Protein AF-0000000077050991 (afdb_homodimer)

Radius of gyration: 30.52 Å; Cα contacts (8 Å, |Δi|>4): 1744; chains: 2; bounding box: 80×84×72 Å

Structure (mmCIF, N/CA/C/O backbone):
data_AF-0000000077050991-model_v1
#
loop_
_entity.id
_entity.type
_entity.pdbx_description
1 polymer 'HD/PDEase domain-containing protein'
#
loop_
_atom_site.group_PDB
_atom_site.id
_atom_site.type_symbol
_atom_site.label_atom_id
_atom_site.label_alt_id
_atom_site.label_comp_id
_atom_site.label_asym_id
_atom_site.label_entity_id
_atom_site.label_seq_id
_atom_site.pdbx_PDB_ins_code
_atom_site.Cartn_x
_atom_site.Cartn_y
_atom_site.Cartn_z
_atom_site.occupancy
_atom_site.B_iso_or_equiv
_atom_site.auth_seq_id
_atom_site.auth_comp_id
_atom_site.auth_asym_id
_atom_site.auth_atom_id
_atom_site.pdbx_PDB_model_num
ATOM 1 N N . MET A 1 1 ? 29.234 4.52 -5.215 1 47.47 1 MET A N 1
ATOM 2 C CA . MET A 1 1 ? 28.141 4.906 -6.102 1 47.47 1 MET A CA 1
ATOM 3 C C . MET A 1 1 ? 26.797 4.781 -5.398 1 47.47 1 MET A C 1
ATOM 5 O O . MET A 1 1 ? 26.625 3.941 -4.512 1 47.47 1 MET A O 1
ATOM 9 N N . GLY A 1 2 ? 25.922 5.828 -5.398 1 62.56 2 GLY A N 1
ATOM 10 C CA . GLY A 1 2 ? 24.594 5.918 -4.809 1 62.56 2 GLY A CA 1
ATOM 11 C C . GLY A 1 2 ? 23.625 4.895 -5.363 1 62.56 2 GLY A C 1
ATOM 12 O O . GLY A 1 2 ? 23.984 4.062 -6.191 1 62.56 2 GLY A O 1
ATOM 13 N N . GLY A 1 3 ? 22.547 4.699 -4.777 1 79 3 GLY A N 1
ATOM 14 C CA . GLY A 1 3 ? 21.547 3.73 -5.191 1 79 3 GLY A CA 1
ATOM 15 C C . GLY A 1 3 ? 20.453 4.336 -6.039 1 79 3 GLY A C 1
ATOM 16 O O . GLY A 1 3 ? 20.531 5.496 -6.445 1 79 3 GLY A O 1
ATOM 17 N N . PHE A 1 4 ? 19.703 3.568 -6.672 1 86.31 4 PHE A N 1
ATOM 18 C CA . PHE A 1 4 ? 18.547 3.982 -7.457 1 86.31 4 PHE A CA 1
ATOM 19 C C . PHE A 1 4 ? 17.25 3.418 -6.871 1 86.31 4 PHE A C 1
ATOM 21 O O . PHE A 1 4 ? 17.25 2.322 -6.301 1 86.31 4 PHE A O 1
ATOM 28 N N . VAL A 1 5 ? 16.266 4.227 -6.965 1 88.38 5 VAL A N 1
ATOM 29 C CA . VAL A 1 5 ? 14.93 3.779 -6.562 1 88.38 5 VAL A CA 1
ATOM 30 C C . VAL A 1 5 ? 13.938 4.008 -7.699 1 88.38 5 VAL A C 1
ATOM 32 O O . VAL A 1 5 ? 13.922 5.082 -8.305 1 88.38 5 VAL A O 1
ATOM 35 N N . ARG A 1 6 ? 13.211 3.016 -8.023 1 90.31 6 ARG A N 1
ATOM 36 C CA . ARG A 1 6 ? 12.148 3.176 -9.016 1 90.31 6 ARG A CA 1
ATOM 37 C C . ARG A 1 6 ? 10.859 3.674 -8.367 1 90.31 6 ARG A C 1
ATOM 39 O O . ARG A 1 6 ? 10.305 3.008 -7.488 1 90.31 6 ARG A O 1
ATOM 46 N N . ASP A 1 7 ? 10.445 4.828 -8.773 1 92.88 7 ASP A N 1
ATOM 47 C CA . ASP A 1 7 ? 9.203 5.449 -8.305 1 92.88 7 ASP A CA 1
ATOM 48 C C . ASP A 1 7 ? 8.148 5.473 -9.406 1 92.88 7 ASP A C 1
ATOM 50 O O . ASP A 1 7 ? 8.438 5.859 -10.539 1 92.88 7 ASP A O 1
ATOM 54 N N . PRO A 1 8 ? 6.977 5.043 -9.141 1 93.44 8 PRO A N 1
ATOM 55 C CA . PRO A 1 8 ? 5.957 4.961 -10.195 1 93.44 8 PRO A CA 1
ATOM 56 C C . PRO A 1 8 ? 5.602 6.324 -10.773 1 93.44 8 PRO A C 1
ATOM 58 O O . PRO A 1 8 ? 5.098 6.406 -11.898 1 93.44 8 PRO A O 1
ATOM 61 N N . ILE A 1 9 ? 5.82 7.367 -10.109 1 95.12 9 ILE A N 1
ATOM 62 C CA . ILE A 1 9 ? 5.434 8.703 -10.555 1 95.12 9 ILE A CA 1
ATOM 63 C C . ILE A 1 9 ? 6.617 9.367 -11.25 1 95.12 9 ILE A C 1
ATOM 65 O O . ILE A 1 9 ? 6.461 9.953 -12.328 1 95.12 9 ILE A O 1
ATOM 69 N N . TYR A 1 10 ? 7.844 9.219 -10.68 1 95.06 10 TYR A N 1
ATOM 70 C CA . TYR A 1 10 ? 8.969 10.023 -11.141 1 95.06 10 TYR A CA 1
ATOM 71 C C . TYR A 1 10 ? 9.969 9.164 -11.914 1 95.06 10 TYR A C 1
ATOM 73 O O . TYR A 1 10 ? 10.961 9.68 -12.438 1 95.06 10 TYR A O 1
ATOM 81 N N . GLY A 1 11 ? 9.734 7.883 -11.977 1 91.44 11 GLY A N 1
ATOM 82 C CA . GLY A 1 11 ? 10.68 7.012 -12.656 1 91.44 11 GLY A CA 1
ATOM 83 C C . GLY A 1 11 ? 11.867 6.633 -11.797 1 91.44 11 GLY A C 1
ATOM 84 O O . GLY A 1 11 ? 11.719 6.363 -10.602 1 91.44 11 GLY A O 1
ATOM 85 N N . MET A 1 12 ? 13.016 6.527 -12.43 1 89.56 12 MET A N 1
ATOM 86 C CA . MET A 1 12 ? 14.227 6.16 -11.703 1 89.56 12 MET A CA 1
ATOM 87 C C . MET A 1 12 ? 14.82 7.375 -10.992 1 89.56 12 MET A C 1
ATOM 89 O O . MET A 1 12 ? 15.117 8.383 -11.625 1 89.56 12 MET A O 1
ATOM 93 N N . ILE A 1 13 ? 14.984 7.246 -9.703 1 92.62 13 ILE A N 1
ATOM 94 C CA . ILE A 1 13 ? 15.539 8.312 -8.875 1 92.62 13 ILE A CA 1
ATOM 95 C C . ILE A 1 13 ? 16.938 7.918 -8.391 1 92.62 13 ILE A C 1
ATOM 97 O O . ILE A 1 13 ? 17.109 6.859 -7.781 1 92.62 13 ILE A O 1
ATOM 101 N N . GLU A 1 14 ? 17.906 8.719 -8.703 1 91.12 14 GLU A N 1
ATOM 102 C CA . GLU A 1 14 ? 19.234 8.508 -8.156 1 91.12 14 GLU A CA 1
ATOM 103 C C . GLU A 1 14 ? 19.344 9.016 -6.723 1 91.12 14 GLU A C 1
ATOM 105 O O . GLU A 1 14 ? 18.859 10.109 -6.41 1 91.12 14 GLU A O 1
ATOM 110 N N . ILE A 1 15 ? 19.938 8.203 -5.887 1 92.06 15 ILE A N 1
ATOM 111 C CA . ILE A 1 15 ? 20.016 8.547 -4.469 1 92.06 15 ILE A CA 1
ATOM 112 C C . ILE A 1 15 ? 21.484 8.789 -4.086 1 92.06 15 ILE A C 1
ATOM 114 O O . ILE A 1 15 ? 22.344 7.969 -4.375 1 92.06 15 ILE A O 1
ATOM 118 N N . HIS A 1 16 ? 21.734 9.938 -3.469 1 89.81 16 HIS A N 1
ATOM 119 C CA . HIS A 1 16 ? 23.047 10.227 -2.936 1 89.81 16 HIS A CA 1
ATOM 120 C C . HIS A 1 16 ? 23.5 9.164 -1.935 1 89.81 16 HIS A C 1
ATOM 122 O O . HIS A 1 16 ? 22.688 8.68 -1.14 1 89.81 16 HIS A O 1
ATOM 128 N N . PRO A 1 17 ? 24.75 8.82 -1.889 1 86.94 17 PRO A N 1
ATOM 129 C CA . PRO A 1 17 ? 25.25 7.75 -1.019 1 86.94 17 PRO A CA 1
ATOM 130 C C . PRO A 1 17 ? 24.875 7.965 0.448 1 86.94 17 PRO A C 1
ATOM 132 O O . PRO A 1 17 ? 24.5 7.012 1.138 1 86.94 17 PRO A O 1
ATOM 135 N N . LEU A 1 18 ? 25.016 9.172 0.9 1 86.44 18 LEU A N 1
ATOM 136 C CA . LEU A 1 18 ? 24.656 9.445 2.291 1 86.44 18 LEU A CA 1
ATOM 137 C C . LEU A 1 18 ? 23.172 9.234 2.525 1 86.44 18 LEU A C 1
ATOM 139 O O . LEU A 1 18 ? 22.766 8.727 3.578 1 86.44 18 LEU A O 1
ATOM 143 N N . CYS A 1 19 ? 22.391 9.68 1.562 1 90.38 19 CYS A N 1
ATOM 144 C CA . CYS A 1 19 ? 20.953 9.492 1.66 1 90.38 19 CYS A CA 1
ATOM 145 C C . CYS A 1 19 ? 20.594 8.008 1.597 1 90.38 19 CYS A C 1
ATOM 147 O O . CYS A 1 19 ? 19.641 7.57 2.234 1 90.38 19 CYS A O 1
ATOM 149 N N . GLU A 1 20 ? 21.312 7.234 0.853 1 90.44 20 GLU A N 1
ATOM 150 C CA . GLU A 1 20 ? 21.109 5.789 0.807 1 90.44 20 GLU A CA 1
ATOM 151 C C . GLU A 1 20 ? 21.328 5.156 2.178 1 90.44 20 GLU A C 1
ATOM 153 O O . GLU A 1 20 ? 20.578 4.262 2.58 1 90.44 20 GLU A O 1
ATOM 158 N N . LYS A 1 21 ? 22.359 5.617 2.867 1 89.25 21 LYS A N 1
ATOM 159 C CA . LYS A 1 21 ? 22.625 5.121 4.215 1 89.25 21 LYS A CA 1
ATOM 160 C C . LYS A 1 21 ? 21.453 5.414 5.148 1 89.25 21 LYS A C 1
ATOM 162 O O . LYS A 1 21 ? 21.078 4.578 5.977 1 89.25 21 LYS A O 1
ATOM 167 N N . ILE A 1 22 ? 20.891 6.602 4.988 1 90.06 22 ILE A N 1
ATOM 168 C CA . ILE A 1 22 ? 19.766 6.996 5.824 1 90.06 22 ILE A CA 1
ATOM 169 C C . ILE A 1 22 ? 18.562 6.117 5.508 1 90.06 22 ILE A C 1
ATOM 171 O O . ILE A 1 22 ? 17.875 5.648 6.414 1 90.06 22 ILE A O 1
ATOM 175 N N . ILE A 1 23 ? 18.312 5.879 4.207 1 92.44 23 ILE A N 1
ATOM 176 C CA . ILE A 1 23 ? 17.172 5.105 3.74 1 92.44 23 ILE A CA 1
ATOM 177 C C . ILE A 1 23 ? 17.25 3.682 4.293 1 92.44 23 ILE A C 1
ATOM 179 O O . ILE A 1 23 ? 16.219 3.074 4.602 1 92.44 23 ILE A O 1
ATOM 183 N N . ARG A 1 24 ? 18.406 3.16 4.559 1 90.56 24 ARG A N 1
ATOM 184 C CA . ARG A 1 24 ? 18.609 1.777 4.98 1 90.56 24 ARG A CA 1
ATOM 185 C C . ARG A 1 24 ? 18.422 1.629 6.484 1 90.56 24 ARG A C 1
ATOM 187 O O . ARG A 1 24 ? 18.312 0.512 6.996 1 90.56 24 ARG A O 1
ATOM 194 N N . LEU A 1 25 ? 18.297 2.729 7.176 1 92.44 25 LEU A N 1
ATOM 195 C CA . LEU A 1 25 ? 18.141 2.66 8.625 1 92.44 25 LEU A CA 1
ATOM 196 C C . LEU A 1 25 ? 16.734 2.203 8.992 1 92.44 25 LEU A C 1
ATOM 198 O O . LEU A 1 25 ? 15.766 2.541 8.305 1 92.44 25 LEU A O 1
ATOM 202 N N . PRO A 1 26 ? 16.609 1.464 10.102 1 92.56 26 PRO A N 1
ATOM 203 C CA . PRO A 1 26 ? 15.297 0.984 10.539 1 92.56 26 PRO A CA 1
ATOM 204 C C . PRO A 1 26 ? 14.297 2.117 10.766 1 92.56 26 PRO A C 1
ATOM 206 O O . PRO A 1 26 ? 13.109 1.958 10.492 1 92.56 26 PRO A O 1
ATOM 209 N N . GLU A 1 27 ? 14.82 3.246 11.281 1 93.75 27 GLU A N 1
ATOM 210 C CA . GLU A 1 27 ? 13.961 4.387 11.57 1 93.75 27 GLU A CA 1
ATOM 211 C C . GLU A 1 27 ? 13.328 4.934 10.297 1 93.75 27 GLU A C 1
ATOM 213 O O . GLU A 1 27 ? 12.188 5.418 10.32 1 93.75 27 GLU A O 1
ATOM 218 N N . PHE A 1 28 ? 14.047 4.84 9.148 1 95.31 28 PHE A N 1
ATOM 219 C CA . PHE A 1 28 ? 13.477 5.262 7.875 1 95.31 28 PHE A CA 1
ATOM 220 C C . PHE A 1 28 ? 12.609 4.16 7.277 1 95.31 28 PHE A C 1
ATOM 222 O O . PHE A 1 28 ? 11.531 4.434 6.746 1 95.31 28 PHE A O 1
ATOM 229 N N . GLN A 1 29 ? 13.055 2.891 7.375 1 94.44 29 GLN A N 1
ATOM 230 C CA . GLN A 1 29 ? 12.352 1.753 6.797 1 94.44 29 GLN A CA 1
ATOM 231 C C . GLN A 1 29 ? 10.977 1.576 7.43 1 94.44 29 GLN A C 1
ATOM 233 O O . GLN A 1 29 ? 10.031 1.125 6.773 1 94.44 29 GLN A O 1
ATOM 238 N N . ARG A 1 30 ? 10.852 2.002 8.625 1 95 30 ARG A N 1
ATOM 239 C CA . ARG A 1 30 ? 9.57 1.875 9.32 1 95 30 ARG A CA 1
ATOM 240 C C . ARG A 1 30 ? 8.484 2.67 8.617 1 95 30 ARG A C 1
ATOM 242 O O . ARG A 1 30 ? 7.293 2.418 8.82 1 95 30 ARG A O 1
ATOM 249 N N . LEU A 1 31 ? 8.898 3.621 7.785 1 96.06 31 LEU A N 1
ATOM 250 C CA . LEU A 1 31 ? 7.934 4.457 7.07 1 96.06 31 LEU A CA 1
ATOM 251 C C . LEU A 1 31 ? 7.117 3.625 6.09 1 96.06 31 LEU A C 1
ATOM 253 O O . LEU A 1 31 ? 6.047 4.055 5.645 1 96.06 31 LEU A O 1
ATOM 257 N N . HIS A 1 32 ? 7.551 2.352 5.742 1 94.94 32 HIS A N 1
ATOM 258 C CA . HIS A 1 32 ? 6.766 1.418 4.945 1 94.94 32 HIS A CA 1
ATOM 259 C C . HIS A 1 32 ? 5.5 0.991 5.68 1 94.94 32 HIS A C 1
ATOM 261 O O . HIS A 1 32 ? 4.531 0.556 5.059 1 94.94 32 HIS A O 1
ATOM 267 N N . ASP A 1 33 ? 5.566 1.12 6.973 1 95.19 33 ASP A N 1
ATOM 268 C CA . ASP A 1 33 ? 4.484 0.594 7.801 1 95.19 33 ASP A CA 1
ATOM 269 C C . ASP A 1 33 ? 3.531 1.708 8.234 1 95.19 33 ASP A C 1
ATOM 271 O O . ASP A 1 33 ? 2.684 1.505 9.102 1 95.19 33 ASP A O 1
ATOM 275 N N . LEU A 1 34 ? 3.752 2.883 7.691 1 96.12 34 LEU A N 1
ATOM 276 C CA . LEU A 1 34 ? 2.885 4.035 7.918 1 96.12 34 LEU A CA 1
ATOM 277 C C . LEU A 1 34 ? 2.232 4.488 6.617 1 96.12 34 LEU A C 1
ATOM 279 O O . LEU A 1 34 ? 2.869 5.152 5.797 1 96.12 34 LEU A O 1
ATOM 283 N N . LYS A 1 35 ? 0.959 4.195 6.5 1 94.75 35 LYS A N 1
ATOM 284 C CA . LYS A 1 35 ? 0.255 4.637 5.301 1 94.75 35 LYS A CA 1
ATOM 285 C C . LYS A 1 35 ? 0.174 6.16 5.238 1 94.75 35 LYS A C 1
ATOM 287 O O . LYS A 1 35 ? -0.045 6.816 6.258 1 94.75 35 LYS A O 1
ATOM 292 N N . GLN A 1 36 ? 0.293 6.699 4.039 1 94.94 36 GLN A N 1
ATOM 293 C CA . GLN A 1 36 ? 0.285 8.148 3.84 1 94.94 36 GLN A CA 1
ATOM 294 C C . GLN A 1 36 ? -1.062 8.75 4.23 1 94.94 36 GLN A C 1
ATOM 296 O O . GLN A 1 36 ? -1.126 9.883 4.703 1 94.94 36 GLN A O 1
ATOM 301 N N . LEU A 1 37 ? -2.113 7.973 3.992 1 92.06 37 LEU A N 1
ATOM 302 C CA . LEU A 1 37 ? -3.441 8.539 4.184 1 92.06 37 LEU A CA 1
ATOM 303 C C . LEU A 1 37 ? -4.184 7.824 5.309 1 92.06 37 LEU A C 1
ATOM 305 O O . LEU A 1 37 ? -5.414 7.754 5.297 1 92.06 37 LEU A O 1
ATOM 309 N N . GLY A 1 38 ? -3.443 7.246 6.184 1 90 38 GLY A N 1
ATOM 310 C CA . GLY A 1 38 ? -4.031 6.641 7.363 1 90 38 GLY A CA 1
ATOM 311 C C . GLY A 1 38 ? -5.035 5.547 7.039 1 90 38 GLY A C 1
ATOM 312 O O . GLY A 1 38 ? -4.703 4.582 6.348 1 90 38 GLY A O 1
ATOM 313 N N . CYS A 1 39 ? -6.281 5.758 7.398 1 88.88 39 CYS A N 1
ATOM 314 C CA . CYS A 1 39 ? -7.289 4.711 7.281 1 88.88 39 CYS A CA 1
ATOM 315 C C . CYS A 1 39 ? -8.133 4.898 6.027 1 88.88 39 CYS A C 1
ATOM 317 O O . CYS A 1 39 ? -9.172 4.258 5.867 1 88.88 39 CYS A O 1
ATOM 319 N N . LEU A 1 40 ? -7.719 5.66 5.121 1 89.12 40 LEU A N 1
ATOM 320 C CA . LEU A 1 40 ? -8.516 6.016 3.953 1 89.12 40 LEU A CA 1
ATOM 321 C C . LEU A 1 40 ? -8.695 4.812 3.031 1 89.12 40 LEU A C 1
ATOM 323 O O . LEU A 1 40 ? -9.57 4.816 2.164 1 89.12 40 LEU A O 1
ATOM 327 N N . HIS A 1 41 ? -7.914 3.742 3.193 1 88.12 41 HIS A N 1
ATOM 328 C CA . HIS A 1 41 ? -8.023 2.568 2.334 1 88.12 41 HIS A CA 1
ATOM 329 C C . HIS A 1 41 ? -9.359 1.857 2.545 1 88.12 41 HIS A C 1
ATOM 331 O O . HIS A 1 41 ? -9.789 1.071 1.697 1 88.12 41 HIS A O 1
ATOM 337 N N . TYR A 1 42 ? -10.016 2.131 3.646 1 86.25 42 TYR A N 1
ATOM 338 C CA . TYR A 1 42 ? -11.328 1.533 3.883 1 86.25 42 TYR A CA 1
ATOM 339 C C . TYR A 1 42 ? -12.367 2.105 2.93 1 86.25 42 TYR A C 1
ATOM 341 O O . TYR A 1 42 ? -13.359 1.444 2.611 1 86.25 42 TYR A O 1
ATOM 349 N N . THR A 1 43 ? -12.117 3.326 2.467 1 85.5 43 THR A N 1
ATOM 350 C CA . THR A 1 43 ? -13.055 3.975 1.56 1 85.5 43 THR A CA 1
ATOM 351 C C . THR A 1 43 ? -12.469 4.07 0.153 1 85.5 43 THR A C 1
ATOM 353 O O . THR A 1 43 ? -13.203 3.979 -0.836 1 85.5 43 THR A O 1
ATOM 356 N N . TYR A 1 44 ? -11.203 4.352 0.064 1 88.31 44 TYR A N 1
ATOM 357 C CA . TYR A 1 44 ? -10.438 4.312 -1.177 1 88.31 44 TYR A CA 1
ATOM 358 C C . TYR A 1 44 ? -9.453 3.154 -1.173 1 88.31 44 TYR A C 1
ATOM 360 O O . TYR A 1 44 ? -8.32 3.295 -0.697 1 88.31 44 TYR A O 1
ATOM 368 N N . PRO A 1 45 ? -9.812 2.086 -1.771 1 9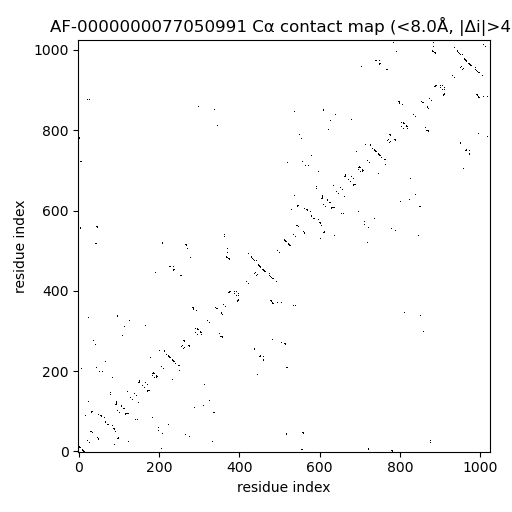0.06 45 PRO A N 1
ATOM 369 C CA . PRO A 1 45 ? -8.938 0.914 -1.695 1 90.06 45 PRO A CA 1
ATOM 370 C C . PRO A 1 45 ? -7.539 1.187 -2.24 1 90.06 45 PRO A C 1
ATOM 372 O O . PRO A 1 45 ? -6.574 0.548 -1.816 1 90.06 45 PRO A O 1
ATOM 375 N N . GLY A 1 46 ? -7.402 2.162 -3.105 1 92.44 46 GLY A N 1
ATOM 376 C CA . GLY A 1 46 ? -6.105 2.48 -3.686 1 92.44 46 GLY A CA 1
ATOM 377 C C . GLY A 1 46 ? -5.207 3.264 -2.748 1 92.44 46 GLY A C 1
ATOM 378 O O . GLY A 1 46 ? -4.016 3.424 -3.012 1 92.44 46 GLY A O 1
ATOM 379 N N . ALA A 1 47 ? -5.758 3.762 -1.632 1 92.5 47 ALA A N 1
ATOM 380 C CA . ALA A 1 47 ? -4.984 4.562 -0.684 1 92.5 47 ALA A CA 1
ATOM 381 C C . ALA A 1 47 ? -4.035 3.688 0.128 1 92.5 47 ALA A C 1
ATOM 383 O O . ALA A 1 47 ? -4.117 3.646 1.358 1 92.5 47 ALA A O 1
ATOM 384 N N . THR A 1 48 ? -3.086 3.023 -0.552 1 94.56 48 THR A N 1
ATOM 385 C CA . THR A 1 48 ? -2.234 2.039 0.107 1 94.56 48 THR A CA 1
ATOM 386 C C . THR A 1 48 ? -0.783 2.512 0.131 1 94.56 48 THR A C 1
ATOM 388 O O . THR A 1 48 ? 0.063 1.898 0.785 1 94.56 48 THR A O 1
ATOM 391 N N . HIS A 1 49 ? -0.474 3.633 -0.554 1 95.94 49 HIS A N 1
ATOM 392 C CA . HIS A 1 49 ? 0.896 4.133 -0.547 1 95.94 49 HIS A CA 1
ATOM 393 C C . HIS A 1 49 ? 1.312 4.578 0.85 1 95.94 49 HIS A C 1
ATOM 395 O O . HIS A 1 49 ? 0.461 4.84 1.703 1 95.94 49 HIS A O 1
ATOM 401 N N . ASP A 1 50 ? 2.604 4.559 1.057 1 96.44 50 ASP A N 1
ATOM 402 C CA . ASP A 1 50 ? 3.084 4.801 2.412 1 96.44 50 ASP A CA 1
ATOM 403 C C . ASP A 1 50 ? 4.035 5.996 2.455 1 96.44 50 ASP A C 1
ATOM 405 O O . ASP A 1 50 ? 4.297 6.625 1.426 1 96.44 50 ASP A O 1
ATOM 409 N N . ARG A 1 51 ? 4.445 6.359 3.619 1 96.75 51 ARG A N 1
ATOM 410 C CA . ARG A 1 51 ? 5.262 7.551 3.826 1 96.75 51 ARG A CA 1
ATOM 411 C C . ARG A 1 51 ? 6.672 7.348 3.287 1 96.75 51 ARG A C 1
ATOM 413 O O . ARG A 1 51 ? 7.379 8.32 3 1 96.75 51 ARG A O 1
ATOM 420 N N . PHE A 1 52 ? 7.148 6.109 3.174 1 97.12 52 PHE A N 1
ATOM 421 C CA . PHE A 1 52 ? 8.438 5.855 2.547 1 97.12 52 PHE A CA 1
ATOM 422 C C . PHE A 1 52 ? 8.469 6.398 1.124 1 97.12 52 PHE A C 1
ATOM 424 O O . PHE A 1 52 ? 9.383 7.141 0.755 1 97.12 52 PHE A O 1
ATOM 431 N N . GLN A 1 53 ? 7.457 6.039 0.341 1 96.88 53 GLN A N 1
ATOM 432 C CA . GLN A 1 53 ? 7.344 6.516 -1.033 1 96.88 53 GLN A CA 1
ATOM 433 C C . GLN A 1 53 ? 7.305 8.039 -1.083 1 96.88 53 GLN A C 1
ATOM 435 O O . GLN A 1 53 ? 7.965 8.656 -1.923 1 96.88 53 GLN A O 1
ATOM 440 N N . HIS A 1 54 ? 6.527 8.57 -0.191 1 97.12 54 HIS A N 1
ATOM 441 C CA . HIS A 1 54 ? 6.367 10.023 -0.141 1 97.12 54 HIS A CA 1
ATOM 442 C C . HIS A 1 54 ? 7.703 10.711 0.122 1 97.12 54 HIS A C 1
ATOM 444 O O . HIS A 1 54 ? 8.062 11.664 -0.572 1 97.12 54 HIS A O 1
ATOM 450 N N . CYS A 1 55 ? 8.422 10.195 1.083 1 95.94 55 CYS A N 1
ATOM 451 C CA . CYS A 1 55 ? 9.703 10.789 1.442 1 95.94 55 CYS A CA 1
ATOM 452 C C . CYS A 1 55 ? 10.688 10.703 0.285 1 95.94 55 CYS A C 1
ATOM 454 O O . CYS A 1 55 ? 11.438 11.648 0.028 1 95.94 55 CYS A O 1
ATOM 456 N N . ILE A 1 56 ? 10.703 9.609 -0.428 1 96.38 56 ILE A N 1
ATOM 457 C CA . ILE A 1 56 ? 11.57 9.445 -1.587 1 96.38 56 ILE A CA 1
ATOM 458 C C . ILE A 1 56 ? 11.18 10.445 -2.672 1 96.38 56 ILE A C 1
ATOM 460 O O . ILE A 1 56 ? 12.047 11.039 -3.318 1 96.38 56 ILE A O 1
ATOM 464 N N . GLY A 1 57 ? 9.891 10.578 -2.875 1 96.94 57 GLY A N 1
ATOM 465 C CA . GLY A 1 57 ? 9.422 11.555 -3.842 1 96.94 57 GLY A CA 1
ATOM 466 C C . GLY A 1 57 ? 9.82 12.977 -3.498 1 96.94 57 GLY A C 1
ATOM 467 O O . GLY A 1 57 ? 10.25 13.742 -4.371 1 96.94 57 GLY A O 1
ATOM 468 N N . VAL A 1 58 ? 9.711 13.312 -2.225 1 94.81 58 VAL A N 1
ATOM 469 C CA . VAL A 1 58 ? 10.07 14.656 -1.781 1 94.81 58 VAL A CA 1
ATOM 470 C C . VAL A 1 58 ? 11.578 14.859 -1.937 1 94.81 58 VAL A C 1
ATOM 472 O O . VAL A 1 58 ? 12.023 15.938 -2.338 1 94.81 58 VAL A O 1
ATOM 475 N N . TYR A 1 59 ? 12.383 13.867 -1.593 1 94.12 59 TYR A N 1
ATOM 476 C CA . TYR A 1 59 ? 13.82 13.898 -1.845 1 94.12 59 TYR A CA 1
ATOM 477 C C . TYR A 1 59 ? 14.109 14.242 -3.303 1 94.12 59 TYR A C 1
ATOM 479 O O . TYR A 1 59 ? 14.93 15.117 -3.59 1 94.12 59 TYR A O 1
ATOM 487 N N . HIS A 1 60 ? 13.445 13.586 -4.184 1 96.19 60 HIS A N 1
ATOM 488 C CA . HIS A 1 60 ? 13.656 13.766 -5.617 1 96.19 60 HIS A CA 1
ATOM 489 C C . HIS A 1 60 ? 13.297 15.18 -6.059 1 96.19 60 HIS A C 1
ATOM 491 O O . HIS A 1 60 ? 14.07 15.836 -6.754 1 96.19 60 HIS A O 1
ATOM 497 N N . LEU A 1 61 ? 12.141 15.617 -5.66 1 94.88 61 LEU A N 1
ATOM 498 C CA . LEU A 1 61 ? 11.68 16.938 -6.074 1 94.88 61 LEU A CA 1
ATOM 499 C C . LEU A 1 61 ? 12.555 18.031 -5.469 1 94.88 61 LEU A C 1
ATOM 501 O O . LEU A 1 61 ? 12.773 19.078 -6.098 1 94.88 61 LEU A O 1
ATOM 505 N N . ALA A 1 62 ? 13.008 17.797 -4.207 1 91.31 62 ALA A N 1
ATOM 506 C CA . ALA A 1 62 ? 13.953 18.734 -3.602 1 91.31 62 ALA A CA 1
ATOM 507 C C . ALA A 1 62 ? 15.227 18.844 -4.438 1 91.31 62 ALA A C 1
ATOM 509 O O . ALA A 1 62 ? 15.734 19.953 -4.664 1 91.31 62 ALA A O 1
ATOM 510 N N . GLU A 1 63 ? 15.688 17.75 -4.871 1 92.69 63 GLU A N 1
ATOM 511 C CA . GLU A 1 63 ? 16.891 17.734 -5.695 1 92.69 63 GLU A CA 1
ATOM 512 C C . GLU A 1 63 ? 16.656 18.438 -7.031 1 92.69 63 GLU A C 1
ATOM 514 O O . GLU A 1 63 ? 17.5 19.219 -7.473 1 92.69 63 GLU A O 1
ATOM 519 N N . VAL A 1 64 ? 15.586 18.141 -7.645 1 94.44 64 VAL A N 1
ATOM 520 C CA . VAL A 1 64 ? 15.25 18.766 -8.922 1 94.44 64 VAL A CA 1
ATOM 521 C C . VAL A 1 64 ? 15.156 20.281 -8.742 1 94.44 64 VAL A C 1
ATOM 523 O O . VAL A 1 64 ? 15.68 21.047 -9.555 1 94.44 64 VAL A O 1
ATOM 526 N N . PHE A 1 65 ? 14.523 20.688 -7.684 1 91.06 65 PHE A N 1
ATOM 527 C CA . PHE A 1 65 ? 14.281 22.094 -7.422 1 91.06 65 PHE A CA 1
ATOM 528 C C . PHE A 1 65 ? 15.586 22.844 -7.164 1 91.06 65 PHE A C 1
ATOM 530 O O . PHE A 1 65 ? 15.859 23.859 -7.801 1 91.06 65 PHE A O 1
ATOM 537 N N . ILE A 1 66 ? 16.422 22.344 -6.273 1 89.94 66 ILE A N 1
ATOM 538 C CA . ILE A 1 66 ? 17.656 23.016 -5.891 1 89.94 66 ILE A CA 1
ATOM 539 C C . ILE A 1 66 ? 18.625 23.016 -7.062 1 89.94 66 ILE A C 1
ATOM 541 O O . ILE A 1 66 ? 19.391 23.969 -7.246 1 89.94 66 ILE A O 1
ATOM 545 N N . ASN A 1 67 ? 18.672 21.938 -7.809 1 92.88 67 ASN A N 1
ATOM 546 C CA . ASN A 1 67 ? 19.5 21.891 -9.008 1 92.88 67 ASN A CA 1
ATOM 547 C C . ASN A 1 67 ? 19.078 22.953 -10.023 1 92.88 67 ASN A C 1
ATOM 549 O O . ASN A 1 67 ? 19.938 23.562 -10.664 1 92.88 67 ASN A O 1
ATOM 553 N N . HIS A 1 68 ? 17.812 23.125 -10.172 1 93 68 HIS A N 1
ATOM 554 C CA . HIS A 1 68 ? 17.312 24.141 -11.078 1 93 68 HIS A CA 1
ATOM 555 C C . HIS A 1 68 ? 17.781 25.531 -10.656 1 93 68 HIS A C 1
ATOM 557 O O . HIS A 1 68 ? 18.281 26.297 -11.484 1 93 68 HIS A O 1
ATOM 563 N N . LEU A 1 69 ? 17.625 25.875 -9.391 1 89.81 69 LEU A N 1
ATOM 564 C CA . LEU A 1 69 ? 18.031 27.188 -8.891 1 89.81 69 LEU A CA 1
ATOM 565 C C . LEU A 1 69 ? 19.531 27.391 -9.039 1 89.81 69 LEU A C 1
ATOM 567 O O . LEU A 1 69 ? 19.984 28.469 -9.422 1 89.81 69 LEU A O 1
ATOM 571 N N . GLN A 1 70 ? 20.25 26.375 -8.734 1 90.06 70 GLN A N 1
ATOM 572 C CA . GLN A 1 70 ? 21.703 26.438 -8.844 1 90.06 70 GLN A CA 1
ATOM 573 C C . GLN A 1 70 ? 22.125 26.703 -10.281 1 90.06 70 GLN A C 1
ATOM 575 O O . GLN A 1 70 ? 23.031 27.516 -10.523 1 90.06 70 GLN A O 1
ATOM 580 N N . LYS A 1 71 ? 21.562 26.047 -11.164 1 94.31 71 LYS A N 1
ATOM 581 C CA . LYS A 1 71 ? 21.906 26.172 -12.578 1 94.31 71 LYS A CA 1
ATOM 582 C C . LYS A 1 71 ? 21.391 27.484 -13.164 1 94.31 71 LYS A C 1
ATOM 584 O O . LYS A 1 71 ? 22.109 28.172 -13.898 1 94.31 71 LYS A O 1
ATOM 589 N N . ALA A 1 72 ? 20.203 27.844 -12.844 1 92.06 72 ALA A N 1
ATOM 590 C CA . ALA A 1 72 ? 19.531 29.016 -13.43 1 92.06 72 ALA A CA 1
ATOM 591 C C . ALA A 1 72 ? 20.078 30.312 -12.844 1 92.06 72 ALA A C 1
ATOM 593 O O . ALA A 1 72 ? 20.094 31.344 -13.508 1 92.06 72 ALA A O 1
ATOM 594 N N . GLN A 1 73 ? 20.547 30.266 -11.57 1 92.38 73 GLN A N 1
ATOM 595 C CA . GLN A 1 73 ? 21.031 31.469 -10.891 1 92.38 73 GLN A CA 1
ATOM 596 C C . GLN A 1 73 ? 22.359 31.188 -10.188 1 92.38 73 GLN A C 1
ATOM 598 O O . GLN A 1 73 ? 22.406 31.125 -8.953 1 92.38 73 GLN A O 1
ATOM 603 N N . PRO A 1 74 ? 23.391 31.203 -10.992 1 91.81 74 PRO A N 1
ATOM 604 C CA . PRO A 1 74 ? 24.703 30.922 -10.414 1 91.81 74 PRO A CA 1
ATOM 605 C C . PRO A 1 74 ? 25.109 31.953 -9.359 1 91.81 74 PRO A C 1
ATOM 607 O O . PRO A 1 74 ? 25.906 31.641 -8.477 1 91.81 74 PRO A O 1
ATOM 610 N N . GLU A 1 75 ? 24.516 33.062 -9.406 1 88.56 75 GLU A N 1
ATOM 611 C CA . GLU A 1 75 ? 24.844 34.125 -8.469 1 88.56 75 GLU A CA 1
ATOM 612 C C . GLU A 1 75 ? 24.406 33.781 -7.047 1 88.56 75 GLU A C 1
ATOM 614 O O . GLU A 1 75 ? 24.859 34.406 -6.082 1 88.56 75 GLU A O 1
ATOM 619 N N . LEU A 1 76 ? 23.547 32.812 -6.945 1 86.5 76 LEU A N 1
ATOM 620 C CA . LEU A 1 76 ? 23.125 32.344 -5.621 1 86.5 76 LEU A CA 1
ATOM 621 C C . LEU A 1 76 ? 24.25 31.594 -4.922 1 86.5 76 LEU A C 1
ATOM 623 O O . LEU A 1 76 ? 24.234 31.453 -3.697 1 86.5 76 LEU A O 1
ATOM 627 N N . GLU A 1 77 ? 25.219 31.047 -5.621 1 88 77 GLU A N 1
ATOM 628 C CA . GLU A 1 77 ? 26.391 30.328 -5.109 1 88 77 GLU A CA 1
ATOM 629 C C . GLU A 1 77 ? 25.984 29.188 -4.199 1 88 77 GLU A C 1
ATOM 631 O O . GLU A 1 77 ? 26.484 29.047 -3.088 1 88 77 GLU A O 1
ATOM 636 N N . ILE A 1 78 ? 24.984 28.453 -4.648 1 83.25 78 ILE A N 1
ATOM 637 C CA . ILE A 1 78 ? 24.547 27.266 -3.912 1 83.25 78 ILE A CA 1
ATOM 638 C C . ILE A 1 78 ? 25.625 26.203 -3.955 1 83.25 78 ILE A C 1
ATOM 640 O O . ILE A 1 78 ? 26.016 25.75 -5.035 1 83.25 78 ILE A O 1
ATOM 644 N N . THR A 1 79 ? 26.109 25.781 -2.793 1 82.5 79 THR A N 1
ATOM 645 C CA . THR A 1 79 ? 27.172 24.781 -2.721 1 82.5 79 THR A CA 1
ATOM 646 C C . THR A 1 79 ? 26.578 23.375 -2.789 1 82.5 79 THR A C 1
ATOM 648 O O . THR A 1 79 ? 25.375 23.172 -2.607 1 82.5 79 THR A O 1
ATOM 651 N N . GLU A 1 80 ? 27.422 22.406 -3.107 1 84 80 GLU A N 1
ATOM 652 C CA . GLU A 1 80 ? 27 21.016 -3.135 1 84 80 GLU A CA 1
ATOM 653 C C . GLU A 1 80 ? 26.547 20.547 -1.757 1 84 80 GLU A C 1
ATOM 655 O O . GLU A 1 80 ? 25.641 19.719 -1.646 1 84 80 GLU A O 1
ATOM 660 N N . GLN A 1 81 ? 27.094 21.109 -0.79 1 78.5 81 GLN A N 1
ATOM 661 C CA . GLN A 1 81 ? 26.703 20.781 0.58 1 78.5 81 GLN A CA 1
ATOM 662 C C . GLN A 1 81 ? 25.297 21.281 0.895 1 78.5 81 GLN A C 1
ATOM 664 O O . GLN A 1 81 ? 24.531 20.578 1.566 1 78.5 81 GLN A O 1
ATOM 669 N N . GLU A 1 82 ? 25.062 22.453 0.438 1 77.56 82 GLU A N 1
ATOM 670 C CA . GLU A 1 82 ? 23.719 23 0.641 1 77.56 82 GLU A CA 1
ATOM 671 C C . GLU A 1 82 ? 22.672 22.203 -0.122 1 77.56 82 GLU A C 1
ATOM 673 O O . GLU A 1 82 ? 21.578 21.969 0.384 1 77.56 82 GLU A O 1
ATOM 678 N N . LYS A 1 83 ? 23.062 21.844 -1.272 1 84.69 83 LYS A N 1
ATOM 679 C CA . LYS A 1 83 ? 22.188 21 -2.074 1 84.69 83 LYS A CA 1
ATOM 680 C C . LYS A 1 83 ? 21.859 19.703 -1.347 1 84.69 83 LYS A C 1
ATOM 682 O O . LYS A 1 83 ? 20.703 19.297 -1.278 1 84.69 83 LYS A O 1
ATOM 687 N N . LEU A 1 84 ? 22.859 19.047 -0.818 1 84.88 84 LEU A N 1
ATOM 688 C CA . LEU A 1 84 ? 22.688 17.781 -0.108 1 84.88 84 LEU A CA 1
ATOM 689 C C . LEU A 1 84 ? 21.828 17.984 1.14 1 84.88 84 LEU A C 1
ATOM 691 O O . LEU A 1 84 ? 21 17.125 1.468 1 84.88 84 LEU A O 1
ATOM 695 N N . ALA A 1 85 ? 22.031 19.094 1.804 1 81.06 85 ALA A N 1
ATOM 696 C CA . ALA A 1 85 ? 21.266 19.391 3.01 1 81.06 85 ALA A CA 1
ATOM 697 C C . ALA A 1 85 ? 19.766 19.484 2.695 1 81.06 85 ALA A C 1
ATOM 699 O O . ALA A 1 85 ? 18.938 18.984 3.451 1 81.06 85 ALA A O 1
ATOM 700 N N . VAL A 1 86 ? 19.438 20.156 1.611 1 83.31 86 VAL A N 1
ATOM 701 C CA . VAL A 1 86 ? 18.047 20.312 1.191 1 83.31 86 VAL A CA 1
ATOM 702 C C . VAL A 1 86 ? 17.453 18.953 0.854 1 83.31 86 VAL A C 1
ATOM 704 O O . VAL A 1 86 ? 16.328 18.656 1.23 1 83.31 86 VAL A O 1
ATOM 707 N N . CYS A 1 87 ? 18.234 18.156 0.186 1 88.06 87 CYS A N 1
ATOM 708 C CA . CYS A 1 87 ? 17.797 16.828 -0.197 1 88.06 87 CYS A CA 1
ATOM 709 C C . CYS A 1 87 ? 17.547 15.961 1.032 1 88.06 87 CYS A C 1
ATOM 711 O O . CYS A 1 87 ? 16.547 15.242 1.109 1 88.06 87 CYS A O 1
ATOM 713 N N . ILE A 1 88 ? 18.422 16.031 2 1 86.88 88 ILE A N 1
ATOM 714 C CA . ILE A 1 88 ? 18.281 15.266 3.236 1 86.88 88 ILE A CA 1
ATOM 715 C C . ILE A 1 88 ? 17.047 15.75 3.998 1 86.88 88 ILE A C 1
ATOM 717 O O . ILE A 1 88 ? 16.297 14.945 4.543 1 86.88 88 ILE A O 1
ATOM 721 N N . GLY A 1 89 ? 16.875 17.094 4.031 1 84.62 89 GLY A N 1
ATOM 722 C CA . GLY A 1 89 ? 15.672 17.641 4.648 1 84.62 89 GLY A CA 1
ATOM 723 C C . GLY A 1 89 ? 14.391 17.078 4.062 1 84.62 89 GLY A C 1
ATOM 724 O O . GLY A 1 89 ? 13.469 16.719 4.801 1 84.62 89 GLY A O 1
ATOM 725 N N . GLY A 1 90 ? 14.328 17.016 2.727 1 87.38 90 GLY A N 1
ATOM 726 C CA . GLY A 1 90 ? 13.18 16.406 2.062 1 87.38 90 GLY A CA 1
ATOM 727 C C . GLY A 1 90 ? 13.008 14.945 2.393 1 87.38 90 GLY A C 1
ATOM 728 O O . GLY A 1 90 ? 11.883 14.477 2.611 1 87.38 90 GLY A O 1
ATOM 729 N N . LEU A 1 91 ? 14.102 14.227 2.523 1 91.38 91 LEU A N 1
ATOM 730 C CA . LEU A 1 91 ? 14.094 12.789 2.764 1 91.38 91 LEU A CA 1
ATOM 731 C C . LEU A 1 91 ? 13.57 12.469 4.16 1 91.38 91 LEU A C 1
ATOM 733 O O . LEU A 1 91 ? 12.828 11.5 4.348 1 91.38 91 LEU A O 1
ATOM 737 N N . VAL A 1 92 ? 13.891 13.328 5.18 1 90.19 92 VAL A N 1
ATOM 738 C CA . VAL A 1 92 ? 13.68 12.914 6.562 1 90.19 92 VAL A CA 1
ATOM 739 C C . VAL A 1 92 ? 12.539 13.727 7.18 1 90.19 92 VAL A C 1
ATOM 741 O O . VAL A 1 92 ? 12.227 13.57 8.359 1 90.19 92 VAL A O 1
ATOM 744 N N . HIS A 1 93 ? 11.867 14.578 6.441 1 85.94 93 HIS A N 1
ATOM 745 C CA . HIS A 1 93 ? 10.906 15.539 6.98 1 85.94 93 HIS A CA 1
ATOM 746 C C . HIS A 1 93 ? 9.742 14.828 7.664 1 85.94 93 HIS A C 1
ATOM 748 O O . HIS A 1 93 ? 9.148 15.359 8.602 1 85.94 93 HIS A O 1
ATOM 754 N N . ASP A 1 94 ? 9.453 13.594 7.23 1 90.81 94 ASP A N 1
ATOM 755 C CA . ASP A 1 94 ? 8.289 12.875 7.734 1 90.81 94 ASP A CA 1
ATOM 756 C C . ASP A 1 94 ? 8.703 11.727 8.648 1 90.81 94 ASP A C 1
ATOM 758 O O . ASP A 1 94 ? 7.895 10.852 8.961 1 90.81 94 ASP A O 1
ATOM 762 N N . LEU A 1 95 ? 9.906 11.688 9.141 1 91.69 95 LEU A N 1
ATOM 763 C CA . LEU A 1 95 ? 10.398 10.625 10.008 1 91.69 95 LEU A CA 1
ATOM 764 C C . LEU A 1 95 ? 9.586 10.555 11.297 1 91.69 95 LEU A C 1
ATOM 766 O O . LEU A 1 95 ? 9.469 9.484 11.906 1 91.69 95 LEU A O 1
ATOM 770 N N . GLY A 1 96 ? 9.031 11.68 11.633 1 91.75 96 GLY A N 1
ATOM 771 C CA . GLY A 1 96 ? 8.414 11.805 12.945 1 91.75 96 GLY A CA 1
ATOM 772 C C . GLY A 1 96 ? 6.957 11.383 12.961 1 91.75 96 GLY A C 1
ATOM 773 O O . GLY A 1 96 ? 6.301 11.438 14 1 91.75 96 GLY A O 1
ATOM 774 N N . HIS A 1 97 ? 6.441 10.898 11.844 1 92.44 97 HIS A N 1
ATOM 775 C CA . HIS A 1 97 ? 5.07 10.398 11.844 1 92.44 97 HIS A CA 1
ATOM 776 C C . HIS A 1 97 ? 4.965 9.078 12.602 1 92.44 97 HIS A C 1
ATOM 778 O O . HIS A 1 97 ? 5.91 8.289 12.609 1 92.44 97 HIS A O 1
ATOM 784 N N . VAL A 1 98 ? 3.832 8.906 13.211 1 92.75 98 VAL A N 1
ATOM 785 C CA . VAL A 1 98 ? 3.541 7.684 13.961 1 92.75 98 VAL A CA 1
ATOM 786 C C . VAL A 1 98 ? 2.271 7.035 13.414 1 92.75 98 VAL A C 1
ATOM 788 O O . VAL A 1 98 ? 1.741 7.461 12.383 1 92.75 98 VAL A O 1
ATOM 791 N N . MET A 1 99 ? 1.797 6.004 14.055 1 92.44 99 MET A N 1
ATOM 792 C CA . MET A 1 99 ? 0.674 5.219 13.555 1 92.44 99 MET A CA 1
ATOM 793 C C . MET A 1 99 ? -0.517 6.113 13.227 1 92.44 99 MET A C 1
ATOM 795 O O . MET A 1 99 ? -0.859 7.004 14.016 1 92.44 99 MET A O 1
ATOM 799 N N . LEU A 1 100 ? -1.098 5.941 12.031 1 88.94 100 LEU A N 1
ATOM 800 C CA . LEU A 1 100 ? -2.346 6.508 11.531 1 88.94 100 LEU A CA 1
ATOM 801 C C . LEU A 1 100 ? -2.248 8.023 11.422 1 88.94 100 LEU A C 1
ATOM 803 O O . LEU A 1 100 ? -3.24 8.734 11.617 1 88.94 100 LEU A O 1
ATOM 807 N N . CYS A 1 101 ? -1.05 8.531 11.289 1 82.25 101 CYS A N 1
ATOM 808 C CA . CYS A 1 101 ? -0.726 9.898 10.898 1 82.25 101 CYS A CA 1
ATOM 809 C C . CYS A 1 101 ? -1.396 10.906 11.82 1 82.25 101 CYS A C 1
ATOM 811 O O . CYS A 1 101 ? -1.09 10.953 13.016 1 82.25 101 CYS A O 1
ATOM 813 N N . HIS A 1 102 ? -2.447 11.578 11.32 1 77.94 102 HIS A N 1
ATOM 814 C CA . HIS A 1 102 ? -3.023 12.711 12.031 1 77.94 102 HIS A CA 1
ATOM 815 C C . HIS A 1 102 ? -4.09 12.258 13.023 1 77.94 102 HIS A C 1
ATOM 817 O O . HIS A 1 102 ? -4.512 13.023 13.891 1 77.94 102 HIS A O 1
ATOM 823 N N . MET A 1 103 ? -4.383 11 13.016 1 85.81 103 MET A N 1
ATOM 824 C CA . MET A 1 103 ? -5.336 10.477 13.992 1 85.81 103 MET A CA 1
ATOM 825 C C . MET A 1 103 ? -4.703 10.367 15.367 1 85.81 103 MET A C 1
ATOM 827 O O . MET A 1 103 ? -5.367 10.586 16.391 1 85.81 103 MET A O 1
ATOM 831 N N . TYR A 1 104 ? -3.479 10.016 15.453 1 89.62 104 TYR A N 1
ATOM 832 C CA . TYR A 1 104 ? -2.828 9.766 16.734 1 89.62 104 TYR A CA 1
ATOM 833 C C . TYR A 1 104 ? -2.799 11.023 17.594 1 89.62 104 TYR A C 1
ATOM 835 O O . TYR A 1 104 ? -3.131 10.984 18.781 1 89.62 104 TYR A O 1
ATOM 843 N N . PRO A 1 105 ? -2.357 12.164 16.969 1 84.81 105 PRO A N 1
ATOM 844 C CA . PRO A 1 105 ? -2.42 13.383 17.781 1 84.81 105 PRO A CA 1
ATOM 845 C C . PRO A 1 105 ? -3.82 13.648 18.328 1 84.81 105 PRO A C 1
ATOM 847 O O . PRO A 1 105 ? -3.963 14.141 19.453 1 84.81 105 PRO A O 1
ATOM 850 N N . ARG A 1 106 ? -4.805 13.375 17.594 1 83.19 106 ARG A N 1
ATOM 851 C CA . ARG A 1 106 ? -6.176 13.547 18.062 1 83.19 106 ARG A CA 1
ATOM 852 C C . ARG A 1 106 ? -6.496 12.578 19.188 1 83.19 106 ARG A C 1
ATOM 854 O O . ARG A 1 106 ? -7.215 12.93 20.125 1 83.19 106 ARG A O 1
ATOM 861 N N . TYR A 1 107 ? -5.992 11.406 19.125 1 89.62 107 TYR A N 1
ATOM 862 C CA . TYR A 1 107 ? -6.152 10.422 20.188 1 89.62 107 TYR A CA 1
ATOM 863 C C . TYR A 1 107 ? -5.551 10.93 21.5 1 89.62 107 TYR A C 1
ATOM 865 O O . TYR A 1 107 ? -6.184 10.844 22.547 1 89.62 107 TYR A O 1
ATOM 873 N N . VAL A 1 108 ? -4.34 11.438 21.359 1 87.12 108 VAL A N 1
ATOM 874 C CA . VAL A 1 108 ? -3.65 11.945 22.547 1 87.12 108 VAL A CA 1
ATOM 875 C C . VAL A 1 108 ? -4.438 13.109 23.141 1 87.12 108 VAL A C 1
ATOM 877 O O . VAL A 1 108 ? -4.578 13.219 24.359 1 87.12 108 VAL A O 1
ATOM 880 N N . GLN A 1 109 ? -4.918 13.906 22.25 1 80.62 109 GLN A N 1
ATOM 881 C CA . GLN A 1 109 ? -5.707 15.047 22.688 1 80.62 109 GLN A CA 1
ATOM 882 C C . GLN A 1 109 ? -6.977 14.586 23.406 1 80.62 109 GLN A C 1
ATOM 884 O O . GLN A 1 109 ? -7.391 15.203 24.406 1 80.62 109 GLN A O 1
ATOM 889 N N . TYR A 1 110 ? -7.512 13.625 22.906 1 76.5 110 TYR A N 1
ATOM 890 C CA . TYR A 1 110 ? -8.727 13.094 23.516 1 76.5 110 TYR A CA 1
ATOM 891 C C . TYR A 1 110 ? -8.438 12.477 24.875 1 76.5 110 TYR A C 1
ATOM 893 O O . TYR A 1 110 ? -9.242 12.586 25.797 1 76.5 110 TYR A O 1
ATOM 901 N N . CYS A 1 111 ? -7.316 11.859 24.984 1 82.06 111 CYS A N 1
ATOM 902 C CA . CYS A 1 111 ? -6.98 11.141 26.203 1 82.06 111 CYS A CA 1
ATOM 903 C C . CYS A 1 111 ? -6.438 12.086 27.266 1 82.06 111 CYS A C 1
ATOM 905 O O . CYS A 1 111 ? -6.734 11.938 28.453 1 82.06 111 CYS A O 1
ATOM 907 N N . LYS A 1 112 ? -5.594 13.031 26.844 1 80 112 LYS A N 1
ATOM 908 C CA . LYS A 1 112 ? -4.852 13.828 27.812 1 80 112 LYS A CA 1
ATOM 909 C C . LYS A 1 112 ? -5.242 15.297 27.734 1 80 112 LYS A C 1
ATOM 911 O O . LYS A 1 112 ? -4.824 16.109 28.578 1 80 112 LYS A O 1
ATOM 916 N N . ASN A 1 113 ? -6.035 15.68 26.875 1 75.56 113 ASN A N 1
ATOM 917 C CA . ASN A 1 113 ? -6.422 17.062 26.672 1 75.56 113 ASN A CA 1
ATOM 918 C C . ASN A 1 113 ? -5.203 17.969 26.469 1 75.56 113 ASN A C 1
ATOM 920 O O . ASN A 1 113 ? -5.129 19.062 27.031 1 75.56 113 ASN A O 1
ATOM 924 N N . GLU A 1 114 ? -4.121 17.438 26 1 75.31 114 GLU A N 1
ATOM 925 C CA . GLU A 1 114 ? -2.9 18.172 25.656 1 75.31 114 GLU A CA 1
ATOM 926 C C . GLU A 1 114 ? -2.527 17.953 24.188 1 75.31 114 GLU A C 1
ATOM 928 O O . GLU A 1 114 ? -2.889 16.938 23.594 1 75.31 114 GLU A O 1
ATOM 933 N N . LEU A 1 115 ? -1.921 19.031 23.688 1 72.38 115 LEU A N 1
ATOM 934 C CA . LEU A 1 115 ? -1.423 18.891 22.328 1 72.38 115 LEU A CA 1
ATOM 935 C C . LEU A 1 115 ? -0.036 18.25 22.328 1 72.38 115 LEU A C 1
ATOM 937 O O . LEU A 1 115 ? 0.893 18.781 22.938 1 72.38 115 LEU A O 1
ATOM 941 N N . PRO A 1 116 ? 0.082 17.141 21.688 1 77.56 116 PRO A N 1
ATOM 942 C CA . PRO A 1 116 ? 1.403 16.516 21.625 1 77.56 116 PRO A CA 1
ATOM 943 C C . PRO A 1 116 ? 2.355 17.234 20.672 1 77.56 116 PRO A C 1
ATOM 945 O O . PRO A 1 116 ? 1.928 18.109 19.906 1 77.56 116 PRO A O 1
ATOM 948 N N . LEU A 1 117 ? 3.645 16.891 20.812 1 76.44 117 LEU A N 1
ATOM 949 C CA . LEU A 1 117 ? 4.629 17.422 19.875 1 76.44 117 LEU A CA 1
ATOM 950 C C . LEU A 1 117 ? 4.266 17.078 18.438 1 76.44 117 LEU A C 1
ATOM 952 O O . LEU A 1 117 ? 3.732 15.992 18.188 1 76.44 117 LEU A O 1
ATOM 956 N N . SER A 1 118 ? 4.574 18 17.578 1 80.69 118 SER A N 1
ATOM 957 C CA . SER A 1 118 ? 4.266 17.797 16.156 1 80.69 118 SER A CA 1
ATOM 958 C C . SER A 1 118 ? 5.164 16.734 15.547 1 80.69 118 SER A C 1
ATOM 960 O O . SER A 1 118 ? 6.234 16.438 16.078 1 80.69 118 SER A O 1
ATOM 962 N N . HIS A 1 119 ? 4.723 16.141 14.469 1 83.94 119 HIS A N 1
ATOM 963 C CA . HIS A 1 119 ? 5.527 15.141 13.773 1 83.94 119 HIS A CA 1
ATOM 964 C C . HIS A 1 119 ? 6.809 15.758 13.227 1 83.94 119 HIS A C 1
ATOM 966 O O . HIS A 1 119 ? 7.824 15.07 13.094 1 83.94 119 HIS A O 1
ATOM 972 N N . GLU A 1 120 ? 6.816 17.062 12.891 1 79.12 120 GLU A N 1
ATOM 973 C CA . GLU A 1 120 ? 8.023 17.75 12.43 1 79.12 120 GLU A CA 1
ATOM 974 C C . GLU A 1 120 ? 9.109 17.75 13.5 1 79.12 120 GLU A C 1
ATOM 976 O O . GLU A 1 120 ? 10.266 17.438 13.211 1 79.12 120 GLU A O 1
ATOM 981 N N . LEU A 1 121 ? 8.656 18.109 14.695 1 80.56 121 LEU A N 1
ATOM 982 C CA . LEU A 1 121 ? 9.609 18.094 15.805 1 80.56 121 LEU A CA 1
ATOM 983 C C . LEU A 1 121 ? 10.086 16.672 16.109 1 80.56 121 LEU A C 1
ATOM 985 O O . LEU A 1 121 ? 11.258 16.453 16.406 1 80.56 121 LEU A O 1
ATOM 989 N N . MET A 1 122 ? 9.18 15.75 16.094 1 87.56 122 MET A N 1
ATOM 990 C CA . MET A 1 122 ? 9.555 14.359 16.297 1 87.56 122 MET A CA 1
ATOM 991 C C . MET A 1 122 ? 10.539 13.891 15.234 1 87.56 122 MET A C 1
ATOM 993 O O . MET A 1 122 ? 11.422 13.07 15.516 1 87.56 122 MET A O 1
ATOM 997 N N . SER A 1 123 ? 10.359 14.375 13.953 1 87.44 123 SER A N 1
ATOM 998 C CA . SER A 1 123 ? 11.297 14.039 12.891 1 87.44 123 SER A CA 1
ATOM 999 C C . SER A 1 123 ? 12.711 14.5 13.234 1 87.44 123 SER A C 1
ATOM 1001 O O . SER A 1 123 ? 13.68 13.773 12.992 1 87.44 123 SER A O 1
ATOM 1003 N N . VAL A 1 124 ? 12.82 15.688 13.789 1 82.06 124 VAL A N 1
ATOM 1004 C CA . VAL A 1 124 ? 14.109 16.234 14.188 1 82.06 124 VAL A CA 1
ATOM 1005 C C . VAL A 1 124 ? 14.727 15.375 15.281 1 82.06 124 VAL A C 1
ATOM 1007 O O . VAL A 1 124 ? 15.914 15.047 15.227 1 82.06 124 VAL A O 1
ATOM 1010 N N . LEU A 1 125 ? 13.938 15.023 16.281 1 83.88 125 LEU A N 1
ATOM 1011 C CA . LEU A 1 125 ? 14.414 14.211 17.406 1 83.88 125 LEU A CA 1
ATOM 1012 C C . LEU A 1 125 ? 14.883 12.844 16.922 1 83.88 125 LEU A C 1
ATOM 1014 O O . LEU A 1 125 ? 15.938 12.367 17.344 1 83.88 125 LEU A O 1
ATOM 1018 N N . ILE A 1 126 ? 14.117 12.195 16.109 1 89.94 126 ILE A N 1
ATOM 1019 C CA . ILE A 1 126 ? 14.469 10.875 15.586 1 89.94 126 ILE A CA 1
ATOM 1020 C C . ILE A 1 126 ? 15.75 10.969 14.758 1 89.94 126 ILE A C 1
ATOM 1022 O O . ILE A 1 126 ? 16.641 10.125 14.898 1 89.94 126 ILE A O 1
ATOM 1026 N N . PHE A 1 127 ? 15.805 11.961 13.898 1 86.62 127 PHE A N 1
ATOM 1027 C CA . PHE A 1 127 ? 16.984 12.102 13.055 1 86.62 127 PHE A CA 1
ATOM 1028 C C . PHE A 1 127 ? 18.234 12.312 13.898 1 86.62 127 PHE A C 1
ATOM 1030 O O . PHE A 1 127 ? 19.297 11.758 13.602 1 86.62 127 PHE A O 1
ATOM 1037 N N . ARG A 1 128 ? 18.141 13.047 14.914 1 81.56 128 ARG A N 1
ATOM 1038 C CA . ARG A 1 128 ? 19.25 13.242 15.836 1 81.56 128 ARG A CA 1
ATOM 1039 C C . ARG A 1 128 ? 19.672 11.93 16.484 1 81.56 128 ARG A C 1
ATOM 1041 O O . ARG A 1 128 ? 20.875 11.648 16.625 1 81.56 128 ARG A O 1
ATOM 1048 N N . SER A 1 129 ? 18.734 11.305 16.906 1 85.25 129 SER A N 1
ATOM 1049 C CA . SER A 1 129 ? 19 10 17.5 1 85.25 129 SER A CA 1
ATOM 1050 C C . SER A 1 129 ? 19.703 9.078 16.516 1 85.25 129 SER A C 1
ATOM 1052 O O . SER A 1 129 ? 20.625 8.344 16.891 1 85.25 129 SER A O 1
ATOM 1054 N N . VAL A 1 130 ? 19.266 9.133 15.32 1 86.12 130 VAL A N 1
ATOM 1055 C CA . VAL A 1 130 ? 19.812 8.281 14.266 1 86.12 130 VAL A CA 1
ATOM 1056 C C . VAL A 1 130 ? 21.266 8.641 14.008 1 86.12 130 VAL A C 1
ATOM 1058 O O . VAL A 1 130 ? 22.109 7.75 13.82 1 86.12 130 VAL A O 1
ATOM 1061 N N . ILE A 1 131 ? 21.578 9.859 13.969 1 80.81 131 ILE A N 1
ATOM 1062 C CA . ILE A 1 131 ? 22.938 10.312 13.734 1 80.81 131 ILE A CA 1
ATOM 1063 C C . ILE A 1 131 ? 23.859 9.812 14.852 1 80.81 131 ILE A C 1
ATOM 1065 O O . ILE A 1 131 ? 24.969 9.352 14.594 1 80.81 131 ILE A O 1
ATOM 1069 N N . GLN A 1 132 ? 23.359 9.906 16.016 1 76.56 132 GLN A N 1
ATOM 1070 C CA . GLN A 1 132 ? 24.141 9.469 17.172 1 76.56 132 GLN A CA 1
ATOM 1071 C C . GLN A 1 132 ? 24.266 7.949 17.203 1 76.56 132 GLN A C 1
ATOM 1073 O O . GLN A 1 132 ? 25.359 7.418 17.375 1 76.56 132 GLN A O 1
ATOM 1078 N N . LYS A 1 133 ? 23.219 7.32 17.031 1 82.06 133 LYS A N 1
ATOM 1079 C CA . LYS A 1 133 ? 23.125 5.867 17.172 1 82.06 133 LYS A CA 1
ATOM 1080 C C . LYS A 1 133 ? 23.953 5.16 16.094 1 82.06 133 LYS A C 1
ATOM 1082 O O . LYS A 1 133 ? 24.625 4.172 16.375 1 82.06 133 LYS A O 1
ATOM 1087 N N . TRP A 1 134 ? 23.891 5.688 14.922 1 79.69 134 TRP A N 1
ATOM 1088 C CA . TRP A 1 134 ? 24.5 4.965 13.805 1 79.69 134 TRP A CA 1
ATOM 1089 C C . TRP A 1 134 ? 25.828 5.605 13.391 1 79.69 134 TRP A C 1
ATOM 1091 O O . TRP A 1 134 ? 26.406 5.234 12.375 1 79.69 134 TRP A O 1
ATOM 1101 N N . GLY A 1 135 ? 26.297 6.543 14.141 1 73.75 135 GLY A N 1
ATOM 1102 C CA . GLY A 1 135 ? 27.609 7.145 13.938 1 73.75 135 GLY A CA 1
ATOM 1103 C C . GLY A 1 135 ? 27.734 7.836 12.594 1 73.75 135 GLY A C 1
ATOM 1104 O O . GLY A 1 135 ? 28.734 7.652 11.883 1 73.75 135 GLY A O 1
ATOM 1105 N N . LEU A 1 136 ? 26.734 8.523 12.203 1 73.88 136 LEU A N 1
ATOM 1106 C CA . LEU A 1 136 ? 26.734 9.148 10.883 1 73.88 136 LEU A CA 1
ATOM 1107 C C . LEU A 1 136 ? 27.344 10.547 10.938 1 73.88 136 LEU A C 1
ATOM 1109 O O . LEU A 1 136 ? 27.391 11.25 9.922 1 73.88 136 LEU A O 1
ATOM 1113 N N . SER A 1 137 ? 27.828 10.883 12.078 1 68.19 137 SER A N 1
ATOM 1114 C CA . SER A 1 137 ? 28.375 12.219 12.25 1 68.19 137 SER A CA 1
ATOM 1115 C C . SER A 1 137 ? 29.531 12.461 11.281 1 68.19 137 SER A C 1
ATOM 1117 O O . SER A 1 137 ? 29.625 13.531 10.68 1 68.19 137 SER A O 1
ATOM 1119 N N . LYS A 1 138 ? 30.359 11.508 11.156 1 67 138 LYS A N 1
ATOM 1120 C CA . LYS A 1 138 ? 31.5 11.633 10.258 1 67 138 LYS A CA 1
ATOM 1121 C C . LYS A 1 138 ? 31.047 11.727 8.805 1 67 138 LYS A C 1
ATOM 1123 O O . LYS A 1 138 ? 31.594 12.5 8.023 1 67 138 LYS A O 1
ATOM 1128 N N . ASP A 1 139 ? 30.094 10.922 8.492 1 66.62 139 ASP A N 1
ATOM 1129 C CA . ASP A 1 139 ? 29.547 10.93 7.137 1 66.62 139 ASP A CA 1
ATOM 1130 C C . ASP A 1 139 ? 28.969 12.297 6.785 1 66.62 139 ASP A C 1
ATOM 1132 O O . ASP A 1 139 ? 29.141 12.789 5.664 1 66.62 139 ASP A O 1
ATOM 1136 N N . PHE A 1 140 ? 28.328 12.828 7.73 1 64.38 140 PHE A N 1
ATOM 1137 C CA . PHE A 1 140 ? 27.734 14.133 7.535 1 64.38 140 PHE A CA 1
ATOM 1138 C C . PHE A 1 140 ? 28.797 15.227 7.508 1 64.38 140 PHE A C 1
ATOM 1140 O O . PHE A 1 140 ? 28.688 16.188 6.742 1 64.38 140 PHE A O 1
ATOM 1147 N N . LEU A 1 141 ? 29.75 15.086 8.336 1 54.88 141 LEU A N 1
ATOM 1148 C CA . LEU A 1 141 ? 30.859 16.031 8.352 1 54.88 141 LEU A CA 1
ATOM 1149 C C . LEU A 1 141 ? 31.625 15.992 7.035 1 54.88 141 LEU A C 1
ATOM 1151 O O . LEU A 1 141 ? 32.031 17.031 6.512 1 54.88 141 LEU A O 1
ATOM 1155 N N . ASP A 1 142 ? 31.859 14.828 6.617 1 56.5 142 ASP A N 1
ATOM 1156 C CA . ASP A 1 142 ? 32.625 14.648 5.379 1 56.5 142 ASP A CA 1
ATOM 1157 C C . ASP A 1 142 ? 31.828 15.18 4.18 1 56.5 142 ASP A C 1
ATOM 1159 O O . ASP A 1 142 ? 32.406 15.711 3.234 1 56.5 142 ASP A O 1
ATOM 1163 N N . ALA A 1 143 ? 30.641 14.781 4.246 1 53.34 143 ALA A N 1
ATOM 1164 C CA . ALA A 1 143 ? 29.797 15.188 3.125 1 53.34 143 ALA A CA 1
ATOM 1165 C C . ALA A 1 143 ? 29.531 16.688 3.146 1 53.34 143 ALA A C 1
ATOM 1167 O O . ALA A 1 143 ? 29.375 17.312 2.094 1 53.34 143 ALA A O 1
ATOM 1168 N N . SER A 1 144 ? 29.141 17.062 4.273 1 48.31 144 SER A N 1
ATOM 1169 C CA . SER A 1 144 ? 28.766 18.469 4.359 1 48.31 144 SER A CA 1
ATOM 1170 C C . SER A 1 144 ? 29.875 19.297 4.973 1 48.31 144 SER A C 1
ATOM 1172 O O . SER A 1 144 ? 30.328 19.016 6.082 1 48.31 144 SER A O 1
ATOM 1174 N N . ASN A 1 145 ? 31.141 19.375 4.547 1 40.28 145 ASN A N 1
ATOM 1175 C CA . ASN A 1 145 ? 32.062 20.125 5.391 1 40.28 145 ASN A CA 1
ATOM 1176 C C . ASN A 1 145 ? 31.391 20.609 6.668 1 40.28 145 ASN A C 1
ATOM 1178 O O . ASN A 1 145 ? 31.672 20.094 7.754 1 40.28 145 ASN A O 1
ATOM 1182 N N . SER A 1 146 ? 31.312 22.078 6.875 1 34.09 146 SER A N 1
ATOM 1183 C CA . SER A 1 146 ? 30.844 22.812 8.055 1 34.09 146 SER A CA 1
ATOM 1184 C C . SER A 1 146 ? 29.438 22.375 8.445 1 34.09 146 SER A C 1
ATOM 1186 O O . SER A 1 146 ? 29.203 21.969 9.586 1 34.09 146 SER A O 1
ATOM 1188 N N . SER A 1 147 ? 28.359 23.047 7.812 1 33.41 147 SER A N 1
ATOM 1189 C CA . SER A 1 147 ? 27.125 23.688 8.25 1 33.41 147 SER A CA 1
ATOM 1190 C C . SER A 1 147 ? 25.953 22.719 8.219 1 33.41 147 SER A C 1
ATOM 1192 O O . SER A 1 147 ? 24.812 23.109 8.422 1 33.41 147 SER A O 1
ATOM 1194 N N . VAL A 1 148 ? 25.984 21.609 7.68 1 37 148 VAL A N 1
ATOM 1195 C CA . VAL A 1 148 ? 24.641 21.094 7.461 1 37 148 VAL A CA 1
ATOM 1196 C C . VAL A 1 148 ? 23.984 20.797 8.805 1 37 148 VAL A C 1
ATOM 1198 O O . VAL A 1 148 ? 23.875 19.641 9.211 1 37 148 VAL A O 1
ATOM 1201 N N . ILE A 1 149 ? 24.422 21.375 9.805 1 36.72 149 ILE A N 1
ATOM 1202 C CA . ILE A 1 149 ? 23.641 21.094 11 1 36.72 149 ILE A CA 1
ATOM 1203 C C . ILE A 1 149 ? 22.203 21.578 10.812 1 36.72 149 ILE A C 1
ATOM 1205 O O . ILE A 1 149 ? 21.938 22.781 10.898 1 36.72 149 ILE A O 1
ATOM 1209 N N . LEU A 1 150 ? 21.547 21.234 9.695 1 38.47 150 LEU A N 1
ATOM 1210 C CA . LEU A 1 150 ? 20.203 21.625 9.281 1 38.47 150 LEU A CA 1
ATOM 1211 C C . LEU A 1 150 ? 19.344 21.984 10.492 1 38.47 150 LEU A C 1
ATOM 1213 O O . LEU A 1 150 ? 18.609 22.969 10.469 1 38.47 150 LEU A O 1
ATOM 1217 N N . PHE A 1 151 ? 18.953 20.953 11.211 1 36.59 151 PHE A N 1
ATOM 1218 C CA . PHE A 1 151 ? 17.812 21.062 12.109 1 36.59 151 PHE A CA 1
ATOM 1219 C C . PHE A 1 151 ? 18.141 21.922 13.312 1 36.59 151 PHE A C 1
ATOM 1221 O O . PHE A 1 151 ? 17.359 22.016 14.266 1 36.59 151 PHE A O 1
ATOM 1228 N N . SER A 1 152 ? 19.281 22.422 13.391 1 30.2 152 SER A N 1
ATOM 1229 C CA . SER A 1 152 ? 19.641 23 14.68 1 30.2 152 SER A CA 1
ATOM 1230 C C . SER A 1 152 ? 19.156 24.438 14.797 1 30.2 152 SER A C 1
ATOM 1232 O O . SER A 1 152 ? 19.469 25.125 15.773 1 30.2 152 SER A O 1
ATOM 1234 N N . ASP A 1 153 ? 18.828 25.172 13.617 1 29.67 153 ASP A N 1
ATOM 1235 C CA . ASP A 1 153 ? 18.812 26.547 14.094 1 29.67 153 ASP A CA 1
ATOM 1236 C C . ASP A 1 153 ? 17.562 26.812 14.945 1 29.67 153 ASP A C 1
ATOM 1238 O O . ASP A 1 153 ? 16.438 26.609 14.492 1 29.67 153 ASP A O 1
ATOM 1242 N N . PRO A 1 154 ? 17.594 27.109 16.188 1 29.55 154 PRO A N 1
ATOM 1243 C CA . PRO A 1 154 ? 16.688 27.625 17.203 1 29.55 154 PRO A CA 1
ATOM 1244 C C . PRO A 1 154 ? 15.828 28.797 16.703 1 29.55 154 PRO A C 1
ATOM 1246 O O . PRO A 1 154 ? 14.844 29.156 17.344 1 29.55 154 PRO A O 1
ATOM 1249 N N . LYS A 1 155 ? 16.297 29.641 15.773 1 30.48 155 LYS A N 1
ATOM 1250 C CA . LYS A 1 155 ? 15.578 30.906 15.648 1 30.48 155 LYS A CA 1
ATOM 1251 C C . LYS A 1 155 ? 14.305 30.719 14.836 1 30.48 155 LYS A C 1
ATOM 1253 O O . LYS A 1 155 ? 13.672 31.703 14.438 1 30.48 155 LYS A O 1
ATOM 1258 N N . THR A 1 156 ? 14.234 29.719 14.047 1 32.91 156 THR A N 1
ATOM 1259 C CA . THR A 1 156 ? 13 29.922 13.297 1 32.91 156 THR A CA 1
ATOM 1260 C C . THR A 1 156 ? 11.797 29.969 14.242 1 32.91 156 THR A C 1
ATOM 1262 O O . THR A 1 156 ? 11.539 29.016 14.977 1 32.91 156 THR A O 1
ATOM 1265 N N . ARG A 1 157 ? 11.359 31.031 14.562 1 31.56 157 ARG A N 1
ATOM 1266 C CA . ARG A 1 157 ? 10.32 31.641 15.383 1 31.56 157 ARG A CA 1
ATOM 1267 C C . ARG A 1 157 ? 9 30.891 15.258 1 31.56 157 ARG A C 1
ATOM 1269 O O . ARG A 1 157 ? 8.211 30.844 16.203 1 31.56 157 ARG A O 1
ATOM 1276 N N . ASP A 1 158 ? 8.508 30.719 14.008 1 29.73 158 ASP A N 1
ATOM 1277 C CA . ASP A 1 158 ? 7.055 30.625 13.898 1 29.73 158 ASP A CA 1
ATOM 1278 C C . ASP A 1 158 ? 6.566 29.219 14.203 1 29.73 158 ASP A C 1
ATOM 1280 O O . ASP A 1 158 ? 5.48 28.828 13.766 1 29.73 158 ASP A O 1
ATOM 1284 N N . VAL A 1 159 ? 7.332 28.25 14.406 1 31.59 159 VAL A N 1
ATOM 1285 C CA . VAL A 1 159 ? 6.469 27.156 14.844 1 31.59 159 VAL A CA 1
ATOM 1286 C C . VAL A 1 159 ? 5.629 27.609 16.031 1 31.59 159 VAL A C 1
ATOM 1288 O O . VAL A 1 159 ? 6.172 28 17.078 1 31.59 159 VAL A O 1
ATOM 1291 N N . PRO A 1 160 ? 4.543 28.172 15.828 1 33.5 160 PRO A N 1
ATOM 1292 C CA . PRO A 1 160 ? 3.729 28.469 17.016 1 33.5 160 PRO A CA 1
ATOM 1293 C C . PRO A 1 160 ? 3.854 27.406 18.094 1 33.5 160 PRO A C 1
ATOM 1295 O O . PRO A 1 160 ? 3.322 26.297 17.953 1 33.5 160 PRO A O 1
ATOM 1298 N N . HIS A 1 161 ? 5.027 27.016 18.5 1 34.28 161 HIS A N 1
ATOM 1299 C CA . HIS A 1 161 ? 5.297 26.047 19.547 1 34.28 161 HIS A CA 1
ATOM 1300 C C . HIS A 1 161 ? 4.668 26.453 20.875 1 34.28 161 HIS A C 1
ATOM 1302 O O . HIS A 1 161 ? 4.59 27.656 21.172 1 34.28 161 HIS A O 1
ATOM 1308 N N . SER A 1 162 ? 3.926 25.672 21.328 1 37.53 162 SER A N 1
ATOM 1309 C CA . SER A 1 162 ? 3.828 25.734 22.797 1 37.53 162 SER A CA 1
ATOM 1310 C C . SER A 1 162 ? 5.195 25.953 23.422 1 37.53 162 SER A C 1
ATOM 1312 O O . SER A 1 162 ? 6.227 25.672 22.812 1 37.53 162 SER A O 1
ATOM 1314 N N . PRO A 1 163 ? 5.449 26.656 24.438 1 42.69 163 PRO A N 1
ATOM 1315 C CA . PRO A 1 163 ? 6.691 26.906 25.172 1 42.69 163 PRO A CA 1
ATOM 1316 C C . PRO A 1 163 ? 7.668 25.734 25.109 1 42.69 163 PRO A C 1
ATOM 1318 O O . PRO A 1 163 ? 8.875 25.938 24.953 1 42.69 163 PRO A O 1
ATOM 1321 N N . GLY A 1 164 ? 7.312 24.578 25.156 1 43.72 164 GLY A N 1
ATOM 1322 C CA . GLY A 1 164 ? 8.156 23.391 25.156 1 43.72 164 GLY A CA 1
ATOM 1323 C C . GLY A 1 164 ? 8.766 23.094 23.797 1 43.72 164 GLY A C 1
ATOM 1324 O O . GLY A 1 164 ? 9.922 22.672 23.719 1 43.72 164 GLY A O 1
ATOM 1325 N N . SER A 1 165 ? 8.125 23.312 22.75 1 48.62 165 SER A N 1
ATOM 1326 C CA . SER A 1 165 ? 8.617 23.047 21.406 1 48.62 165 SER A CA 1
ATOM 1327 C C . SER A 1 165 ? 9.734 24.016 21.031 1 48.62 165 SER A C 1
ATOM 1329 O O . SER A 1 165 ? 10.734 23.625 20.422 1 48.62 165 SER A O 1
ATOM 1331 N N . ALA A 1 166 ? 9.602 25.203 21.422 1 43.38 166 ALA A N 1
ATOM 1332 C CA . ALA A 1 166 ? 10.617 26.219 21.156 1 43.38 166 ALA A CA 1
ATOM 1333 C C . ALA A 1 166 ? 11.93 25.891 21.844 1 43.38 166 ALA A C 1
ATOM 1335 O O . ALA A 1 166 ? 13.008 26.047 21.266 1 43.38 166 ALA A O 1
ATOM 1336 N N . ARG A 1 167 ? 11.883 25.531 23.047 1 48.94 167 ARG A N 1
ATOM 1337 C CA . ARG A 1 167 ? 13.062 25.125 23.812 1 48.94 167 ARG A CA 1
ATOM 1338 C C . ARG A 1 167 ? 13.758 23.938 23.141 1 48.94 167 ARG A C 1
ATOM 1340 O O . ARG A 1 167 ? 14.992 23.906 23.078 1 48.94 167 ARG A O 1
ATOM 1347 N N . LEU A 1 168 ? 13.031 23.047 22.75 1 50.75 168 LEU A N 1
ATOM 1348 C CA . LEU A 1 168 ? 13.586 21.859 22.109 1 50.75 168 LEU A CA 1
ATOM 1349 C C . LEU A 1 168 ? 14.297 22.219 20.812 1 50.75 168 LEU A C 1
ATOM 1351 O O . LEU A 1 168 ? 15.406 21.734 20.547 1 50.75 168 LEU A O 1
ATOM 1355 N N . ALA A 1 169 ? 13.531 22.969 20.156 1 46.94 169 ALA A N 1
ATOM 1356 C CA . ALA A 1 169 ? 14.156 23.438 18.906 1 46.94 169 ALA A CA 1
ATOM 1357 C C . ALA A 1 169 ? 15.445 24.203 19.188 1 46.94 169 ALA A C 1
ATOM 1359 O O . ALA A 1 169 ? 16.453 24 18.516 1 46.94 169 ALA A O 1
ATOM 1360 N N . ALA A 1 170 ? 15.336 25.109 20.172 1 45.09 170 ALA A N 1
ATOM 1361 C CA . ALA A 1 170 ? 16.5 25.922 20.562 1 45.09 170 ALA A CA 1
ATOM 1362 C C . ALA A 1 170 ? 17.656 25.031 21 1 45.09 170 ALA A C 1
ATOM 1364 O O . ALA A 1 170 ? 18.812 25.297 20.641 1 45.09 170 ALA A O 1
ATOM 1365 N N . ASN A 1 171 ? 17.359 24.219 21.812 1 46.25 171 ASN A N 1
ATOM 1366 C CA . ASN A 1 171 ? 18.391 23.328 22.344 1 46.25 171 ASN A CA 1
ATOM 1367 C C . ASN A 1 171 ? 18.953 22.391 21.281 1 46.25 171 ASN A C 1
ATOM 1369 O O . ASN A 1 171 ? 20.125 22.016 21.344 1 46.25 171 ASN A O 1
ATOM 1373 N N . PHE A 1 172 ? 18.125 22.062 20.578 1 45.59 172 PHE A N 1
ATOM 1374 C CA . PHE A 1 172 ? 18.562 21.078 19.609 1 45.59 172 PHE A CA 1
ATOM 1375 C C . PHE A 1 172 ? 19.062 21.75 18.328 1 45.59 172 PHE A C 1
ATOM 1377 O O . PHE A 1 172 ? 19.891 21.203 17.609 1 45.59 172 PHE A O 1
ATOM 1384 N N . CYS A 1 173 ? 18.516 23.047 18.172 1 37.66 173 CYS A N 1
ATOM 1385 C CA . CYS A 1 173 ? 18.906 23.797 16.984 1 37.66 173 CYS A CA 1
ATOM 1386 C C . CYS A 1 173 ? 20.125 24.672 17.281 1 37.66 173 CYS A C 1
ATOM 1388 O O . CYS A 1 173 ? 20.734 25.234 16.359 1 37.66 173 CYS A O 1
ATOM 1390 N N . SER A 1 174 ? 20.562 25.234 18.531 1 34.5 174 SER A N 1
ATOM 1391 C CA . SER A 1 174 ? 21.391 26.406 18.766 1 34.5 174 SER A CA 1
ATOM 1392 C C . SER A 1 174 ? 22.672 26.344 17.938 1 34.5 174 SER A C 1
ATOM 1394 O O . SER A 1 174 ? 23.219 27.391 17.547 1 34.5 174 SER A O 1
ATOM 1396 N N . LYS A 1 175 ? 23.672 25.625 18.203 1 33.16 175 LYS A N 1
ATOM 1397 C CA . LYS A 1 175 ? 25.016 26.078 17.828 1 33.16 175 LYS A CA 1
ATOM 1398 C C . LYS A 1 175 ? 25.109 26.312 16.328 1 33.16 175 LYS A C 1
ATOM 1400 O O . LYS A 1 175 ? 25.922 27.125 15.875 1 33.16 175 LYS A O 1
ATOM 1405 N N . SER A 1 176 ? 25.156 25.375 15.586 1 30.66 176 SER A N 1
ATOM 1406 C CA . SER A 1 176 ? 26.125 25.375 14.492 1 30.66 176 SER A CA 1
ATOM 1407 C C . SER A 1 176 ? 25.656 26.266 13.344 1 30.66 176 SER A C 1
ATOM 1409 O O . SER A 1 176 ? 26.453 27.062 12.828 1 30.66 176 SER A O 1
ATOM 1411 N N . TRP A 1 177 ? 24.906 25.719 12.32 1 30.11 177 TRP A N 1
ATOM 1412 C CA . TRP A 1 177 ? 25.203 26.234 10.984 1 30.11 177 TRP A CA 1
ATOM 1413 C C . TRP A 1 177 ? 24.656 27.656 10.828 1 30.11 177 TRP A C 1
ATOM 1415 O O . TRP A 1 177 ? 23.469 27.906 11.07 1 30.11 177 TRP A O 1
ATOM 1425 N N . PRO A 1 178 ? 25.484 28.594 11.039 1 30.59 178 PRO A N 1
ATOM 1426 C CA . PRO A 1 178 ? 25.109 29.875 10.453 1 30.59 178 PRO A CA 1
ATOM 1427 C C . PRO A 1 178 ? 24.453 29.719 9.078 1 30.59 178 PRO A C 1
ATOM 1429 O O . PRO A 1 178 ? 25.109 29.312 8.117 1 30.59 178 PRO A O 1
ATOM 1432 N N . MET A 1 179 ? 23.453 28.844 8.883 1 33.31 179 MET A N 1
ATOM 1433 C CA . MET A 1 179 ? 22.906 28.969 7.535 1 33.31 179 MET A CA 1
ATOM 1434 C C . MET A 1 179 ? 22.938 30.422 7.074 1 33.31 179 MET A C 1
ATOM 1436 O O . MET A 1 179 ? 22.359 31.297 7.715 1 33.31 179 MET A O 1
ATOM 1440 N N . ARG A 1 180 ? 23.969 30.891 6.703 1 33.75 180 ARG A N 1
ATOM 1441 C CA . ARG A 1 180 ? 23.875 32.094 5.902 1 33.75 180 ARG A CA 1
ATOM 1442 C C . ARG A 1 180 ? 22.578 32.125 5.094 1 33.75 180 ARG A C 1
ATOM 1444 O O . ARG A 1 180 ? 22.219 31.141 4.465 1 33.75 180 ARG A O 1
ATOM 1451 N N . GLY A 1 181 ? 21.688 33.156 5.219 1 34.16 181 GLY A N 1
ATOM 1452 C CA . GLY A 1 181 ? 20.484 33.656 4.551 1 34.16 181 GLY A CA 1
ATOM 1453 C C . GLY A 1 181 ? 19.625 32.531 3.982 1 34.16 181 GLY A C 1
ATOM 1454 O O . GLY A 1 181 ? 18.531 32.812 3.471 1 34.16 181 GLY A O 1
ATOM 1455 N N . PHE A 1 182 ? 20.266 31.547 3.43 1 32.34 182 PHE A N 1
ATOM 1456 C CA . PHE A 1 182 ? 19.344 30.641 2.744 1 32.34 182 PHE A CA 1
ATOM 1457 C C . PHE A 1 182 ? 18.484 29.875 3.746 1 32.34 182 PHE A C 1
ATOM 1459 O O . PHE A 1 182 ? 18.859 28.797 4.195 1 32.34 182 PHE A O 1
ATOM 1466 N N . HIS A 1 183 ? 18.094 30.469 4.773 1 38.31 183 HIS A N 1
ATOM 1467 C CA . HIS A 1 183 ? 16.891 29.969 5.43 1 38.31 183 HIS A CA 1
ATOM 1468 C C . HIS A 1 183 ? 16.125 29.016 4.52 1 38.31 183 HIS A C 1
ATOM 1470 O O . HIS A 1 183 ? 14.977 28.672 4.812 1 38.31 183 HIS A O 1
ATOM 1476 N N . TRP A 1 184 ? 16.641 28.844 3.271 1 34.47 184 TRP A N 1
ATOM 1477 C CA . TRP A 1 184 ? 16.016 28.281 2.078 1 34.47 184 TRP A CA 1
ATOM 1478 C C . TRP A 1 184 ? 15.406 26.906 2.381 1 34.47 184 TRP A C 1
ATOM 1480 O O . TRP A 1 184 ? 14.414 26.516 1.761 1 34.47 184 TRP A O 1
ATOM 1490 N N . VAL A 1 185 ? 16.359 25.812 2.58 1 34.75 185 VAL A N 1
ATOM 1491 C CA . VAL A 1 185 ? 15.883 24.609 1.888 1 34.75 185 VAL A CA 1
ATOM 1492 C C . VAL A 1 185 ? 14.445 24.312 2.303 1 34.75 185 VAL A C 1
ATOM 1494 O O . VAL A 1 185 ? 14.172 24.062 3.479 1 34.75 185 VAL A O 1
ATOM 1497 N N . GLY A 1 186 ? 13.531 24.953 1.878 1 38.28 186 GLY A N 1
ATOM 1498 C CA . GLY A 1 186 ? 12.125 25 1.507 1 38.28 186 GLY A CA 1
ATOM 1499 C C . GLY A 1 186 ? 11.453 23.641 1.521 1 38.28 186 GLY A C 1
ATOM 1500 O O . GLY A 1 186 ? 10.719 23.297 0.592 1 38.28 186 GLY A O 1
ATOM 1501 N N . VAL A 1 187 ? 12.164 22.672 1.718 1 41.38 187 VAL A N 1
ATOM 1502 C CA . VAL A 1 187 ? 11.281 21.516 1.653 1 41.38 187 VAL A CA 1
ATOM 1503 C C . VAL A 1 187 ? 9.93 21.859 2.287 1 41.38 187 VAL A C 1
ATOM 1505 O O . VAL A 1 187 ? 8.883 21.656 1.673 1 41.38 187 VAL A O 1
ATOM 1508 N N . LYS A 1 188 ? 9.773 22.047 3.582 1 41.75 188 LYS A N 1
ATOM 1509 C CA . LYS A 1 188 ? 8.602 22.641 4.227 1 41.75 188 LYS A CA 1
ATOM 1510 C C . LYS A 1 188 ? 8.734 24.156 4.32 1 41.75 188 LYS A C 1
ATOM 1512 O O . LYS A 1 188 ? 7.938 24.828 4.988 1 41.75 188 LYS A O 1
ATOM 1517 N N . PHE A 1 189 ? 9.883 24.844 3.771 1 41.22 189 PHE A N 1
ATOM 1518 C CA . PHE A 1 189 ? 10.375 26.172 4.086 1 41.22 189 PHE A CA 1
ATOM 1519 C C . PHE A 1 189 ? 9.523 27.234 3.404 1 41.22 189 PHE A C 1
ATOM 1521 O O . PHE A 1 189 ? 9.453 28.375 3.869 1 41.22 189 PHE A O 1
ATOM 1528 N N . ILE A 1 190 ? 9.047 26.828 2.191 1 46.16 190 ILE A N 1
ATOM 1529 C CA . ILE A 1 190 ? 8.328 27.938 1.562 1 46.16 190 ILE A CA 1
ATOM 1530 C C . ILE A 1 190 ? 7.008 28.172 2.287 1 46.16 190 ILE A C 1
ATOM 1532 O O . ILE A 1 190 ? 5.934 28.031 1.696 1 46.16 190 ILE A O 1
ATOM 1536 N N . ARG A 1 191 ? 7.219 27.984 3.652 1 51.59 191 ARG A N 1
ATOM 1537 C CA . ARG A 1 191 ? 6.039 28.078 4.508 1 51.59 191 ARG A CA 1
ATOM 1538 C C . ARG A 1 191 ? 5.258 29.359 4.234 1 51.59 191 ARG A C 1
ATOM 1540 O O . ARG A 1 191 ? 4.027 29.359 4.312 1 51.59 191 ARG A O 1
ATOM 1547 N N . ARG A 1 192 ? 6.016 30.328 3.727 1 58.31 192 ARG A N 1
ATOM 1548 C CA . ARG A 1 192 ? 5.273 31.578 3.584 1 58.31 192 ARG A CA 1
ATOM 1549 C C . ARG A 1 192 ? 4.328 31.516 2.389 1 58.31 192 ARG A C 1
ATOM 1551 O O . ARG A 1 192 ? 3.191 31.984 2.467 1 58.31 192 ARG A O 1
ATOM 1558 N N . SER A 1 193 ? 4.777 30.859 1.327 1 67.19 193 SER A N 1
ATOM 1559 C CA . SER A 1 193 ? 3.961 30.844 0.119 1 67.19 193 SER A CA 1
ATOM 1560 C C . SER A 1 193 ? 3.027 29.641 0.091 1 67.19 193 SER A C 1
ATOM 1562 O O . SER A 1 193 ? 2.051 29.625 -0.663 1 67.19 193 SER A O 1
ATOM 1564 N N . GLY A 1 194 ? 3.256 28.719 0.98 1 75.75 194 GLY A N 1
ATOM 1565 C CA . GLY A 1 194 ? 2.455 27.5 0.918 1 75.75 194 GLY A CA 1
ATOM 1566 C C . GLY A 1 194 ? 2.83 26.594 -0.241 1 75.75 194 GLY A C 1
ATOM 1567 O O . GLY A 1 194 ? 2.178 25.578 -0.477 1 75.75 194 GLY A O 1
ATOM 1568 N N . ILE A 1 195 ? 3.793 26.984 -1.021 1 84.94 195 ILE A N 1
ATOM 1569 C CA . ILE A 1 195 ? 4.262 26.172 -2.139 1 84.94 195 ILE A CA 1
ATOM 1570 C C . ILE A 1 195 ? 5.57 25.484 -1.766 1 84.94 195 ILE A C 1
ATOM 1572 O O . ILE A 1 195 ? 6.586 26.141 -1.543 1 84.94 195 ILE A O 1
ATOM 1576 N N . ASP A 1 196 ? 5.5 24.203 -1.639 1 84.81 196 ASP A N 1
ATOM 1577 C CA . ASP A 1 196 ? 6.703 23.453 -1.3 1 84.81 196 ASP A CA 1
ATOM 1578 C C . ASP A 1 196 ? 6.699 22.078 -1.973 1 84.81 196 ASP A C 1
ATOM 1580 O O . ASP A 1 196 ? 5.691 21.672 -2.543 1 84.81 196 ASP A O 1
ATOM 1584 N N . VAL A 1 197 ? 7.883 21.469 -1.995 1 90.69 197 VAL A N 1
ATOM 1585 C CA . VAL A 1 197 ? 8.047 20.203 -2.711 1 90.69 197 VAL A CA 1
ATOM 1586 C C . VAL A 1 197 ? 7.285 19.094 -1.99 1 90.69 197 VAL A C 1
ATOM 1588 O O . VAL A 1 197 ? 6.91 18.094 -2.6 1 90.69 197 VAL A O 1
ATOM 1591 N N . ASP A 1 198 ? 7.086 19.266 -0.644 1 90.5 198 ASP A N 1
ATOM 1592 C CA . ASP A 1 198 ? 6.227 18.328 0.081 1 90.5 198 ASP A CA 1
ATOM 1593 C C . ASP A 1 198 ? 4.824 18.297 -0.517 1 90.5 198 ASP A C 1
ATOM 1595 O O . ASP A 1 198 ? 4.309 17.219 -0.848 1 90.5 198 ASP A O 1
ATOM 1599 N N . ARG A 1 199 ? 4.266 19.422 -0.704 1 90.44 199 ARG A N 1
ATOM 1600 C CA . ARG A 1 199 ? 2.924 19.547 -1.268 1 90.44 199 ARG A CA 1
ATOM 1601 C C . ARG A 1 199 ? 2.891 19.047 -2.711 1 90.44 199 ARG A C 1
ATOM 1603 O O . ARG A 1 199 ? 1.908 18.453 -3.145 1 90.44 199 ARG A O 1
ATOM 1610 N N . PHE A 1 200 ? 3.967 19.406 -3.463 1 93.38 200 PHE A N 1
ATOM 1611 C CA . PHE A 1 200 ? 4.031 18.938 -4.84 1 93.38 200 PHE A CA 1
ATOM 1612 C C . PHE A 1 200 ? 3.906 17.422 -4.898 1 93.38 200 PHE A C 1
ATOM 1614 O O . PHE A 1 200 ? 3.119 16.891 -5.684 1 93.38 200 PHE A O 1
ATOM 1621 N N . ASP A 1 201 ? 4.605 16.812 -4.051 1 95.69 201 ASP A N 1
ATOM 1622 C CA . ASP A 1 201 ? 4.637 15.352 -4.145 1 95.69 201 ASP A CA 1
ATOM 1623 C C . ASP A 1 201 ? 3.328 14.742 -3.645 1 95.69 201 ASP A C 1
ATOM 1625 O O . ASP A 1 201 ? 2.725 13.906 -4.328 1 95.69 201 ASP A O 1
ATOM 1629 N N . TYR A 1 202 ? 2.902 15.078 -2.359 1 94.44 202 TYR A N 1
ATOM 1630 C CA . TYR A 1 202 ? 1.799 14.312 -1.795 1 94.44 202 TYR A CA 1
ATOM 1631 C C . TYR A 1 202 ? 0.522 14.516 -2.604 1 94.44 202 TYR A C 1
ATOM 1633 O O . TYR A 1 202 ? -0.306 13.602 -2.705 1 94.44 202 TYR A O 1
ATOM 1641 N N . MET A 1 203 ? 0.325 15.664 -3.195 1 94.94 203 MET A N 1
ATOM 1642 C CA . MET A 1 203 ? -0.891 15.875 -3.977 1 94.94 203 MET A CA 1
ATOM 1643 C C . MET A 1 203 ? -0.888 15 -5.23 1 94.94 203 MET A C 1
ATOM 1645 O O . MET A 1 203 ? -1.893 14.367 -5.551 1 94.94 203 MET A O 1
ATOM 1649 N N . VAL A 1 204 ? 0.248 15 -5.949 1 96.56 204 VAL A N 1
ATOM 1650 C CA . VAL A 1 204 ? 0.352 14.188 -7.156 1 96.56 204 VAL A CA 1
ATOM 1651 C C . VAL A 1 204 ? 0.249 12.711 -6.785 1 96.56 204 VAL A C 1
ATOM 1653 O O . VAL A 1 204 ? -0.454 11.945 -7.449 1 96.56 204 VAL A O 1
ATOM 1656 N N . ARG A 1 205 ? 0.912 12.32 -5.754 1 97.31 205 ARG A N 1
ATOM 1657 C CA . ARG A 1 205 ? 0.956 10.93 -5.324 1 97.31 205 ARG A CA 1
ATOM 1658 C C . ARG A 1 205 ? -0.404 10.469 -4.809 1 97.31 205 ARG A C 1
ATOM 1660 O O . ARG A 1 205 ? -0.845 9.359 -5.105 1 97.31 205 ARG A O 1
ATOM 1667 N N . ASP A 1 206 ? -1.024 11.289 -3.969 1 95.69 206 ASP A N 1
ATOM 1668 C CA . ASP A 1 206 ? -2.361 10.953 -3.488 1 95.69 206 ASP A CA 1
ATOM 1669 C C . ASP A 1 206 ? -3.338 10.789 -4.648 1 95.69 206 ASP A C 1
ATOM 1671 O O . ASP A 1 206 ? -4.109 9.828 -4.688 1 95.69 206 ASP A O 1
ATOM 1675 N N . CYS A 1 207 ? -3.338 11.734 -5.594 1 95 207 CYS A N 1
ATOM 1676 C CA . CYS A 1 207 ? -4.211 11.625 -6.758 1 95 207 CYS A CA 1
ATOM 1677 C C . CYS A 1 207 ? -3.939 10.344 -7.527 1 95 207 CYS A C 1
ATOM 1679 O O . CYS A 1 207 ? -4.875 9.656 -7.953 1 95 207 CYS A O 1
ATOM 1681 N N . TYR A 1 208 ? -2.676 10.031 -7.672 1 95.62 208 TYR A N 1
ATOM 1682 C CA . TYR A 1 208 ? -2.252 8.836 -8.398 1 95.62 208 TYR A CA 1
ATOM 1683 C C . TYR A 1 208 ? -2.84 7.578 -7.773 1 95.62 208 TYR A C 1
ATOM 1685 O O . TYR A 1 208 ? -3.404 6.734 -8.477 1 95.62 208 TYR A O 1
ATOM 1693 N N . HIS A 1 209 ? -2.812 7.445 -6.543 1 94.94 209 HIS A N 1
ATOM 1694 C CA . HIS A 1 209 ? -3.205 6.219 -5.859 1 94.94 209 HIS A CA 1
ATOM 1695 C C . HIS A 1 209 ? -4.711 6.18 -5.625 1 94.94 209 HIS A C 1
ATOM 1697 O O . HIS A 1 209 ? -5.305 5.098 -5.562 1 94.94 209 HIS A O 1
ATOM 1703 N N . LEU A 1 210 ? -5.348 7.332 -5.52 1 91.88 210 LEU A N 1
ATOM 1704 C CA . LEU A 1 210 ? -6.785 7.383 -5.27 1 91.88 210 LEU A CA 1
ATOM 1705 C C . LEU A 1 210 ? -7.566 7.348 -6.578 1 91.88 210 LEU A C 1
ATOM 1707 O O . LEU A 1 210 ? -8.789 7.176 -6.57 1 91.88 210 LEU A O 1
ATOM 1711 N N . GLY A 1 211 ? -6.891 7.461 -7.684 1 91.38 211 GLY A N 1
ATOM 1712 C CA . GLY A 1 211 ? -7.566 7.535 -8.969 1 91.38 211 GLY A CA 1
ATOM 1713 C C . GLY A 1 211 ? -8.281 8.852 -9.195 1 91.38 211 GLY A C 1
ATOM 1714 O O . GLY A 1 211 ? -9.383 8.883 -9.742 1 91.38 211 GLY A O 1
ATOM 1715 N N . LEU A 1 212 ? -7.738 9.906 -8.664 1 89.44 212 LEU A N 1
ATOM 1716 C CA . LEU A 1 212 ? -8.273 11.25 -8.852 1 89.44 212 LEU A CA 1
ATOM 1717 C C . LEU A 1 212 ? -7.41 12.047 -9.828 1 89.44 212 LEU A C 1
ATOM 1719 O O . LEU A 1 212 ? -6.25 11.703 -10.062 1 89.44 212 LEU A O 1
ATOM 1723 N N . HIS A 1 213 ? -7.988 12.992 -10.344 1 88.06 213 HIS A N 1
ATOM 1724 C CA . HIS A 1 213 ? -7.273 13.828 -11.297 1 88.06 213 HIS A CA 1
ATOM 1725 C C . HIS A 1 213 ? -6.449 14.898 -10.586 1 88.06 213 HIS A C 1
ATOM 1727 O O . HIS A 1 213 ? -6.953 15.578 -9.688 1 88.06 213 HIS A O 1
ATOM 1733 N N . CYS A 1 214 ? -5.215 14.93 -10.961 1 89.31 214 CYS A N 1
ATOM 1734 C CA . CYS A 1 214 ? -4.348 16.016 -10.508 1 89.31 214 CYS A CA 1
ATOM 1735 C C . CYS A 1 214 ? -4.348 17.156 -11.5 1 89.31 214 CYS A C 1
ATOM 1737 O O . CYS A 1 214 ? -3.896 17.016 -12.633 1 89.31 214 CYS A O 1
ATOM 1739 N N . SER A 1 215 ? -4.75 18.328 -11.148 1 87.19 215 SER A N 1
ATOM 1740 C CA . SER A 1 215 ? -5.094 19.391 -12.086 1 87.19 215 SER A CA 1
ATOM 1741 C C . SER A 1 215 ? -3.916 20.328 -12.305 1 87.19 215 SER A C 1
ATOM 1743 O O . SER A 1 215 ? -4.016 21.281 -13.07 1 87.19 215 SER A O 1
ATOM 1745 N N . TYR A 1 216 ? -2.846 20.125 -11.641 1 88 216 TYR A N 1
ATOM 1746 C CA . TYR A 1 216 ? -1.751 21.078 -11.812 1 88 216 TYR A CA 1
ATOM 1747 C C . TYR A 1 216 ? -0.474 20.359 -12.234 1 88 216 TYR A C 1
ATOM 1749 O O . TYR A 1 216 ? -0.378 19.141 -12.141 1 88 216 TYR A O 1
ATOM 1757 N N . ASN A 1 217 ? 0.403 21.156 -12.766 1 89.62 217 ASN A N 1
ATOM 1758 C CA . ASN A 1 217 ? 1.708 20.672 -13.203 1 89.62 217 ASN A CA 1
ATOM 1759 C C . ASN A 1 217 ? 2.826 21.188 -12.305 1 89.62 217 ASN A C 1
ATOM 1761 O O . ASN A 1 217 ? 3.33 22.297 -12.508 1 89.62 217 ASN A O 1
ATOM 1765 N N . TYR A 1 218 ? 3.27 20.328 -11.469 1 91.44 218 TYR A N 1
ATOM 1766 C CA . TYR A 1 218 ? 4.273 20.766 -10.492 1 91.44 218 TYR A CA 1
ATOM 1767 C C . TYR A 1 218 ? 5.578 21.141 -11.188 1 91.44 218 TYR A C 1
ATOM 1769 O O . TYR A 1 218 ? 6.285 22.047 -10.742 1 91.44 218 TYR A O 1
ATOM 1777 N N . ASP A 1 219 ? 5.938 20.438 -12.281 1 92.06 219 ASP A N 1
ATOM 1778 C CA . ASP A 1 219 ? 7.207 20.656 -12.969 1 92.06 219 ASP A CA 1
ATOM 1779 C C . ASP A 1 219 ? 7.246 22.047 -13.609 1 92.06 219 ASP A C 1
ATOM 1781 O O . ASP A 1 219 ? 8.273 22.734 -13.57 1 92.06 219 ASP A O 1
ATOM 1785 N N . ASN A 1 220 ? 6.09 22.453 -14.125 1 93.44 220 ASN A N 1
ATOM 1786 C CA . ASN A 1 220 ? 6 23.797 -14.703 1 93.44 220 ASN A CA 1
ATOM 1787 C C . ASN A 1 220 ? 6.246 24.875 -13.648 1 93.44 220 ASN A C 1
ATOM 1789 O O . ASN A 1 220 ? 6.91 25.875 -13.93 1 93.44 220 ASN A O 1
ATOM 1793 N N . ILE A 1 221 ? 5.715 24.688 -12.484 1 92.88 221 ILE A N 1
ATOM 1794 C CA . ILE A 1 221 ? 5.867 25.656 -11.391 1 92.88 221 ILE A CA 1
ATOM 1795 C C . ILE A 1 221 ? 7.309 25.641 -10.898 1 92.88 221 ILE A C 1
ATOM 1797 O O . ILE A 1 221 ? 7.934 26.688 -10.758 1 92.88 221 ILE A O 1
ATOM 1801 N N . LEU A 1 222 ? 7.816 24.469 -10.727 1 91.75 222 LEU A N 1
ATOM 1802 C CA . LEU A 1 222 ? 9.141 24.266 -10.148 1 91.75 222 LEU A CA 1
ATOM 1803 C C . LEU A 1 222 ? 10.227 24.812 -11.07 1 91.75 222 LEU A C 1
ATOM 1805 O O . LEU A 1 222 ? 11.125 25.531 -10.633 1 91.75 222 LEU A O 1
ATOM 1809 N N . LEU A 1 223 ? 10.125 24.609 -12.383 1 93.38 223 LEU A N 1
ATOM 1810 C CA . LEU A 1 223 ? 11.188 24.938 -13.32 1 93.38 223 LEU A CA 1
ATOM 1811 C C . LEU A 1 223 ? 11.078 26.391 -13.781 1 93.38 223 LEU A C 1
ATOM 1813 O O . LEU A 1 223 ? 11.977 26.906 -14.453 1 93.38 223 LEU A O 1
ATOM 1817 N N . ARG A 1 224 ? 10.062 27.047 -13.336 1 94.5 224 ARG A N 1
ATOM 1818 C CA . ARG A 1 224 ? 9.898 28.469 -13.656 1 94.5 224 ARG A CA 1
ATOM 1819 C C . ARG A 1 224 ? 9.922 29.312 -12.391 1 94.5 224 ARG A C 1
ATOM 1821 O O . ARG A 1 224 ? 9.117 30.25 -12.25 1 94.5 224 ARG A O 1
ATOM 1828 N N . SER A 1 225 ? 10.773 28.922 -11.539 1 91.88 225 SER A N 1
ATOM 1829 C CA . SER A 1 225 ? 10.992 29.656 -10.289 1 91.88 225 SER A CA 1
ATOM 1830 C C . SER A 1 225 ? 12.344 30.344 -10.289 1 91.88 225 SER A C 1
ATOM 1832 O O . SER A 1 225 ? 13.25 29.969 -11.031 1 91.88 225 SER A O 1
ATOM 1834 N N . ARG A 1 226 ? 12.422 31.438 -9.516 1 91.06 226 ARG A N 1
ATOM 1835 C CA . ARG A 1 226 ? 13.656 32.188 -9.336 1 91.06 226 ARG A CA 1
ATOM 1836 C C . ARG A 1 226 ? 13.719 32.844 -7.949 1 91.06 226 ARG A C 1
ATOM 1838 O O . ARG A 1 226 ? 12.68 33.094 -7.34 1 91.06 226 ARG A O 1
ATOM 1845 N N . CYS A 1 227 ? 14.945 32.969 -7.469 1 89.06 227 CYS A N 1
ATOM 1846 C CA . CYS A 1 227 ? 15.133 33.719 -6.227 1 89.06 227 CYS A CA 1
ATOM 1847 C C . CYS A 1 227 ? 15.359 35.188 -6.512 1 89.06 227 CYS A C 1
ATOM 1849 O O . CYS A 1 227 ? 16.266 35.562 -7.27 1 89.06 227 CYS A O 1
ATOM 1851 N N . ILE A 1 228 ? 14.492 35.969 -5.918 1 90.44 228 ILE A N 1
ATOM 1852 C CA . ILE A 1 228 ? 14.594 37.438 -6.109 1 90.44 228 ILE A CA 1
ATOM 1853 C C . ILE A 1 228 ? 14.664 38.125 -4.75 1 90.44 228 ILE A C 1
ATOM 1855 O O . ILE A 1 228 ? 13.992 37.719 -3.801 1 90.44 228 ILE A O 1
ATOM 1859 N N . ARG A 1 229 ? 15.508 39.062 -4.656 1 85.12 229 ARG A N 1
ATOM 1860 C CA . ARG A 1 229 ? 15.641 39.781 -3.4 1 85.12 229 ARG A CA 1
ATOM 1861 C C . ARG A 1 229 ? 14.383 40.594 -3.09 1 85.12 229 ARG A C 1
ATOM 1863 O O . ARG A 1 229 ? 13.828 41.25 -3.971 1 85.12 229 ARG A O 1
ATOM 1870 N N . ASN A 1 230 ? 13.938 40.469 -1.87 1 84 230 ASN A N 1
ATOM 1871 C CA . ASN A 1 230 ? 12.766 41.219 -1.459 1 84 230 ASN A CA 1
ATOM 1872 C C . ASN A 1 230 ? 13.156 42.594 -0.88 1 84 230 ASN A C 1
ATOM 1874 O O . ASN A 1 230 ? 14.312 43 -0.978 1 84 230 ASN A O 1
ATOM 1878 N N . GLU A 1 231 ? 12.102 43.281 -0.297 1 83.94 231 GLU A N 1
ATOM 1879 C CA . GLU A 1 231 ? 12.312 44.625 0.217 1 83.94 231 GLU A CA 1
ATOM 1880 C C . GLU A 1 231 ? 13.305 44.625 1.377 1 83.94 231 GLU A C 1
ATOM 1882 O O . GLU A 1 231 ? 14.008 45.594 1.599 1 83.94 231 GLU A O 1
ATOM 1887 N N . GLN A 1 232 ? 13.422 43.562 2.039 1 80 232 GLN A N 1
ATOM 1888 C CA . GLN A 1 232 ? 14.328 43.438 3.172 1 80 232 GLN A CA 1
ATOM 1889 C C . GLN A 1 232 ? 15.672 42.844 2.736 1 80 232 GLN A C 1
ATOM 1891 O O . GLN A 1 232 ? 16.453 42.406 3.572 1 80 232 GLN A O 1
ATOM 1896 N N . ASP A 1 233 ? 15.906 42.75 1.478 1 80.94 233 ASP A N 1
ATOM 1897 C CA . ASP A 1 233 ? 17.141 42.281 0.875 1 80.94 233 ASP A CA 1
ATOM 1898 C C . ASP A 1 233 ? 17.359 40.781 1.165 1 80.94 233 ASP A C 1
ATOM 1900 O O . ASP A 1 233 ? 18.484 40.344 1.348 1 80.94 233 ASP A O 1
ATOM 1904 N N . GLN A 1 234 ? 16.266 40.125 1.355 1 76.31 234 GLN A N 1
ATOM 1905 C CA . GLN A 1 234 ? 16.312 38.688 1.531 1 76.31 234 GLN A CA 1
ATOM 1906 C C . GLN A 1 234 ? 15.867 37.969 0.261 1 76.31 234 GLN A C 1
ATOM 1908 O O . GLN A 1 234 ? 14.984 38.438 -0.451 1 76.31 234 GLN A O 1
ATOM 1913 N N . TRP A 1 235 ? 16.562 36.844 0.043 1 78.75 235 TRP A N 1
ATOM 1914 C CA . TRP A 1 235 ? 16.188 36.031 -1.119 1 78.75 235 TRP A CA 1
ATOM 1915 C C . TRP A 1 235 ? 14.82 35.375 -0.913 1 78.75 235 TRP A C 1
ATOM 1917 O O . TRP A 1 235 ? 14.531 34.844 0.16 1 78.75 235 TRP A O 1
ATOM 1927 N N . GLU A 1 236 ? 14.023 35.5 -1.89 1 82.88 236 GLU A N 1
ATOM 1928 C CA . GLU A 1 236 ? 12.695 34.875 -1.887 1 82.88 236 GLU A CA 1
ATOM 1929 C C . GLU A 1 236 ? 12.438 34.125 -3.189 1 82.88 236 GLU A C 1
ATOM 1931 O O . GLU A 1 236 ? 12.781 34.594 -4.27 1 82.88 236 GLU A O 1
ATOM 1936 N N . ILE A 1 237 ? 11.898 32.906 -2.979 1 88.19 237 ILE A N 1
ATOM 1937 C CA . ILE A 1 237 ? 11.547 32.156 -4.172 1 88.19 237 ILE A CA 1
ATOM 1938 C C . ILE A 1 237 ? 10.305 32.781 -4.82 1 88.19 237 ILE A C 1
ATOM 1940 O O . ILE A 1 237 ? 9.273 32.938 -4.16 1 88.19 237 ILE A O 1
ATOM 1944 N N . CYS A 1 238 ? 10.414 33.125 -6.027 1 90.12 238 CYS A N 1
ATOM 1945 C CA . CYS A 1 238 ? 9.336 33.688 -6.832 1 90.12 238 CYS A CA 1
ATOM 1946 C C . CYS A 1 238 ? 9.062 32.812 -8.055 1 90.12 238 CYS A C 1
ATOM 1948 O O . CYS A 1 238 ? 9.891 31.984 -8.43 1 90.12 238 CYS A O 1
ATOM 1950 N N . PHE A 1 239 ? 7.883 33 -8.641 1 92.5 239 PHE A N 1
ATOM 1951 C CA . PHE A 1 239 ? 7.484 32.188 -9.773 1 92.5 239 PHE A CA 1
ATOM 1952 C C . PHE A 1 239 ? 7.156 33.031 -10.984 1 92.5 239 PHE A C 1
ATOM 1954 O O . PHE A 1 239 ? 6.727 34.188 -10.836 1 92.5 239 PHE A O 1
ATOM 1961 N N . ASN A 1 240 ? 7.465 32.5 -12.133 1 94.56 240 ASN A N 1
ATOM 1962 C CA . ASN A 1 240 ? 7.137 33.25 -13.352 1 94.56 240 ASN A CA 1
ATOM 1963 C C . ASN A 1 240 ? 5.637 33.5 -13.461 1 94.56 240 ASN A C 1
ATOM 1965 O O . ASN A 1 240 ? 4.828 32.625 -13.125 1 94.56 240 ASN A O 1
ATOM 1969 N N . HIS A 1 241 ? 5.258 34.656 -13.922 1 91.81 241 HIS A N 1
ATOM 1970 C CA . HIS A 1 241 ? 3.848 35.031 -14.031 1 91.81 241 HIS A CA 1
ATOM 1971 C C . HIS A 1 241 ? 3.1 34.062 -14.938 1 91.81 241 HIS A C 1
ATOM 1973 O O . HIS A 1 241 ? 1.884 33.875 -14.812 1 91.81 241 HIS A O 1
ATOM 1979 N N . LYS A 1 242 ? 3.779 33.312 -15.812 1 91.12 242 LYS A N 1
ATOM 1980 C CA . LYS A 1 242 ? 3.176 32.406 -16.766 1 91.12 242 LYS A CA 1
ATOM 1981 C C . LYS A 1 242 ? 2.588 31.188 -16.047 1 91.12 242 LYS A C 1
ATOM 1983 O O . LYS A 1 242 ? 1.726 30.484 -16.578 1 91.12 242 LYS A O 1
ATOM 1988 N N . VAL A 1 243 ? 3.059 30.938 -14.82 1 93.06 243 VAL A N 1
ATOM 1989 C CA . VAL A 1 243 ? 2.6 29.734 -14.133 1 93.06 243 VAL A CA 1
ATOM 1990 C C . VAL A 1 243 ? 1.538 30.094 -13.102 1 93.06 243 VAL A C 1
ATOM 1992 O O . VAL A 1 243 ? 1.229 29.312 -12.211 1 93.06 243 VAL A O 1
ATOM 1995 N N . PHE A 1 244 ? 1.034 31.312 -13.234 1 89 244 PHE A N 1
ATOM 1996 C CA . PHE A 1 244 ? 0.039 31.797 -12.281 1 89 244 PHE A CA 1
ATOM 1997 C C . PHE A 1 244 ? -1.131 30.828 -12.18 1 89 244 PHE A C 1
ATOM 1999 O O . PHE A 1 244 ? -1.545 30.469 -11.078 1 89 244 PHE A O 1
ATOM 2006 N N . TYR A 1 245 ? -1.599 30.375 -13.289 1 86.75 245 TYR A N 1
ATOM 2007 C CA . TYR A 1 245 ? -2.768 29.516 -13.273 1 86.75 245 TYR A CA 1
ATOM 2008 C C . TYR A 1 245 ? -2.406 28.125 -12.766 1 86.75 245 TYR A C 1
ATOM 2010 O O . TYR A 1 245 ? -3.232 27.438 -12.148 1 86.75 245 TYR A O 1
ATOM 2018 N N . ASP A 1 246 ? -1.231 27.672 -12.961 1 90.81 246 ASP A N 1
ATOM 2019 C CA . ASP A 1 246 ? -0.78 26.422 -12.367 1 90.81 246 ASP A CA 1
ATOM 2020 C C . ASP A 1 246 ? -0.788 26.5 -10.844 1 90.81 246 ASP A C 1
ATOM 2022 O O . ASP A 1 246 ? -1.145 25.531 -10.172 1 90.81 246 ASP A O 1
ATOM 2026 N N . VAL A 1 247 ? -0.355 27.641 -10.367 1 90.06 247 VAL A N 1
ATOM 2027 C CA . VAL A 1 247 ? -0.342 27.859 -8.922 1 90.06 247 VAL A CA 1
ATOM 2028 C C . VAL A 1 247 ? -1.77 27.844 -8.383 1 90.06 247 VAL A C 1
ATOM 2030 O O . VAL A 1 247 ? -2.045 27.219 -7.355 1 90.06 247 VAL A O 1
ATOM 2033 N N . CYS A 1 248 ? -2.684 28.484 -9.094 1 87.19 248 CYS A N 1
ATOM 2034 C CA . CYS A 1 248 ? -4.086 28.469 -8.695 1 87.19 248 CYS A CA 1
ATOM 2035 C C . CYS A 1 248 ? -4.633 27.047 -8.695 1 87.19 248 CYS A C 1
ATOM 2037 O O . CYS A 1 248 ? -5.328 26.641 -7.758 1 87.19 248 CYS A O 1
ATOM 2039 N N . ASP A 1 249 ? -4.293 26.344 -9.727 1 89.5 249 ASP A N 1
ATOM 2040 C CA . ASP A 1 249 ? -4.758 24.969 -9.859 1 89.5 249 ASP A CA 1
ATOM 2041 C C . ASP A 1 249 ? -4.211 24.078 -8.742 1 89.5 249 ASP A C 1
ATOM 2043 O O . ASP A 1 249 ? -4.879 23.156 -8.289 1 89.5 249 ASP A O 1
ATOM 2047 N N . MET A 1 250 ? -3.061 24.391 -8.336 1 91.44 250 MET A N 1
ATOM 2048 C CA . MET A 1 250 ? -2.457 23.625 -7.242 1 91.44 250 MET A CA 1
ATOM 2049 C C . MET A 1 250 ? -3.277 23.766 -5.965 1 91.44 250 MET A C 1
ATOM 2051 O O . MET A 1 250 ? -3.576 22.781 -5.297 1 91.44 250 MET A O 1
ATOM 2055 N N . PHE A 1 251 ? -3.619 24.969 -5.613 1 88 251 PHE A N 1
ATOM 2056 C CA . PHE A 1 251 ? -4.41 25.203 -4.41 1 88 251 PHE A CA 1
ATOM 2057 C C . PHE A 1 251 ? -5.805 24.609 -4.559 1 88 251 PHE A C 1
ATOM 2059 O O . PHE A 1 251 ? -6.379 24.109 -3.588 1 88 251 PHE A O 1
ATOM 2066 N N . GLN A 1 252 ? -6.293 24.656 -5.738 1 86.38 252 GLN A N 1
ATOM 2067 C CA . GLN A 1 252 ? -7.586 24.031 -6 1 86.38 252 GLN A CA 1
ATOM 2068 C C . GLN A 1 252 ? -7.5 22.516 -5.855 1 86.38 252 GLN A C 1
ATOM 2070 O O . GLN A 1 252 ? -8.438 21.875 -5.371 1 86.38 252 GLN A O 1
ATOM 2075 N N . CYS A 1 253 ? -6.438 21.969 -6.359 1 90.5 253 CYS A N 1
ATOM 2076 C CA . CYS A 1 253 ? -6.223 20.547 -6.211 1 90.5 253 CYS A CA 1
ATOM 2077 C C . CYS A 1 253 ? -6.23 20.141 -4.742 1 90.5 253 CYS A C 1
ATOM 2079 O O . CYS A 1 253 ? -6.824 19.125 -4.375 1 90.5 253 CYS A O 1
ATOM 2081 N N . ARG A 1 254 ? -5.605 20.906 -3.918 1 88.19 254 ARG A N 1
ATOM 2082 C CA . ARG A 1 254 ? -5.59 20.625 -2.486 1 88.19 254 ARG A CA 1
ATOM 2083 C C . ARG A 1 254 ? -7 20.656 -1.907 1 88.19 254 ARG A C 1
ATOM 2085 O O . ARG A 1 254 ? -7.363 19.797 -1.098 1 88.19 254 ARG A O 1
ATOM 2092 N N . LEU A 1 255 ? -7.715 21.625 -2.281 1 84 255 LEU A N 1
ATOM 2093 C CA . LEU A 1 255 ? -9.086 21.75 -1.81 1 84 255 LEU A CA 1
ATOM 2094 C C . LEU A 1 255 ? -9.922 20.547 -2.254 1 84 255 LEU A C 1
ATOM 2096 O O . LEU A 1 255 ? -10.719 20.016 -1.476 1 84 255 LEU A O 1
ATOM 2100 N N . ASN A 1 256 ? -9.727 20.156 -3.455 1 84.94 256 ASN A N 1
ATOM 2101 C CA . ASN A 1 256 ? -10.461 19.016 -3.979 1 84.94 256 ASN A CA 1
ATOM 2102 C C . ASN A 1 256 ? -10.117 17.734 -3.225 1 84.94 256 ASN A C 1
ATOM 2104 O O . ASN A 1 256 ? -10.992 16.906 -2.967 1 84.94 256 ASN A O 1
ATOM 2108 N N . LEU A 1 257 ? -8.891 17.547 -2.938 1 88.12 257 LEU A N 1
ATOM 2109 C CA . LEU A 1 257 ? -8.469 16.391 -2.17 1 88.12 257 LEU A CA 1
ATOM 2110 C C . LEU A 1 257 ? -9.086 16.391 -0.777 1 88.12 257 LEU A C 1
ATOM 2112 O O . LEU A 1 257 ? -9.508 15.352 -0.271 1 88.12 257 LEU A O 1
ATOM 2116 N N . CYS A 1 258 ? -9.125 17.516 -0.188 1 83.94 258 CYS A N 1
ATOM 2117 C CA . CYS A 1 258 ? -9.742 17.641 1.129 1 83.94 258 CYS A CA 1
ATOM 2118 C C . CYS A 1 258 ? -11.227 17.312 1.074 1 83.94 258 CYS A C 1
ATOM 2120 O O . CYS A 1 258 ? -11.727 16.562 1.92 1 83.94 258 CYS A O 1
ATOM 2122 N N . ARG A 1 259 ? -11.867 17.766 0.082 1 78.75 259 ARG A N 1
ATOM 2123 C CA . ARG A 1 259 ? -13.305 17.609 -0.054 1 78.75 259 ARG A CA 1
ATOM 2124 C C . ARG A 1 259 ? -13.664 16.172 -0.419 1 78.75 259 ARG A C 1
ATOM 2126 O O . ARG A 1 259 ? -14.672 15.633 0.057 1 78.75 259 ARG A O 1
ATOM 2133 N N . ARG A 1 260 ? -12.844 15.594 -1.133 1 80.25 260 ARG A N 1
ATOM 2134 C CA . ARG A 1 260 ? -13.242 14.32 -1.722 1 80.25 260 ARG A CA 1
ATOM 2135 C C . ARG A 1 260 ? -12.633 13.148 -0.957 1 80.25 260 ARG A C 1
ATOM 2137 O O . ARG A 1 260 ? -13.195 12.047 -0.944 1 80.25 260 ARG A O 1
ATOM 2144 N N . ALA A 1 261 ? -11.531 13.398 -0.35 1 82.5 261 ALA A N 1
ATOM 2145 C CA . ALA A 1 261 ? -10.828 12.234 0.182 1 82.5 261 ALA A CA 1
ATOM 2146 C C . ALA A 1 261 ? -10.523 12.406 1.667 1 82.5 261 ALA A C 1
ATOM 2148 O O . ALA A 1 261 ? -10.859 11.539 2.48 1 82.5 261 ALA A O 1
ATOM 2149 N N . TYR A 1 262 ? -10.055 13.5 2.07 1 77.38 262 TYR A N 1
ATOM 2150 C CA . TYR A 1 262 ? -9.492 13.617 3.41 1 77.38 262 TYR A CA 1
ATOM 2151 C C . TYR A 1 262 ? -10.594 13.75 4.453 1 77.38 262 TYR A C 1
ATOM 2153 O O . TYR A 1 262 ? -10.469 13.227 5.566 1 77.38 262 TYR A O 1
ATOM 2161 N N . LEU A 1 263 ? -11.586 14.469 4.145 1 66.5 263 LEU A N 1
ATOM 2162 C CA . LEU A 1 263 ? -12.594 14.75 5.16 1 66.5 263 LEU A CA 1
ATOM 2163 C C . LEU A 1 263 ? -13.906 14.039 4.832 1 66.5 263 LEU A C 1
ATOM 2165 O O . LEU A 1 263 ? -14.523 13.438 5.711 1 66.5 263 LEU A O 1
ATOM 2169 N N . VAL A 1 264 ? -14.32 14.211 3.531 1 53.84 264 VAL A N 1
ATOM 2170 C CA . VAL A 1 264 ? -15.586 13.641 3.09 1 53.84 264 VAL A CA 1
ATOM 2171 C C . VAL A 1 264 ? -15.344 12.68 1.924 1 53.84 264 VAL A C 1
ATOM 2173 O O . VAL A 1 264 ? -14.578 13 1.004 1 53.84 264 VAL A O 1
ATOM 2176 N N . SER A 1 265 ? -15.391 11.391 2.148 1 51.16 265 SER A N 1
ATOM 2177 C CA . SER A 1 265 ? -15.109 10.477 1.045 1 51.16 265 SER A CA 1
ATOM 2178 C C . SER A 1 265 ? -16.375 10.156 0.253 1 51.16 265 SER A C 1
ATOM 2180 O O . SER A 1 265 ? -17.406 9.844 0.834 1 51.16 265 SER A O 1
ATOM 2182 N N . ASP A 1 266 ? -16.359 10.594 -0.969 1 42.88 266 ASP A N 1
ATOM 2183 C CA . ASP A 1 266 ? -17.391 10.195 -1.927 1 42.88 266 ASP A CA 1
ATOM 2184 C C . ASP A 1 266 ? -17.047 8.844 -2.557 1 42.88 266 ASP A C 1
ATOM 2186 O O . ASP A 1 266 ? -17.797 8.344 -3.402 1 42.88 266 ASP A O 1
ATOM 2190 N N . ALA A 1 267 ? -15.852 8.281 -2.424 1 37.38 267 ALA A N 1
ATOM 2191 C CA . ALA A 1 267 ? -15.305 7.238 -3.285 1 37.38 267 ALA A CA 1
ATOM 2192 C C . ALA A 1 267 ? -16.016 5.91 -3.049 1 37.38 267 ALA A C 1
ATOM 2194 O O . ALA A 1 267 ? -16.141 5.09 -3.965 1 37.38 267 ALA A O 1
ATOM 2195 N N . LEU A 1 268 ? -15.945 5.383 -1.836 1 44.03 268 LEU A N 1
ATOM 2196 C CA . LEU A 1 268 ? -16.641 4.121 -1.626 1 44.03 268 LEU A CA 1
ATOM 2197 C C . LEU A 1 268 ? -18.094 4.363 -1.236 1 44.03 268 LEU A C 1
ATOM 2199 O O . LEU A 1 268 ? -18.391 4.77 -0.108 1 44.03 268 LEU A O 1
ATOM 2203 N N . ARG A 1 269 ? -18.969 4.785 -2.322 1 45.25 269 ARG A N 1
ATOM 2204 C CA . ARG A 1 269 ? -20.406 4.809 -2.094 1 45.25 269 ARG A CA 1
ATOM 2205 C C . ARG A 1 269 ? -20.953 3.398 -1.891 1 45.25 269 ARG A C 1
ATOM 2207 O O . ARG A 1 269 ? -21.562 2.826 -2.797 1 45.25 269 ARG A O 1
ATOM 2214 N N . MET A 1 270 ? -20.141 2.643 -1.266 1 39.31 270 MET A N 1
ATOM 2215 C CA . MET A 1 270 ? -20.984 1.479 -1.005 1 39.31 270 MET A CA 1
ATOM 2216 C C . MET A 1 270 ? -22.312 1.895 -0.377 1 39.31 270 MET A C 1
ATOM 2218 O O . MET A 1 270 ? -23.25 1.098 -0.31 1 39.31 270 MET A O 1
ATOM 2222 N N . THR A 1 271 ? -22.297 2.955 0.561 1 37.09 271 THR A N 1
ATOM 2223 C CA . THR A 1 271 ? -23.594 3.465 1.01 1 37.09 271 THR A CA 1
ATOM 2224 C C . THR A 1 271 ? -23.922 4.777 0.307 1 37.09 271 THR A C 1
ATOM 2226 O O . THR A 1 271 ? -23.031 5.461 -0.203 1 37.09 271 THR A O 1
ATOM 2229 N N . THR A 1 272 ? -25.109 4.977 -0.24 1 34.69 272 THR A N 1
ATOM 2230 C CA . THR A 1 272 ? -25.766 6.086 -0.92 1 34.69 272 THR A CA 1
ATOM 2231 C C . THR A 1 272 ? -25.109 7.414 -0.544 1 34.69 272 THR A C 1
ATOM 2233 O O . THR A 1 272 ? -25.312 8.422 -1.22 1 34.69 272 THR A O 1
ATOM 2236 N N . LEU A 1 273 ? -24.844 7.84 0.708 1 35.66 273 LEU A N 1
ATOM 2237 C CA . LEU A 1 273 ? -24.734 9.227 1.153 1 35.66 273 LEU A CA 1
ATOM 2238 C C . LEU A 1 273 ? -23.281 9.656 1.224 1 35.66 273 LEU A C 1
ATOM 2240 O O . LEU A 1 273 ? -22.391 8.836 1.458 1 35.66 273 LEU A O 1
ATOM 2244 N N . GLN A 1 274 ? -22.938 10.797 0.624 1 40.25 274 GLN A N 1
ATOM 2245 C CA . GLN A 1 274 ? -21.766 11.633 0.852 1 40.25 274 GLN A CA 1
ATOM 2246 C C . GLN A 1 274 ? -21.25 11.477 2.279 1 40.25 274 GLN A C 1
ATOM 2248 O O . GLN A 1 274 ? -21.672 12.195 3.182 1 40.25 274 GLN A O 1
ATOM 2253 N N . HIS A 1 275 ? -21.125 10.336 2.867 1 48.19 275 HIS A N 1
ATOM 2254 C CA . HIS A 1 275 ? -20.812 10.172 4.281 1 48.19 275 HIS A CA 1
ATOM 2255 C C . HIS A 1 275 ? -19.328 10.422 4.543 1 48.19 275 HIS A C 1
ATOM 2257 O O . HIS A 1 275 ? -18.469 9.953 3.787 1 48.19 275 HIS A O 1
ATOM 2263 N N . PRO A 1 276 ? -19.062 11.586 5.227 1 56.25 276 PRO A N 1
ATOM 2264 C CA . PRO A 1 276 ? -17.719 11.852 5.734 1 56.25 276 PRO A CA 1
ATOM 2265 C C . PRO A 1 276 ? -17.094 10.641 6.422 1 56.25 276 PRO A C 1
ATOM 2267 O O . PRO A 1 276 ? -17.031 10.594 7.652 1 56.25 276 PRO A O 1
ATOM 2270 N N . SER A 1 277 ? -16.594 9.633 5.652 1 64.88 277 SER A N 1
ATOM 2271 C CA . SER A 1 277 ? -16.297 8.281 6.105 1 64.88 277 SER A CA 1
ATOM 2272 C C . SER A 1 277 ? -14.938 8.227 6.801 1 64.88 277 SER A C 1
ATOM 2274 O O . SER A 1 277 ? -14.789 7.578 7.836 1 64.88 277 SER A O 1
ATOM 2276 N N . CYS A 1 278 ? -14.055 9.133 6.484 1 76.94 278 CYS A N 1
ATOM 2277 C CA . CYS A 1 278 ? -12.719 8.969 7.059 1 76.94 278 CYS A CA 1
ATOM 2278 C C . CYS A 1 278 ? -12.703 9.391 8.523 1 76.94 278 CYS A C 1
ATOM 2280 O O . CYS A 1 278 ? -12.156 8.688 9.375 1 76.94 278 CYS A O 1
ATOM 2282 N N . ARG A 1 279 ? -13.414 10.453 8.805 1 79.5 279 ARG A N 1
ATOM 2283 C CA . ARG A 1 279 ? -13.391 11 10.156 1 79.5 279 ARG A CA 1
ATOM 2284 C C . ARG A 1 279 ? -14.133 10.086 11.125 1 79.5 279 ARG A C 1
ATOM 2286 O O . ARG A 1 279 ? -13.766 9.992 12.297 1 79.5 279 ARG A O 1
ATOM 2293 N N . ILE A 1 280 ? -15.188 9.523 10.664 1 86 280 ILE A N 1
ATOM 2294 C CA . ILE A 1 280 ? -15.938 8.641 11.547 1 86 280 ILE A CA 1
ATOM 2295 C C . ILE A 1 280 ? -15.141 7.367 11.805 1 86 280 ILE A C 1
ATOM 2297 O O . ILE A 1 280 ? -15.203 6.805 12.906 1 86 280 ILE A O 1
ATOM 2301 N N . ILE A 1 281 ? -14.469 6.898 10.773 1 89.44 281 ILE A N 1
ATOM 2302 C CA . ILE A 1 281 ? -13.602 5.738 10.953 1 89.44 281 ILE A CA 1
ATOM 2303 C C . ILE A 1 281 ? -12.539 6.047 12.008 1 89.44 281 ILE A C 1
ATOM 2305 O O . ILE A 1 281 ? -12.289 5.234 12.898 1 89.44 281 ILE A O 1
ATOM 2309 N N . GLU A 1 282 ? -11.984 7.203 11.906 1 88.88 282 GLU A N 1
ATOM 2310 C CA . GLU A 1 282 ? -10.969 7.613 12.867 1 88.88 282 GLU A CA 1
ATOM 2311 C C . GLU A 1 282 ? -11.547 7.68 14.281 1 88.88 282 GLU A C 1
ATOM 2313 O O . GLU A 1 282 ? -10.883 7.281 15.242 1 88.88 282 GLU A O 1
ATOM 2318 N N . ARG A 1 283 ? -12.727 8.195 14.398 1 88.25 283 ARG A N 1
ATOM 2319 C CA . ARG A 1 283 ? -13.359 8.281 15.711 1 88.25 283 ARG A CA 1
ATOM 2320 C C . ARG A 1 283 ? -13.578 6.898 16.312 1 88.25 283 ARG A C 1
ATOM 2322 O O . ARG A 1 283 ? -13.352 6.688 17.5 1 88.25 283 ARG A O 1
ATOM 2329 N N . MET A 1 284 ? -14.094 6.039 15.516 1 92.12 284 MET A N 1
ATOM 2330 C CA . MET A 1 284 ? -14.328 4.672 15.977 1 92.12 284 MET A CA 1
ATOM 2331 C C . MET A 1 284 ? -13.016 4 16.375 1 92.12 284 MET A C 1
ATOM 2333 O O . MET A 1 284 ? -12.961 3.266 17.359 1 92.12 284 MET A O 1
ATOM 2337 N N . LEU A 1 285 ? -11.961 4.25 15.633 1 94.38 285 LEU A N 1
ATOM 2338 C CA . LEU A 1 285 ? -10.648 3.703 15.961 1 94.38 285 LEU A CA 1
ATOM 2339 C C . LEU A 1 285 ? -10.133 4.289 17.266 1 94.38 285 LEU A C 1
ATOM 2341 O O . LEU A 1 285 ? -9.531 3.578 18.078 1 94.38 285 LEU A O 1
ATOM 2345 N N . ILE A 1 286 ? -10.32 5.574 17.453 1 92.69 286 ILE A N 1
ATOM 2346 C CA . ILE A 1 286 ? -9.898 6.227 18.688 1 92.69 286 ILE A CA 1
ATOM 2347 C C . ILE A 1 286 ? -10.578 5.559 19.891 1 92.69 286 ILE A C 1
ATOM 2349 O O . ILE A 1 286 ? -9.938 5.297 20.906 1 92.69 286 ILE A O 1
ATOM 2353 N N . GLU A 1 287 ? -11.852 5.273 19.75 1 93.12 287 GLU A N 1
ATOM 2354 C CA . GLU A 1 287 ? -12.578 4.59 20.812 1 93.12 287 GLU A CA 1
ATOM 2355 C C . GLU A 1 287 ? -12 3.201 21.062 1 93.12 287 GLU A C 1
ATOM 2357 O O . GLU A 1 287 ? -11.844 2.789 22.219 1 93.12 287 GLU A O 1
ATOM 2362 N N . ALA A 1 288 ? -11.695 2.516 20.016 1 96.06 288 ALA A N 1
ATOM 2363 C CA . ALA A 1 288 ? -11.102 1.188 20.141 1 96.06 288 ALA A CA 1
ATOM 2364 C C . ALA A 1 288 ? -9.758 1.26 20.859 1 96.06 288 ALA A C 1
ATOM 2366 O O . ALA A 1 288 ? -9.461 0.422 21.719 1 96.06 288 ALA A O 1
ATOM 2367 N N . PHE A 1 289 ? -8.945 2.234 20.547 1 95.69 289 PHE A N 1
ATOM 2368 C CA . PHE A 1 289 ? -7.633 2.41 21.156 1 95.69 289 PHE A CA 1
ATOM 2369 C C . PHE A 1 289 ? -7.77 2.775 22.641 1 95.69 289 PHE A C 1
ATOM 2371 O O . PHE A 1 289 ? -6.969 2.34 23.469 1 95.69 289 PHE A O 1
ATOM 2378 N N . GLN A 1 290 ? -8.789 3.555 22.938 1 94.12 290 GLN A N 1
ATOM 2379 C CA . GLN A 1 290 ? -9.039 3.932 24.312 1 94.12 290 GLN A CA 1
ATOM 2380 C C . GLN A 1 290 ? -9.383 2.711 25.172 1 94.12 290 GLN A C 1
ATOM 2382 O O . GLN A 1 290 ? -8.883 2.557 26.281 1 94.12 290 GLN A O 1
ATOM 2387 N N . ILE A 1 291 ? -10.242 1.884 24.641 1 95.31 291 ILE A N 1
ATOM 2388 C CA . ILE A 1 291 ? -10.625 0.658 25.344 1 95.31 291 ILE A CA 1
ATOM 2389 C C . ILE A 1 291 ? -9.391 -0.214 25.562 1 95.31 291 ILE A C 1
ATOM 2391 O O . ILE A 1 291 ? -9.188 -0.749 26.656 1 95.31 291 ILE A O 1
ATOM 2395 N N . ALA A 1 292 ? -8.57 -0.309 24.516 1 95.44 292 ALA A N 1
ATOM 2396 C CA . ALA A 1 292 ? -7.363 -1.125 24.609 1 95.44 292 ALA A CA 1
ATOM 2397 C C . ALA A 1 292 ? -6.418 -0.598 25.672 1 95.44 292 ALA A C 1
ATOM 2399 O O . ALA A 1 292 ? -5.887 -1.37 26.484 1 95.44 292 ALA A O 1
ATOM 2400 N N . GLU A 1 293 ? -6.219 0.678 25.688 1 94.75 293 GLU A N 1
ATOM 2401 C CA . GLU A 1 293 ? -5.316 1.276 26.672 1 94.75 293 GLU A CA 1
ATOM 2402 C C . GLU A 1 293 ? -5.844 1.088 28.094 1 94.75 293 GLU A C 1
ATOM 2404 O O . GLU A 1 293 ? -5.066 0.853 29.016 1 94.75 293 GLU A O 1
ATOM 2409 N N . GLU A 1 294 ? -7.129 1.195 28.25 1 94.38 294 GLU A N 1
ATOM 2410 C CA . GLU A 1 294 ? -7.75 1.004 29.562 1 94.38 294 GLU A CA 1
ATOM 2411 C C . GLU A 1 294 ? -7.551 -0.423 30.062 1 94.38 294 GLU A C 1
ATOM 2413 O O . GLU A 1 294 ? -7.504 -0.661 31.281 1 94.38 294 GLU A O 1
ATOM 2418 N N . GLN A 1 295 ? -7.406 -1.322 29.141 1 94.69 295 GLN A N 1
ATOM 2419 C CA . GLN A 1 295 ? -7.211 -2.723 29.516 1 94.69 295 GLN A CA 1
ATOM 2420 C C . GLN A 1 295 ? -5.727 -3.057 29.625 1 94.69 295 GLN A C 1
ATOM 2422 O O . GLN A 1 295 ? -5.355 -4.227 29.734 1 94.69 295 GLN A O 1
ATOM 2427 N N . GLY A 1 296 ? -4.895 -2.055 29.422 1 92 296 GLY A N 1
ATOM 2428 C CA . GLY A 1 296 ? -3.469 -2.236 29.641 1 92 296 GLY A CA 1
ATOM 2429 C C . GLY A 1 296 ? -2.705 -2.566 28.375 1 92 296 GLY A C 1
ATOM 2430 O O . GLY A 1 296 ? -1.521 -2.902 28.438 1 92 296 GLY A O 1
ATOM 2431 N N . VAL A 1 297 ? -3.361 -2.477 27.297 1 93.44 297 VAL A N 1
ATOM 2432 C CA . VAL A 1 297 ? -2.697 -2.756 26.031 1 93.44 297 VAL A CA 1
ATOM 2433 C C . VAL A 1 297 ? -1.926 -1.521 25.562 1 93.44 297 VAL A C 1
ATOM 2435 O O . VAL A 1 297 ? -2.426 -0.397 25.656 1 93.44 297 VAL A O 1
ATOM 2438 N N . GLY A 1 298 ? -0.75 -1.647 25.156 1 93 298 GLY A N 1
ATOM 2439 C CA . GLY A 1 298 ? 0.12 -0.602 24.641 1 93 298 GLY A CA 1
ATOM 2440 C C . GLY A 1 298 ? 1.254 -1.137 23.781 1 93 298 GLY A C 1
ATOM 2441 O O . GLY A 1 298 ? 1.112 -2.174 23.125 1 93 298 GLY A O 1
ATOM 2442 N N . ILE A 1 299 ? 2.26 -0.37 23.656 1 94.12 299 ILE A N 1
ATOM 2443 C CA . ILE A 1 299 ? 3.422 -0.798 22.891 1 94.12 299 ILE A CA 1
ATOM 2444 C C . ILE A 1 299 ? 4.418 -1.503 23.797 1 94.12 299 ILE A C 1
ATOM 2446 O O . ILE A 1 299 ? 4.848 -0.941 24.812 1 94.12 299 ILE A O 1
ATOM 2450 N N . GLN A 1 300 ? 4.754 -2.688 23.438 1 90.56 300 GLN A N 1
ATOM 2451 C CA . GLN A 1 300 ? 5.664 -3.49 24.25 1 90.56 300 GLN A CA 1
ATOM 2452 C C . GLN A 1 300 ? 7.121 -3.191 23.906 1 90.56 300 GLN A C 1
ATOM 2454 O O . GLN A 1 300 ? 7.48 -3.098 22.734 1 90.56 300 GLN A O 1
ATOM 2459 N N . THR A 1 301 ? 7.887 -2.926 24.906 1 90.69 301 THR A N 1
ATOM 2460 C CA . THR A 1 301 ? 9.336 -2.768 24.812 1 90.69 301 THR A CA 1
ATOM 2461 C C . THR A 1 301 ? 10.055 -3.68 25.797 1 90.69 301 THR A C 1
ATOM 2463 O O . THR A 1 301 ? 9.406 -4.375 26.594 1 90.69 301 THR A O 1
ATOM 2466 N N . ALA A 1 302 ? 11.383 -3.727 25.688 1 83.25 302 ALA A N 1
ATOM 2467 C CA . ALA A 1 302 ? 12.164 -4.539 26.625 1 83.25 302 ALA A CA 1
ATOM 2468 C C . ALA A 1 302 ? 11.977 -4.062 28.062 1 83.25 302 ALA A C 1
ATOM 2470 O O . ALA A 1 302 ? 12.062 -4.859 29 1 83.25 302 ALA A O 1
ATOM 2471 N N . ASN A 1 303 ? 11.625 -2.789 28.234 1 84.81 303 ASN A N 1
ATOM 2472 C CA . ASN A 1 303 ? 11.508 -2.195 29.562 1 84.81 303 ASN A CA 1
ATOM 2473 C C . ASN A 1 303 ? 10.055 -2.154 30.031 1 84.81 303 ASN A C 1
ATOM 2475 O O . ASN A 1 303 ? 9.742 -1.528 31.047 1 84.81 303 ASN A O 1
ATOM 2479 N N . GLY A 1 304 ? 9.18 -2.793 29.266 1 89.19 304 GLY A N 1
ATOM 2480 C CA . GLY A 1 304 ? 7.777 -2.812 29.656 1 89.19 304 GLY A CA 1
ATOM 2481 C C . GLY A 1 304 ? 6.852 -2.277 28.578 1 89.19 304 GLY A C 1
ATOM 2482 O O . GLY A 1 304 ? 7.277 -2.023 27.453 1 89.19 304 GLY A O 1
ATOM 2483 N N . THR A 1 305 ? 5.605 -2.164 29.062 1 93.25 305 THR A N 1
ATOM 2484 C CA . THR A 1 305 ? 4.582 -1.701 28.125 1 93.25 305 THR A CA 1
ATOM 2485 C C . THR A 1 305 ? 4.367 -0.196 28.266 1 93.25 305 THR A C 1
ATOM 2487 O O . THR A 1 305 ? 4.242 0.32 29.375 1 93.25 305 THR A O 1
ATOM 2490 N N . VAL A 1 306 ? 4.352 0.531 27.219 1 95 306 VAL A N 1
ATOM 2491 C CA . VAL A 1 306 ? 4.102 1.968 27.203 1 95 306 VAL A CA 1
ATOM 2492 C C . VAL A 1 306 ? 2.691 2.24 26.672 1 95 306 VAL A C 1
ATOM 2494 O O . VAL A 1 306 ? 2.293 1.7 25.641 1 95 306 VAL A O 1
ATOM 2497 N N . LYS A 1 307 ? 2.012 3.07 27.406 1 94.31 307 LYS A N 1
ATOM 2498 C CA . LYS A 1 307 ? 0.66 3.439 27 1 94.31 307 LYS A CA 1
ATOM 2499 C C . LYS A 1 307 ? 0.673 4.191 25.672 1 94.31 307 LYS A C 1
ATOM 2501 O O . LYS A 1 307 ? 1.584 4.98 25.406 1 94.31 307 LYS A O 1
ATOM 2506 N N . LEU A 1 308 ? -0.373 3.992 24.922 1 93.94 308 LEU A N 1
ATOM 2507 C CA . LEU A 1 308 ? -0.476 4.645 23.625 1 93.94 308 LEU A CA 1
ATOM 2508 C C . LEU A 1 308 ? -0.493 6.164 23.781 1 93.94 308 LEU A C 1
ATOM 2510 O O . LEU A 1 308 ? 0.103 6.879 22.984 1 93.94 308 LEU A O 1
ATOM 2514 N N . SER A 1 309 ? -1.158 6.672 24.781 1 93.19 309 SER A N 1
ATOM 2515 C CA . SER A 1 309 ? -1.302 8.109 25 1 93.19 309 SER A CA 1
ATOM 2516 C C . SER A 1 309 ? 0 8.727 25.5 1 93.19 309 SER A C 1
ATOM 2518 O O . SER A 1 309 ? 0.14 9.953 25.531 1 93.19 309 SER A O 1
ATOM 2520 N N . GLU A 1 310 ? 1.014 7.863 25.75 1 92.81 310 GLU A N 1
ATOM 2521 C CA . GLU A 1 310 ? 2.254 8.352 26.344 1 92.81 310 GLU A CA 1
ATOM 2522 C C . GLU A 1 310 ? 3.443 8.109 25.406 1 92.81 310 GLU A C 1
ATOM 2524 O O . GLU A 1 310 ? 4.594 8.141 25.859 1 92.81 310 GLU A O 1
ATOM 2529 N N . LEU A 1 311 ? 3.18 7.832 24.234 1 93.69 311 LEU A N 1
ATOM 2530 C CA . LEU A 1 311 ? 4.266 7.574 23.297 1 93.69 311 LEU A CA 1
ATOM 2531 C C . LEU A 1 311 ? 5.09 8.836 23.062 1 93.69 311 LEU A C 1
ATOM 2533 O O . LEU A 1 311 ? 6.293 8.758 22.812 1 93.69 311 LEU A O 1
ATOM 2537 N N . ILE A 1 312 ? 4.434 9.984 23.031 1 91.19 312 ILE A N 1
ATOM 2538 C CA . ILE A 1 312 ? 5.125 11.266 22.922 1 91.19 312 ILE A CA 1
ATOM 2539 C C . ILE A 1 312 ? 5.348 11.852 24.312 1 91.19 312 ILE A C 1
ATOM 2541 O O . ILE A 1 312 ? 4.391 12.047 25.062 1 91.19 312 ILE A O 1
ATOM 2545 N N . ARG A 1 313 ? 6.531 12.109 24.562 1 88.94 313 ARG A N 1
ATOM 2546 C CA . ARG A 1 313 ? 6.902 12.602 25.875 1 88.94 313 ARG A CA 1
ATOM 2547 C C . ARG A 1 313 ? 7.031 14.125 25.875 1 88.94 313 ARG A C 1
ATOM 2549 O O . ARG A 1 313 ? 6.828 14.773 24.844 1 88.94 313 ARG A O 1
ATOM 2556 N N . SER A 1 314 ? 7.285 14.68 27.062 1 84.44 314 SER A N 1
ATOM 2557 C CA . SER A 1 314 ? 7.465 16.125 27.188 1 84.44 314 SER A CA 1
ATOM 2558 C C . SER A 1 314 ? 8.797 16.562 26.594 1 84.44 314 SER A C 1
ATOM 2560 O O . SER A 1 314 ? 9.75 15.781 26.531 1 84.44 314 SER A O 1
ATOM 2562 N N . PRO A 1 315 ? 8.852 17.812 26.094 1 82.62 315 PRO A N 1
ATOM 2563 C CA . PRO A 1 315 ? 10.117 18.344 25.578 1 82.62 315 PRO A CA 1
ATOM 2564 C C . PRO A 1 315 ? 11.266 18.203 26.578 1 82.62 315 PRO A C 1
ATOM 2566 O O . PRO A 1 315 ? 12.391 17.906 26.188 1 82.62 315 PRO A O 1
ATOM 2569 N N . GLU A 1 316 ? 10.977 18.391 27.859 1 83.5 316 GLU A N 1
ATOM 2570 C CA . GLU A 1 316 ? 11.992 18.297 28.906 1 83.5 316 GLU A CA 1
ATOM 2571 C C . GLU A 1 316 ? 12.57 16.891 29 1 83.5 316 GLU A C 1
ATOM 2573 O O . GLU A 1 316 ? 13.773 16.719 29.188 1 83.5 316 GLU A O 1
ATOM 2578 N N . GLU A 1 317 ? 11.734 15.984 28.828 1 88 317 GLU A N 1
ATOM 2579 C CA . GLU A 1 317 ? 12.18 14.602 28.891 1 88 317 GLU A CA 1
ATOM 2580 C C . GLU A 1 317 ? 13.086 14.258 27.703 1 88 317 GLU A C 1
ATOM 2582 O O . GLU A 1 317 ? 14.07 13.531 27.875 1 88 317 GLU A O 1
ATOM 2587 N N . TYR A 1 318 ? 12.773 14.758 26.562 1 86.75 318 TYR A N 1
ATOM 2588 C CA . TYR A 1 318 ? 13.602 14.492 25.391 1 86.75 318 TYR A CA 1
ATOM 2589 C C . TYR A 1 318 ? 14.961 15.156 25.531 1 86.75 318 TYR A C 1
ATOM 2591 O O . TYR A 1 318 ? 15.984 14.578 25.141 1 86.75 318 TYR A O 1
ATOM 2599 N N . ILE A 1 319 ? 14.953 16.375 26.047 1 80.25 319 ILE A N 1
ATOM 2600 C CA . ILE A 1 319 ? 16.203 17.094 26.25 1 80.25 319 ILE A CA 1
ATOM 2601 C C . ILE A 1 319 ? 17.094 16.344 27.234 1 80.25 319 ILE A C 1
ATOM 2603 O O . ILE A 1 319 ? 18.281 16.188 27.016 1 80.25 319 ILE A O 1
ATOM 2607 N N . GLN A 1 320 ? 16.484 15.938 28.297 1 85.94 320 GLN A N 1
ATOM 2608 C CA . GLN A 1 320 ? 17.219 15.18 29.312 1 85.94 320 GLN A CA 1
ATOM 2609 C C . GLN A 1 320 ? 17.75 13.875 28.719 1 85.94 320 GLN A C 1
ATOM 2611 O O . GLN A 1 320 ? 18.906 13.508 28.969 1 85.94 320 GLN A O 1
ATOM 2616 N N . ALA A 1 321 ? 16.891 13.172 28 1 87.56 321 ALA A N 1
ATOM 2617 C CA . ALA A 1 321 ? 17.312 11.922 27.391 1 87.56 321 ALA A CA 1
ATOM 2618 C C . ALA A 1 321 ? 18.469 12.148 26.406 1 87.56 321 ALA A C 1
ATOM 2620 O O . ALA A 1 321 ? 19.359 11.305 26.297 1 87.56 321 ALA A O 1
ATOM 2621 N N . PHE A 1 322 ? 18.438 13.203 25.703 1 80.69 322 PHE A N 1
ATOM 2622 C CA . PHE A 1 322 ? 19.5 13.531 24.766 1 80.69 322 PHE A CA 1
ATOM 2623 C C . PHE A 1 322 ? 20.812 13.75 25.5 1 80.69 322 PHE A C 1
ATOM 2625 O O . PHE A 1 322 ? 21.859 13.25 25.078 1 80.69 322 PHE A O 1
ATOM 2632 N N . LYS A 1 323 ? 20.75 14.477 26.562 1 79.44 323 LYS A N 1
ATOM 2633 C CA . LYS A 1 323 ? 21.938 14.758 27.375 1 79.44 323 LYS A CA 1
ATOM 2634 C C . LYS A 1 323 ? 22.531 13.477 27.953 1 79.44 323 LYS A C 1
ATOM 2636 O O . LYS A 1 323 ? 23.75 13.359 28.094 1 79.44 323 LYS A O 1
ATOM 2641 N N . GLU A 1 324 ? 21.719 12.57 28.172 1 87.62 324 GLU A N 1
ATOM 2642 C CA . GLU A 1 324 ? 22.141 11.32 28.797 1 87.62 324 GLU A CA 1
ATOM 2643 C C . GLU A 1 324 ? 22.422 10.25 27.75 1 87.62 324 GLU A C 1
ATOM 2645 O O . GLU A 1 324 ? 22.656 9.086 28.094 1 87.62 324 GLU A O 1
ATOM 2650 N N . ASN A 1 325 ? 22.328 10.539 26.531 1 82.19 325 ASN A N 1
ATOM 2651 C CA . ASN A 1 325 ? 22.547 9.617 25.422 1 82.19 325 ASN A CA 1
ATOM 2652 C C . ASN A 1 325 ? 21.578 8.445 25.453 1 82.19 325 ASN A C 1
ATOM 2654 O O . ASN A 1 325 ? 21.984 7.297 25.25 1 82.19 325 ASN A O 1
ATOM 2658 N N . ARG A 1 326 ? 20.375 8.742 25.859 1 89.31 326 ARG A N 1
ATOM 2659 C CA . ARG A 1 326 ? 19.344 7.715 25.953 1 89.31 326 ARG A CA 1
ATOM 2660 C C . ARG A 1 326 ? 18.141 8.062 25.078 1 89.31 326 ARG A C 1
ATOM 2662 O O . ARG A 1 326 ? 17.031 7.613 25.328 1 89.31 326 ARG A O 1
ATOM 2669 N N . LEU A 1 327 ? 18.312 8.969 24.109 1 88.19 327 LEU A N 1
ATOM 2670 C CA . LEU A 1 327 ? 17.219 9.406 23.25 1 88.19 327 LEU A CA 1
ATOM 2671 C C . LEU A 1 327 ? 16.656 8.234 22.438 1 88.19 327 LEU A C 1
ATOM 2673 O O . LEU A 1 327 ? 15.445 8.156 22.219 1 88.19 327 LEU A O 1
ATOM 2677 N N . ASP A 1 328 ? 17.516 7.355 22 1 89.19 328 ASP A N 1
ATOM 2678 C CA . ASP A 1 328 ? 17.094 6.199 21.203 1 89.19 328 ASP A CA 1
ATOM 2679 C C . ASP A 1 328 ? 16.156 5.293 22.016 1 89.19 328 ASP A C 1
ATOM 2681 O O . ASP A 1 328 ? 15.125 4.855 21.5 1 89.19 328 ASP A O 1
ATOM 2685 N N . SER A 1 329 ? 16.5 5.09 23.219 1 90.94 329 SER A N 1
ATOM 2686 C CA . SER A 1 329 ? 15.68 4.25 24.094 1 90.94 329 SER A CA 1
ATOM 2687 C C . SER A 1 329 ? 14.328 4.898 24.359 1 90.94 329 SER A C 1
ATOM 2689 O O . SER A 1 329 ? 13.312 4.207 24.453 1 90.94 329 SER A O 1
ATOM 2691 N N . LEU A 1 330 ? 14.383 6.199 24.594 1 91.81 330 LEU A N 1
ATOM 2692 C CA . LEU A 1 330 ? 13.148 6.922 24.891 1 91.81 330 LEU A CA 1
ATOM 2693 C C . LEU A 1 330 ? 12.227 6.93 23.688 1 91.81 330 LEU A C 1
ATOM 2695 O O . LEU A 1 330 ? 11 6.914 23.828 1 91.81 330 LEU A O 1
ATOM 2699 N N . LEU A 1 331 ? 12.773 6.887 22.469 1 94.19 331 LEU A N 1
ATOM 2700 C CA . LEU A 1 331 ? 12.008 6.992 21.234 1 94.19 331 LEU A CA 1
ATOM 2701 C C . LEU A 1 331 ? 11.539 5.617 20.766 1 94.19 331 LEU A C 1
ATOM 2703 O O . LEU A 1 331 ? 10.672 5.512 19.891 1 94.19 331 LEU A O 1
ATOM 2707 N N . GLU A 1 332 ? 11.984 4.551 21.312 1 93.94 332 GLU A N 1
ATOM 2708 C CA . GLU A 1 332 ? 11.758 3.191 20.844 1 93.94 332 GLU A CA 1
ATOM 2709 C C . GLU A 1 332 ? 10.266 2.881 20.75 1 93.94 332 GLU A C 1
ATOM 2711 O O . GLU A 1 332 ? 9.789 2.396 19.719 1 93.94 332 GLU A O 1
ATOM 2716 N N . PRO A 1 333 ? 9.5 3.143 21.875 1 94.69 333 PRO A N 1
ATOM 2717 C CA . PRO A 1 333 ? 8.07 2.832 21.781 1 94.69 333 PRO A CA 1
ATOM 2718 C C . PRO A 1 333 ? 7.379 3.605 20.656 1 94.69 333 PRO A C 1
ATOM 2720 O O . PRO A 1 333 ? 6.496 3.068 19.984 1 94.69 333 PRO A O 1
ATOM 2723 N N . TYR A 1 334 ? 7.773 4.863 20.516 1 94.44 334 TYR A N 1
ATOM 2724 C CA . TYR A 1 334 ? 7.219 5.707 19.453 1 94.44 334 TYR A CA 1
ATOM 2725 C C . TYR A 1 334 ? 7.512 5.121 18.078 1 94.44 334 TYR A C 1
ATOM 2727 O O . TYR A 1 334 ? 6.637 5.094 17.219 1 94.44 334 TYR A O 1
ATOM 2735 N N . LEU A 1 335 ? 8.68 4.629 17.891 1 94.62 335 LEU A N 1
ATOM 2736 C CA . LEU A 1 335 ? 9.125 4.09 16.609 1 94.62 335 LEU A CA 1
ATOM 2737 C C . LEU A 1 335 ? 8.484 2.73 16.328 1 94.62 335 LEU A C 1
ATOM 2739 O O . LEU A 1 335 ? 8.305 2.342 15.18 1 94.62 335 LEU A O 1
ATOM 2743 N N . LYS A 1 336 ? 8.062 2.025 17.312 1 93.94 336 LYS A N 1
ATOM 2744 C CA . LYS A 1 336 ? 7.434 0.716 17.172 1 93.94 336 LYS A CA 1
ATOM 2745 C C . LYS A 1 336 ? 5.941 0.852 16.875 1 93.94 336 LYS A C 1
ATOM 2747 O O . LYS A 1 336 ? 5.309 -0.098 16.422 1 93.94 336 LYS A O 1
ATOM 2752 N N . ALA A 1 337 ? 5.406 1.997 17.188 1 95.12 337 ALA A N 1
ATOM 2753 C CA . ALA A 1 337 ? 3.973 2.23 17 1 95.12 337 ALA A CA 1
ATOM 2754 C C . ALA A 1 337 ? 3.641 2.533 15.547 1 95.12 337 ALA A C 1
ATOM 2756 O O . ALA A 1 337 ? 3.695 3.688 15.117 1 95.12 337 ALA A O 1
ATOM 2757 N N . THR A 1 338 ? 3.236 1.521 14.781 1 94.62 338 THR A N 1
ATOM 2758 C CA . THR A 1 338 ? 2.867 1.67 13.375 1 94.62 338 THR A CA 1
ATOM 2759 C C . THR A 1 338 ? 1.396 1.321 13.164 1 94.62 338 THR A C 1
ATOM 2761 O O . THR A 1 338 ? 0.681 1.016 14.125 1 94.62 338 THR A O 1
ATOM 2764 N N . ASP A 1 339 ? 0.918 1.358 11.945 1 93.69 339 ASP A N 1
ATOM 2765 C CA . ASP A 1 339 ? -0.486 1.116 11.625 1 93.69 339 ASP A CA 1
ATOM 2766 C C . ASP A 1 339 ? -0.878 -0.326 11.938 1 93.69 339 ASP A C 1
ATOM 2768 O O . ASP A 1 339 ? -2.064 -0.647 12.023 1 93.69 339 ASP A O 1
ATOM 2772 N N . TYR A 1 340 ? 0.122 -1.103 12.18 1 87.69 340 TYR A N 1
ATOM 2773 C CA . TYR A 1 340 ? -0.072 -2.512 12.5 1 87.69 340 TYR A CA 1
ATOM 2774 C C . TYR A 1 340 ? -0.849 -2.678 13.797 1 87.69 340 TYR A C 1
ATOM 2776 O O . TYR A 1 340 ? -1.421 -3.74 14.055 1 87.69 340 TYR A O 1
ATOM 2784 N N . PHE A 1 341 ? -0.862 -1.681 14.57 1 92.88 341 PHE A N 1
ATOM 2785 C CA . PHE A 1 341 ? -1.505 -1.776 15.875 1 92.88 341 PHE A CA 1
ATOM 2786 C C . PHE A 1 341 ? -2.98 -2.133 15.727 1 92.88 341 PHE A C 1
ATOM 2788 O O . PHE A 1 341 ? -3.543 -2.834 16.578 1 92.88 341 PHE A O 1
ATOM 2795 N N . ILE A 1 342 ? -3.615 -1.74 14.625 1 93.56 342 ILE A N 1
ATOM 2796 C CA . ILE A 1 342 ? -5.016 -2.061 14.367 1 93.56 342 ILE A CA 1
ATOM 2797 C C . ILE A 1 342 ? -5.191 -3.574 14.281 1 93.56 342 ILE A C 1
ATOM 2799 O O . ILE A 1 342 ? -6.121 -4.133 14.859 1 93.56 342 ILE A O 1
ATOM 2803 N N . LEU A 1 343 ? -4.277 -4.195 13.57 1 92.25 343 LEU A N 1
ATOM 2804 C CA . LEU A 1 343 ? -4.363 -5.641 13.383 1 92.25 343 LEU A CA 1
ATOM 2805 C C . LEU A 1 343 ? -4.047 -6.379 14.68 1 92.25 343 LEU A C 1
ATOM 2807 O O . LEU A 1 343 ? -4.609 -7.441 14.945 1 92.25 343 LEU A O 1
ATOM 2811 N N . GLN A 1 344 ? -3.115 -5.789 15.461 1 90.88 344 GLN A N 1
ATOM 2812 C CA . GLN A 1 344 ? -2.822 -6.359 16.766 1 90.88 344 GLN A CA 1
ATOM 2813 C C . GLN A 1 344 ? -4.078 -6.414 17.641 1 90.88 344 GLN A C 1
ATOM 2815 O O . GLN A 1 344 ? -4.34 -7.422 18.297 1 90.88 344 GLN A O 1
ATOM 2820 N N . LEU A 1 345 ? -4.809 -5.371 17.578 1 92.94 345 LEU A N 1
ATOM 2821 C CA . LEU A 1 345 ? -6.039 -5.312 18.359 1 92.94 345 LEU A CA 1
ATOM 2822 C C . LEU A 1 345 ? -7.098 -6.246 17.781 1 92.94 345 LEU A C 1
ATOM 2824 O O . LEU A 1 345 ? -7.777 -6.957 18.516 1 92.94 345 LEU A O 1
ATOM 2828 N N . ARG A 1 346 ? -7.238 -6.25 16.5 1 93.25 346 ARG A N 1
ATOM 2829 C CA . ARG A 1 346 ? -8.219 -7.086 15.805 1 93.25 346 ARG A CA 1
ATOM 2830 C C . ARG A 1 346 ? -8.008 -8.555 16.141 1 93.25 346 ARG A C 1
ATOM 2832 O O . ARG A 1 346 ? -8.977 -9.305 16.312 1 93.25 346 ARG A O 1
ATOM 2839 N N . ASN A 1 347 ? -6.742 -8.969 16.188 1 91.25 347 ASN A N 1
ATOM 2840 C CA . ASN A 1 347 ? -6.414 -10.383 16.344 1 91.25 347 ASN A CA 1
ATOM 2841 C C . ASN A 1 347 ? -6.188 -10.742 17.812 1 91.25 347 ASN A C 1
ATOM 2843 O O . ASN A 1 347 ? -5.867 -11.891 18.125 1 91.25 347 ASN A O 1
ATOM 2847 N N . SER A 1 348 ? -6.328 -9.75 18.703 1 91.12 348 SER A N 1
ATOM 2848 C CA . SER A 1 348 ? -6.117 -10 20.125 1 91.12 348 SER A CA 1
ATOM 2849 C C . SER A 1 348 ? -7.129 -11.008 20.672 1 91.12 348 SER A C 1
ATOM 2851 O O . SER A 1 348 ? -8.203 -11.188 20.094 1 91.12 348 SER A O 1
ATOM 2853 N N . VAL A 1 349 ? -6.738 -11.734 21.688 1 89.88 349 VAL A N 1
ATOM 2854 C CA . VAL A 1 349 ? -7.621 -12.734 22.281 1 89.88 349 VAL A CA 1
ATOM 2855 C C . VAL A 1 349 ? -7.809 -12.438 23.766 1 89.88 349 VAL A C 1
ATOM 2857 O O . VAL A 1 349 ? -8.57 -13.117 24.453 1 89.88 349 VAL A O 1
ATOM 2860 N N . GLU A 1 350 ? -7.129 -11.398 24.281 1 89.06 350 GLU A N 1
ATOM 2861 C CA . GLU A 1 350 ? -7.191 -11.07 25.703 1 89.06 350 GLU A CA 1
ATOM 2862 C C . GLU A 1 350 ? -8.609 -10.672 26.109 1 89.06 350 GLU A C 1
ATOM 2864 O O . GLU A 1 350 ? -9.297 -9.961 25.375 1 89.06 350 GLU A O 1
ATOM 2869 N N . PRO A 1 351 ? -8.961 -11.172 27.266 1 91.62 351 PRO A N 1
ATOM 2870 C CA . PRO A 1 351 ? -10.266 -10.734 27.766 1 91.62 351 PRO A CA 1
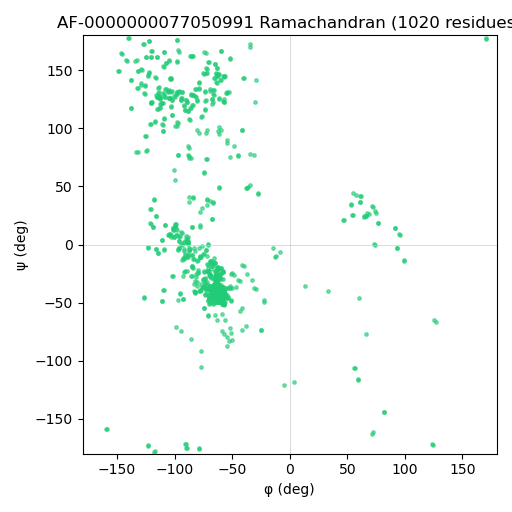ATOM 2871 C C . PRO A 1 351 ? -10.328 -9.227 28.016 1 91.62 351 PRO A C 1
ATOM 2873 O O . PRO A 1 351 ? -9.336 -8.625 28.438 1 91.62 351 PRO A O 1
ATOM 2876 N N . GLY A 1 352 ? -11.406 -8.641 27.797 1 93.62 352 GLY A N 1
ATOM 2877 C CA . GLY A 1 352 ? -11.578 -7.211 28.016 1 93.62 352 GLY A CA 1
ATOM 2878 C C . GLY A 1 352 ? -11.469 -6.402 26.734 1 93.62 352 GLY A C 1
ATOM 2879 O O . GLY A 1 352 ? -11.867 -5.234 26.688 1 93.62 352 GLY A O 1
ATOM 2880 N N . LEU A 1 353 ? -10.961 -7.07 25.734 1 95.38 353 LEU A N 1
ATOM 2881 C CA . LEU A 1 353 ? -10.727 -6.336 24.484 1 95.38 353 LEU A CA 1
ATOM 2882 C C . LEU A 1 353 ? -11.828 -6.625 23.469 1 95.38 353 LEU A C 1
ATOM 2884 O O . LEU A 1 353 ? -11.711 -6.262 22.297 1 95.38 353 LEU A O 1
ATOM 2888 N N . GLU A 1 354 ? -12.898 -7.25 23.938 1 95.62 354 GLU A N 1
ATOM 2889 C CA . GLU A 1 354 ? -13.977 -7.648 23.031 1 95.62 354 GLU A CA 1
ATOM 2890 C C . GLU A 1 354 ? -14.609 -6.434 22.359 1 95.62 354 GLU A C 1
ATOM 2892 O O . GLU A 1 354 ? -14.875 -6.453 21.156 1 95.62 354 GLU A O 1
ATOM 2897 N N . ALA A 1 355 ? -14.844 -5.41 23.156 1 95.5 355 ALA A N 1
ATOM 2898 C CA . ALA A 1 355 ? -15.477 -4.211 22.609 1 95.5 355 ALA A CA 1
ATOM 2899 C C . ALA A 1 355 ? -14.594 -3.562 21.547 1 95.5 355 ALA A C 1
ATOM 2901 O O . ALA A 1 355 ? -15.094 -3.072 20.531 1 95.5 355 ALA A O 1
ATOM 2902 N N . ALA A 1 356 ? -13.297 -3.502 21.812 1 96.44 356 ALA A N 1
ATOM 2903 C CA . ALA A 1 356 ? -12.359 -2.939 20.844 1 96.44 356 ALA A CA 1
ATOM 2904 C C . ALA A 1 356 ? -12.336 -3.764 19.562 1 96.44 356 ALA A C 1
ATOM 2906 O O . ALA A 1 356 ? -12.367 -3.209 18.469 1 96.44 356 ALA A O 1
ATOM 2907 N N . ARG A 1 357 ? -12.289 -5.094 19.703 1 95.56 357 ARG A N 1
ATOM 2908 C CA . ARG A 1 357 ? -12.32 -5.984 18.547 1 95.56 357 ARG A CA 1
ATOM 2909 C C . ARG A 1 357 ? -13.602 -5.793 17.75 1 95.56 357 ARG A C 1
ATOM 2911 O O . ARG A 1 357 ? -13.57 -5.785 16.516 1 95.56 357 ARG A O 1
ATOM 2918 N N . HIS A 1 358 ? -14.648 -5.633 18.469 1 95.69 358 HIS A N 1
ATOM 2919 C CA . HIS A 1 358 ? -15.938 -5.445 17.812 1 95.69 358 HIS A CA 1
ATOM 2920 C C . HIS A 1 358 ? -15.969 -4.148 17.016 1 95.69 358 HIS A C 1
ATOM 2922 O O . HIS A 1 358 ? -16.5 -4.109 15.898 1 95.69 358 HIS A O 1
ATOM 2928 N N . LEU A 1 359 ? -15.453 -3.094 17.547 1 95.25 359 LEU A N 1
ATOM 2929 C CA . LEU A 1 359 ? -15.406 -1.813 16.859 1 95.25 359 LEU A CA 1
ATOM 2930 C C . LEU A 1 359 ? -14.586 -1.923 15.57 1 95.25 359 LEU A C 1
ATOM 2932 O O . LEU A 1 359 ? -14.984 -1.394 14.531 1 95.25 359 LEU A O 1
ATOM 2936 N N . ILE A 1 360 ? -13.461 -2.584 15.648 1 94.94 360 ILE A N 1
ATOM 2937 C CA . ILE A 1 360 ? -12.609 -2.75 14.477 1 94.94 360 ILE A CA 1
ATOM 2938 C C . ILE A 1 360 ? -13.336 -3.582 13.422 1 94.94 360 ILE A C 1
ATOM 2940 O O . ILE A 1 360 ? -13.273 -3.273 12.234 1 94.94 360 ILE A O 1
ATOM 2944 N N . GLN A 1 361 ? -14 -4.602 13.836 1 93.56 361 GLN A N 1
ATOM 2945 C CA . GLN A 1 361 ? -14.773 -5.418 12.906 1 93.56 361 GLN A CA 1
ATOM 2946 C C . GLN A 1 361 ? -15.859 -4.59 12.227 1 93.56 361 GLN A C 1
ATOM 2948 O O . GLN A 1 361 ? -16.109 -4.758 11.031 1 93.56 361 GLN A O 1
ATOM 2953 N N . ARG A 1 362 ? -16.531 -3.752 12.984 1 92.31 362 ARG A N 1
ATOM 2954 C CA . ARG A 1 362 ? -17.531 -2.861 12.406 1 92.31 362 ARG A CA 1
ATOM 2955 C C . ARG A 1 362 ? -16.922 -1.972 11.328 1 92.31 362 ARG A C 1
ATOM 2957 O O . ARG A 1 362 ? -17.5 -1.79 10.258 1 92.31 362 ARG A O 1
ATOM 2964 N N . ILE A 1 363 ? -15.789 -1.426 11.641 1 91.56 363 ILE A N 1
ATOM 2965 C CA . ILE A 1 363 ? -15.102 -0.569 10.688 1 91.56 363 ILE A CA 1
ATOM 2966 C C . ILE A 1 363 ? -14.812 -1.349 9.406 1 91.56 363 ILE A C 1
ATOM 2968 O O . ILE A 1 363 ? -15.086 -0.865 8.305 1 91.56 363 ILE A O 1
ATOM 2972 N N . GLU A 1 364 ? -14.305 -2.559 9.531 1 89.69 364 GLU A N 1
ATOM 2973 C CA . GLU A 1 364 ? -13.984 -3.396 8.383 1 89.69 364 GLU A CA 1
ATOM 2974 C C . GLU A 1 364 ? -15.234 -3.723 7.57 1 89.69 364 GLU A C 1
ATOM 2976 O O . GLU A 1 364 ? -15.188 -3.744 6.34 1 89.69 364 GLU A O 1
ATOM 2981 N N . MET A 1 365 ? -16.281 -3.857 8.227 1 88.94 365 MET A N 1
ATOM 2982 C CA . MET A 1 365 ? -17.531 -4.242 7.559 1 88.94 365 MET A CA 1
ATOM 2983 C C . MET A 1 365 ? -18.281 -3.012 7.074 1 88.94 365 MET A C 1
ATOM 2985 O O . MET A 1 365 ? -19.422 -3.123 6.605 1 88.94 365 MET A O 1
ATOM 2989 N N . HIS A 1 366 ? -17.734 -1.839 7.301 1 86.06 366 HIS A N 1
ATOM 2990 C CA . HIS A 1 366 ? -18.312 -0.56 6.895 1 86.06 366 HIS A CA 1
ATOM 2991 C C . HIS A 1 366 ? -19.609 -0.272 7.652 1 86.06 366 HIS A C 1
ATOM 2993 O O . HIS A 1 366 ? -20.562 0.265 7.082 1 86.06 366 HIS A O 1
ATOM 2999 N N . ASP A 1 367 ? -19.688 -0.878 8.766 1 87.69 367 ASP A N 1
ATOM 3000 C CA . ASP A 1 367 ? -20.766 -0.553 9.695 1 87.69 367 ASP A CA 1
ATOM 3001 C C . ASP A 1 367 ? -20.375 0.608 10.609 1 87.69 367 ASP A C 1
ATOM 3003 O O . ASP A 1 367 ? -20.094 0.408 11.789 1 87.69 367 ASP A O 1
ATOM 3007 N N . TYR A 1 368 ? -20.406 1.795 10.055 1 87.06 368 TYR A N 1
ATOM 3008 C CA . TYR A 1 368 ? -19.969 2.992 10.758 1 87.06 368 TYR A CA 1
ATOM 3009 C C . TYR A 1 368 ? -21.078 3.562 11.625 1 87.06 368 TYR A C 1
ATOM 3011 O O . TYR A 1 368 ? -22.25 3.203 11.453 1 87.06 368 TYR A O 1
ATOM 3019 N N . TYR A 1 369 ? -20.688 4.414 12.586 1 87.69 369 TYR A N 1
ATOM 3020 C CA . TYR A 1 369 ? -21.719 5.168 13.297 1 87.69 369 TYR A CA 1
ATOM 3021 C C . TYR A 1 369 ? -22.594 5.938 12.32 1 87.69 369 TYR A C 1
ATOM 3023 O O . TYR A 1 369 ? -22.094 6.57 11.383 1 87.69 369 TYR A O 1
ATOM 3031 N N . PRO A 1 370 ? -23.812 5.812 12.461 1 84.06 370 PRO A N 1
ATOM 3032 C CA . PRO A 1 370 ? -24.719 6.441 11.5 1 84.06 370 PRO A CA 1
ATOM 3033 C C . PRO A 1 370 ? -24.594 7.961 11.469 1 84.06 370 PRO A C 1
ATOM 3035 O O . PRO A 1 370 ? -24.406 8.586 12.516 1 84.06 370 PRO A O 1
ATOM 3038 N N . PHE A 1 371 ? -24.781 8.531 10.32 1 82.06 371 PHE A N 1
ATOM 3039 C CA . PHE A 1 371 ? -24.75 9.969 10.086 1 82.06 371 PHE A CA 1
ATOM 3040 C C . PHE A 1 371 ? -26.094 10.594 10.453 1 82.06 371 PHE A C 1
ATOM 3042 O O . PHE A 1 371 ? -27.141 10.133 10.008 1 82.06 371 PHE A O 1
ATOM 3049 N N . VAL A 1 372 ? -26.062 11.578 11.25 1 83.25 372 VAL A N 1
ATOM 3050 C CA . VAL A 1 372 ? -27.281 12.25 11.688 1 83.25 372 VAL A CA 1
ATOM 3051 C C . VAL A 1 372 ? -27.578 13.438 10.773 1 83.25 372 VAL A C 1
ATOM 3053 O O . VAL A 1 372 ? -28.719 13.633 10.352 1 83.25 372 VAL A O 1
ATOM 3056 N N . GLY A 1 373 ? -26.547 14.227 10.523 1 80.38 373 GLY A N 1
ATOM 3057 C CA . GLY A 1 373 ? -26.703 15.406 9.688 1 80.38 373 GLY A CA 1
ATOM 3058 C C . GLY A 1 373 ? -25.5 16.312 9.695 1 80.38 373 GLY A C 1
ATOM 3059 O O . GLY A 1 373 ? -24.453 15.977 10.273 1 80.38 373 GLY A O 1
ATOM 3060 N N . ARG A 1 374 ? -25.641 17.359 8.883 1 82.81 374 ARG A N 1
ATOM 3061 C CA . ARG A 1 374 ? -24.562 18.344 8.836 1 82.81 374 ARG A CA 1
ATOM 3062 C C . ARG A 1 374 ? -25.109 19.766 8.953 1 82.81 374 ARG A C 1
ATOM 3064 O O . ARG A 1 374 ? -26.266 20.016 8.617 1 82.81 374 ARG A O 1
ATOM 3071 N N . ILE A 1 375 ? -24.344 20.625 9.508 1 84.5 375 ILE A N 1
ATOM 3072 C CA . ILE A 1 375 ? -24.656 22.062 9.562 1 84.5 375 ILE A CA 1
ATOM 3073 C C . ILE A 1 375 ? -23.547 22.844 8.875 1 84.5 375 ILE A C 1
ATOM 3075 O O . ILE A 1 375 ? -22.359 22.672 9.188 1 84.5 375 ILE A O 1
ATOM 3079 N N . LEU A 1 376 ? -24 23.578 7.859 1 84.25 376 LEU A N 1
ATOM 3080 C CA . LEU A 1 376 ? -23.062 24.516 7.254 1 84.25 376 LEU A CA 1
ATOM 3081 C C . LEU A 1 376 ? -22.828 25.719 8.164 1 84.25 376 LEU A C 1
ATOM 3083 O O . LEU A 1 376 ? -23.781 26.297 8.68 1 84.25 376 LEU A O 1
ATOM 3087 N N . VAL A 1 377 ? -21.609 26.062 8.359 1 86.38 377 VAL A N 1
ATOM 3088 C CA . VAL A 1 377 ? -21.297 27.078 9.367 1 86.38 377 VAL A CA 1
ATOM 3089 C C . VAL A 1 377 ? -20.75 28.328 8.68 1 86.38 377 VAL A C 1
ATOM 3091 O O . VAL A 1 377 ? -19.891 28.219 7.793 1 86.38 377 VAL A O 1
ATOM 3094 N N . THR A 1 378 ? -21.344 29.391 8.961 1 85.12 378 THR A N 1
ATOM 3095 C CA . THR A 1 378 ? -20.719 30.688 8.703 1 85.12 378 THR A CA 1
ATOM 3096 C C . THR A 1 378 ? -19.859 31.125 9.883 1 85.12 378 THR A C 1
ATOM 3098 O O . THR A 1 378 ? -20.391 31.484 10.938 1 85.12 378 THR A O 1
ATOM 3101 N N . ASN A 1 379 ? -18.641 31.062 9.672 1 83.88 379 ASN A N 1
ATOM 3102 C CA . ASN A 1 379 ? -17.703 31.297 10.766 1 83.88 379 ASN A CA 1
ATOM 3103 C C . ASN A 1 379 ? -17.75 32.75 11.242 1 83.88 379 ASN A C 1
ATOM 3105 O O . ASN A 1 379 ? -17.578 33.656 10.445 1 83.88 379 ASN A O 1
ATOM 3109 N N . GLN A 1 380 ? -17.984 32.875 12.523 1 78.12 380 GLN A N 1
ATOM 3110 C CA . GLN A 1 380 ? -18.031 34.188 13.141 1 78.12 380 GLN A CA 1
ATOM 3111 C C . GLN A 1 380 ? -16.703 34.531 13.812 1 78.12 380 GLN A C 1
ATOM 3113 O O . GLN A 1 380 ? -16.047 33.656 14.391 1 78.12 380 GLN A O 1
ATOM 3118 N N . GLU A 1 381 ? -16.188 35.656 13.562 1 71.75 381 GLU A N 1
ATOM 3119 C CA . GLU A 1 381 ? -14.891 36.062 14.117 1 71.75 381 GLU A CA 1
ATOM 3120 C C . GLU A 1 381 ? -15.031 36.5 15.578 1 71.75 381 GLU A C 1
ATOM 3122 O O . GLU A 1 381 ? -14.086 37.031 16.156 1 71.75 381 GLU A O 1
ATOM 3127 N N . ASN A 1 382 ? -16.062 36.219 16.234 1 63.34 382 ASN A N 1
ATOM 3128 C CA . ASN A 1 382 ? -16.312 36.812 17.547 1 63.34 382 ASN A CA 1
ATOM 3129 C C . ASN A 1 382 ? -15.586 36.031 18.641 1 63.34 382 ASN A C 1
ATOM 3131 O O . ASN A 1 382 ? -16.047 35.969 19.781 1 63.34 382 ASN A O 1
ATOM 3135 N N . GLY A 1 383 ? -14.422 35.594 18.484 1 65.75 383 GLY A N 1
ATOM 3136 C CA . GLY A 1 383 ? -13.57 35.062 19.531 1 65.75 383 GLY A CA 1
ATOM 3137 C C . GLY A 1 383 ? -14 33.719 20.047 1 65.75 383 GLY A C 1
ATOM 3138 O O . GLY A 1 383 ? -14.711 32.969 19.344 1 65.75 383 GLY A O 1
ATOM 3139 N N . ASP A 1 384 ? -13.508 33.25 21.281 1 67.5 384 ASP A N 1
ATOM 3140 C CA . ASP A 1 384 ? -13.68 31.953 21.922 1 67.5 384 ASP A CA 1
ATOM 3141 C C . ASP A 1 384 ? -14.781 32 22.969 1 67.5 384 ASP A C 1
ATOM 3143 O O . ASP A 1 384 ? -14.828 31.156 23.875 1 67.5 384 ASP A O 1
ATOM 3147 N N . ASP A 1 385 ? -15.562 32.938 22.906 1 72.75 385 ASP A N 1
ATOM 3148 C CA . ASP A 1 385 ? -16.609 33.031 23.922 1 72.75 385 ASP A CA 1
ATOM 3149 C C . ASP A 1 385 ? -17.922 32.438 23.406 1 72.75 385 ASP A C 1
ATOM 3151 O O . ASP A 1 385 ? -18.562 33.031 22.531 1 72.75 385 ASP A O 1
ATOM 3155 N N . TYR A 1 386 ? -18.281 31.234 23.859 1 83.56 386 TYR A N 1
ATOM 3156 C CA . TYR A 1 386 ? -19.469 30.531 23.375 1 83.56 386 TYR A CA 1
ATOM 3157 C C . TYR A 1 386 ? -20.594 30.609 24.375 1 83.56 386 TYR A C 1
ATOM 3159 O O . TYR A 1 386 ? -21.609 29.922 24.25 1 83.56 386 TYR A O 1
ATOM 3167 N N . GLU A 1 387 ? -20.422 31.422 25.453 1 83.06 387 GLU A N 1
ATOM 3168 C CA . GLU A 1 387 ? -21.422 31.5 26.516 1 83.06 387 GLU A CA 1
ATOM 3169 C C . GLU A 1 387 ? -22.766 32 25.984 1 83.06 387 GLU A C 1
ATOM 3171 O O . GLU A 1 387 ? -23.812 31.547 26.422 1 83.06 387 GLU A O 1
ATOM 3176 N N . ASN A 1 388 ? -22.703 32.875 25.016 1 85.38 388 ASN A N 1
ATOM 3177 C CA . ASN A 1 388 ? -23.938 33.469 24.516 1 85.38 388 ASN A CA 1
ATOM 3178 C C . ASN A 1 388 ? -24.453 32.719 23.297 1 85.38 388 ASN A C 1
ATOM 3180 O O . ASN A 1 388 ? -25.406 33.156 22.641 1 85.38 388 ASN A O 1
ATOM 3184 N N . LEU A 1 389 ? -23.859 31.641 22.969 1 90.75 389 LEU A N 1
ATOM 3185 C CA . LEU A 1 389 ? -24.328 30.844 21.844 1 90.75 389 LEU A CA 1
ATOM 3186 C C . LEU A 1 389 ? -25.703 30.266 22.125 1 90.75 389 LEU A C 1
ATOM 3188 O O . LEU A 1 389 ? -25.938 29.688 23.188 1 90.75 389 LEU A O 1
ATOM 3192 N N . THR A 1 390 ? -26.641 30.453 21.219 1 91.5 390 THR A N 1
ATOM 3193 C CA . THR A 1 390 ? -28.016 29.969 21.391 1 91.5 390 THR A CA 1
ATOM 3194 C C . THR A 1 390 ? -28.297 28.812 20.438 1 91.5 390 THR A C 1
ATOM 3196 O O . THR A 1 390 ? -27.531 28.562 19.5 1 91.5 390 THR A O 1
ATOM 3199 N N . TYR A 1 391 ? -29.375 28.141 20.734 1 92.75 391 TYR A N 1
ATOM 3200 C CA . TYR A 1 391 ? -29.844 27.062 19.875 1 92.75 391 TYR A CA 1
ATOM 3201 C C . TYR A 1 391 ? -30.094 27.578 18.453 1 92.75 391 TYR A C 1
ATOM 3203 O O . TYR A 1 391 ? -29.781 26.891 17.484 1 92.75 391 TYR A O 1
ATOM 3211 N N . ASP A 1 392 ? -30.594 28.734 18.328 1 89.62 392 ASP A N 1
ATOM 3212 C CA . ASP A 1 392 ? -30.859 29.312 17.016 1 89.62 392 ASP A CA 1
ATOM 3213 C C . ASP A 1 392 ? -29.578 29.578 16.25 1 89.62 392 ASP A C 1
ATOM 3215 O O . ASP A 1 392 ? -29.531 29.422 15.023 1 89.62 392 ASP A O 1
ATOM 3219 N N . ASP A 1 393 ? -28.625 29.969 16.969 1 90.31 393 ASP A N 1
ATOM 3220 C CA . ASP A 1 393 ? -27.328 30.172 16.328 1 90.31 393 ASP A CA 1
ATOM 3221 C C . ASP A 1 393 ? -26.781 28.875 15.75 1 90.31 393 ASP A C 1
ATOM 3223 O O . ASP A 1 393 ? -26.188 28.859 14.672 1 90.31 393 ASP A O 1
ATOM 3227 N N . LEU A 1 394 ? -26.938 27.828 16.5 1 91.19 394 LEU A N 1
ATOM 3228 C CA . LEU A 1 394 ? -26.484 26.516 16.062 1 91.19 394 LEU A CA 1
ATOM 3229 C C . LEU A 1 394 ? -27.203 26.078 14.789 1 91.19 394 LEU A C 1
ATOM 3231 O O . LEU A 1 394 ? -26.578 25.719 13.797 1 91.19 394 LEU A O 1
ATOM 3235 N N . ILE A 1 395 ? -28.516 26.188 14.805 1 88.62 395 ILE A N 1
ATOM 3236 C CA . ILE A 1 395 ? -29.328 25.703 13.703 1 88.62 395 ILE A CA 1
ATOM 3237 C C . ILE A 1 395 ? -29.078 26.562 12.461 1 88.62 395 ILE A C 1
ATOM 3239 O O . ILE A 1 395 ? -29.109 26.062 11.336 1 88.62 395 ILE A O 1
ATOM 3243 N N . ASN A 1 396 ? -28.734 27.781 12.664 1 87.44 396 ASN A N 1
ATOM 3244 C CA . ASN A 1 396 ? -28.5 28.672 11.539 1 87.44 396 ASN A CA 1
ATOM 3245 C C . ASN A 1 396 ? -27.031 28.672 11.117 1 87.44 396 ASN A C 1
ATOM 3247 O O . ASN A 1 396 ? -26.672 29.328 10.141 1 87.44 396 ASN A O 1
ATOM 3251 N N . GLY A 1 397 ? -26.25 27.984 11.844 1 88.81 397 GLY A N 1
ATOM 3252 C CA . GLY A 1 397 ? -24.859 27.812 11.484 1 88.81 397 GLY A CA 1
ATOM 3253 C C . GLY A 1 397 ? -24 29.031 11.781 1 88.81 397 GLY A C 1
ATOM 3254 O O . GLY A 1 397 ? -23 29.281 11.102 1 88.81 397 GLY A O 1
ATOM 3255 N N . LYS A 1 398 ? -24.516 29.875 12.641 1 88.81 398 LYS A N 1
ATOM 3256 C CA . LYS A 1 398 ? -23.719 31.047 13.039 1 88.81 398 LYS A CA 1
ATOM 3257 C C . LYS A 1 398 ? -22.828 30.719 14.227 1 88.81 398 LYS A C 1
ATOM 3259 O O . LYS A 1 398 ? -23.172 31.016 15.375 1 88.81 398 LYS A O 1
ATOM 3264 N N . LEU A 1 399 ? -21.703 30.172 13.945 1 89.94 399 LEU A N 1
ATOM 3265 C CA . LEU A 1 399 ? -20.812 29.656 14.969 1 89.94 399 LEU A CA 1
ATOM 3266 C C . LEU A 1 399 ? -19.375 30.078 14.719 1 89.94 399 LEU A C 1
ATOM 3268 O O . LEU A 1 399 ? -19.016 30.422 13.586 1 89.94 399 LEU A O 1
ATOM 3272 N N . SER A 1 400 ? -18.578 30.062 15.773 1 88.88 400 SER A N 1
ATOM 3273 C CA . SER A 1 400 ? -17.156 30.359 15.664 1 88.88 400 SER A CA 1
ATOM 3274 C C . SER A 1 400 ? -16.328 29.078 15.781 1 88.88 400 SER A C 1
ATOM 3276 O O . SER A 1 400 ? -16.5 28.312 16.734 1 88.88 400 SER A O 1
ATOM 3278 N N . PHE A 1 401 ? -15.375 28.859 14.875 1 87 401 PHE A N 1
ATOM 3279 C CA . PHE A 1 401 ? -14.539 27.672 14.859 1 87 401 PHE A CA 1
ATOM 3280 C C . PHE A 1 401 ? -13.188 27.953 15.516 1 87 401 PHE A C 1
ATOM 3282 O O . PHE A 1 401 ? -12.25 27.172 15.359 1 87 401 PHE A O 1
ATOM 3289 N N . ARG A 1 402 ? -13.086 29.016 16.203 1 82.38 402 ARG A N 1
ATOM 3290 C CA . ARG A 1 402 ? -11.828 29.391 16.844 1 82.38 402 ARG A CA 1
ATOM 3291 C C . ARG A 1 402 ? -11.383 28.312 17.828 1 82.38 402 ARG A C 1
ATOM 3293 O O . ARG A 1 402 ? -10.203 27.953 17.891 1 82.38 402 ARG A O 1
ATOM 3300 N N . ASN A 1 403 ? -12.266 27.906 18.641 1 85.44 403 ASN A N 1
ATOM 3301 C CA . ASN A 1 403 ? -12.047 26.797 19.562 1 85.44 403 ASN A CA 1
ATOM 3302 C C . ASN A 1 403 ? -13.109 25.719 19.406 1 85.44 403 ASN A C 1
ATOM 3304 O O . ASN A 1 403 ? -14.109 25.703 20.141 1 85.44 403 ASN A O 1
ATOM 3308 N N . THR A 1 404 ? -12.766 24.797 18.609 1 85.62 404 THR A N 1
ATOM 3309 C CA . THR A 1 404 ? -13.75 23.797 18.219 1 85.62 404 THR A CA 1
ATOM 3310 C C . THR A 1 404 ? -14.094 22.891 19.406 1 85.62 404 THR A C 1
ATOM 3312 O O . THR A 1 404 ? -15.219 22.375 19.484 1 85.62 404 THR A O 1
ATOM 3315 N N . ARG A 1 405 ? -13.273 22.703 20.344 1 83 405 ARG A N 1
ATOM 3316 C CA . ARG A 1 405 ? -13.547 21.859 21.5 1 83 405 ARG A CA 1
ATOM 3317 C C . ARG A 1 405 ? -14.617 22.5 22.391 1 83 405 ARG A C 1
ATOM 3319 O O . ARG A 1 405 ? -15.57 21.828 22.797 1 83 405 ARG A O 1
ATOM 3326 N N . LYS A 1 406 ? -14.344 23.719 22.672 1 85.94 406 LYS A N 1
ATOM 3327 C CA . LYS A 1 406 ? -15.312 24.438 23.5 1 85.94 406 LYS A CA 1
ATOM 3328 C C . LYS A 1 406 ? -16.656 24.547 22.781 1 85.94 406 LYS A C 1
ATOM 3330 O O . LYS A 1 406 ? -17.719 24.484 23.406 1 85.94 406 LYS A O 1
ATOM 3335 N N . LEU A 1 407 ? -16.516 24.703 21.516 1 90.81 407 LEU A N 1
ATOM 3336 C CA . LEU A 1 407 ? -17.734 24.797 20.703 1 90.81 407 LEU A CA 1
ATOM 3337 C C . LEU A 1 407 ? -18.547 23.516 20.812 1 90.81 407 LEU A C 1
ATOM 3339 O O . LEU A 1 407 ? -19.766 23.562 21.016 1 90.81 407 LEU A O 1
ATOM 3343 N N . ILE A 1 408 ? -17.922 22.391 20.734 1 90.12 408 ILE A N 1
ATOM 3344 C CA . ILE A 1 408 ? -18.594 21.094 20.75 1 90.12 408 ILE A CA 1
ATOM 3345 C C . ILE A 1 408 ? -19.234 20.859 22.109 1 90.12 408 ILE A C 1
ATOM 3347 O O . ILE A 1 408 ? -20.359 20.344 22.188 1 90.12 408 ILE A O 1
ATOM 3351 N N . VAL A 1 409 ? -18.547 21.234 23.141 1 89.56 409 VAL A N 1
ATOM 3352 C CA . VAL A 1 409 ? -19.094 21.094 24.484 1 89.56 409 VAL A CA 1
ATOM 3353 C C . VAL A 1 409 ? -20.359 21.938 24.609 1 89.56 409 VAL A C 1
ATOM 3355 O O . VAL A 1 409 ? -21.375 21.469 25.141 1 89.56 409 VAL A O 1
ATOM 3358 N N . LYS A 1 410 ? -20.25 23.125 24.141 1 92.56 410 LYS A N 1
ATOM 3359 C CA . LYS A 1 410 ? -21.391 24.031 24.234 1 92.56 410 LYS A CA 1
ATOM 3360 C C . LYS A 1 410 ? -22.562 23.516 23.406 1 92.56 410 LYS A C 1
ATOM 3362 O O . LYS A 1 410 ? -23.719 23.641 23.812 1 92.56 410 LYS A O 1
ATOM 3367 N N . ILE A 1 411 ? -22.312 23 22.25 1 93.38 411 ILE A N 1
ATOM 3368 C CA . ILE A 1 411 ? -23.359 22.469 21.391 1 93.38 411 ILE A CA 1
ATOM 3369 C C . ILE A 1 411 ? -24.078 21.328 22.094 1 93.38 411 ILE A C 1
ATOM 3371 O O . ILE A 1 411 ? -25.312 21.25 22.062 1 93.38 411 ILE A O 1
ATOM 3375 N N . LYS A 1 412 ? -23.375 20.469 22.688 1 92.44 412 LYS A N 1
ATOM 3376 C CA . LYS A 1 412 ? -23.969 19.344 23.406 1 92.44 412 LYS A CA 1
ATOM 3377 C C . LYS A 1 412 ? -24.859 19.828 24.547 1 92.44 412 LYS A C 1
ATOM 3379 O O . LYS A 1 412 ? -25.922 19.266 24.812 1 92.44 412 LYS A O 1
ATOM 3384 N N . GLU A 1 413 ? -24.406 20.875 25.203 1 93.06 413 GLU A N 1
ATOM 3385 C CA . GLU A 1 413 ? -25.203 21.469 26.266 1 93.06 413 GLU A CA 1
ATOM 3386 C C . GLU A 1 413 ? -26.5 22.047 25.719 1 93.06 413 GLU A C 1
ATOM 3388 O O . GLU A 1 413 ? -27.562 21.859 26.312 1 93.06 413 GLU A O 1
ATOM 3393 N N . LEU A 1 414 ? -26.375 22.75 24.672 1 93 414 LEU A N 1
ATOM 3394 C CA . LEU A 1 414 ? -27.547 23.359 24.047 1 93 414 LEU A CA 1
ATOM 3395 C C . LEU A 1 414 ? -28.547 22.297 23.609 1 93 414 LEU A C 1
ATOM 3397 O O . LEU A 1 414 ? -29.766 22.469 23.781 1 93 414 LEU A O 1
ATOM 3401 N N . LEU A 1 415 ? -28.047 21.266 23.062 1 92.19 415 LEU A N 1
ATOM 3402 C CA . LEU A 1 415 ? -28.922 20.203 22.578 1 92.19 415 LEU A CA 1
ATOM 3403 C C . LEU A 1 415 ? -29.594 19.469 23.734 1 92.19 415 LEU A C 1
ATOM 3405 O O . LEU A 1 415 ? -30.734 19.031 23.609 1 92.19 415 LEU A O 1
ATOM 3409 N N . LYS A 1 416 ? -28.859 19.328 24.766 1 92.38 416 LYS A N 1
ATOM 3410 C CA . LYS A 1 416 ? -29.438 18.719 25.953 1 92.38 416 LYS A CA 1
ATOM 3411 C C . LYS A 1 416 ? -30.609 19.547 26.469 1 92.38 416 LYS A C 1
ATOM 3413 O O . LYS A 1 416 ? -31.672 19 26.797 1 92.38 416 LYS A O 1
ATOM 3418 N N . LEU A 1 417 ? -30.422 20.797 26.609 1 92.69 417 LEU A N 1
ATOM 3419 C CA . LEU A 1 417 ? -31.469 21.703 27.062 1 92.69 417 LEU A CA 1
ATOM 3420 C C . LEU A 1 417 ? -32.688 21.672 26.141 1 92.69 417 LEU A C 1
ATOM 3422 O O . LEU A 1 417 ? -33.812 21.641 26.594 1 92.69 417 LEU A O 1
ATOM 3426 N N . LYS A 1 418 ? -32.406 21.75 24.875 1 92.88 418 LYS A N 1
ATOM 3427 C CA . LYS A 1 418 ? -33.5 21.719 23.906 1 92.88 418 LYS A CA 1
ATOM 3428 C C . LYS A 1 418 ? -34.25 20.391 23.953 1 92.88 418 LYS A C 1
ATOM 3430 O O . LYS A 1 418 ? -35.469 20.359 23.781 1 92.88 418 LYS A O 1
ATOM 3435 N N . ALA A 1 419 ? -33.531 19.328 24.094 1 92.62 419 ALA A N 1
ATOM 3436 C CA . ALA A 1 419 ? -34.125 18.016 24.219 1 92.62 419 ALA A CA 1
ATOM 3437 C C . ALA A 1 419 ? -35.062 17.953 25.422 1 92.62 419 ALA A C 1
ATOM 3439 O O . ALA A 1 419 ? -36.156 17.344 25.344 1 92.62 419 ALA A O 1
ATOM 3440 N N . GLU A 1 420 ? -34.625 18.484 26.5 1 93.12 420 GLU A N 1
ATOM 3441 C CA . GLU A 1 420 ? -35.469 18.547 27.688 1 93.12 420 GLU A CA 1
ATOM 3442 C C . GLU A 1 420 ? -36.719 19.359 27.422 1 93.12 420 GLU A C 1
ATOM 3444 O O . GLU A 1 420 ? -37.812 18.969 27.859 1 93.12 420 GLU A O 1
ATOM 3449 N N . GLU A 1 421 ? -36.594 20.406 26.781 1 93.25 421 GLU A N 1
ATOM 3450 C CA . GLU A 1 421 ? -37.719 21.25 26.438 1 93.25 421 GLU A CA 1
ATOM 3451 C C . GLU A 1 421 ? -38.719 20.5 25.547 1 93.25 421 GLU A C 1
ATOM 3453 O O . GLU A 1 421 ? -39.938 20.672 25.672 1 93.25 421 GLU A O 1
ATOM 3458 N N . MET A 1 422 ? -38.188 19.703 24.641 1 91.12 422 MET A N 1
ATOM 3459 C CA . MET A 1 422 ? -39.031 19.031 23.656 1 91.12 422 MET A CA 1
ATOM 3460 C C . MET A 1 422 ? -39.469 17.672 24.172 1 91.12 422 MET A C 1
ATOM 3462 O O . MET A 1 422 ? -40.312 17.016 23.562 1 91.12 422 MET A O 1
ATOM 3466 N N . GLY A 1 423 ? -38.938 17.156 25.266 1 90 423 GLY A N 1
ATOM 3467 C CA . GLY A 1 423 ? -39.281 15.852 25.812 1 90 423 GLY A CA 1
ATOM 3468 C C . GLY A 1 423 ? -38.688 14.688 25.047 1 90 423 GLY A C 1
ATOM 3469 O O . GLY A 1 423 ? -39.312 13.648 24.875 1 90 423 GLY A O 1
ATOM 3470 N N . ILE A 1 424 ? -37.562 14.906 24.391 1 89.06 424 ILE A N 1
ATOM 3471 C CA . ILE A 1 424 ? -36.844 13.883 23.625 1 89.06 424 ILE A CA 1
ATOM 3472 C C . ILE A 1 424 ? -35.688 13.328 24.438 1 89.06 424 ILE A C 1
ATOM 3474 O O . ILE A 1 424 ? -34.938 14.086 25.047 1 89.06 424 ILE A O 1
ATOM 3478 N N . PRO A 1 425 ? -35.688 12.047 24.531 1 85.56 425 PRO A N 1
ATOM 3479 C CA . PRO A 1 425 ? -34.5 11.469 25.203 1 85.56 425 PRO A CA 1
ATOM 3480 C C . PRO A 1 425 ? -33.219 11.781 24.484 1 85.56 425 PRO A C 1
ATOM 3482 O O . PRO A 1 425 ? -33.125 11.641 23.25 1 85.56 425 PRO A O 1
ATOM 3485 N N . PHE A 1 426 ? -32.281 12.352 25.203 1 86.25 426 PHE A N 1
ATOM 3486 C CA . PHE A 1 426 ? -30.984 12.75 24.625 1 86.25 426 PHE A CA 1
ATOM 3487 C C . PHE A 1 426 ? -29.844 12.398 25.562 1 86.25 426 PHE A C 1
ATOM 3489 O O . PHE A 1 426 ? -29.812 12.844 26.703 1 86.25 426 PHE A O 1
ATOM 3496 N N . ASP A 1 427 ? -28.953 11.516 25.094 1 87.56 427 ASP A N 1
ATOM 3497 C CA . ASP A 1 427 ? -27.703 11.227 25.766 1 87.56 427 ASP A CA 1
ATOM 3498 C C . ASP A 1 427 ? -26.516 11.797 24.984 1 87.56 427 ASP A C 1
ATOM 3500 O O . ASP A 1 427 ? -26.141 11.266 23.938 1 87.56 427 ASP A O 1
ATOM 3504 N N . PRO A 1 428 ? -25.922 12.859 25.562 1 87.19 428 PRO A N 1
ATOM 3505 C CA . PRO A 1 428 ? -24.828 13.523 24.844 1 87.19 428 PRO A CA 1
ATOM 3506 C C . PRO A 1 428 ? -23.672 12.578 24.547 1 87.19 428 PRO A C 1
ATOM 3508 O O . PRO A 1 428 ? -22.906 12.797 23.609 1 87.19 428 PRO A O 1
ATOM 3511 N N . ALA A 1 429 ? -23.547 11.516 25.297 1 84.81 429 ALA A N 1
ATOM 3512 C CA . ALA A 1 429 ? -22.438 10.586 25.125 1 84.81 429 ALA A CA 1
ATOM 3513 C C . ALA A 1 429 ? -22.578 9.789 23.844 1 84.81 429 ALA A C 1
ATOM 3515 O O . ALA A 1 429 ? -21.594 9.266 23.312 1 84.81 429 ALA A O 1
ATOM 3516 N N . THR A 1 430 ? -23.719 9.773 23.312 1 88.31 430 THR A N 1
ATOM 3517 C CA . THR A 1 430 ? -23.969 8.977 22.125 1 88.31 430 THR A CA 1
ATOM 3518 C C . THR A 1 430 ? -23.875 9.836 20.859 1 88.31 430 THR A C 1
ATOM 3520 O O . THR A 1 430 ? -23.969 9.328 19.75 1 88.31 430 THR A O 1
ATOM 3523 N N . LEU A 1 431 ? -23.672 11.125 21.094 1 89.5 431 LEU A N 1
ATOM 3524 C CA . LEU A 1 431 ? -23.578 12.047 19.953 1 89.5 431 LEU A CA 1
ATOM 3525 C C . LEU A 1 431 ? -22.125 12.398 19.672 1 89.5 431 LEU A C 1
ATOM 3527 O O . LEU A 1 431 ? -21.406 12.852 20.562 1 89.5 431 LEU A O 1
ATOM 3531 N N . TYR A 1 432 ? -21.75 12.156 18.484 1 88.25 432 TYR A N 1
ATOM 3532 C CA . TYR A 1 432 ? -20.422 12.562 18.031 1 88.25 432 TYR A CA 1
ATOM 3533 C C . TYR A 1 432 ? -20.516 13.734 17.062 1 88.25 432 TYR A C 1
ATOM 3535 O O . TYR A 1 432 ? -21.312 13.719 16.125 1 88.25 432 TYR A O 1
ATOM 3543 N N . ILE A 1 433 ? -19.766 14.781 17.391 1 89.5 433 ILE A N 1
ATOM 3544 C CA . ILE A 1 433 ? -19.734 15.977 16.562 1 89.5 433 ILE A CA 1
ATOM 3545 C C . ILE A 1 433 ? -18.328 16.172 15.984 1 89.5 433 ILE A C 1
ATOM 3547 O O . ILE A 1 433 ? -17.344 16.094 16.719 1 89.5 433 ILE A O 1
ATOM 3551 N N . ASP A 1 434 ? -18.234 16.312 14.727 1 86 434 ASP A N 1
ATOM 3552 C CA . ASP A 1 434 ? -16.969 16.594 14.055 1 86 434 ASP A CA 1
ATOM 3553 C C . ASP A 1 434 ? -16.984 17.969 13.398 1 86 434 ASP A C 1
ATOM 3555 O O . ASP A 1 434 ? -17.812 18.234 12.531 1 86 434 ASP A O 1
ATOM 3559 N N . ALA A 1 435 ? -16.109 18.812 13.883 1 86 435 ALA A N 1
ATOM 3560 C CA . ALA A 1 435 ? -15.953 20.141 13.281 1 86 435 ALA A CA 1
ATOM 3561 C C . ALA A 1 435 ? -14.891 20.125 12.188 1 86 435 ALA A C 1
ATOM 3563 O O . ALA A 1 435 ? -13.711 19.875 12.461 1 86 435 ALA A O 1
ATOM 3564 N N . CYS A 1 436 ? -15.312 20.375 11.016 1 81.75 436 CYS A N 1
ATOM 3565 C CA . CYS A 1 436 ? -14.406 20.281 9.875 1 81.75 436 CYS A CA 1
ATOM 3566 C C . CYS A 1 436 ? -14.18 21.641 9.234 1 81.75 436 CYS A C 1
ATOM 3568 O O . CYS A 1 436 ? -15.141 22.375 8.969 1 81.75 436 CYS A O 1
ATOM 3570 N N . LYS A 1 437 ? -12.984 21.953 9.109 1 81.62 437 LYS A N 1
ATOM 3571 C CA . LYS A 1 437 ? -12.562 23.141 8.375 1 81.62 437 LYS A CA 1
ATOM 3572 C C . LYS A 1 437 ? -11.812 22.766 7.098 1 81.62 437 LYS A C 1
ATOM 3574 O O . LYS A 1 437 ? -10.812 22.047 7.148 1 81.62 437 LYS A O 1
ATOM 3579 N N . MET A 1 438 ? -12.344 23.141 5.941 1 78.06 438 MET A N 1
ATOM 3580 C CA . MET A 1 438 ? -11.703 22.844 4.664 1 78.06 438 MET A CA 1
ATOM 3581 C C . MET A 1 438 ? -11.203 24.125 4 1 78.06 438 MET A C 1
ATOM 3583 O O . MET A 1 438 ? -11.977 25.062 3.801 1 78.06 438 MET A O 1
ATOM 3587 N N . ASP A 1 439 ? -9.961 24.109 3.779 1 78 439 ASP A N 1
ATOM 3588 C CA . ASP A 1 439 ? -9.375 25.281 3.127 1 78 439 ASP A CA 1
ATOM 3589 C C . ASP A 1 439 ? -8.312 24.875 2.111 1 78 439 ASP A C 1
ATOM 3591 O O . ASP A 1 439 ? -8.125 23.672 1.848 1 78 439 ASP A O 1
ATOM 3595 N N . MET A 1 440 ? -7.793 25.812 1.466 1 75.19 440 MET A N 1
ATOM 3596 C CA . MET A 1 440 ? -6.805 25.578 0.418 1 75.19 440 MET A CA 1
ATOM 3597 C C . MET A 1 440 ? -5.402 25.453 1.009 1 75.19 440 MET A C 1
ATOM 3599 O O . MET A 1 440 ? -4.41 25.531 0.285 1 75.19 440 MET A O 1
ATOM 3603 N N . GLY A 1 441 ? -5.328 25.266 2.264 1 68.69 441 GLY A N 1
ATOM 3604 C CA . GLY A 1 441 ? -4.035 25.109 2.914 1 68.69 441 GLY A CA 1
ATOM 3605 C C . GLY A 1 441 ? -3.467 26.422 3.418 1 68.69 441 GLY A C 1
ATOM 3606 O O . GLY A 1 441 ? -2.258 26.547 3.621 1 68.69 441 GLY A O 1
ATOM 3607 N N . SER A 1 442 ? -4.234 27.469 3.492 1 69.06 442 SER A N 1
ATOM 3608 C CA . SER A 1 442 ? -3.801 28.781 3.941 1 69.06 442 SER A CA 1
ATOM 3609 C C . SER A 1 442 ? -4.609 29.25 5.148 1 69.06 442 SER A C 1
ATOM 3611 O O . SER A 1 442 ? -4.906 30.438 5.281 1 69.06 442 SER A O 1
ATOM 3613 N N . LYS A 1 443 ? -5 28.297 5.883 1 67.44 443 LYS A N 1
ATOM 3614 C CA . LYS A 1 443 ? -5.715 28.578 7.125 1 67.44 443 LYS A CA 1
ATOM 3615 C C . LYS A 1 443 ? -6.906 29.5 6.879 1 67.44 443 LYS A C 1
ATOM 3617 O O . LYS A 1 443 ? -7.109 30.469 7.613 1 67.44 443 LYS A O 1
ATOM 3622 N N . GLY A 1 444 ? -7.484 29.328 5.789 1 67.88 444 GLY A N 1
ATOM 3623 C CA . GLY A 1 444 ? -8.719 30.047 5.496 1 67.88 444 GLY A CA 1
ATOM 3624 C C . GLY A 1 444 ? -8.484 31.344 4.758 1 67.88 444 GLY A C 1
ATOM 3625 O O . GLY A 1 444 ? -9.438 32 4.34 1 67.88 444 GLY A O 1
ATOM 3626 N N . LYS A 1 445 ? -7.266 31.656 4.547 1 73.31 445 LYS A N 1
ATOM 3627 C CA . LYS A 1 445 ? -6.938 32.906 3.83 1 73.31 445 LYS A CA 1
ATOM 3628 C C . LYS A 1 445 ? -6.656 32.625 2.357 1 73.31 445 LYS A C 1
ATOM 3630 O O . LYS A 1 445 ? -6.5 31.453 1.959 1 73.31 445 LYS A O 1
ATOM 3635 N N . ASN A 1 446 ? -6.828 33.688 1.647 1 77.25 446 ASN A N 1
ATOM 3636 C CA . ASN A 1 446 ? -6.391 33.562 0.26 1 77.25 446 ASN A CA 1
ATOM 3637 C C . ASN A 1 446 ? -4.914 33.188 0.164 1 77.25 446 ASN A C 1
ATOM 3639 O O . ASN A 1 446 ? -4.059 33.875 0.729 1 77.25 446 ASN A O 1
ATOM 3643 N N . PRO A 1 447 ? -4.656 32.156 -0.475 1 83.44 447 PRO A N 1
ATOM 3644 C CA . PRO A 1 447 ? -3.271 31.703 -0.489 1 83.44 447 PRO A CA 1
ATOM 3645 C C . PRO A 1 447 ? -2.385 32.5 -1.44 1 83.44 447 PRO A C 1
ATOM 3647 O O . PRO A 1 447 ? -1.157 32.375 -1.39 1 83.44 447 PRO A O 1
ATOM 3650 N N . LEU A 1 448 ? -2.861 33.344 -2.285 1 82.75 448 LEU A N 1
ATOM 3651 C CA . LEU A 1 448 ? -2.121 33.969 -3.393 1 82.75 448 LEU A CA 1
ATOM 3652 C C . LEU A 1 448 ? -1.287 35.125 -2.914 1 82.75 448 LEU A C 1
ATOM 3654 O O . LEU A 1 448 ? -0.162 35.344 -3.379 1 82.75 448 LEU A O 1
ATOM 3658 N N . PRO A 1 449 ? -1.766 35.906 -1.93 1 81.19 449 PRO A N 1
ATOM 3659 C CA . PRO A 1 449 ? -1.071 37.156 -1.582 1 81.19 449 PRO A CA 1
ATOM 3660 C C . PRO A 1 449 ? 0.364 36.906 -1.118 1 81.19 449 PRO A C 1
ATOM 3662 O O . PRO A 1 449 ? 1.258 37.688 -1.437 1 81.19 449 PRO A O 1
ATOM 3665 N N . PRO A 1 450 ? 0.598 35.906 -0.457 1 82.94 450 PRO A N 1
ATOM 3666 C CA . PRO A 1 450 ? 1.98 35.719 -0.015 1 82.94 450 PRO A CA 1
ATOM 3667 C C . PRO A 1 450 ? 2.912 35.281 -1.152 1 82.94 450 PRO A C 1
ATOM 3669 O O . PRO A 1 450 ? 4.133 35.312 -0.989 1 82.94 450 PRO A O 1
ATOM 3672 N N . ILE A 1 451 ? 2.432 34.969 -2.271 1 87.5 451 ILE A N 1
ATOM 3673 C CA . ILE A 1 451 ? 3.229 34.438 -3.369 1 87.5 451 ILE A CA 1
ATOM 3674 C C . ILE A 1 451 ? 3.678 35.594 -4.285 1 87.5 451 ILE A C 1
ATOM 3676 O O . ILE A 1 451 ? 2.877 36.438 -4.656 1 87.5 451 ILE A O 1
ATOM 3680 N N . SER A 1 452 ? 4.957 35.562 -4.566 1 88.88 452 SER A N 1
ATOM 3681 C CA . SER A 1 452 ? 5.516 36.562 -5.473 1 88.88 452 SER A CA 1
ATOM 3682 C C . SER A 1 452 ? 5.793 35.969 -6.848 1 88.88 452 SER A C 1
ATOM 3684 O O . SER A 1 452 ? 6.215 34.812 -6.953 1 88.88 452 SER A O 1
ATOM 3686 N N . PHE A 1 453 ? 5.543 36.781 -7.859 1 92.31 453 PHE A N 1
ATOM 3687 C CA . PHE A 1 453 ? 5.77 36.406 -9.242 1 92.31 453 PHE A CA 1
ATOM 3688 C C . PHE A 1 453 ? 6.773 37.312 -9.914 1 92.31 453 PHE A C 1
ATOM 3690 O O . PHE A 1 453 ? 7.199 38.312 -9.32 1 92.31 453 PHE A O 1
ATOM 3697 N N . PHE A 1 454 ? 7.25 36.938 -11.016 1 94.12 454 PHE A N 1
ATOM 3698 C CA . PHE A 1 454 ? 8.109 37.812 -11.828 1 94.12 454 PHE A CA 1
ATOM 3699 C C . PHE A 1 454 ? 7.801 37.625 -13.312 1 94.12 454 PHE A C 1
ATOM 3701 O O . PHE A 1 454 ? 7.137 36.656 -13.703 1 94.12 454 PHE A O 1
ATOM 3708 N N . SER A 1 455 ? 8.156 38.594 -14.117 1 93.56 455 SER A N 1
ATOM 3709 C CA . SER A 1 455 ? 7.965 38.562 -15.562 1 93.56 455 SER A CA 1
ATOM 3710 C C . SER A 1 455 ? 9.289 38.375 -16.281 1 93.56 455 SER A C 1
ATOM 3712 O O . SER A 1 455 ? 10.352 38.688 -15.758 1 93.56 455 SER A O 1
ATOM 3714 N N . ASP A 1 456 ? 9.188 37.844 -17.5 1 91.75 456 ASP A N 1
ATOM 3715 C CA . ASP A 1 456 ? 10.383 37.656 -18.312 1 91.75 456 ASP A CA 1
ATOM 3716 C C . ASP A 1 456 ? 11.016 38.969 -18.688 1 91.75 456 ASP A C 1
ATOM 3718 O O . ASP A 1 456 ? 12.219 39.062 -18.938 1 91.75 456 ASP A O 1
ATOM 3722 N N . ILE A 1 457 ? 10.234 40 -18.734 1 91.19 457 ILE A N 1
ATOM 3723 C CA . ILE A 1 457 ? 10.703 41.344 -19.094 1 91.19 457 ILE A CA 1
ATOM 3724 C C . ILE A 1 457 ? 11.586 41.906 -17.984 1 91.19 457 ILE A C 1
ATOM 3726 O O . ILE A 1 457 ? 12.633 42.5 -18.25 1 91.19 457 ILE A O 1
ATOM 3730 N N . ASN A 1 458 ? 11.148 41.781 -16.781 1 91.38 458 ASN A N 1
ATOM 3731 C CA . ASN A 1 458 ? 11.914 42.188 -15.609 1 91.38 458 ASN A CA 1
ATOM 3732 C C . ASN A 1 458 ? 12.07 41.031 -14.617 1 91.38 458 ASN A C 1
ATOM 3734 O O . ASN A 1 458 ? 11.422 41 -13.57 1 91.38 458 ASN A O 1
ATOM 3738 N N . PRO A 1 459 ? 12.992 40.188 -14.898 1 91.88 459 PRO A N 1
ATOM 3739 C CA . PRO A 1 459 ? 13.109 38.969 -14.117 1 91.88 459 PRO A CA 1
ATOM 3740 C C . PRO A 1 459 ? 13.562 39.219 -12.68 1 91.88 459 PRO A C 1
ATOM 3742 O O . PRO A 1 459 ? 13.438 38.312 -11.828 1 91.88 459 PRO A O 1
ATOM 3745 N N . ASP A 1 460 ? 14.062 40.406 -12.398 1 90.88 460 ASP A N 1
ATOM 3746 C CA . ASP A 1 460 ? 14.578 40.656 -11.055 1 90.88 460 ASP A CA 1
ATOM 3747 C C . ASP A 1 460 ? 13.617 41.5 -10.25 1 90.88 460 ASP A C 1
ATOM 3749 O O . ASP A 1 460 ? 13.945 41.938 -9.141 1 90.88 460 ASP A O 1
ATOM 3753 N N . LYS A 1 461 ? 12.469 41.688 -10.805 1 92.12 461 LYS A N 1
ATOM 3754 C CA . LYS A 1 461 ? 11.453 42.469 -10.102 1 92.12 461 LYS A CA 1
ATOM 3755 C C . LYS A 1 461 ? 10.289 41.594 -9.672 1 92.12 461 LYS A C 1
ATOM 3757 O O . LYS A 1 461 ? 9.719 40.875 -10.484 1 92.12 461 LYS A O 1
ATOM 3762 N N . ARG A 1 462 ? 10 41.688 -8.406 1 91.69 462 ARG A N 1
ATOM 3763 C CA . ARG A 1 462 ? 8.875 40.938 -7.871 1 91.69 462 ARG A CA 1
ATOM 3764 C C . ARG A 1 462 ? 7.547 41.625 -8.18 1 91.69 462 ARG A C 1
ATOM 3766 O O . ARG A 1 462 ? 7.445 42.844 -8.117 1 91.69 462 ARG A O 1
ATOM 3773 N N . ILE A 1 463 ? 6.594 40.844 -8.523 1 89.38 463 ILE A N 1
ATOM 3774 C CA . ILE A 1 463 ? 5.246 41.344 -8.781 1 89.38 463 ILE A CA 1
ATOM 3775 C C . ILE A 1 463 ? 4.234 40.531 -7.98 1 89.38 463 ILE A C 1
ATOM 3777 O O . ILE A 1 463 ? 4.43 39.312 -7.762 1 89.38 463 ILE A O 1
ATOM 3781 N N . LYS A 1 464 ? 3.279 41.156 -7.426 1 85.75 464 LYS A N 1
ATOM 3782 C CA . LYS A 1 464 ? 2.166 40.469 -6.777 1 85.75 464 LYS A CA 1
ATOM 3783 C C . LYS A 1 464 ? 0.981 40.312 -7.727 1 85.75 464 LYS A C 1
ATOM 3785 O O . LYS A 1 464 ? 0.635 41.281 -8.445 1 85.75 464 LYS A O 1
ATOM 3790 N N . MET A 1 465 ? 0.571 39.062 -7.824 1 78.69 465 MET A N 1
ATOM 3791 C CA . MET A 1 465 ? -0.559 38.812 -8.711 1 78.69 465 MET A CA 1
ATOM 3792 C C . MET A 1 465 ? -1.77 38.312 -7.922 1 78.69 465 MET A C 1
ATOM 3794 O O . MET A 1 465 ? -1.62 37.719 -6.848 1 78.69 465 MET A O 1
ATOM 3798 N N . GLY A 1 466 ? -3.158 38.344 -8.43 1 65.75 466 GLY A N 1
ATOM 3799 C CA . GLY A 1 466 ? -4.32 37.688 -7.844 1 65.75 466 GLY A CA 1
ATOM 3800 C C . GLY A 1 466 ? -5.465 38.656 -7.57 1 65.75 466 GLY A C 1
ATOM 3801 O O . GLY A 1 466 ? -6.602 38.406 -7.973 1 65.75 466 GLY A O 1
ATOM 3802 N N . LEU A 1 467 ? -5.293 39.812 -6.512 1 56.25 467 LEU A N 1
ATOM 3803 C CA . LEU A 1 467 ? -6.473 40.562 -6.047 1 56.25 467 LEU A CA 1
ATOM 3804 C C . LEU A 1 467 ? -7.125 41.312 -7.191 1 56.25 467 LEU A C 1
ATOM 3806 O O . LEU A 1 467 ? -8.352 41.312 -7.32 1 56.25 467 LEU A O 1
ATOM 3810 N N . GLU A 1 468 ? -6.48 42.219 -7.734 1 48.84 468 GLU A N 1
ATOM 3811 C CA . GLU A 1 468 ? -7.07 43.156 -8.664 1 48.84 468 GLU A CA 1
ATOM 3812 C C . GLU A 1 468 ? -7.574 42.469 -9.922 1 48.84 468 GLU A C 1
ATOM 3814 O O . GLU A 1 468 ? -8.383 43.031 -10.672 1 48.84 468 GLU A O 1
ATOM 3819 N N . GLU A 1 469 ? -6.922 41.531 -10.273 1 45.62 469 GLU A N 1
ATOM 3820 C CA . GLU A 1 469 ? -7.344 41.031 -11.578 1 45.62 469 GLU A CA 1
ATOM 3821 C C . GLU A 1 469 ? -8.617 40.188 -11.461 1 45.62 469 GLU A C 1
ATOM 3823 O O . GLU A 1 469 ? -9.117 39.688 -12.461 1 45.62 469 GLU A O 1
ATOM 3828 N N . GLY A 1 470 ? -9.555 40.531 -10.312 1 43.59 470 GLY A N 1
ATOM 3829 C CA . GLY A 1 470 ? -10.906 40.031 -10.109 1 43.59 470 GLY A CA 1
ATOM 3830 C C . GLY A 1 470 ? -10.953 38.531 -9.969 1 43.59 470 GLY A C 1
ATOM 3831 O O . GLY A 1 470 ? -12.016 37.938 -9.719 1 43.59 470 GLY A O 1
ATOM 3832 N N . ARG A 1 471 ? -10.344 37.625 -10.711 1 46.5 471 ARG A N 1
ATOM 3833 C CA . ARG A 1 471 ? -10.867 36.375 -11.266 1 46.5 471 ARG A CA 1
ATOM 3834 C C . ARG A 1 471 ? -10.75 35.25 -10.25 1 46.5 471 ARG A C 1
ATOM 3836 O O . ARG A 1 471 ? -11.672 34.438 -10.109 1 46.5 471 ARG A O 1
ATOM 3843 N N . VAL A 1 472 ? -9.625 34.5 -9.969 1 52.28 472 VAL A N 1
ATOM 3844 C CA . VAL A 1 472 ? -9.734 33.062 -10.039 1 52.28 472 VAL A CA 1
ATOM 3845 C C . VAL A 1 472 ? -9.922 32.469 -8.641 1 52.28 472 VAL A C 1
ATOM 3847 O O . VAL A 1 472 ? -10.844 31.688 -8.406 1 52.28 472 VAL A O 1
ATOM 3850 N N . LEU A 1 473 ? -8.812 32.469 -7.719 1 60.66 473 LEU A N 1
ATOM 3851 C CA . LEU A 1 473 ? -8.914 31.609 -6.555 1 60.66 473 LEU A CA 1
ATOM 3852 C C . LEU A 1 473 ? -9.398 32.375 -5.336 1 60.66 473 LEU A C 1
ATOM 3854 O O . LEU A 1 473 ? -8.789 33.375 -4.941 1 60.66 473 LEU A O 1
ATOM 3858 N N . GLY A 1 474 ? -10.789 32.75 -5.141 1 60.06 474 GLY A N 1
ATOM 3859 C CA . GLY A 1 474 ? -11.266 33.344 -3.9 1 60.06 474 GLY A CA 1
ATOM 3860 C C . GLY A 1 474 ? -10.883 32.562 -2.668 1 60.06 474 GLY A C 1
ATOM 3861 O O . GLY A 1 474 ? -10.133 31.578 -2.764 1 60.06 474 GLY A O 1
ATOM 3862 N N . SER A 1 475 ? -10.93 33.25 -1.437 1 62.81 475 SER A N 1
ATOM 3863 C CA . SER A 1 475 ? -10.781 32.531 -0.172 1 62.81 475 SER A CA 1
ATOM 3864 C C . SER A 1 475 ? -11.898 31.531 0.022 1 62.81 475 SER A C 1
ATOM 3866 O O . SER A 1 475 ? -13.078 31.875 -0.011 1 62.81 475 SER A O 1
ATOM 3868 N N . TYR A 1 476 ? -11.586 30.359 -0.314 1 68.81 476 TYR A N 1
ATOM 3869 C CA . TYR A 1 476 ? -12.609 29.344 -0.104 1 68.81 476 TYR A CA 1
ATOM 3870 C C . TYR A 1 476 ? -12.352 28.562 1.178 1 68.81 476 TYR A C 1
ATOM 3872 O O . TYR A 1 476 ? -11.273 28 1.361 1 68.81 476 TYR A O 1
ATOM 3880 N N . VAL A 1 477 ? -13.133 28.938 2.209 1 77.06 477 VAL A N 1
ATOM 3881 C CA . VAL A 1 477 ? -13.109 28.109 3.408 1 77.06 477 VAL A CA 1
ATOM 3882 C C . VAL A 1 477 ? -14.508 27.562 3.691 1 77.06 477 VAL A C 1
ATOM 3884 O O . VAL A 1 477 ? -15.492 28.312 3.668 1 77.06 477 VAL A O 1
ATOM 3887 N N . ASP A 1 478 ? -14.578 26.281 3.748 1 78.25 478 ASP A N 1
ATOM 3888 C CA . ASP A 1 478 ? -15.82 25.609 4.137 1 78.25 478 ASP A CA 1
ATOM 3889 C C . ASP A 1 478 ? -15.742 25.109 5.578 1 78.25 478 ASP A C 1
ATOM 3891 O O . ASP A 1 478 ? -14.766 24.469 5.965 1 78.25 478 ASP A O 1
ATOM 3895 N N . TYR A 1 479 ? -16.734 25.719 6.367 1 82.75 479 TYR A N 1
ATOM 3896 C CA . TYR A 1 479 ? -16.875 25.219 7.727 1 82.75 479 TYR A CA 1
ATOM 3897 C C . TYR A 1 479 ? -18.125 24.344 7.852 1 82.75 479 TYR A C 1
ATOM 3899 O O . TYR A 1 479 ? -19.219 24.766 7.469 1 82.75 479 TYR A O 1
ATOM 3907 N N . LYS A 1 480 ? -17.938 23.172 8.336 1 83.81 480 LYS A N 1
ATOM 3908 C CA . LYS A 1 480 ? -19.078 22.266 8.484 1 83.81 480 LYS A CA 1
ATOM 3909 C C . LYS A 1 480 ? -19.016 21.516 9.812 1 83.81 480 LYS A C 1
ATOM 3911 O O . LYS A 1 480 ? -17.938 21.203 10.305 1 83.81 480 LYS A O 1
ATOM 3916 N N . LEU A 1 481 ? -20.141 21.344 10.398 1 86.75 481 LEU A N 1
ATOM 3917 C CA . LEU A 1 48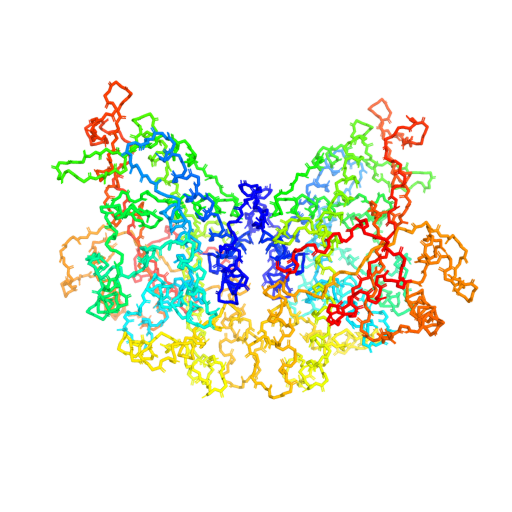1 ? -20.297 20.422 11.516 1 86.75 481 LEU A CA 1
ATOM 3918 C C . LEU A 1 481 ? -21 19.141 11.078 1 86.75 481 LEU A C 1
ATOM 3920 O O . LEU A 1 481 ? -22.047 19.203 10.438 1 86.75 481 LEU A O 1
ATOM 3924 N N . PHE A 1 482 ? -20.359 18.062 11.359 1 84.69 482 PHE A N 1
ATOM 3925 C CA . PHE A 1 482 ? -20.984 16.781 11.086 1 84.69 482 PHE A CA 1
ATOM 3926 C C . PHE A 1 482 ? -21.406 16.094 12.383 1 84.69 482 PHE A C 1
ATOM 3928 O O . PHE A 1 482 ? -20.703 16.156 13.383 1 84.69 482 PHE A O 1
ATOM 3935 N N . PHE A 1 483 ? -22.625 15.578 12.391 1 86.94 483 PHE A N 1
ATOM 3936 C CA . PHE A 1 483 ? -23.172 14.906 13.555 1 86.94 483 PHE A CA 1
ATOM 3937 C C . PHE A 1 483 ? -23.375 13.422 13.281 1 86.94 483 PHE A C 1
ATOM 3939 O O . PHE A 1 483 ? -23.906 13.039 12.234 1 86.94 483 PHE A O 1
ATOM 3946 N N . TYR A 1 484 ? -22.875 12.594 14.258 1 87.25 484 TYR A N 1
ATOM 3947 C CA . TYR A 1 484 ? -23.031 11.148 14.188 1 87.25 484 TYR A CA 1
ATOM 3948 C C . TYR A 1 484 ? -23.594 10.594 15.484 1 87.25 484 TYR A C 1
ATOM 3950 O O . TYR A 1 484 ? -23.469 11.219 16.547 1 87.25 484 TYR A O 1
ATOM 3958 N N . SER A 1 485 ? -24.312 9.492 15.344 1 88.81 485 SER A N 1
ATOM 3959 C CA . SER A 1 485 ? -24.875 8.844 16.531 1 88.81 485 SER A CA 1
ATOM 3960 C C . SER A 1 485 ? -24.25 7.473 16.766 1 88.81 485 SER A C 1
ATOM 3962 O O . SER A 1 485 ? -24.016 6.723 15.812 1 88.81 485 SER A O 1
ATOM 3964 N N . ARG A 1 486 ? -23.906 7.215 17.953 1 85.69 486 ARG A N 1
ATOM 3965 C CA . ARG A 1 486 ? -23.469 5.883 18.359 1 85.69 486 ARG A CA 1
ATOM 3966 C C . ARG A 1 486 ? -24.656 4.957 18.594 1 85.69 486 ARG A C 1
ATOM 3968 O O . ARG A 1 486 ? -24.484 3.738 18.656 1 85.69 486 ARG A O 1
ATOM 3975 N N . GLY A 1 487 ? -25.797 5.602 18.656 1 74.44 487 GLY A N 1
ATOM 3976 C CA . GLY A 1 487 ? -26.984 4.855 19.047 1 74.44 487 GLY A CA 1
ATOM 3977 C C . GLY A 1 487 ? -27.719 4.254 17.859 1 74.44 487 GLY A C 1
ATOM 3978 O O . GLY A 1 487 ? -27.188 4.223 16.734 1 74.44 487 GLY A O 1
ATOM 3979 N N . ASP A 1 488 ? -28.859 3.664 18.219 1 77.44 488 ASP A N 1
ATOM 3980 C CA . ASP A 1 488 ? -29.688 2.98 17.234 1 77.44 488 ASP A CA 1
ATOM 3981 C C . ASP A 1 488 ? -30.516 3.98 16.422 1 77.44 488 ASP A C 1
ATOM 3983 O O . ASP A 1 488 ? -30.312 5.191 16.531 1 77.44 488 ASP A O 1
ATOM 3987 N N . LYS A 1 489 ? -31.312 3.479 15.625 1 79.44 489 LYS A N 1
ATOM 3988 C CA . LYS A 1 489 ? -32.125 4.289 14.711 1 79.44 489 LYS A CA 1
ATOM 3989 C C . LYS A 1 489 ? -32.969 5.289 15.484 1 79.44 489 LYS A C 1
ATOM 3991 O O . LYS A 1 489 ? -33.156 6.422 15.031 1 79.44 489 LYS A O 1
ATOM 3996 N N . SER A 1 490 ? -33.469 4.895 16.562 1 80.31 490 SER A N 1
ATOM 3997 C CA . SER A 1 490 ? -34.281 5.785 17.359 1 80.31 490 SER A CA 1
ATOM 3998 C C . SER A 1 490 ? -33.5 6.996 17.844 1 80.31 490 SER A C 1
ATOM 4000 O O . SER A 1 490 ? -34.031 8.109 17.891 1 80.31 490 SER A O 1
ATOM 4002 N N . THR A 1 491 ? -32.281 6.754 18.156 1 82.94 491 THR A N 1
ATOM 4003 C CA . THR A 1 491 ? -31.406 7.832 18.609 1 82.94 491 THR A CA 1
ATOM 4004 C C . THR A 1 491 ? -31.094 8.789 17.469 1 82.94 491 THR A C 1
ATOM 4006 O O . THR A 1 491 ? -31.047 10.008 17.656 1 82.94 491 THR A O 1
ATOM 4009 N N . VAL A 1 492 ? -30.953 8.234 16.297 1 84.88 492 VAL A N 1
ATOM 4010 C CA . VAL A 1 492 ? -30.672 9.047 15.109 1 84.88 492 VAL A CA 1
ATOM 4011 C C . VAL A 1 492 ? -31.859 9.961 14.82 1 84.88 492 VAL A C 1
ATOM 4013 O O . VAL A 1 492 ? -31.688 11.156 14.578 1 84.88 492 VAL A O 1
ATOM 4016 N N . ASP A 1 493 ? -33.031 9.375 14.891 1 83.31 493 ASP A N 1
ATOM 4017 C CA . ASP A 1 493 ? -34.25 10.148 14.641 1 83.31 493 ASP A CA 1
ATOM 4018 C C . ASP A 1 493 ? -34.406 11.273 15.664 1 83.31 493 ASP A C 1
ATOM 4020 O O . ASP A 1 493 ? -34.781 12.391 15.305 1 83.31 493 ASP A O 1
ATOM 4024 N N . ALA A 1 494 ? -34.156 10.977 16.859 1 84.88 494 ALA A N 1
ATOM 4025 C CA . ALA A 1 494 ? -34.25 11.969 17.922 1 84.88 494 ALA A CA 1
ATOM 4026 C C . ALA A 1 494 ? -33.281 13.117 17.688 1 84.88 494 ALA A C 1
ATOM 4028 O O . ALA A 1 494 ? -33.625 14.289 17.844 1 84.88 494 ALA A O 1
ATOM 4029 N N . PHE A 1 495 ? -32.125 12.781 17.281 1 85.88 495 PHE A N 1
ATOM 4030 C CA . PHE A 1 495 ? -31.109 13.797 17.047 1 85.88 495 PHE A CA 1
ATOM 4031 C C . PHE A 1 495 ? -31.469 14.656 15.844 1 85.88 495 PHE A C 1
ATOM 4033 O O . PHE A 1 495 ? -31.188 15.859 15.836 1 85.88 495 PHE A O 1
ATOM 4040 N N . GLN A 1 496 ? -32 14 14.867 1 86.31 496 GLN A N 1
ATOM 4041 C CA . GLN A 1 496 ? -32.406 14.75 13.68 1 86.31 496 GLN A CA 1
ATOM 4042 C C . GLN A 1 496 ? -33.5 15.766 14.016 1 86.31 496 GLN A C 1
ATOM 4044 O O . GLN A 1 496 ? -33.5 16.875 13.477 1 86.31 496 GLN A O 1
ATOM 4049 N N . LYS A 1 497 ? -34.406 15.344 14.836 1 86.19 497 LYS A N 1
ATOM 4050 C CA . LYS A 1 497 ? -35.438 16.266 15.297 1 86.19 497 LYS A CA 1
ATOM 4051 C C . LYS A 1 497 ? -34.844 17.438 16.062 1 86.19 497 LYS A C 1
ATOM 4053 O O . LYS A 1 497 ? -35.25 18.578 15.891 1 86.19 497 LYS A O 1
ATOM 4058 N N . LEU A 1 498 ? -33.938 17.172 16.828 1 87.31 498 LEU A N 1
ATOM 4059 C CA . LEU A 1 498 ? -33.281 18.188 17.656 1 87.31 498 LEU A CA 1
ATOM 4060 C C . LEU A 1 498 ? -32.5 19.172 16.797 1 87.31 498 LEU A C 1
ATOM 4062 O O . LEU A 1 498 ? -32.438 20.359 17.125 1 87.31 498 LEU A O 1
ATOM 4066 N N . LEU A 1 499 ? -31.922 18.672 15.742 1 84.94 499 LEU A N 1
ATOM 4067 C CA . LEU A 1 499 ? -31.078 19.5 14.883 1 84.94 499 LEU A CA 1
ATOM 4068 C C . LEU A 1 499 ? -31.906 20.156 13.781 1 84.94 499 LEU A C 1
ATOM 4070 O O . LEU A 1 499 ? -31.375 20.891 12.945 1 84.94 499 LEU A O 1
ATOM 4074 N N . ALA A 1 500 ? -33.281 20.016 13.836 1 74.19 500 ALA A N 1
ATOM 4075 C CA . ALA A 1 500 ? -34.188 20.578 12.852 1 74.19 500 ALA A CA 1
ATOM 4076 C C . ALA A 1 500 ? -33.719 20.281 11.43 1 74.19 500 ALA A C 1
ATOM 4078 O O . ALA A 1 500 ? -33.75 21.156 10.555 1 74.19 500 ALA A O 1
ATOM 4079 N N . ILE A 1 501 ? -32.906 19.297 11.258 1 65.94 501 ILE A N 1
ATOM 4080 C CA . ILE A 1 501 ? -32.406 18.906 9.945 1 65.94 501 ILE A CA 1
ATOM 4081 C C . ILE A 1 501 ? -33.531 18.234 9.148 1 65.94 501 ILE A C 1
ATOM 4083 O O . ILE A 1 501 ? -34.125 17.266 9.617 1 65.94 501 ILE A O 1
ATOM 4087 N N . GLY A 1 502 ? -34.594 18.984 8.602 1 48.94 502 GLY A N 1
ATOM 4088 C CA . GLY A 1 502 ? -35.594 18.375 7.746 1 48.94 502 GLY A CA 1
ATOM 4089 C C . GLY A 1 502 ? -35.031 17.266 6.871 1 48.94 502 GLY A C 1
ATOM 4090 O O . GLY A 1 502 ? -33.844 16.969 6.922 1 48.94 502 GLY A O 1
ATOM 4091 N N . ASP A 1 503 ? -36.062 16.5 6.098 1 42.78 503 ASP A N 1
ATOM 4092 C CA . ASP A 1 503 ? -35.812 15.43 5.129 1 42.78 503 ASP A CA 1
ATOM 4093 C C . ASP A 1 503 ? -34.625 15.742 4.23 1 42.78 503 ASP A C 1
ATOM 4095 O O . ASP A 1 503 ? -34.375 15.031 3.26 1 42.78 503 ASP A O 1
ATOM 4099 N N . THR A 1 504 ? -34.25 16.812 4.148 1 38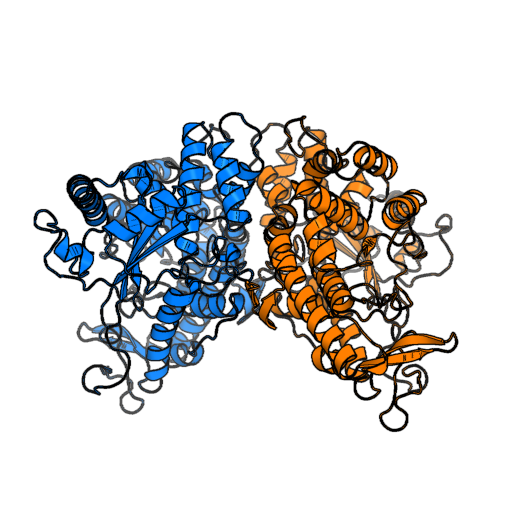.97 504 THR A N 1
ATOM 4100 C CA . THR A 1 504 ? -33.438 17.188 3.012 1 38.97 504 THR A CA 1
ATOM 4101 C C . THR A 1 504 ? -32.188 16.297 2.914 1 38.97 504 THR A C 1
ATOM 4103 O O . THR A 1 504 ? -31.828 15.867 1.821 1 38.97 504 THR A O 1
ATOM 4106 N N . LEU A 1 505 ? -31.156 16.484 3.695 1 41.03 505 LEU A N 1
ATOM 4107 C CA . LEU A 1 505 ? -29.859 15.953 3.322 1 41.03 505 LEU A CA 1
ATOM 4108 C C . LEU A 1 505 ? -29.75 14.484 3.715 1 41.03 505 LEU A C 1
ATOM 4110 O O . LEU A 1 505 ? -28.781 13.812 3.352 1 41.03 505 LEU A O 1
ATOM 4114 N N . CYS A 1 506 ? -30.375 14.008 4.781 1 38.72 506 CYS A N 1
ATOM 4115 C CA . CYS A 1 506 ? -30.172 12.625 5.199 1 38.72 506 CYS A CA 1
ATOM 4116 C C . CYS A 1 506 ? -31.141 11.695 4.48 1 38.72 506 CYS A C 1
ATOM 4118 O O . CYS A 1 506 ? -32.281 11.492 4.93 1 38.72 506 CYS A O 1
ATOM 4120 N N . SER A 1 507 ? -31.5 11.719 3.281 1 32.12 507 SER A N 1
ATOM 4121 C CA . SER A 1 507 ? -32.375 10.609 2.949 1 32.12 507 SER A CA 1
ATOM 4122 C C . SER A 1 507 ? -31.906 9.305 3.584 1 32.12 507 SER A C 1
ATOM 4124 O O . SER A 1 507 ? -30.766 8.906 3.398 1 32.12 507 SER A O 1
ATOM 4126 N N . SER A 1 508 ? -32.438 8.82 4.73 1 31.06 508 SER A N 1
ATOM 4127 C CA . SER A 1 508 ? -32.5 7.574 5.488 1 31.06 508 SER A CA 1
ATOM 4128 C C . SER A 1 508 ? -32.5 6.363 4.562 1 31.06 508 SER A C 1
ATOM 4130 O O . SER A 1 508 ? -32.625 5.223 5.023 1 31.06 508 SER A O 1
ATOM 4132 N N . SER A 1 509 ? -32.969 6.277 3.375 1 28.94 509 SER A N 1
ATOM 4133 C CA . SER A 1 509 ? -33.375 4.98 2.842 1 28.94 509 SER A CA 1
ATOM 4134 C C . SER A 1 509 ? -32.312 3.92 3.109 1 28.94 509 SER A C 1
ATOM 4136 O O . SER A 1 509 ? -32.5 2.742 2.801 1 28.94 509 SER A O 1
ATOM 4138 N N . ASN A 1 510 ? -31.047 3.955 3.127 1 29.39 510 ASN A N 1
ATOM 4139 C CA . ASN A 1 510 ? -30.641 2.576 2.883 1 29.39 510 ASN A CA 1
ATOM 4140 C C . ASN A 1 510 ? -30.828 1.706 4.121 1 29.39 510 ASN A C 1
ATOM 4142 O O . ASN A 1 510 ? -30.203 0.651 4.246 1 29.39 510 ASN A O 1
ATOM 4146 N N . TYR A 1 511 ? -31.312 2.098 5.414 1 25.28 511 TYR A N 1
ATOM 4147 C CA . TYR A 1 511 ? -31.188 1.062 6.43 1 25.28 511 TYR A CA 1
ATOM 4148 C C . TYR A 1 511 ? -32.094 -0.116 6.129 1 25.28 511 TYR A C 1
ATOM 4150 O O . TYR A 1 511 ? -32.062 -1.146 6.805 1 25.28 511 TYR A O 1
ATOM 4158 N N . ASN A 1 512 ? -33.344 0.07 5.617 1 21.66 512 ASN A N 1
ATOM 4159 C CA . ASN A 1 512 ? -34.125 -1.16 5.469 1 21.66 512 ASN A CA 1
ATOM 4160 C C . ASN A 1 512 ? -33.562 -2.02 4.324 1 21.66 512 ASN A C 1
ATOM 4162 O O . ASN A 1 512 ? -33.312 -1.513 3.238 1 21.66 512 ASN A O 1
ATOM 4166 N N . MET B 1 1 ? -29.797 -0.569 -3.912 1 48.22 1 MET B N 1
ATOM 4167 C CA . MET B 1 1 ? -28.828 -0.092 -4.895 1 48.22 1 MET B CA 1
ATOM 4168 C C . MET B 1 1 ? -27.406 -0.481 -4.496 1 48.22 1 MET B C 1
ATOM 4170 O O . MET B 1 1 ? -27.109 -0.613 -3.309 1 48.22 1 MET B O 1
ATOM 4174 N N . GLY B 1 2 ? -26.594 -1.108 -5.391 1 62.75 2 GLY B N 1
ATOM 4175 C CA . GLY B 1 2 ? -25.219 -1.55 -5.23 1 62.75 2 GLY B CA 1
ATOM 4176 C C . GLY B 1 2 ? -24.266 -0.417 -4.902 1 62.75 2 GLY B C 1
ATOM 4177 O O . GLY B 1 2 ? -24.688 0.732 -4.754 1 62.75 2 GLY B O 1
ATOM 4178 N N . GLY B 1 3 ? -23.141 -0.683 -4.5 1 79.06 3 GLY B N 1
ATOM 4179 C CA . GLY B 1 3 ? -22.156 0.31 -4.125 1 79.06 3 GLY B CA 1
ATOM 4180 C C . GLY B 1 3 ? -21.172 0.621 -5.238 1 79.06 3 GLY B C 1
ATOM 4181 O O . GLY B 1 3 ? -21.359 0.186 -6.375 1 79.06 3 GLY B O 1
ATOM 4182 N N . PHE B 1 4 ? -20.438 1.626 -5.125 1 86.31 4 PHE B N 1
ATOM 4183 C CA . PHE B 1 4 ? -19.391 2.016 -6.059 1 86.31 4 PHE B CA 1
ATOM 4184 C C . PHE B 1 4 ? -18.031 1.989 -5.379 1 86.31 4 PHE B C 1
ATOM 4186 O O . PHE B 1 4 ? -17.922 2.258 -4.184 1 86.31 4 PHE B O 1
ATOM 4193 N N . VAL B 1 5 ? -17.078 1.593 -6.16 1 88.38 5 VAL B N 1
ATOM 4194 C CA . VAL B 1 5 ? -15.703 1.634 -5.695 1 88.38 5 VAL B CA 1
ATOM 4195 C C . VAL B 1 5 ? -14.844 2.404 -6.695 1 88.38 5 VAL B C 1
ATOM 4197 O O . VAL B 1 5 ? -14.938 2.182 -7.906 1 88.38 5 VAL B O 1
ATOM 4200 N N . ARG B 1 6 ? -14.094 3.326 -6.215 1 90.31 6 ARG B N 1
ATOM 4201 C CA . ARG B 1 6 ? -13.156 4.035 -7.078 1 90.31 6 ARG B CA 1
ATOM 4202 C C . ARG B 1 6 ? -11.828 3.283 -7.176 1 90.31 6 ARG B C 1
ATOM 4204 O O . ARG B 1 6 ? -11.156 3.07 -6.164 1 90.31 6 ARG B O 1
ATOM 4211 N N . ASP B 1 7 ? -11.508 2.865 -8.359 1 92.88 7 ASP B N 1
ATOM 4212 C CA . ASP B 1 7 ? -10.266 2.166 -8.664 1 92.88 7 ASP B CA 1
ATOM 4213 C C . ASP B 1 7 ? -9.328 3.043 -9.484 1 92.88 7 ASP B C 1
ATOM 4215 O O . ASP B 1 7 ? -9.75 3.648 -10.477 1 92.88 7 ASP B O 1
ATOM 4219 N N . PRO B 1 8 ? -8.109 3.176 -9.102 1 93.38 8 PRO B N 1
ATOM 4220 C CA . PRO B 1 8 ? -7.203 4.082 -9.812 1 93.38 8 PRO B CA 1
ATOM 4221 C C . PRO B 1 8 ? -6.969 3.666 -11.258 1 93.38 8 PRO B C 1
ATOM 4223 O O . PRO B 1 8 ? -6.586 4.496 -12.094 1 93.38 8 PRO B O 1
ATOM 4226 N N . ILE B 1 9 ? -7.168 2.479 -11.609 1 95.06 9 ILE B N 1
ATOM 4227 C CA . ILE B 1 9 ? -6.891 1.98 -12.953 1 95.06 9 ILE B CA 1
ATOM 4228 C C . ILE B 1 9 ? -8.164 2.031 -13.797 1 95.06 9 ILE B C 1
ATOM 4230 O O . ILE B 1 9 ? -8.141 2.49 -14.938 1 95.06 9 ILE B O 1
ATOM 4234 N N . TYR B 1 10 ? -9.32 1.636 -13.195 1 95 10 TYR B N 1
ATOM 4235 C CA . TYR B 1 10 ? -10.523 1.421 -13.992 1 95 10 TYR B CA 1
ATOM 4236 C C . TYR B 1 10 ? -11.547 2.514 -13.727 1 95 10 TYR B C 1
ATOM 4238 O O . TYR B 1 10 ? -12.602 2.549 -14.367 1 95 10 TYR B O 1
ATOM 4246 N N . GLY B 1 11 ? -11.273 3.391 -12.812 1 91.5 11 GLY B N 1
ATOM 4247 C CA . GLY B 1 11 ? -12.242 4.426 -12.484 1 91.5 11 GLY B CA 1
ATOM 4248 C C . GLY B 1 11 ? -13.32 3.953 -11.531 1 91.5 11 GLY B C 1
ATOM 4249 O O . GLY B 1 11 ? -13.047 3.209 -10.586 1 91.5 11 GLY B O 1
ATOM 4250 N N . MET B 1 12 ? -14.523 4.461 -11.734 1 89.56 12 MET B N 1
ATOM 4251 C CA . MET B 1 12 ? -15.633 4.074 -10.867 1 89.56 12 MET B CA 1
ATOM 4252 C C . MET B 1 12 ? -16.203 2.727 -11.281 1 89.56 12 MET B C 1
ATOM 4254 O O . MET B 1 12 ? -16.609 2.549 -12.43 1 89.56 12 MET B O 1
ATOM 4258 N N . ILE B 1 13 ? -16.234 1.824 -10.344 1 92.69 13 ILE B N 1
ATOM 4259 C CA . ILE B 1 13 ? -16.75 0.479 -10.578 1 92.69 13 ILE B CA 1
ATOM 4260 C C . ILE B 1 13 ? -18.062 0.291 -9.828 1 92.69 13 ILE B C 1
ATOM 4262 O O . ILE B 1 13 ? -18.125 0.492 -8.609 1 92.69 13 ILE B O 1
ATOM 4266 N N . GLU B 1 14 ? -19.094 -0.028 -10.539 1 91.06 14 GLU B N 1
ATOM 4267 C CA . GLU B 1 14 ? -20.359 -0.373 -9.906 1 91.06 14 GLU B CA 1
ATOM 4268 C C . GLU B 1 14 ? -20.344 -1.8 -9.367 1 91.06 14 GLU B C 1
ATOM 4270 O O . GLU B 1 14 ? -19.891 -2.721 -10.055 1 91.06 14 GLU B O 1
ATOM 4275 N N . ILE B 1 15 ? -20.812 -1.955 -8.156 1 92.06 15 ILE B N 1
ATOM 4276 C CA . ILE B 1 15 ? -20.781 -3.26 -7.508 1 92.06 15 ILE B CA 1
ATOM 4277 C C . ILE B 1 15 ? -22.203 -3.779 -7.309 1 92.06 15 ILE B C 1
ATOM 4279 O O . ILE B 1 15 ? -23.062 -3.07 -6.777 1 92.06 15 ILE B O 1
ATOM 4283 N N . HIS B 1 16 ? -22.438 -4.988 -7.758 1 89.81 16 HIS B N 1
ATOM 4284 C CA . HIS B 1 16 ? -23.719 -5.648 -7.512 1 89.81 16 HIS B CA 1
ATOM 4285 C C . HIS B 1 16 ? -24 -5.754 -6.02 1 89.81 16 HIS B C 1
ATOM 4287 O O . HIS B 1 16 ? -23.094 -6.016 -5.227 1 89.81 16 HIS B O 1
ATOM 4293 N N . PRO B 1 17 ? -25.25 -5.637 -5.598 1 86.94 17 PRO B N 1
ATOM 4294 C CA . PRO B 1 17 ? -25.594 -5.645 -4.176 1 86.94 17 PRO B CA 1
ATOM 4295 C C . PRO B 1 17 ? -25.094 -6.887 -3.445 1 86.94 17 PRO B C 1
ATOM 4297 O O . PRO B 1 17 ? -24.594 -6.789 -2.318 1 86.94 17 PRO B O 1
ATOM 4300 N N . LEU B 1 18 ? -25.234 -8.008 -4.07 1 86.5 18 LEU B N 1
ATOM 4301 C CA . LEU B 1 18 ? -24.766 -9.234 -3.434 1 86.5 18 LEU B CA 1
ATOM 4302 C C . LEU B 1 18 ? -23.25 -9.203 -3.273 1 86.5 18 LEU B C 1
ATOM 4304 O O . LEU B 1 18 ? -22.719 -9.672 -2.262 1 86.5 18 LEU B O 1
ATOM 4308 N N . CYS B 1 19 ? -22.594 -8.719 -4.309 1 90.44 19 CYS B N 1
ATOM 4309 C CA . CYS B 1 19 ? -21.141 -8.602 -4.246 1 90.44 19 CYS B CA 1
ATOM 4310 C C . CYS B 1 19 ? -20.719 -7.586 -3.188 1 90.44 19 CYS B C 1
ATOM 4312 O O . CYS B 1 19 ? -19.688 -7.75 -2.545 1 90.44 19 CYS B O 1
ATOM 4314 N N . GLU B 1 20 ? -21.469 -6.555 -2.988 1 90.38 20 GLU B N 1
ATOM 4315 C CA . GLU B 1 20 ? -21.203 -5.582 -1.933 1 90.38 20 GLU B CA 1
ATOM 4316 C C . GLU B 1 20 ? -21.2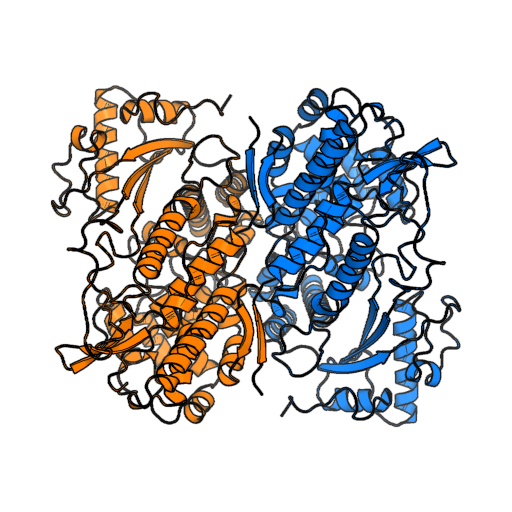5 -6.238 -0.555 1 90.38 20 GLU B C 1
ATOM 4318 O O . GLU B 1 20 ? -20.422 -5.934 0.312 1 90.38 20 GLU B O 1
ATOM 4323 N N . LYS B 1 21 ? -22.219 -7.102 -0.365 1 89.19 21 LYS B N 1
ATOM 4324 C CA . LYS B 1 21 ? -22.328 -7.832 0.897 1 89.19 21 LYS B CA 1
ATOM 4325 C C . LYS B 1 21 ? -21.078 -8.68 1.146 1 89.19 21 LYS B C 1
ATOM 4327 O O . LYS B 1 21 ? -20.594 -8.758 2.275 1 89.19 21 LYS B O 1
ATOM 4332 N N . ILE B 1 22 ? -20.609 -9.289 0.082 1 90 22 ILE B N 1
ATOM 4333 C CA . ILE B 1 22 ? -19.406 -10.125 0.196 1 90 22 ILE B CA 1
ATOM 4334 C C . ILE B 1 22 ? -18.203 -9.266 0.547 1 90 22 ILE B C 1
ATOM 4336 O O . ILE B 1 22 ? -17.406 -9.625 1.415 1 90 22 ILE B O 1
ATOM 4340 N N . ILE B 1 23 ? -18.094 -8.109 -0.124 1 92.44 23 ILE B N 1
ATOM 4341 C CA . ILE B 1 23 ? -16.969 -7.199 0.055 1 92.44 23 ILE B CA 1
ATOM 4342 C C . ILE B 1 23 ? -16.922 -6.715 1.502 1 92.44 23 ILE B C 1
ATOM 4344 O O . ILE B 1 23 ? -15.836 -6.516 2.062 1 92.44 23 ILE B O 1
ATOM 4348 N N . ARG B 1 24 ? -18.016 -6.641 2.193 1 90.56 24 ARG B N 1
ATOM 4349 C CA . ARG B 1 24 ? -18.109 -6.082 3.539 1 90.56 24 ARG B CA 1
ATOM 4350 C C . ARG B 1 24 ? -17.766 -7.129 4.59 1 90.56 24 ARG B C 1
ATOM 4352 O O . ARG B 1 24 ? -17.547 -6.797 5.758 1 90.56 24 ARG B O 1
ATOM 4359 N N . LEU B 1 25 ? -17.625 -8.359 4.172 1 92.31 25 LEU B N 1
ATOM 4360 C CA . LEU B 1 25 ? -17.328 -9.414 5.125 1 92.31 25 LEU B CA 1
ATOM 4361 C C . LEU B 1 25 ? -15.867 -9.336 5.57 1 92.31 25 LEU B C 1
ATOM 4363 O O . LEU B 1 25 ? -14.984 -8.984 4.781 1 92.31 25 LEU B O 1
ATOM 4367 N N . PRO B 1 26 ? -15.602 -9.719 6.836 1 92.44 26 PRO B N 1
ATOM 4368 C CA . PRO B 1 26 ? -14.227 -9.688 7.352 1 92.44 26 PRO B CA 1
ATOM 4369 C C . PRO B 1 26 ? -13.266 -10.539 6.527 1 92.44 26 PRO B C 1
ATOM 4371 O O . PRO B 1 26 ? -12.102 -10.172 6.359 1 92.44 26 PRO B O 1
ATOM 4374 N N . GLU B 1 27 ? -13.789 -11.68 6.047 1 93.69 27 GLU B N 1
ATOM 4375 C CA . GLU B 1 27 ? -12.961 -12.594 5.27 1 93.69 27 GLU B CA 1
ATOM 4376 C C . GLU B 1 27 ? -12.484 -11.938 3.975 1 93.69 27 GLU B C 1
ATOM 4378 O O . GLU B 1 27 ? -11.375 -12.211 3.506 1 93.69 27 GLU B O 1
ATOM 4383 N N . PHE B 1 28 ? -13.297 -11.031 3.383 1 95.25 28 PHE B N 1
ATOM 4384 C CA . PHE B 1 28 ? -12.883 -10.297 2.191 1 95.25 28 PHE B CA 1
ATOM 4385 C C . PHE B 1 28 ? -12.031 -9.094 2.566 1 95.25 28 PHE B C 1
ATOM 4387 O O . PHE B 1 28 ? -11.023 -8.812 1.909 1 95.25 28 PHE B O 1
ATOM 4394 N N . GLN B 1 29 ? -12.398 -8.375 3.65 1 94.12 29 GLN B N 1
ATOM 4395 C CA . GLN B 1 29 ? -11.703 -7.168 4.082 1 94.12 29 GLN B CA 1
ATOM 4396 C C . GLN B 1 29 ? -10.266 -7.477 4.484 1 94.12 29 GLN B C 1
ATOM 4398 O O . GLN B 1 29 ? -9.375 -6.637 4.316 1 94.12 29 GLN B O 1
ATOM 4403 N N . ARG B 1 30 ? -10.039 -8.664 4.902 1 94.94 30 ARG B N 1
ATOM 4404 C CA . ARG B 1 30 ? -8.695 -9.047 5.312 1 94.94 30 ARG B CA 1
ATOM 4405 C C . ARG B 1 30 ? -7.723 -8.961 4.145 1 94.94 30 ARG B C 1
ATOM 4407 O O . ARG B 1 30 ? -6.508 -8.898 4.344 1 94.94 30 ARG B O 1
ATOM 4414 N N . LEU B 1 31 ? -8.258 -8.953 2.93 1 95.94 31 LEU B N 1
ATOM 4415 C CA . LEU B 1 31 ? -7.418 -8.898 1.739 1 95.94 31 LEU B CA 1
ATOM 4416 C C . LEU B 1 31 ? -6.66 -7.578 1.668 1 95.94 31 LEU B C 1
ATOM 4418 O O . LEU B 1 31 ? -5.668 -7.465 0.948 1 95.94 31 LEU B O 1
ATOM 4422 N N . HIS B 1 32 ? -7.074 -6.52 2.469 1 94.94 32 HIS B N 1
ATOM 4423 C CA . HIS B 1 32 ? -6.328 -5.273 2.598 1 94.94 32 HIS B CA 1
ATOM 4424 C C . HIS B 1 32 ? -4.973 -5.508 3.26 1 94.94 32 HIS B C 1
ATOM 4426 O O . HIS B 1 32 ? -4.051 -4.711 3.09 1 94.94 32 HIS B O 1
ATOM 4432 N N . ASP B 1 33 ? -4.914 -6.582 3.982 1 95.19 33 ASP B N 1
ATOM 4433 C CA . ASP B 1 33 ? -3.732 -6.832 4.801 1 95.19 33 ASP B CA 1
ATOM 4434 C C . ASP B 1 33 ? -2.795 -7.828 4.121 1 95.19 33 ASP B C 1
ATOM 4436 O O . ASP B 1 33 ? -1.853 -8.328 4.742 1 95.19 33 ASP B O 1
ATOM 4440 N N . LEU B 1 34 ? -3.121 -8.172 2.906 1 96.06 34 LEU B N 1
ATOM 4441 C CA . LEU B 1 34 ? -2.295 -9.047 2.078 1 96.06 34 LEU B CA 1
ATOM 4442 C C . LEU B 1 34 ? -1.802 -8.312 0.837 1 96.06 34 LEU B C 1
ATOM 4444 O O . LEU B 1 34 ? -2.555 -8.125 -0.121 1 96.06 34 LEU B O 1
ATOM 4448 N N . LYS B 1 35 ? -0.54 -7.961 0.853 1 94.81 35 LYS B N 1
ATOM 4449 C CA . LYS B 1 35 ? 0.015 -7.293 -0.321 1 94.81 35 LYS B CA 1
ATOM 4450 C C . LYS B 1 35 ? 0.014 -8.219 -1.533 1 94.81 35 LYS B C 1
ATOM 4452 O O . LYS B 1 35 ? 0.302 -9.414 -1.41 1 94.81 35 LYS B O 1
ATOM 4457 N N . GLN B 1 36 ? -0.24 -7.668 -2.682 1 94.94 36 GLN B N 1
ATOM 4458 C CA . GLN B 1 36 ? -0.318 -8.445 -3.914 1 94.94 36 GLN B CA 1
ATOM 4459 C C . GLN B 1 36 ? 1.032 -9.07 -4.254 1 94.94 36 GLN B C 1
ATOM 4461 O O . GLN B 1 36 ? 1.09 -10.156 -4.836 1 94.94 36 GLN B O 1
ATOM 4466 N N . LEU B 1 37 ? 2.09 -8.352 -3.916 1 92.06 37 LEU B N 1
ATOM 4467 C CA . LEU B 1 37 ? 3.404 -8.797 -4.359 1 92.06 37 LEU B CA 1
ATOM 4468 C C . LEU B 1 37 ? 4.285 -9.164 -3.168 1 92.06 37 LEU B C 1
ATOM 4470 O O . LEU B 1 37 ? 5.508 -9.055 -3.238 1 92.06 37 LEU B O 1
ATOM 4474 N N . GLY B 1 38 ? 3.652 -9.5 -2.102 1 89.94 38 GLY B N 1
ATOM 4475 C CA . GLY B 1 38 ? 4.383 -9.992 -0.943 1 89.94 38 GLY B CA 1
ATOM 4476 C C . GLY B 1 38 ? 5.395 -9 -0.409 1 89.94 38 GLY B C 1
ATOM 4477 O O . GLY B 1 38 ? 5.039 -7.863 -0.079 1 89.94 38 GLY B O 1
ATOM 4478 N N . CYS B 1 39 ? 6.66 -9.344 -0.465 1 88.81 39 CYS B N 1
ATOM 4479 C CA . CYS B 1 39 ? 7.695 -8.539 0.167 1 88.81 39 CYS B CA 1
ATOM 4480 C C . CYS B 1 39 ? 8.398 -7.652 -0.857 1 88.81 39 CYS B C 1
ATOM 4482 O O . CYS B 1 39 ? 9.445 -7.07 -0.566 1 88.81 39 CYS B O 1
ATOM 4484 N N . LEU B 1 40 ? 7.875 -7.465 -1.976 1 89.06 40 LEU B N 1
ATOM 4485 C CA . LEU B 1 40 ? 8.531 -6.762 -3.07 1 89.06 40 LEU B CA 1
ATOM 4486 C C . LEU B 1 40 ? 8.672 -5.273 -2.754 1 89.06 40 LEU B C 1
ATOM 4488 O O . LEU B 1 40 ? 9.453 -4.57 -3.396 1 89.06 40 LEU B O 1
ATOM 4492 N N . HIS B 1 41 ? 7.969 -4.742 -1.745 1 88.06 41 HIS B N 1
ATOM 4493 C CA . HIS B 1 41 ? 8.047 -3.326 -1.401 1 88.06 41 HIS B CA 1
ATOM 4494 C C . HIS B 1 41 ? 9.43 -2.969 -0.858 1 88.06 41 HIS B C 1
ATOM 4496 O O . HIS B 1 41 ? 9.812 -1.796 -0.838 1 88.06 41 HIS B O 1
ATOM 4502 N N . TYR B 1 42 ? 10.172 -3.963 -0.436 1 86.31 42 TYR B N 1
ATOM 4503 C CA . TYR B 1 42 ? 11.531 -3.703 0.04 1 86.31 42 TYR B CA 1
ATOM 4504 C C . TYR B 1 42 ? 12.445 -3.291 -1.109 1 86.31 42 TYR B C 1
ATOM 4506 O O . TYR B 1 42 ? 13.43 -2.582 -0.903 1 86.31 42 TYR B O 1
ATOM 4514 N N . THR B 1 43 ? 12.086 -3.725 -2.307 1 85.56 43 THR B N 1
ATOM 4515 C CA . THR B 1 43 ? 12.906 -3.402 -3.473 1 85.56 43 THR B CA 1
ATOM 4516 C C . THR B 1 43 ? 12.18 -2.41 -4.383 1 85.56 43 THR B C 1
ATOM 4518 O O . THR B 1 43 ? 12.812 -1.564 -5.016 1 85.56 43 THR B O 1
ATOM 4521 N N . TYR B 1 44 ? 10.891 -2.588 -4.527 1 88.44 44 TYR B N 1
ATOM 4522 C CA . TYR B 1 44 ? 10.008 -1.647 -5.211 1 88.44 44 TYR B CA 1
ATOM 4523 C C . TYR B 1 44 ? 9.078 -0.954 -4.223 1 88.44 44 TYR B C 1
ATOM 4525 O O . TYR B 1 44 ? 8 -1.461 -3.914 1 88.44 44 TYR B O 1
ATOM 4533 N N . PRO B 1 45 ? 9.438 0.209 -3.818 1 90.12 45 PRO B N 1
ATOM 4534 C CA . PRO B 1 45 ? 8.633 0.861 -2.787 1 90.12 45 PRO B CA 1
ATOM 4535 C C . PRO B 1 45 ? 7.172 1.037 -3.203 1 90.12 45 PRO B C 1
ATOM 4537 O O . PRO B 1 45 ? 6.281 1.08 -2.35 1 90.12 45 PRO B O 1
ATOM 4540 N N . GLY B 1 46 ? 6.91 1.067 -4.484 1 92.62 46 GLY B N 1
ATOM 4541 C CA . GLY B 1 46 ? 5.551 1.245 -4.973 1 92.62 46 GLY B CA 1
ATOM 4542 C C . GLY B 1 46 ? 4.719 -0.02 -4.887 1 92.62 46 GLY B C 1
ATOM 4543 O O . GLY B 1 46 ? 3.498 0.022 -5.059 1 92.62 46 GLY B O 1
ATOM 4544 N N . ALA B 1 47 ? 5.348 -1.163 -4.609 1 92.62 47 ALA B N 1
ATOM 4545 C CA . ALA B 1 47 ? 4.641 -2.439 -4.543 1 92.62 47 ALA B CA 1
ATOM 4546 C C . ALA B 1 47 ? 3.818 -2.547 -3.262 1 92.62 47 ALA B C 1
ATOM 4548 O O . ALA B 1 47 ? 4.027 -3.457 -2.457 1 92.62 47 ALA B O 1
ATOM 4549 N N . THR B 1 48 ? 2.844 -1.65 -3.086 1 94.69 48 THR B N 1
ATOM 4550 C CA . THR B 1 48 ? 2.107 -1.568 -1.829 1 94.69 48 THR B CA 1
ATOM 4551 C C . THR B 1 48 ? 0.644 -1.95 -2.035 1 94.69 48 THR B C 1
ATOM 4553 O O . THR B 1 48 ? -0.107 -2.098 -1.068 1 94.69 48 THR B O 1
ATOM 4556 N N . HIS B 1 49 ? 0.222 -2.15 -3.305 1 96 49 HIS B N 1
ATOM 4557 C CA . HIS B 1 49 ? -1.162 -2.537 -3.551 1 96 49 HIS B CA 1
ATOM 4558 C C . HIS B 1 49 ? -1.461 -3.916 -2.971 1 96 49 HIS B C 1
ATOM 4560 O O . HIS B 1 49 ? -0.543 -4.699 -2.719 1 96 49 HIS B O 1
ATOM 4566 N N . ASP B 1 50 ? -2.732 -4.117 -2.693 1 96.31 50 ASP B N 1
ATOM 4567 C CA . ASP B 1 50 ? -3.084 -5.336 -1.969 1 96.31 50 ASP B CA 1
ATOM 4568 C C . ASP B 1 50 ? -4.082 -6.18 -2.762 1 96.31 50 ASP B C 1
ATOM 4570 O O . ASP B 1 50 ? -4.473 -5.805 -3.871 1 96.31 50 ASP B O 1
ATOM 4574 N N . ARG B 1 51 ? -4.387 -7.32 -2.258 1 96.75 51 ARG B N 1
ATOM 4575 C CA . ARG B 1 51 ? -5.23 -8.281 -2.959 1 96.75 51 ARG B CA 1
ATOM 4576 C C . ARG B 1 51 ? -6.68 -7.809 -3 1 96.75 51 ARG B C 1
ATOM 4578 O O . ARG B 1 51 ? -7.457 -8.25 -3.85 1 96.75 51 ARG B O 1
ATOM 4585 N N . PHE B 1 52 ? -7.105 -6.945 -2.088 1 97.12 52 PHE B N 1
ATOM 4586 C CA . PHE B 1 52 ? -8.438 -6.359 -2.162 1 97.12 52 PHE B CA 1
ATOM 4587 C C . PHE B 1 52 ? -8.633 -5.621 -3.48 1 97.12 52 PHE B C 1
ATOM 4589 O O . PHE B 1 52 ? -9.617 -5.859 -4.191 1 97.12 52 PHE B O 1
ATOM 4596 N N . GLN B 1 53 ? -7.688 -4.742 -3.791 1 96.94 53 GLN B N 1
ATOM 4597 C CA . GLN B 1 53 ? -7.738 -3.992 -5.043 1 96.94 53 GLN B CA 1
ATOM 4598 C C . GLN B 1 53 ? -7.777 -4.93 -6.246 1 96.94 53 GLN B C 1
ATOM 4600 O O . GLN B 1 53 ? -8.547 -4.715 -7.184 1 96.94 53 GLN B O 1
ATOM 4605 N N . HIS B 1 54 ? -6.938 -5.922 -6.168 1 97.06 54 HIS B N 1
ATOM 4606 C CA . HIS B 1 54 ? -6.844 -6.883 -7.262 1 97.06 54 HIS B CA 1
ATOM 4607 C C . HIS B 1 54 ? -8.18 -7.59 -7.492 1 97.06 54 HIS B C 1
ATOM 4609 O O . HIS B 1 54 ? -8.648 -7.684 -8.625 1 97.06 54 HIS B O 1
ATOM 4615 N N . CYS B 1 55 ? -8.773 -8.023 -6.406 1 95.81 55 CYS B N 1
ATOM 4616 C CA . CYS B 1 55 ? -10.039 -8.742 -6.516 1 95.81 55 CYS B CA 1
ATOM 4617 C C . CYS B 1 55 ? -11.133 -7.844 -7.082 1 95.81 55 CYS B C 1
ATOM 4619 O O . CYS B 1 55 ? -11.945 -8.289 -7.891 1 95.81 55 CYS B O 1
ATOM 4621 N N . ILE B 1 56 ? -11.164 -6.594 -6.695 1 96.38 56 ILE B N 1
ATOM 4622 C CA . ILE B 1 56 ? -12.141 -5.641 -7.219 1 96.38 56 ILE B CA 1
ATOM 4623 C C . ILE B 1 56 ? -11.906 -5.434 -8.711 1 96.38 56 ILE B C 1
ATOM 4625 O O . ILE B 1 56 ? -12.859 -5.363 -9.492 1 96.38 56 ILE B O 1
ATOM 4629 N N . GLY B 1 57 ? -10.648 -5.309 -9.07 1 96.94 57 GLY B N 1
ATOM 4630 C CA . GLY B 1 57 ? -10.32 -5.172 -10.484 1 96.94 57 GLY B CA 1
ATOM 4631 C C . GLY B 1 57 ? -10.75 -6.367 -11.312 1 96.94 57 GLY B C 1
ATOM 4632 O O . GLY B 1 57 ? -11.297 -6.207 -12.406 1 96.94 57 GLY B O 1
ATOM 4633 N N . VAL B 1 58 ? -10.531 -7.551 -10.773 1 94.69 58 VAL B N 1
ATOM 4634 C CA . VAL B 1 58 ? -10.914 -8.766 -11.484 1 94.69 58 VAL B CA 1
ATOM 4635 C C . VAL B 1 58 ? -12.43 -8.852 -11.586 1 94.69 58 VAL B C 1
ATOM 4637 O O . VAL B 1 58 ? -12.969 -9.25 -12.625 1 94.69 58 VAL B O 1
ATOM 4640 N N . TYR B 1 59 ? -13.148 -8.523 -10.523 1 94.06 59 TYR B N 1
ATOM 4641 C CA . TYR B 1 59 ? -14.602 -8.414 -10.57 1 94.06 59 TYR B CA 1
ATOM 4642 C C . TYR B 1 59 ? -15.055 -7.531 -11.727 1 94.06 59 TYR B C 1
ATOM 4644 O O . TYR B 1 59 ? -15.938 -7.906 -12.492 1 94.06 59 TYR B O 1
ATOM 4652 N N . HIS B 1 60 ? -14.453 -6.402 -11.844 1 96.12 60 HIS B N 1
ATOM 4653 C CA . HIS B 1 60 ? -14.82 -5.426 -12.867 1 96.12 60 HIS B CA 1
ATOM 4654 C C . HIS B 1 60 ? -14.57 -5.98 -14.266 1 96.12 60 HIS B C 1
ATOM 4656 O O . HIS B 1 60 ? -15.438 -5.902 -15.133 1 96.12 60 HIS B O 1
ATOM 4662 N N . LEU B 1 61 ? -13.398 -6.516 -14.477 1 94.81 61 LEU B N 1
ATOM 4663 C CA . LEU B 1 61 ? -13.047 -7.023 -15.797 1 94.81 61 LEU B CA 1
ATOM 4664 C C . LEU B 1 61 ? -13.906 -8.227 -16.172 1 94.81 61 LEU B C 1
ATOM 4666 O O . LEU B 1 61 ? -14.234 -8.43 -17.344 1 94.81 61 LEU B O 1
ATOM 4670 N N . ALA B 1 62 ? -14.219 -9.062 -15.133 1 91.25 62 ALA B N 1
ATOM 4671 C CA . ALA B 1 62 ? -15.141 -10.172 -15.375 1 91.25 62 ALA B CA 1
ATOM 4672 C C . ALA B 1 62 ? -16.5 -9.664 -15.859 1 91.25 62 ALA B C 1
ATOM 4674 O O . ALA B 1 62 ? -17.078 -10.227 -16.797 1 91.25 62 ALA B O 1
ATOM 4675 N N . GLU B 1 63 ? -16.953 -8.648 -15.242 1 92.62 63 GLU B N 1
ATOM 4676 C CA . GLU B 1 63 ? -18.219 -8.062 -15.633 1 92.62 63 GLU B CA 1
ATOM 4677 C C . GLU B 1 63 ? -18.172 -7.484 -17.047 1 92.62 63 GLU B C 1
ATOM 4679 O O . GLU B 1 63 ? -19.078 -7.695 -17.844 1 92.62 63 GLU B O 1
ATOM 4684 N N . VAL B 1 64 ? -17.141 -6.766 -17.312 1 94.38 64 VAL B N 1
ATOM 4685 C CA . VAL B 1 64 ? -16.969 -6.18 -18.641 1 94.38 64 VAL B CA 1
ATOM 4686 C C . VAL B 1 64 ? -16.922 -7.281 -19.688 1 94.38 64 VAL B C 1
ATOM 4688 O O . VAL B 1 64 ? -17.562 -7.172 -20.75 1 94.38 64 VAL B O 1
ATOM 4691 N N . PHE B 1 65 ? -16.219 -8.32 -19.406 1 90.88 65 PHE B N 1
ATOM 4692 C CA . PHE B 1 65 ? -16.016 -9.422 -20.344 1 90.88 65 PHE B CA 1
ATOM 4693 C C . PHE B 1 65 ? -17.312 -10.148 -20.609 1 90.88 65 PHE B C 1
ATOM 4695 O O . PHE B 1 65 ? -17.703 -10.336 -21.766 1 90.88 65 PHE B O 1
ATOM 4702 N N . ILE B 1 66 ? -18.031 -10.555 -19.578 1 89.94 66 ILE B N 1
ATOM 4703 C CA . ILE B 1 66 ? -19.25 -11.344 -19.719 1 89.94 66 ILE B CA 1
ATOM 4704 C C . ILE B 1 66 ? -20.344 -10.484 -20.359 1 89.94 66 ILE B C 1
ATOM 4706 O O . ILE B 1 66 ? -21.172 -10.992 -21.125 1 89.94 66 ILE B O 1
ATOM 4710 N N . ASN B 1 67 ? -20.406 -9.227 -20.016 1 92.88 67 ASN B N 1
ATOM 4711 C CA . ASN B 1 67 ? -21.359 -8.312 -20.656 1 92.88 67 ASN B CA 1
ATOM 4712 C C . ASN B 1 67 ? -21.094 -8.195 -22.156 1 92.88 67 ASN B C 1
ATOM 4714 O O . ASN B 1 67 ? -22.031 -8.141 -22.953 1 92.88 67 ASN B O 1
ATOM 4718 N N . HIS B 1 68 ? -19.859 -8.133 -22.5 1 92.94 68 HIS B N 1
ATOM 4719 C CA . HIS B 1 68 ? -19.5 -8.07 -23.922 1 92.94 68 HIS B CA 1
ATOM 4720 C C . HIS B 1 68 ? -19.984 -9.305 -24.672 1 92.94 68 HIS B C 1
ATOM 4722 O O . HIS B 1 68 ? -20.609 -9.188 -25.719 1 92.94 68 HIS B O 1
ATOM 4728 N N . LEU B 1 69 ? -19.719 -10.484 -24.125 1 89.69 69 LEU B N 1
ATOM 4729 C CA . LEU B 1 69 ? -20.125 -11.727 -24.781 1 89.69 69 LEU B CA 1
ATOM 4730 C C . LEU B 1 69 ? -21.641 -11.82 -24.875 1 89.69 69 LEU B C 1
ATOM 4732 O O . LEU B 1 69 ? -22.188 -12.242 -25.906 1 89.69 69 LEU B O 1
ATOM 4736 N N . GLN B 1 70 ? -22.266 -11.438 -23.828 1 90.06 70 GLN B N 1
ATOM 4737 C CA . GLN B 1 70 ? -23.734 -11.469 -23.797 1 90.06 70 GLN B CA 1
ATOM 4738 C C . GLN B 1 70 ? -24.312 -10.562 -24.875 1 90.06 70 GLN B C 1
ATOM 4740 O O . GLN B 1 70 ? -25.281 -10.938 -25.562 1 90.06 70 GLN B O 1
ATOM 4745 N N . LYS B 1 71 ? -23.812 -9.43 -25 1 94.38 71 LYS B N 1
ATOM 4746 C CA . LYS B 1 71 ? -24.312 -8.453 -25.953 1 94.38 71 LYS B CA 1
ATOM 4747 C C . LYS B 1 71 ? -23.922 -8.812 -27.375 1 94.38 71 LYS B C 1
ATOM 4749 O O . LYS B 1 71 ? -24.75 -8.727 -28.297 1 94.38 71 LYS B O 1
ATOM 4754 N N . ALA B 1 72 ? -22.719 -9.227 -27.578 1 92.12 72 ALA B N 1
ATOM 4755 C CA . ALA B 1 72 ? -22.188 -9.484 -28.906 1 92.12 72 ALA B CA 1
ATOM 4756 C C . ALA B 1 72 ? -22.734 -10.797 -29.484 1 92.12 72 ALA B C 1
ATOM 4758 O O . ALA B 1 72 ? -22.844 -10.945 -30.703 1 92.12 72 ALA B O 1
ATOM 4759 N N . GLN B 1 73 ? -23.031 -11.766 -28.594 1 92.31 73 GLN B N 1
ATOM 4760 C CA . GLN B 1 73 ? -23.516 -13.078 -29.016 1 92.31 73 GLN B CA 1
ATOM 4761 C C . GLN B 1 73 ? -24.75 -13.5 -28.234 1 92.31 73 GLN B C 1
ATOM 4763 O O . GLN B 1 73 ? -24.672 -14.414 -27.406 1 92.31 73 GLN B O 1
ATOM 4768 N N . PRO B 1 74 ? -25.844 -12.945 -28.656 1 91.81 74 PRO B N 1
ATOM 4769 C CA . PRO B 1 74 ? -27.094 -13.273 -27.938 1 91.81 74 PRO B CA 1
ATOM 4770 C C . PRO B 1 74 ? -27.422 -14.758 -28.016 1 91.81 74 PRO B C 1
ATOM 4772 O O . PRO B 1 74 ? -28.125 -15.281 -27.141 1 91.81 74 PRO B O 1
ATOM 4775 N N . GLU B 1 75 ? -26.891 -15.414 -28.969 1 88.5 75 GLU B N 1
ATOM 4776 C CA . GLU B 1 75 ? -27.172 -16.828 -29.156 1 88.5 75 GLU B CA 1
ATOM 4777 C C . GLU B 1 75 ? -26.578 -17.672 -28.031 1 88.5 75 GLU B C 1
ATOM 4779 O O . GLU B 1 75 ? -26.953 -18.828 -27.844 1 88.5 75 GLU B O 1
ATOM 4784 N N . LEU B 1 76 ? -25.672 -17.094 -27.297 1 86.25 76 LEU B N 1
ATOM 4785 C CA . LEU B 1 76 ? -25.109 -17.797 -26.156 1 86.25 76 LEU B CA 1
ATOM 4786 C C . LEU B 1 76 ? -26.109 -17.906 -25.016 1 86.25 76 LEU B C 1
ATOM 4788 O O . LEU B 1 76 ? -25.969 -18.734 -24.125 1 86.25 76 LEU B O 1
ATOM 4792 N N . GLU B 1 77 ? -27.109 -17.047 -24.938 1 87.94 77 GLU B N 1
ATOM 4793 C CA . GLU B 1 77 ? -28.188 -17.047 -23.953 1 87.94 77 GLU B CA 1
ATOM 4794 C C . GLU B 1 77 ? -27.641 -16.969 -22.531 1 87.94 77 GLU B C 1
ATOM 4796 O O . GLU B 1 77 ? -28.031 -17.766 -21.672 1 87.94 77 GLU B O 1
ATOM 4801 N N . ILE B 1 78 ? -26.656 -16.109 -22.375 1 83.12 78 ILE B N 1
ATOM 4802 C CA . ILE B 1 78 ? -26.094 -15.898 -21.047 1 83.12 78 ILE B CA 1
ATOM 4803 C C . ILE B 1 78 ? -27.141 -15.227 -20.141 1 83.12 78 ILE B C 1
ATOM 4805 O O . ILE B 1 78 ? -27.609 -14.125 -20.453 1 83.12 78 ILE B O 1
ATOM 4809 N N . THR B 1 79 ? -27.469 -15.859 -19.031 1 82.62 79 THR B N 1
ATOM 4810 C CA . THR B 1 79 ? -28.469 -15.32 -18.109 1 82.62 79 THR B CA 1
ATOM 4811 C C . THR B 1 79 ? -27.828 -14.336 -17.141 1 82.62 79 THR B C 1
ATOM 4813 O O . THR B 1 79 ? -26.609 -14.297 -17 1 82.62 79 THR B O 1
ATOM 4816 N N . GLU B 1 80 ? -28.656 -13.523 -16.516 1 84.06 80 GLU B N 1
ATOM 4817 C CA . GLU B 1 80 ? -28.172 -12.586 -15.5 1 84.06 80 GLU B CA 1
ATOM 4818 C C . GLU B 1 80 ? -27.547 -13.328 -14.32 1 84.06 80 GLU B C 1
ATOM 4820 O O . GLU B 1 80 ? -26.609 -12.836 -13.703 1 84.06 80 GLU B O 1
ATOM 4825 N N . GLN B 1 81 ? -28.031 -14.445 -14.078 1 78.56 81 GLN B N 1
ATOM 4826 C CA . GLN B 1 81 ? -27.5 -15.266 -13 1 78.56 81 GLN B CA 1
ATOM 4827 C C . GLN B 1 81 ? -26.094 -15.758 -13.32 1 78.56 81 GLN B C 1
ATOM 4829 O O . GLN B 1 81 ? -25.219 -15.797 -12.445 1 78.56 81 GLN B O 1
ATOM 4834 N N . GLU B 1 82 ? -25.938 -16.156 -14.531 1 77.62 82 GLU B N 1
ATOM 4835 C CA . GLU B 1 82 ? -24.625 -16.609 -14.961 1 77.62 82 GLU B CA 1
ATOM 4836 C C . GLU B 1 82 ? -23.609 -15.461 -14.938 1 77.62 82 GLU B C 1
ATOM 4838 O O . GLU B 1 82 ? -22.453 -15.648 -14.547 1 77.62 82 GLU B O 1
ATOM 4843 N N . LYS B 1 83 ? -24.109 -14.367 -15.352 1 84.62 83 LYS B N 1
ATOM 4844 C CA . LYS B 1 83 ? -23.281 -13.172 -15.305 1 84.62 83 LYS B CA 1
ATOM 4845 C C . LYS B 1 83 ? -22.828 -12.883 -13.875 1 84.62 83 LYS B C 1
ATOM 4847 O O . LYS B 1 83 ? -21.641 -12.617 -13.641 1 84.62 83 LYS B O 1
ATOM 4852 N N . LEU B 1 84 ? -23.734 -12.922 -12.938 1 84.88 84 LEU B N 1
ATOM 4853 C CA . LEU B 1 84 ? -23.422 -12.648 -11.539 1 84.88 84 LEU B CA 1
ATOM 4854 C C . LEU B 1 84 ? -22.453 -13.688 -10.984 1 84.88 84 LEU B C 1
ATOM 4856 O O . LEU B 1 84 ? -21.562 -13.359 -10.203 1 84.88 84 LEU B O 1
ATOM 4860 N N . ALA B 1 85 ? -22.641 -14.906 -11.391 1 81 85 ALA B N 1
ATOM 4861 C CA . ALA B 1 85 ? -21.766 -15.984 -10.93 1 81 85 ALA B CA 1
ATOM 4862 C C . ALA B 1 85 ? -20.328 -15.75 -11.367 1 81 85 ALA B C 1
ATOM 4864 O O . ALA B 1 85 ? -19.391 -15.969 -10.586 1 81 85 ALA B O 1
ATOM 4865 N N . VAL B 1 86 ? -20.141 -15.336 -12.594 1 83.31 86 VAL B N 1
ATOM 4866 C CA . VAL B 1 86 ? -18.812 -15.047 -13.117 1 83.31 86 VAL B CA 1
ATOM 4867 C C . VAL B 1 86 ? -18.188 -13.883 -12.344 1 83.31 86 VAL B C 1
ATOM 4869 O O . VAL B 1 86 ? -17.016 -13.93 -11.992 1 83.31 86 VAL B O 1
ATOM 4872 N N . CYS B 1 87 ? -19 -12.906 -12.086 1 88.06 87 CYS B N 1
ATOM 4873 C CA . CYS B 1 87 ? -18.531 -11.734 -11.352 1 88.06 87 CYS B CA 1
ATOM 4874 C C . CYS B 1 87 ? -18.125 -12.109 -9.93 1 88.06 87 CYS B C 1
ATOM 4876 O O . CYS B 1 87 ? -17.094 -11.664 -9.438 1 88.06 87 CYS B O 1
ATOM 4878 N N . ILE B 1 88 ? -18.891 -12.938 -9.289 1 86.81 88 ILE B N 1
ATOM 4879 C CA . ILE B 1 88 ? -18.594 -13.398 -7.934 1 86.81 88 ILE B CA 1
ATOM 4880 C C . ILE B 1 88 ? -17.312 -14.227 -7.945 1 86.81 88 ILE B C 1
ATOM 4882 O O . ILE B 1 88 ? -16.469 -14.094 -7.055 1 86.81 88 ILE B O 1
ATOM 4886 N N . GLY B 1 89 ? -17.203 -15.102 -8.969 1 84.62 89 GLY B N 1
ATOM 4887 C CA . GLY B 1 89 ? -15.969 -15.867 -9.109 1 84.62 89 GLY B CA 1
ATOM 4888 C C . GLY B 1 89 ? -14.727 -15 -9.18 1 84.62 89 GLY B C 1
ATOM 4889 O O . GLY B 1 89 ? -13.719 -15.289 -8.531 1 84.62 89 GLY B O 1
ATOM 4890 N N . GLY B 1 90 ? -14.797 -13.93 -9.992 1 87.44 90 GLY B N 1
ATOM 4891 C CA . GLY B 1 90 ? -13.703 -12.984 -10.07 1 87.44 90 GLY B CA 1
ATOM 4892 C C . GLY B 1 90 ? -13.422 -12.289 -8.75 1 87.44 90 GLY B C 1
ATOM 4893 O O . GLY B 1 90 ? -12.266 -12.102 -8.375 1 87.44 90 GLY B O 1
ATOM 4894 N N . LEU B 1 91 ? -14.461 -11.984 -8.008 1 91.38 91 LEU B N 1
ATOM 4895 C CA . LEU B 1 91 ? -14.359 -11.242 -6.754 1 91.38 91 LEU B CA 1
ATOM 4896 C C . LEU B 1 91 ? -13.688 -12.078 -5.676 1 91.38 91 LEU B C 1
ATOM 4898 O O . LEU B 1 91 ? -12.883 -11.562 -4.895 1 91.38 91 LEU B O 1
ATOM 4902 N N . VAL B 1 92 ? -13.945 -13.422 -5.656 1 90.19 92 VAL B N 1
ATOM 4903 C CA . VAL B 1 92 ? -13.57 -14.203 -4.48 1 90.19 92 VAL B CA 1
ATOM 4904 C C . VAL B 1 92 ? -12.422 -15.141 -4.824 1 90.19 92 VAL B C 1
ATOM 4906 O O . VAL B 1 92 ? -11.984 -15.93 -3.986 1 90.19 92 VAL B O 1
ATOM 4909 N N . HIS B 1 93 ? -11.859 -15.102 -6.02 1 86.06 93 HIS B N 1
ATOM 4910 C CA . HIS B 1 93 ? -10.898 -16.078 -6.508 1 86.06 93 HIS B CA 1
ATOM 4911 C C . HIS B 1 93 ? -9.641 -16.094 -5.648 1 86.06 93 HIS B C 1
ATOM 4913 O O . HIS B 1 93 ? -8.984 -17.125 -5.516 1 86.06 93 HIS B O 1
ATOM 4919 N N . ASP B 1 94 ? -9.328 -14.961 -5.008 1 90.75 94 ASP B N 1
ATOM 4920 C CA . ASP B 1 94 ? -8.086 -14.828 -4.254 1 90.75 94 ASP B CA 1
ATOM 4921 C C . ASP B 1 94 ? -8.352 -14.812 -2.75 1 90.75 94 ASP B C 1
ATOM 4923 O O . ASP B 1 94 ? -7.477 -14.461 -1.961 1 90.75 94 ASP B O 1
ATOM 4927 N N . LEU B 1 95 ? -9.508 -15.227 -2.285 1 91.69 95 LEU B N 1
ATOM 4928 C CA . LEU B 1 95 ? -9.859 -15.234 -0.871 1 91.69 95 LEU B CA 1
ATOM 4929 C C . LEU B 1 95 ? -8.914 -16.141 -0.078 1 91.69 95 LEU B C 1
ATOM 4931 O O . LEU B 1 95 ? -8.695 -15.914 1.114 1 91.69 95 LEU B O 1
ATOM 4935 N N . GLY B 1 96 ? -8.383 -17.078 -0.791 1 91.75 96 GLY B N 1
ATOM 4936 C CA . GLY B 1 96 ? -7.641 -18.141 -0.112 1 91.75 96 GLY B CA 1
ATOM 4937 C C . GLY B 1 96 ? -6.172 -17.812 0.077 1 91.75 96 GLY B C 1
ATOM 4938 O O . GLY B 1 96 ? -5.422 -18.609 0.643 1 91.75 96 GLY B O 1
ATOM 4939 N N . HIS B 1 97 ? -5.75 -16.625 -0.318 1 92.44 97 HIS B N 1
ATOM 4940 C CA . HIS B 1 97 ? -4.363 -16.25 -0.075 1 92.44 97 HIS B CA 1
ATOM 4941 C C . HIS B 1 97 ? -4.121 -15.961 1.404 1 92.44 97 HIS B C 1
ATOM 4943 O O . HIS B 1 97 ? -5.023 -15.508 2.111 1 92.44 97 HIS B O 1
ATOM 4949 N N . VAL B 1 98 ? -2.93 -16.266 1.814 1 92.62 98 VAL B N 1
ATOM 4950 C CA . VAL B 1 98 ? -2.512 -16.047 3.193 1 92.62 98 VAL B CA 1
ATOM 4951 C C . VAL B 1 98 ? -1.272 -15.148 3.219 1 92.62 98 VAL B C 1
ATOM 4953 O O . VAL B 1 98 ? -0.865 -14.609 2.188 1 92.62 98 VAL B O 1
ATOM 4956 N N . MET B 1 99 ? -0.681 -14.969 4.359 1 92.44 99 MET B N 1
ATOM 4957 C CA . MET B 1 99 ? 0.42 -14.023 4.531 1 92.44 99 MET B CA 1
ATOM 4958 C C . MET B 1 99 ? 1.533 -14.297 3.527 1 92.44 99 MET B C 1
ATOM 4960 O O . MET B 1 99 ? 1.912 -15.445 3.311 1 92.44 99 MET B O 1
ATOM 4964 N N . LEU B 1 100 ? 1.994 -13.234 2.842 1 89.19 100 LEU B N 1
ATOM 4965 C CA . LEU B 1 100 ? 3.16 -13.156 1.968 1 89.19 100 LEU B CA 1
ATOM 4966 C C . LEU B 1 100 ? 2.984 -14.047 0.745 1 89.19 100 LEU B C 1
ATOM 4968 O O . LEU B 1 100 ? 3.961 -14.602 0.229 1 89.19 100 LEU B O 1
ATOM 4972 N N . CYS B 1 101 ? 1.756 -14.336 0.397 1 82.31 101 CYS B N 1
ATOM 4973 C CA . CYS B 1 101 ? 1.331 -14.93 -0.867 1 82.31 101 CYS B CA 1
ATOM 4974 C C . CYS B 1 101 ? 2.043 -16.25 -1.115 1 82.31 101 CYS B C 1
ATOM 4976 O O . CYS B 1 101 ? 1.856 -17.219 -0.364 1 82.31 101 CYS B O 1
ATOM 4978 N N . HIS B 1 102 ? 3.01 -16.25 -2.057 1 78.12 102 HIS B N 1
ATOM 4979 C CA . HIS B 1 102 ? 3.602 -17.5 -2.525 1 78.12 102 HIS B CA 1
ATOM 4980 C C . HIS B 1 102 ? 4.777 -17.906 -1.649 1 78.12 102 HIS B C 1
ATOM 4982 O O . HIS B 1 102 ? 5.25 -19.047 -1.732 1 78.12 102 HIS B O 1
ATOM 4988 N N . MET B 1 103 ? 5.133 -17.078 -0.733 1 85.94 103 MET B N 1
ATOM 4989 C CA . MET B 1 103 ? 6.199 -17.438 0.197 1 85.94 103 MET B CA 1
ATOM 4990 C C . MET B 1 103 ? 5.707 -18.469 1.222 1 85.94 103 MET B C 1
ATOM 4992 O O . MET B 1 103 ? 6.457 -19.344 1.633 1 85.94 103 MET B O 1
ATOM 4996 N N . TYR B 1 104 ? 4.512 -18.359 1.666 1 89.81 104 TYR B N 1
ATOM 4997 C CA . TYR B 1 104 ? 4 -19.203 2.736 1 89.81 104 TYR B CA 1
ATOM 4998 C C . TYR B 1 104 ? 3.994 -20.672 2.314 1 89.81 104 TYR B C 1
ATOM 5000 O O . TYR B 1 104 ? 4.445 -21.547 3.064 1 89.81 104 TYR B O 1
ATOM 5008 N N . PRO B 1 105 ? 3.432 -20.953 1.097 1 85.06 105 PRO B N 1
ATOM 5009 C CA . PRO B 1 105 ? 3.516 -22.344 0.675 1 85.06 105 PRO B CA 1
ATOM 5010 C C . PRO B 1 105 ? 4.945 -22.875 0.675 1 85.06 105 PRO B C 1
ATOM 5012 O O . PRO B 1 105 ? 5.176 -24.047 0.995 1 85.06 105 PRO B O 1
ATOM 5015 N N . ARG B 1 106 ? 5.867 -22.094 0.314 1 83.38 106 ARG B N 1
ATOM 5016 C CA . ARG B 1 106 ? 7.27 -22.5 0.338 1 83.38 106 ARG B CA 1
ATOM 5017 C C . ARG B 1 106 ? 7.746 -22.734 1.768 1 83.38 106 ARG B C 1
ATOM 5019 O O . ARG B 1 106 ? 8.523 -23.656 2.023 1 83.38 106 ARG B O 1
ATOM 5026 N N . TYR B 1 107 ? 7.305 -21.953 2.684 1 89.75 107 TYR B N 1
ATOM 5027 C CA . TYR B 1 107 ? 7.613 -22.125 4.098 1 89.75 107 TYR B CA 1
ATOM 5028 C C . TYR B 1 107 ? 7.113 -23.484 4.598 1 89.75 107 TYR B C 1
ATOM 5030 O O . TYR B 1 107 ? 7.848 -24.203 5.273 1 89.75 107 TYR B O 1
ATOM 5038 N N . VAL B 1 108 ? 5.867 -23.75 4.25 1 87.19 108 VAL B N 1
ATOM 5039 C CA . VAL B 1 108 ? 5.273 -25.016 4.684 1 87.19 108 VAL B CA 1
ATOM 5040 C C . VAL B 1 108 ? 6.055 -26.172 4.09 1 87.19 108 VAL B C 1
ATOM 5042 O O . VAL B 1 108 ? 6.305 -27.172 4.773 1 87.19 108 VAL B O 1
ATOM 5045 N N . GLN B 1 109 ? 6.41 -25.984 2.855 1 80.81 109 GLN B N 1
ATOM 5046 C CA . GLN B 1 109 ? 7.18 -27.031 2.189 1 80.81 109 GLN B CA 1
ATOM 5047 C C . GLN B 1 109 ? 8.531 -27.234 2.867 1 80.81 109 GLN B C 1
ATOM 5049 O O . GLN B 1 109 ? 9.008 -28.359 2.984 1 80.81 109 GLN B O 1
ATOM 5054 N N . TYR B 1 110 ? 9.078 -26.203 3.236 1 76.62 110 TYR B N 1
ATOM 5055 C CA . TYR B 1 110 ? 10.367 -26.266 3.906 1 76.62 110 TYR B CA 1
ATOM 5056 C C . TYR B 1 110 ? 10.242 -26.938 5.273 1 76.62 110 TYR B C 1
ATOM 5058 O O . TYR B 1 110 ? 11.125 -27.672 5.695 1 76.62 110 TYR B O 1
ATOM 5066 N N . CYS B 1 111 ? 9.156 -26.672 5.922 1 82.12 111 CYS B N 1
ATOM 5067 C CA . CYS B 1 111 ? 8.977 -27.156 7.285 1 82.12 111 CYS B CA 1
ATOM 5068 C C . CYS B 1 111 ? 8.492 -28.609 7.289 1 82.12 111 CYS B C 1
ATOM 5070 O O . CYS B 1 111 ? 8.906 -29.406 8.133 1 82.12 111 CYS B O 1
ATOM 5072 N N . LYS B 1 112 ? 7.57 -28.922 6.387 1 80.25 112 LYS B N 1
ATOM 5073 C CA . LYS B 1 112 ? 6.891 -30.203 6.473 1 80.25 112 LYS B CA 1
ATOM 5074 C C . LYS B 1 112 ? 7.199 -31.078 5.258 1 80.25 112 LYS B C 1
ATOM 5076 O O . LYS B 1 112 ? 6.828 -32.25 5.219 1 80.25 112 LYS B O 1
ATOM 5081 N N . ASN B 1 113 ? 7.883 -30.625 4.336 1 75.75 113 ASN B N 1
ATOM 5082 C CA . ASN B 1 113 ? 8.188 -31.344 3.107 1 75.75 113 ASN B CA 1
ATOM 5083 C C . ASN B 1 113 ? 6.918 -31.812 2.404 1 75.75 113 ASN B C 1
ATOM 5085 O O . ASN B 1 113 ? 6.848 -32.969 1.932 1 75.75 113 ASN B O 1
ATOM 5089 N N . GLU B 1 114 ? 5.824 -31.172 2.611 1 75.31 114 GLU B N 1
ATOM 5090 C CA . GLU B 1 114 ? 4.547 -31.438 1.956 1 75.31 114 GLU B CA 1
ATOM 5091 C C . GLU B 1 114 ? 4.039 -30.188 1.221 1 75.31 114 GLU B C 1
ATOM 5093 O O . GLU B 1 114 ? 4.379 -29.062 1.585 1 75.31 114 GLU B O 1
ATOM 5098 N N . LEU B 1 115 ? 3.35 -30.547 0.137 1 72.5 115 LEU B N 1
ATOM 5099 C CA . LEU B 1 115 ? 2.727 -29.438 -0.57 1 72.5 115 LEU B CA 1
ATOM 5100 C C . LEU B 1 115 ? 1.381 -29.078 0.055 1 72.5 115 LEU B C 1
ATOM 5102 O O . LEU B 1 115 ? 0.493 -29.938 0.154 1 72.5 115 LEU B O 1
ATOM 5106 N N . PRO B 1 116 ? 1.251 -27.875 0.516 1 77.62 116 PRO B N 1
ATOM 5107 C CA . PRO B 1 116 ? -0.035 -27.469 1.09 1 77.62 116 PRO B CA 1
ATOM 5108 C C . PRO B 1 116 ? -1.114 -27.266 0.03 1 77.62 116 PRO B C 1
ATOM 5110 O O . PRO B 1 116 ? -0.812 -27.234 -1.166 1 77.62 116 PRO B O 1
ATOM 5113 N N . LEU B 1 117 ? -2.365 -27.203 0.518 1 76.38 117 LEU B N 1
ATOM 5114 C CA . LEU B 1 117 ? -3.465 -26.875 -0.384 1 76.38 117 LEU B CA 1
ATOM 5115 C C . LEU B 1 117 ? -3.229 -25.531 -1.064 1 76.38 117 LEU B C 1
ATOM 5117 O O . LEU B 1 117 ? -2.67 -24.609 -0.459 1 76.38 117 LEU B O 1
ATOM 5121 N N . SER B 1 118 ? -3.67 -25.484 -2.299 1 80.5 118 SER B N 1
ATOM 5122 C CA . SER B 1 118 ? -3.494 -24.25 -3.072 1 80.5 118 SER B CA 1
ATOM 5123 C C . SER B 1 118 ? -4.395 -23.141 -2.555 1 80.5 118 SER B C 1
ATOM 5125 O O . SER B 1 118 ? -5.391 -23.406 -1.879 1 80.5 118 SER B O 1
ATOM 5127 N N . HIS B 1 119 ? -4.031 -21.922 -2.826 1 83.81 119 HIS B N 1
ATOM 5128 C CA . HIS B 1 119 ? -4.855 -20.781 -2.428 1 83.81 119 HIS B CA 1
ATOM 5129 C C . HIS B 1 119 ? -6.215 -20.812 -3.123 1 83.81 119 HIS B C 1
ATOM 5131 O O . HIS B 1 119 ? -7.203 -20.328 -2.582 1 83.81 119 HIS B O 1
ATOM 5137 N N . GLU B 1 120 ? -6.309 -21.391 -4.332 1 79.06 120 GLU B N 1
ATOM 5138 C CA . GLU B 1 120 ? -7.586 -21.531 -5.027 1 79.06 120 GLU B CA 1
ATOM 5139 C C . GLU B 1 120 ? -8.555 -22.406 -4.234 1 79.06 120 GLU B C 1
ATOM 5141 O O . GLU B 1 120 ? -9.727 -22.031 -4.07 1 79.06 120 GLU B O 1
ATOM 5146 N N . LEU B 1 121 ? -8.016 -23.531 -3.795 1 80.5 121 LEU B N 1
ATOM 5147 C CA . LEU B 1 121 ? -8.852 -24.406 -2.992 1 80.5 121 LEU B CA 1
ATOM 5148 C C . LEU B 1 121 ? -9.219 -23.75 -1.667 1 80.5 121 LEU B C 1
ATOM 5150 O O . LEU B 1 121 ? -10.352 -23.906 -1.188 1 80.5 121 LEU B O 1
ATOM 5154 N N . MET B 1 122 ? -8.281 -23.109 -1.057 1 87.5 122 MET B N 1
ATOM 5155 C CA . MET B 1 122 ? -8.57 -22.406 0.186 1 87.5 122 MET B CA 1
ATOM 5156 C C . MET B 1 122 ? -9.633 -21.328 -0.032 1 87.5 122 MET B C 1
ATOM 5158 O O . MET B 1 122 ? -10.438 -21.062 0.859 1 87.5 122 MET B O 1
ATOM 5162 N N . SER B 1 123 ? -9.602 -20.656 -1.237 1 87.44 123 SER B N 1
ATOM 5163 C CA . SER B 1 123 ? -10.625 -19.656 -1.563 1 87.44 123 SER B CA 1
ATOM 5164 C C . SER B 1 123 ? -12.016 -20.281 -1.554 1 87.44 123 SER B C 1
ATOM 5166 O O . SER B 1 123 ? -12.969 -19.688 -1.052 1 87.44 123 SER B O 1
ATOM 5168 N N . VAL B 1 124 ? -12.125 -21.484 -2.102 1 82.06 124 VAL B N 1
ATOM 5169 C CA . VAL B 1 124 ? -13.398 -22.203 -2.141 1 82.06 124 VAL B CA 1
ATOM 5170 C C . VAL B 1 124 ? -13.859 -22.516 -0.719 1 82.06 124 VAL B C 1
ATOM 5172 O O . VAL B 1 124 ? -15.031 -22.312 -0.38 1 82.06 124 VAL B O 1
ATOM 5175 N N . LEU B 1 125 ? -12.961 -23.016 0.115 1 83.69 125 LEU B N 1
ATOM 5176 C CA . LEU B 1 125 ? -13.281 -23.375 1.491 1 83.69 125 LEU B CA 1
ATOM 5177 C C . LEU B 1 125 ? -13.734 -22.156 2.283 1 83.69 125 LEU B C 1
ATOM 5179 O O . LEU B 1 125 ? -14.719 -22.219 3.021 1 83.69 125 LEU B O 1
ATOM 5183 N N . ILE B 1 126 ? -13.031 -21.078 2.176 1 89.81 126 ILE B N 1
ATOM 5184 C CA . ILE B 1 126 ? -13.359 -19.844 2.895 1 89.81 126 ILE B CA 1
ATOM 5185 C C . ILE B 1 126 ? -14.719 -19.328 2.43 1 89.81 126 ILE B C 1
ATOM 5187 O O . ILE B 1 126 ? -15.555 -18.938 3.248 1 89.81 126 ILE B O 1
ATOM 5191 N N . PHE B 1 127 ? -14.906 -19.312 1.127 1 86.5 127 PHE B N 1
ATOM 5192 C CA . PHE B 1 127 ? -16.172 -18.812 0.601 1 86.5 127 PHE B CA 1
ATOM 5193 C C . PHE B 1 127 ? -17.344 -19.656 1.103 1 86.5 127 PHE B C 1
ATOM 5195 O O . PHE B 1 127 ? -18.391 -19.109 1.445 1 86.5 127 PHE B O 1
ATOM 5202 N N . ARG B 1 128 ? -17.172 -20.891 1.173 1 81.5 128 ARG B N 1
ATOM 5203 C CA . ARG B 1 128 ? -18.203 -21.781 1.72 1 81.5 128 ARG B CA 1
ATOM 5204 C C . ARG B 1 128 ? -18.5 -21.438 3.18 1 81.5 128 ARG B C 1
ATOM 5206 O O . ARG B 1 128 ? -19.656 -21.422 3.602 1 81.5 128 ARG B O 1
ATOM 5213 N N . SER B 1 129 ? -17.484 -21.328 3.848 1 85.12 129 SER B N 1
ATOM 5214 C CA . SER B 1 129 ? -17.625 -20.969 5.254 1 85.12 129 SER B CA 1
ATOM 5215 C C . SER B 1 129 ? -18.391 -19.656 5.402 1 85.12 129 SER B C 1
ATOM 5217 O O . SER B 1 129 ? -19.219 -19.516 6.301 1 85.12 129 SER B O 1
ATOM 5219 N N . VAL B 1 130 ? -18.078 -18.75 4.555 1 86.12 130 VAL B N 1
ATOM 5220 C CA . VAL B 1 130 ? -18.688 -17.422 4.59 1 86.12 130 VAL B CA 1
ATOM 5221 C C . VAL B 1 130 ? -20.172 -17.516 4.305 1 86.12 130 VAL B C 1
ATOM 5223 O O . VAL B 1 130 ? -20.984 -16.844 4.945 1 86.12 130 VAL B O 1
ATOM 5226 N N . ILE B 1 131 ? -20.547 -18.297 3.367 1 80.75 131 ILE B N 1
ATOM 5227 C CA . ILE B 1 131 ? -21.938 -18.469 3.008 1 80.75 131 ILE B CA 1
ATOM 5228 C C . ILE B 1 131 ? -22.719 -19.047 4.195 1 80.75 131 ILE B C 1
ATOM 5230 O O . ILE B 1 131 ? -23.828 -18.609 4.492 1 80.75 131 ILE B O 1
ATOM 5234 N N . GLN B 1 132 ? -22.109 -19.969 4.805 1 76.81 132 GLN B N 1
ATOM 5235 C CA . GLN B 1 132 ? -22.75 -20.609 5.953 1 76.81 132 GLN B CA 1
ATOM 5236 C C . GLN B 1 132 ? -22.797 -19.672 7.148 1 76.81 132 GLN B C 1
ATOM 5238 O O . GLN B 1 132 ? -23.844 -19.516 7.777 1 76.81 132 GLN B O 1
ATOM 5243 N N . LYS B 1 133 ? -21.734 -19.094 7.438 1 82 133 LYS B N 1
ATOM 5244 C CA . LYS B 1 133 ? -21.562 -18.266 8.625 1 82 133 LYS B CA 1
ATOM 5245 C C . LYS B 1 133 ? -22.453 -17.031 8.57 1 82 133 LYS B C 1
ATOM 5247 O O . LYS B 1 133 ? -23.062 -16.641 9.57 1 82 133 LYS B O 1
ATOM 5252 N N . TRP B 1 134 ? -22.562 -16.453 7.41 1 79.56 134 TRP B N 1
ATOM 5253 C CA . TRP B 1 134 ? -23.234 -15.164 7.32 1 79.56 134 TRP B CA 1
ATOM 5254 C C . TRP B 1 134 ? -24.625 -15.32 6.699 1 79.56 134 TRP B C 1
ATOM 5256 O O . TRP B 1 134 ? -25.297 -14.328 6.398 1 79.56 134 TRP B O 1
ATOM 5266 N N . GLY B 1 135 ? -25.062 -16.516 6.508 1 73.5 135 GLY B N 1
ATOM 5267 C CA . GLY B 1 135 ? -26.406 -16.812 6.043 1 73.5 135 GLY B CA 1
ATOM 5268 C C . GLY B 1 135 ? -26.703 -16.234 4.672 1 73.5 135 GLY B C 1
ATOM 5269 O O . GLY B 1 135 ? -27.75 -15.617 4.465 1 73.5 135 GLY B O 1
ATOM 5270 N N . LEU B 1 136 ? -25.797 -16.328 3.807 1 73.81 136 LEU B N 1
ATOM 5271 C CA . LEU B 1 136 ? -25.953 -15.711 2.492 1 73.81 136 LEU B CA 1
ATOM 5272 C C . LEU B 1 136 ? -26.609 -16.672 1.515 1 73.81 136 LEU B C 1
ATOM 5274 O O . LEU B 1 136 ? -26.797 -16.344 0.341 1 73.81 136 LEU B O 1
ATOM 5278 N N . SER B 1 137 ? -26.984 -17.781 2.037 1 68.25 137 SER B N 1
ATOM 5279 C CA . SER B 1 137 ? -27.578 -18.797 1.176 1 68.25 137 SER B CA 1
ATOM 5280 C C . SER B 1 137 ? -28.844 -18.266 0.487 1 68.25 137 SER B C 1
ATOM 5282 O O . SER B 1 137 ? -29.047 -18.5 -0.707 1 68.25 137 SER B O 1
ATOM 5284 N N . LYS B 1 138 ? -29.625 -17.594 1.236 1 66.75 138 LYS B N 1
ATOM 5285 C CA . LYS B 1 138 ? -30.859 -17.031 0.678 1 66.75 138 LYS B CA 1
ATOM 5286 C C . LYS B 1 138 ? -30.547 -15.961 -0.359 1 66.75 138 LYS B C 1
ATOM 5288 O O . LYS B 1 138 ? -31.219 -15.883 -1.396 1 66.75 138 LYS B O 1
ATOM 5293 N N . ASP B 1 139 ? -29.609 -15.172 -0.051 1 67.62 139 ASP B N 1
ATOM 5294 C CA . ASP B 1 139 ? -29.203 -14.117 -0.974 1 67.62 139 ASP B CA 1
ATOM 5295 C C . ASP B 1 139 ? -28.719 -14.695 -2.301 1 67.62 139 ASP B C 1
ATOM 5297 O O . ASP B 1 139 ? -29.031 -14.164 -3.367 1 67.62 139 ASP B O 1
ATOM 5301 N N . PHE B 1 140 ? -28.016 -15.719 -2.16 1 64.62 140 PHE B N 1
ATOM 5302 C CA . PHE B 1 140 ? -27.5 -16.375 -3.35 1 64.62 140 PHE B CA 1
ATOM 5303 C C . PHE B 1 140 ? -28.609 -17.109 -4.098 1 64.62 140 PHE B C 1
ATOM 5305 O O . PHE B 1 140 ? -28.625 -17.125 -5.332 1 64.62 140 PHE B O 1
ATOM 5312 N N . LEU B 1 141 ? -29.469 -17.688 -3.371 1 54.75 141 LEU B N 1
ATOM 5313 C CA . LEU B 1 141 ? -30.625 -18.359 -3.979 1 54.75 141 LEU B CA 1
ATOM 5314 C C . LEU B 1 141 ? -31.516 -17.359 -4.707 1 54.75 141 LEU B C 1
ATOM 5316 O O . LEU B 1 141 ? -32 -17.641 -5.797 1 54.75 141 LEU B O 1
ATOM 5320 N N . ASP B 1 142 ? -31.734 -16.312 -4.059 1 56.53 142 ASP B N 1
ATOM 5321 C CA . ASP B 1 142 ? -32.594 -15.289 -4.641 1 56.53 142 ASP B CA 1
ATOM 5322 C C . ASP B 1 142 ? -31.953 -14.672 -5.879 1 56.53 142 ASP B C 1
ATOM 5324 O O . ASP B 1 142 ? -32.656 -14.32 -6.836 1 56.53 142 ASP B O 1
ATOM 5328 N N . ALA B 1 143 ? -30.75 -14.383 -5.633 1 53.59 143 ALA B N 1
ATOM 5329 C CA . ALA B 1 143 ? -30.047 -13.75 -6.742 1 53.59 143 ALA B CA 1
ATOM 5330 C C . ALA B 1 143 ? -29.859 -14.727 -7.898 1 53.59 143 ALA B C 1
ATOM 5332 O O . ALA B 1 143 ? -29.828 -14.32 -9.062 1 53.59 143 ALA B O 1
ATOM 5333 N N . SER B 1 144 ? -29.391 -15.852 -7.484 1 48.5 144 SER B N 1
ATOM 5334 C CA . SER B 1 144 ? -29.094 -16.844 -8.516 1 48.5 144 SER B CA 1
ATOM 5335 C C . SER B 1 144 ? -30.203 -17.891 -8.617 1 48.5 144 SER B C 1
ATOM 5337 O O . SER B 1 144 ? -30.625 -18.438 -7.602 1 48.5 144 SER B O 1
ATOM 5339 N N . ASN B 1 145 ? -31.438 -17.656 -8.984 1 39.72 145 ASN B N 1
ATOM 5340 C CA . ASN B 1 145 ? -32.312 -18.828 -8.914 1 39.72 145 ASN B CA 1
ATOM 5341 C C . ASN B 1 145 ? -31.516 -20.078 -8.539 1 39.72 145 ASN B C 1
ATOM 5343 O O . ASN B 1 145 ? -31.625 -20.562 -7.41 1 39.72 145 ASN B O 1
ATOM 5347 N N . SER B 1 146 ? -31.531 -21.203 -9.5 1 33.88 146 SER B N 1
ATOM 5348 C CA . SER B 1 146 ? -30.984 -22.562 -9.359 1 33.88 146 SER B CA 1
ATOM 5349 C C . SER B 1 146 ? -29.516 -22.531 -8.945 1 33.88 146 SER B C 1
ATOM 5351 O O . SER B 1 146 ? -29.141 -23.156 -7.957 1 33.88 146 SER B O 1
ATOM 5353 N N . SER B 1 147 ? -28.562 -22.359 -9.977 1 33.28 147 SER B N 1
ATOM 5354 C CA . SER B 1 147 ? -27.328 -23.047 -10.344 1 33.28 147 SER B CA 1
ATOM 5355 C C . SER B 1 147 ? -26.109 -22.375 -9.734 1 33.28 147 SER B C 1
ATOM 5357 O O . SER B 1 147 ? -24.969 -22.719 -10.055 1 33.28 147 SER B O 1
ATOM 5359 N N . VAL B 1 148 ? -26.141 -21.25 -9.219 1 36.75 148 VAL B N 1
ATOM 5360 C CA . VAL B 1 148 ? -24.812 -20.688 -9.102 1 36.75 148 VAL B CA 1
ATOM 5361 C C . VAL B 1 148 ? -23.984 -21.484 -8.094 1 36.75 148 VAL B C 1
ATOM 5363 O O . VAL B 1 148 ? -23.828 -21.062 -6.941 1 36.75 148 VAL B O 1
ATOM 5366 N N . ILE B 1 149 ? -24.328 -22.641 -7.848 1 36.09 149 ILE B N 1
ATOM 5367 C CA . ILE B 1 149 ? -23.422 -23.344 -6.953 1 36.09 149 ILE B CA 1
ATOM 5368 C C . ILE B 1 149 ? -22.031 -23.438 -7.594 1 36.09 149 ILE B C 1
ATOM 5370 O O . ILE B 1 149 ? -21.812 -24.25 -8.484 1 36.09 149 ILE B O 1
ATOM 5374 N N . LEU B 1 150 ? -21.484 -22.344 -8.102 1 38.31 150 LEU B N 1
ATOM 5375 C CA . LEU B 1 150 ? -20.203 -22.219 -8.797 1 38.31 150 LEU B CA 1
ATOM 5376 C C . LEU B 1 150 ? -19.25 -23.328 -8.383 1 38.31 150 LEU B C 1
ATOM 5378 O O . LEU B 1 150 ? -18.578 -23.922 -9.234 1 38.31 150 LEU B O 1
ATOM 5382 N N . PHE B 1 151 ? -18.734 -23.203 -7.184 1 36.16 151 PHE B N 1
ATOM 5383 C CA . PHE B 1 151 ? -17.5 -23.891 -6.801 1 36.16 151 PHE B CA 1
ATOM 5384 C C . PHE B 1 151 ? -17.75 -25.391 -6.676 1 36.16 151 PHE B C 1
ATOM 5386 O O . PHE B 1 151 ? -16.891 -26.141 -6.199 1 36.16 151 PHE B O 1
ATOM 5393 N N . SER B 1 152 ? -18.906 -25.812 -6.887 1 29.98 152 SER B N 1
ATOM 5394 C CA . SER B 1 152 ? -19.172 -27.188 -6.469 1 29.98 152 SER B CA 1
ATOM 5395 C C . SER B 1 152 ? -18.75 -28.188 -7.547 1 29.98 152 SER B C 1
ATOM 5397 O O . SER B 1 152 ? -19 -29.391 -7.418 1 29.98 152 SER B O 1
ATOM 5399 N N . ASP B 1 153 ? -18.562 -27.734 -8.891 1 29.48 153 ASP B N 1
ATOM 5400 C CA . ASP B 1 153 ? -18.578 -29 -9.641 1 29.48 153 ASP B CA 1
ATOM 5401 C C . ASP B 1 153 ? -17.297 -29.781 -9.422 1 29.48 153 ASP B C 1
ATOM 5403 O O . ASP B 1 153 ? -16.188 -29.281 -9.656 1 29.48 153 ASP B O 1
ATOM 5407 N N . PRO B 1 154 ? -17.234 -30.922 -8.867 1 29.47 154 PRO B N 1
ATOM 5408 C CA . PRO B 1 154 ? -16.266 -32 -8.695 1 29.47 154 PRO B CA 1
ATOM 5409 C C . PRO B 1 154 ? -15.523 -32.344 -9.992 1 29.47 154 PRO B C 1
ATOM 5411 O O . PRO B 1 154 ? -14.5 -33.031 -9.961 1 29.47 154 PRO B O 1
ATOM 5414 N N . LYS B 1 155 ? -16.125 -32.188 -11.18 1 30.08 155 LYS B N 1
ATOM 5415 C CA . LYS B 1 155 ? -15.492 -32.875 -12.297 1 30.08 155 LYS B CA 1
ATOM 5416 C C . LYS B 1 155 ? -14.281 -32.094 -12.812 1 30.08 155 LYS B C 1
ATOM 5418 O O . LYS B 1 155 ? -13.742 -32.406 -13.875 1 30.08 155 LYS B O 1
ATOM 5423 N N . THR B 1 156 ? -14.25 -30.828 -12.57 1 32.78 156 THR B N 1
ATOM 5424 C CA . THR B 1 156 ? -13.102 -30.359 -13.336 1 32.78 156 THR B CA 1
ATOM 5425 C C . THR B 1 156 ? -11.82 -31.031 -12.859 1 32.78 156 THR B C 1
ATOM 5427 O O . THR B 1 156 ? -11.469 -30.938 -11.68 1 32.78 156 THR B O 1
ATOM 5430 N N . ARG B 1 157 ? -11.367 -31.938 -13.5 1 30.97 157 ARG B N 1
ATOM 5431 C CA . ARG B 1 157 ? -10.273 -32.906 -13.516 1 30.97 157 ARG B CA 1
ATOM 5432 C C . ARG B 1 157 ? -8.953 -32.25 -13.133 1 30.97 157 ARG B C 1
ATOM 5434 O O . ARG B 1 157 ? -8.102 -32.875 -12.5 1 30.97 157 ARG B O 1
ATOM 5441 N N . ASP B 1 158 ? -8.539 -31.172 -13.891 1 29.41 158 ASP B N 1
ATOM 5442 C CA . ASP B 1 158 ? -7.098 -30.984 -14.023 1 29.41 158 ASP B CA 1
ATOM 5443 C C . ASP B 1 158 ? -6.531 -30.234 -12.812 1 29.41 158 ASP B C 1
ATOM 5445 O O . ASP B 1 158 ? -5.477 -29.609 -12.906 1 29.41 158 ASP B O 1
ATOM 5449 N N . VAL B 1 159 ? -7.227 -29.797 -11.883 1 31.25 159 VAL B N 1
ATOM 5450 C CA . VAL B 1 159 ? -6.273 -29.375 -10.859 1 31.25 159 VAL B CA 1
ATOM 5451 C C . VAL B 1 159 ? -5.34 -30.531 -10.508 1 31.25 159 VAL B C 1
ATOM 5453 O O . VAL B 1 159 ? -5.793 -31.609 -10.094 1 31.25 159 VAL B O 1
ATOM 5456 N N . PRO B 1 160 ? -4.289 -30.672 -11.148 1 33.12 160 PRO B N 1
ATOM 5457 C CA . PRO B 1 160 ? -3.379 -31.734 -10.711 1 33.12 160 PRO B CA 1
ATOM 5458 C C . PRO B 1 160 ? -3.35 -31.891 -9.188 1 33.12 160 PRO B C 1
ATOM 5460 O O . PRO B 1 160 ? -2.775 -31.047 -8.492 1 33.12 160 PRO B O 1
ATOM 5463 N N . HIS B 1 161 ? -4.465 -31.984 -8.531 1 34.03 161 HIS B N 1
ATOM 5464 C CA . HIS B 1 161 ? -4.555 -32.188 -7.086 1 34.03 161 HIS B CA 1
ATOM 5465 C C . HIS B 1 161 ? -3.818 -33.438 -6.66 1 34.03 161 HIS B C 1
ATOM 5467 O O . HIS B 1 161 ? -3.777 -34.438 -7.402 1 34.03 161 HIS B O 1
ATOM 5473 N N . SER B 1 162 ? -2.984 -33.312 -5.816 1 37.16 162 SER B N 1
ATOM 5474 C CA . SER B 1 162 ? -2.762 -34.469 -4.961 1 37.16 162 SER B CA 1
ATOM 5475 C C . SER B 1 162 ? -4.078 -35.156 -4.602 1 37.16 162 SER B C 1
ATOM 5477 O O . SER B 1 162 ? -5.145 -34.531 -4.684 1 37.16 162 SER B O 1
ATOM 5479 N N . PRO B 1 163 ? -4.293 -36.406 -4.469 1 42 163 PRO B N 1
ATOM 5480 C CA . PRO B 1 163 ? -5.477 -37.188 -4.094 1 42 163 PRO B CA 1
ATOM 5481 C C . PRO B 1 163 ? -6.395 -36.438 -3.135 1 42 163 PRO B C 1
ATOM 5483 O O . PRO B 1 163 ? -7.621 -36.5 -3.277 1 42 163 PRO B O 1
ATOM 5486 N N . GLY B 1 164 ? -5.984 -35.719 -2.248 1 42.91 164 GLY B N 1
ATOM 5487 C CA . GLY B 1 164 ? -6.766 -35 -1.247 1 42.91 164 GLY B CA 1
ATOM 5488 C C . GLY B 1 164 ? -7.48 -33.781 -1.802 1 42.91 164 GLY B C 1
ATOM 5489 O O . GLY B 1 164 ? -8.625 -33.5 -1.43 1 42.91 164 GLY B O 1
ATOM 5490 N N . SER B 1 165 ? -6.949 -33.062 -2.686 1 47.59 165 SER B N 1
ATOM 5491 C CA . SER B 1 165 ? -7.555 -31.891 -3.275 1 47.59 165 SER B CA 1
ATOM 5492 C C . SER B 1 165 ? -8.75 -32.25 -4.152 1 47.59 165 SER B C 1
ATOM 5494 O O . SER B 1 165 ? -9.773 -31.562 -4.125 1 47.59 165 SER B O 1
ATOM 5496 N N . ALA B 1 166 ? -8.648 -33.281 -4.863 1 42.56 166 ALA B N 1
ATOM 5497 C CA . ALA B 1 166 ? -9.734 -33.75 -5.719 1 42.56 166 ALA B CA 1
ATOM 5498 C C . ALA B 1 166 ? -10.953 -34.156 -4.891 1 42.56 166 ALA B C 1
ATOM 5500 O O . ALA B 1 166 ? -12.094 -33.844 -5.266 1 42.56 166 ALA B O 1
ATOM 5501 N N . ARG B 1 167 ? -10.773 -34.844 -3.857 1 47.66 167 ARG B N 1
ATOM 5502 C CA . ARG B 1 167 ? -11.859 -35.219 -2.955 1 47.66 167 ARG B CA 1
ATOM 5503 C C . ARG B 1 167 ? -12.555 -34 -2.387 1 47.66 167 ARG B C 1
ATOM 5505 O O . ARG B 1 167 ? -13.789 -33.969 -2.277 1 47.66 167 ARG B O 1
ATOM 5512 N N . LEU B 1 168 ? -11.82 -33.094 -2.025 1 49.38 168 LEU B N 1
ATOM 5513 C CA . LEU B 1 168 ? -12.367 -31.875 -1.447 1 49.38 168 LEU B CA 1
ATOM 5514 C C . LEU B 1 168 ? -13.227 -31.141 -2.467 1 49.38 168 LEU B C 1
ATOM 5516 O O . LEU B 1 168 ? -14.32 -30.672 -2.146 1 49.38 168 LEU B O 1
ATOM 5520 N N . ALA B 1 169 ? -12.57 -31.047 -3.545 1 46.03 169 ALA B N 1
ATOM 5521 C CA . ALA B 1 169 ? -13.328 -30.406 -4.617 1 46.03 169 ALA B CA 1
ATOM 5522 C C . ALA B 1 169 ? -14.617 -31.172 -4.906 1 46.03 169 ALA B C 1
ATOM 5524 O O . ALA B 1 169 ? -15.68 -30.562 -5.07 1 46.03 169 ALA B O 1
ATOM 5525 N N . ALA B 1 170 ? -14.461 -32.531 -5 1 44.38 170 ALA B N 1
ATOM 5526 C CA . ALA B 1 170 ? -15.609 -33.375 -5.273 1 44.38 170 ALA B CA 1
ATOM 5527 C C . ALA B 1 170 ? -16.688 -33.219 -4.199 1 44.38 170 ALA B C 1
ATOM 5529 O O . ALA B 1 170 ? -17.875 -33.156 -4.508 1 44.38 170 ALA B O 1
ATOM 5530 N N . ASN B 1 171 ? -16.266 -33.344 -3.082 1 45.41 171 ASN B N 1
ATOM 5531 C CA . ASN B 1 171 ? -17.203 -33.25 -1.961 1 45.41 171 ASN B CA 1
ATOM 5532 C C . ASN B 1 171 ? -17.812 -31.844 -1.854 1 45.41 171 ASN B C 1
ATOM 5534 O O . ASN B 1 171 ? -18.953 -31.703 -1.41 1 45.41 171 ASN B O 1
ATOM 5538 N N . PHE B 1 172 ? -17.047 -31.062 -2.102 1 44.69 172 PHE B N 1
ATOM 5539 C CA . PHE B 1 172 ? -17.547 -29.703 -1.919 1 44.69 172 PHE B CA 1
ATOM 5540 C C . PHE B 1 172 ? -18.203 -29.188 -3.195 1 44.69 172 PHE B C 1
ATOM 5542 O O . PHE B 1 172 ? -19.078 -28.328 -3.143 1 44.69 172 PHE B O 1
ATOM 5549 N N . CYS B 1 173 ? -17.75 -29.859 -4.355 1 36.84 173 CYS B N 1
ATOM 5550 C CA . CYS B 1 173 ? -18.312 -29.469 -5.641 1 36.84 173 CYS B CA 1
ATOM 5551 C C . CYS B 1 173 ? -19.516 -30.328 -5.984 1 36.84 173 CYS B C 1
ATOM 5553 O O . CYS B 1 173 ? -20.219 -30.062 -6.969 1 36.84 173 CYS B O 1
ATOM 5555 N N . SER B 1 174 ? -19.859 -31.641 -5.531 1 34 174 SER B N 1
ATOM 5556 C CA . SER B 1 174 ? -20.703 -32.625 -6.18 1 34 174 SER B CA 1
ATOM 5557 C C . SER B 1 174 ? -22.047 -32 -6.594 1 34 174 SER B C 1
ATOM 5559 O O . SER B 1 174 ? -22.625 -32.406 -7.613 1 34 174 SER B O 1
ATOM 5561 N N . LYS B 1 175 ? -23.047 -31.844 -5.801 1 32.97 175 LYS B N 1
ATOM 5562 C CA . LYS B 1 175 ? -24.422 -31.906 -6.281 1 32.97 175 LYS B CA 1
ATOM 5563 C C . LYS B 1 175 ? -24.672 -30.859 -7.355 1 32.97 175 LYS B C 1
ATOM 5565 O O . LYS B 1 175 ? -25.688 -30.922 -8.062 1 32.97 175 LYS B O 1
ATOM 5570 N N . SER B 1 176 ? -24.531 -29.719 -7.125 1 30.38 176 SER B N 1
ATOM 5571 C CA . SER B 1 176 ? -25.531 -28.812 -7.68 1 30.38 176 SER B CA 1
ATOM 5572 C C . SER B 1 176 ? -25.297 -28.578 -9.172 1 30.38 176 SER B C 1
ATOM 5574 O O . SER B 1 176 ? -26.172 -28.875 -9.992 1 30.38 176 SER B O 1
ATOM 5576 N N . TRP B 1 177 ? -24.75 -27.328 -9.562 1 29.62 177 TRP B N 1
ATOM 5577 C CA . TRP B 1 177 ? -25.219 -26.719 -10.797 1 29.62 177 TRP B CA 1
ATOM 5578 C C . TRP B 1 177 ? -24.688 -27.469 -12.016 1 29.62 177 TRP B C 1
ATOM 5580 O O . TRP B 1 177 ? -23.484 -27.703 -12.125 1 29.62 177 TRP B O 1
ATOM 5590 N N . PRO B 1 178 ? -25.484 -28.297 -12.539 1 30.14 178 PRO B N 1
ATOM 5591 C CA . PRO B 1 178 ? -25.156 -28.609 -13.93 1 30.14 178 PRO B CA 1
ATOM 5592 C C . PRO B 1 178 ? -24.641 -27.406 -14.711 1 30.14 178 PRO B C 1
ATOM 5594 O O . PRO B 1 178 ? -25.391 -26.453 -14.945 1 30.14 178 PRO B O 1
ATOM 5597 N N . MET B 1 179 ? -23.656 -26.609 -14.211 1 33.31 179 MET B N 1
ATOM 5598 C CA . MET B 1 179 ? -23.234 -25.641 -15.211 1 33.31 179 MET B CA 1
ATOM 5599 C C . MET B 1 179 ? -23.375 -26.203 -16.625 1 33.31 179 MET B C 1
ATOM 5601 O O . MET B 1 179 ? -22.766 -27.219 -16.953 1 33.31 179 MET B O 1
ATOM 5605 N N . ARG B 1 180 ? -24.484 -26.25 -17.109 1 33.44 180 ARG B N 1
ATOM 5606 C CA . ARG B 1 180 ? -24.438 -26.422 -18.547 1 33.44 180 ARG B CA 1
ATOM 5607 C C . ARG B 1 180 ? -23.172 -25.797 -19.125 1 33.44 180 ARG B C 1
ATOM 5609 O O . ARG B 1 180 ? -22.672 -24.797 -18.625 1 33.44 180 ARG B O 1
ATOM 5616 N N . GLY B 1 181 ? -22.438 -26.359 -20.172 1 33.41 181 GLY B N 1
ATOM 5617 C CA . GLY B 1 181 ? -21.312 -26.094 -21.062 1 33.41 181 GLY B CA 1
ATOM 5618 C C . GLY B 1 181 ? -20.469 -24.906 -20.625 1 33.41 181 GLY B C 1
ATOM 5619 O O . GLY B 1 181 ? -19.453 -24.609 -21.234 1 33.41 181 GLY B O 1
ATOM 5620 N N . PHE B 1 182 ? -21.141 -23.953 -20.094 1 31.94 182 PHE B N 1
ATOM 5621 C CA . PHE B 1 182 ? -20.266 -22.797 -19.906 1 31.94 182 PHE B CA 1
ATOM 5622 C C . PHE B 1 182 ? -19.266 -23.062 -18.781 1 31.94 182 PHE B C 1
ATOM 5624 O O . PHE B 1 182 ? -19.531 -22.734 -17.625 1 31.94 182 PHE B O 1
ATOM 5631 N N . HIS B 1 183 ? -18.828 -24.203 -18.609 1 38.16 183 HIS B N 1
ATOM 5632 C CA . HIS B 1 183 ? -17.531 -24.375 -17.938 1 38.16 183 HIS B CA 1
ATOM 5633 C C . HIS B 1 183 ? -16.797 -23.047 -17.844 1 38.16 183 HIS B C 1
ATOM 5635 O O . HIS B 1 183 ? -15.633 -23 -17.438 1 38.16 183 HIS B O 1
ATOM 5641 N N . TRP B 1 184 ? -17.328 -22.016 -18.562 1 34.38 184 TRP B N 1
ATOM 5642 C CA . TRP B 1 184 ? -16.656 -20.781 -18.922 1 34.38 184 TRP B CA 1
ATOM 5643 C C . TRP B 1 184 ? -16.125 -20.062 -17.688 1 34.38 184 TRP B C 1
ATOM 5645 O O . TRP B 1 184 ? -15.234 -19.219 -17.781 1 34.38 184 TRP B O 1
ATOM 5655 N N . VAL B 1 185 ? -17.078 -19.562 -16.719 1 34.44 185 VAL B N 1
ATOM 5656 C CA . VAL B 1 185 ? -16.688 -18.203 -16.328 1 34.44 185 VAL B CA 1
ATOM 5657 C C . VAL B 1 185 ? -15.203 -18.188 -15.977 1 34.44 185 VAL B C 1
ATOM 5659 O O . VAL B 1 185 ? -14.758 -18.922 -15.086 1 34.44 185 VAL B O 1
ATOM 5662 N N . GLY B 1 186 ? -14.344 -18.047 -16.859 1 38.81 186 GLY B N 1
ATOM 5663 C CA . GLY B 1 186 ? -13.016 -17.641 -17.312 1 38.81 186 GLY B CA 1
ATOM 5664 C C . GLY B 1 186 ? -12.266 -16.828 -16.266 1 38.81 186 GLY B C 1
ATOM 5665 O O . GLY B 1 186 ? -11.375 -16.047 -16.609 1 38.81 186 GLY B O 1
ATOM 5666 N N . VAL B 1 187 ? -12.914 -16.469 -15.289 1 41.69 187 VAL B N 1
ATOM 5667 C CA . VAL B 1 187 ? -11.984 -15.68 -14.492 1 41.69 187 VAL B CA 1
ATOM 5668 C C . VAL B 1 187 ? -10.609 -16.344 -14.469 1 41.69 187 VAL B C 1
ATOM 5670 O O . VAL B 1 187 ? -9.602 -15.719 -14.797 1 41.69 187 VAL B O 1
ATOM 5673 N N . LYS B 1 188 ? -10.336 -17.438 -13.781 1 41.88 188 LYS B N 1
ATOM 5674 C CA . LYS B 1 188 ? -9.148 -18.281 -13.906 1 41.88 188 LYS B CA 1
ATOM 5675 C C . LYS B 1 188 ? -9.352 -19.359 -14.969 1 41.88 188 LYS B C 1
ATOM 5677 O O . LYS B 1 188 ? -8.508 -20.25 -15.125 1 41.88 188 LYS B O 1
ATOM 5682 N N . PHE B 1 189 ? -10.57 -19.453 -15.719 1 41.09 189 PHE B N 1
ATOM 5683 C CA . PHE B 1 189 ? -11.086 -20.609 -16.438 1 41.09 189 PHE B CA 1
ATOM 5684 C C . PHE B 1 189 ? -10.414 -20.75 -17.797 1 41.09 189 PHE B C 1
ATOM 5686 O O . PHE B 1 189 ? -10.391 -21.844 -18.359 1 41.09 189 PHE B O 1
ATOM 5693 N N . ILE B 1 190 ? -10.07 -19.562 -18.344 1 45.94 190 ILE B N 1
ATOM 5694 C CA . ILE B 1 190 ? -9.516 -19.797 -19.672 1 45.94 190 ILE B CA 1
ATOM 5695 C C . ILE B 1 190 ? -8.133 -20.438 -19.547 1 45.94 190 ILE B C 1
ATOM 5697 O O . ILE B 1 190 ? -7.125 -19.844 -19.922 1 45.94 190 ILE B O 1
ATOM 5701 N N . ARG B 1 191 ? -8.164 -21.359 -18.516 1 51.25 191 ARG B N 1
ATOM 5702 C CA . ARG B 1 191 ? -6.91 -22.016 -18.156 1 51.25 191 ARG B CA 1
ATOM 5703 C C . ARG B 1 191 ? -6.227 -22.594 -19.391 1 51.25 191 ARG B C 1
ATOM 5705 O O . ARG B 1 191 ? -4.996 -22.609 -19.469 1 51.25 191 ARG B O 1
ATOM 5712 N N . ARG B 1 192 ? -7.082 -22.859 -20.391 1 58.22 192 ARG B N 1
ATOM 5713 C CA . ARG B 1 192 ? -6.418 -23.516 -21.516 1 58.22 192 ARG B CA 1
ATOM 5714 C C . ARG B 1 192 ? -5.598 -22.516 -22.328 1 58.22 192 ARG B C 1
ATOM 5716 O O . ARG B 1 192 ? -4.48 -22.828 -22.75 1 58.22 192 ARG B O 1
ATOM 5723 N N . SER B 1 193 ? -6.109 -21.297 -22.453 1 67.19 193 SER B N 1
ATOM 5724 C CA . SER B 1 193 ? -5.418 -20.328 -23.297 1 67.19 193 SER B CA 1
ATOM 5725 C C . SER B 1 193 ? -4.434 -19.5 -22.484 1 67.19 193 SER B C 1
ATOM 5727 O O . SER B 1 193 ? -3.537 -18.859 -23.047 1 67.19 193 SER B O 1
ATOM 5729 N N . GLY B 1 194 ? -4.531 -19.578 -21.188 1 75.5 194 GLY B N 1
ATOM 5730 C CA . GLY B 1 194 ? -3.684 -18.719 -20.375 1 75.5 194 GLY B CA 1
ATOM 5731 C C . GLY B 1 194 ? -4.129 -17.266 -20.375 1 75.5 194 GLY B C 1
ATOM 5732 O O . GLY B 1 194 ? -3.449 -16.406 -19.812 1 75.5 194 GLY B O 1
ATOM 5733 N N . ILE B 1 195 ? -5.18 -16.953 -21.078 1 84.69 195 ILE B N 1
ATOM 5734 C CA . ILE B 1 195 ? -5.715 -15.602 -21.125 1 84.69 195 ILE B CA 1
ATOM 5735 C C . ILE B 1 195 ? -6.945 -15.508 -20.219 1 84.69 195 ILE B C 1
ATOM 5737 O O . ILE B 1 195 ? -7.965 -16.156 -20.484 1 84.69 195 ILE B O 1
ATOM 5741 N N . ASP B 1 196 ? -6.805 -14.781 -19.172 1 85 196 ASP B N 1
ATOM 5742 C CA . ASP B 1 196 ? -7.93 -14.609 -18.266 1 85 196 ASP B CA 1
ATOM 5743 C C . ASP B 1 196 ? -7.926 -13.219 -17.641 1 85 196 ASP B C 1
ATOM 5745 O O . ASP B 1 196 ? -6.961 -12.469 -17.781 1 85 196 ASP B O 1
ATOM 5749 N N . VAL 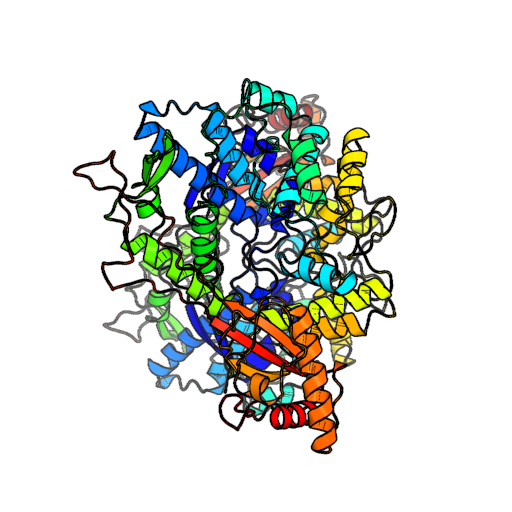B 1 197 ? -9.078 -12.867 -17.047 1 90.56 197 VAL B N 1
ATOM 5750 C CA . VAL B 1 197 ? -9.25 -11.516 -16.516 1 90.56 197 VAL B CA 1
ATOM 5751 C C . VAL B 1 197 ? -8.367 -11.32 -15.289 1 90.56 197 VAL B C 1
ATOM 5753 O O . VAL B 1 197 ? -8.016 -10.195 -14.938 1 90.56 197 VAL B O 1
ATOM 5756 N N . ASP B 1 198 ? -8.047 -12.438 -14.562 1 90.06 198 ASP B N 1
ATOM 5757 C CA . ASP B 1 198 ? -7.074 -12.359 -13.477 1 90.06 198 ASP B CA 1
ATOM 5758 C C . ASP B 1 198 ? -5.738 -11.812 -13.969 1 90.06 198 ASP B C 1
ATOM 5760 O O . ASP B 1 198 ? -5.211 -10.852 -13.406 1 90.06 198 ASP B O 1
ATOM 5764 N N . ARG B 1 199 ? -5.246 -12.367 -15.039 1 90.5 199 ARG B N 1
ATOM 5765 C CA . ARG B 1 199 ? -3.977 -11.945 -15.617 1 90.5 199 ARG B CA 1
ATOM 5766 C C . ARG B 1 199 ? -4.066 -10.523 -16.156 1 90.5 199 ARG B C 1
ATOM 5768 O O . ARG B 1 199 ? -3.107 -9.758 -16.062 1 90.5 199 ARG B O 1
ATOM 5775 N N . PHE B 1 200 ? -5.234 -10.242 -16.797 1 93.25 200 PHE B N 1
ATOM 5776 C CA . PHE B 1 200 ? -5.418 -8.891 -17.312 1 93.25 200 PHE B CA 1
ATOM 5777 C C . PHE B 1 200 ? -5.227 -7.867 -16.188 1 93.25 200 PHE B C 1
ATOM 5779 O O . PHE B 1 200 ? -4.496 -6.887 -16.359 1 93.25 200 PHE B O 1
ATOM 5786 N N . ASP B 1 201 ? -5.797 -8.156 -15.109 1 95.69 201 ASP B N 1
ATOM 5787 C CA . ASP B 1 201 ? -5.77 -7.156 -14.047 1 95.69 201 ASP B CA 1
ATOM 5788 C C . ASP B 1 201 ? -4.391 -7.082 -13.398 1 95.69 201 ASP B C 1
ATOM 5790 O O . ASP B 1 201 ? -3.82 -6 -13.258 1 95.69 201 ASP B O 1
ATOM 5794 N N . TYR B 1 202 ? -3.848 -8.266 -12.891 1 94.38 202 TYR B N 1
ATOM 5795 C CA . TYR B 1 202 ? -2.66 -8.148 -12.047 1 94.38 202 TYR B CA 1
ATOM 5796 C C . TYR B 1 202 ? -1.481 -7.602 -12.844 1 94.38 202 TYR B C 1
ATOM 5798 O O . TYR B 1 202 ? -0.625 -6.906 -12.297 1 94.38 202 TYR B O 1
ATOM 5806 N N . MET B 1 203 ? -1.402 -7.871 -14.125 1 94.94 203 MET B N 1
ATOM 5807 C CA . MET B 1 203 ? -0.282 -7.352 -14.906 1 94.94 203 MET B CA 1
ATOM 5808 C C . MET B 1 203 ? -0.369 -5.836 -15.039 1 94.94 203 MET B C 1
ATOM 5810 O O . MET B 1 203 ? 0.627 -5.133 -14.852 1 94.94 203 MET B O 1
ATOM 5814 N N . VAL B 1 204 ? -1.57 -5.34 -15.375 1 96.56 204 VAL B N 1
ATOM 5815 C CA . VAL B 1 204 ? -1.756 -3.898 -15.508 1 96.56 204 VAL B CA 1
ATOM 5816 C C . VAL B 1 204 ? -1.549 -3.227 -14.148 1 96.56 204 VAL B C 1
ATOM 5818 O O . VAL B 1 204 ? -0.88 -2.195 -14.055 1 96.56 204 VAL B O 1
ATOM 5821 N N . ARG B 1 205 ? -2.088 -3.809 -13.133 1 97.31 205 ARG B N 1
ATOM 5822 C CA . ARG B 1 205 ? -2.025 -3.242 -11.789 1 97.31 205 ARG B CA 1
ATOM 5823 C C . ARG B 1 205 ? -0.602 -3.279 -11.25 1 97.31 205 ARG B C 1
ATOM 5825 O O . ARG B 1 205 ? -0.143 -2.318 -10.625 1 97.31 205 ARG B O 1
ATOM 5832 N N . ASP B 1 206 ? 0.064 -4.406 -11.398 1 95.62 206 ASP B N 1
ATOM 5833 C CA . ASP B 1 206 ? 1.456 -4.496 -10.969 1 95.62 206 ASP B CA 1
ATOM 5834 C C . ASP B 1 206 ? 2.318 -3.455 -11.68 1 95.62 206 ASP B C 1
ATOM 5836 O O . ASP B 1 206 ? 3.129 -2.775 -11.047 1 95.62 206 ASP B O 1
ATOM 5840 N N . CYS B 1 207 ? 2.182 -3.342 -13.008 1 94.94 207 CYS B N 1
ATOM 5841 C CA . CYS B 1 207 ? 2.936 -2.342 -13.758 1 94.94 207 CYS B CA 1
ATOM 5842 C C . CYS B 1 207 ? 2.65 -0.94 -13.227 1 94.94 207 CYS B C 1
ATOM 5844 O O . CYS B 1 207 ? 3.568 -0.132 -13.07 1 94.94 207 CYS B O 1
ATOM 5846 N N . TYR B 1 208 ? 1.401 -0.692 -12.953 1 95.62 208 TYR B N 1
ATOM 5847 C CA . TYR B 1 208 ? 0.962 0.608 -12.461 1 95.62 208 TYR B CA 1
ATOM 5848 C C . TYR B 1 208 ? 1.667 0.964 -11.156 1 95.62 208 TYR B C 1
ATOM 5850 O O . TYR B 1 208 ? 2.199 2.068 -11.008 1 95.62 208 TYR B O 1
ATOM 5858 N N . HIS B 1 209 ? 1.771 0.105 -10.273 1 95 209 HIS B N 1
ATOM 5859 C CA . HIS B 1 209 ? 2.287 0.386 -8.938 1 95 209 HIS B CA 1
ATOM 5860 C C . HIS B 1 209 ? 3.809 0.3 -8.906 1 95 209 HIS B C 1
ATOM 5862 O O . HIS B 1 209 ? 4.457 0.969 -8.094 1 95 209 HIS B O 1
ATOM 5868 N N . LEU B 1 210 ? 4.395 -0.489 -9.781 1 91.88 210 LEU B N 1
ATOM 5869 C CA . LEU B 1 210 ? 5.844 -0.65 -9.805 1 91.88 210 LEU B CA 1
ATOM 5870 C C . LEU B 1 210 ? 6.492 0.413 -10.688 1 91.88 210 LEU B C 1
ATOM 5872 O O . LEU B 1 210 ? 7.715 0.568 -10.68 1 91.88 210 LEU B O 1
ATOM 5876 N N . GLY B 1 211 ? 5.707 1.155 -11.406 1 91.44 211 GLY B N 1
ATOM 5877 C CA . GLY B 1 211 ? 6.25 2.125 -12.344 1 91.44 211 GLY B CA 1
ATOM 5878 C C . GLY B 1 211 ? 6.871 1.484 -13.57 1 91.44 211 GLY B C 1
ATOM 5879 O O . GLY B 1 211 ? 7.91 1.938 -14.055 1 91.44 211 GLY B O 1
ATOM 5880 N N . LEU B 1 212 ? 6.332 0.375 -13.977 1 89.44 212 LEU B N 1
ATOM 5881 C CA . LEU B 1 212 ? 6.781 -0.32 -15.18 1 89.44 212 LEU B CA 1
ATOM 5882 C C . LEU B 1 212 ? 5.793 -0.127 -16.328 1 89.44 212 LEU B C 1
ATOM 5884 O O . LEU B 1 212 ? 4.629 0.214 -16.094 1 89.44 212 LEU B O 1
ATOM 5888 N N . HIS B 1 213 ? 6.27 -0.304 -17.438 1 88 213 HIS B N 1
ATOM 5889 C CA . HIS B 1 213 ? 5.426 -0.141 -18.609 1 88 213 HIS B CA 1
ATOM 5890 C C . HIS B 1 213 ? 4.629 -1.409 -18.906 1 88 213 HIS B C 1
ATOM 5892 O O . HIS B 1 213 ? 5.184 -2.51 -18.891 1 88 213 HIS B O 1
ATOM 5898 N N . CYS B 1 214 ? 3.357 -1.201 -19.047 1 89.31 214 CYS B N 1
ATOM 5899 C CA . CYS B 1 214 ? 2.494 -2.285 -19.5 1 89.31 214 CYS B CA 1
ATOM 5900 C C . CYS B 1 214 ? 2.346 -2.266 -21.016 1 89.31 214 CYS B C 1
ATOM 5902 O O . CYS B 1 214 ? 1.807 -1.311 -21.578 1 89.31 214 CYS B O 1
ATOM 5904 N N . SER B 1 215 ? 2.715 -3.264 -21.719 1 87.12 215 SER B N 1
ATOM 5905 C CA . SER B 1 215 ? 2.916 -3.223 -23.156 1 87.12 215 SER B CA 1
ATOM 5906 C C . SER B 1 215 ? 1.676 -3.707 -23.906 1 87.12 215 SER B C 1
ATOM 5908 O O . SER B 1 215 ? 1.655 -3.732 -25.141 1 87.12 215 SER B O 1
ATOM 5910 N N . TYR B 1 216 ? 0.686 -4.125 -23.219 1 88 216 TYR B N 1
ATOM 5911 C CA . TYR B 1 216 ? -0.467 -4.652 -23.938 1 88 216 TYR B CA 1
ATOM 5912 C C . TYR B 1 216 ? -1.743 -3.926 -23.531 1 88 216 TYR B C 1
ATOM 5914 O O . TYR B 1 216 ? -1.769 -3.217 -22.531 1 88 216 TYR B O 1
ATOM 5922 N N . ASN B 1 217 ? -2.701 -4.082 -24.391 1 89.62 217 ASN B N 1
ATOM 5923 C CA . ASN B 1 217 ? -4.02 -3.498 -24.156 1 89.62 217 ASN B CA 1
ATOM 5924 C C . ASN B 1 217 ? -5.066 -4.57 -23.891 1 89.62 217 ASN B C 1
ATOM 5926 O O . ASN B 1 217 ? -5.641 -5.141 -24.812 1 89.62 217 ASN B O 1
ATOM 5930 N N . TYR B 1 218 ? -5.383 -4.68 -22.656 1 91.31 218 TYR B N 1
ATOM 5931 C CA . TYR B 1 218 ? -6.301 -5.742 -22.266 1 91.31 218 TYR B CA 1
ATOM 5932 C C . TYR B 1 218 ? -7.684 -5.512 -22.859 1 91.31 218 TYR B C 1
ATOM 5934 O O . TYR B 1 218 ? -8.391 -6.469 -23.203 1 91.31 218 TYR B O 1
ATOM 5942 N N . ASP B 1 219 ? -8.125 -4.254 -22.984 1 92.06 219 ASP B N 1
ATOM 5943 C CA . ASP B 1 219 ? -9.461 -3.93 -23.469 1 92.06 219 ASP B CA 1
ATOM 5944 C C . ASP B 1 219 ? -9.641 -4.332 -24.938 1 92.06 219 ASP B C 1
ATOM 5946 O O . ASP B 1 219 ? -10.688 -4.848 -25.312 1 92.06 219 ASP B O 1
ATOM 5950 N N . ASN B 1 220 ? -8.555 -4.141 -25.688 1 93.44 220 ASN B N 1
ATOM 5951 C CA . ASN B 1 220 ? -8.594 -4.555 -27.094 1 93.44 220 ASN B CA 1
ATOM 5952 C C . ASN B 1 220 ? -8.781 -6.062 -27.234 1 93.44 220 ASN B C 1
ATOM 5954 O O . ASN B 1 220 ? -9.523 -6.523 -28.094 1 93.44 220 ASN B O 1
ATOM 5958 N N . ILE B 1 221 ? -8.133 -6.82 -26.406 1 92.81 221 ILE B N 1
ATOM 5959 C CA . ILE B 1 221 ? -8.219 -8.273 -26.422 1 92.81 221 ILE B CA 1
ATOM 5960 C C . ILE B 1 221 ? -9.602 -8.719 -25.953 1 92.81 221 ILE B C 1
ATOM 5962 O O . ILE B 1 221 ? -10.258 -9.531 -26.609 1 92.81 221 ILE B O 1
ATOM 5966 N N . LEU B 1 222 ? -10.031 -8.117 -24.906 1 91.69 222 LEU B N 1
ATOM 5967 C CA . LEU B 1 222 ? -11.281 -8.492 -24.266 1 91.69 222 LEU B CA 1
ATOM 5968 C C . LEU B 1 222 ? -12.477 -8.18 -25.156 1 91.69 222 LEU B C 1
ATOM 5970 O O . LEU B 1 222 ? -13.359 -9.031 -25.344 1 91.69 222 LEU B O 1
ATOM 5974 N N . LEU B 1 223 ? -12.508 -7.039 -25.828 1 93.38 223 LEU B N 1
ATOM 5975 C CA . LEU B 1 223 ? -13.672 -6.582 -26.578 1 93.38 223 LEU B CA 1
ATOM 5976 C C . LEU B 1 223 ? -13.672 -7.152 -27.984 1 93.38 223 LEU B C 1
ATOM 5978 O O . LEU B 1 223 ? -14.664 -7.027 -28.719 1 93.38 223 LEU B O 1
ATOM 5982 N N . ARG B 1 224 ? -12.648 -7.867 -28.312 1 94.44 224 ARG B N 1
ATOM 5983 C CA . ARG B 1 224 ? -12.586 -8.516 -29.609 1 94.44 224 ARG B CA 1
ATOM 5984 C C . ARG B 1 224 ? -12.523 -10.031 -29.469 1 94.44 224 ARG B C 1
ATOM 5986 O O . ARG B 1 224 ? -11.766 -10.703 -30.172 1 94.44 224 ARG B O 1
ATOM 5993 N N . SER B 1 225 ? -13.258 -10.477 -28.531 1 91.62 225 SER B N 1
ATOM 5994 C CA . SER B 1 225 ? -13.383 -11.906 -28.266 1 91.62 225 SER B CA 1
ATOM 5995 C C . SER B 1 225 ? -14.766 -12.422 -28.656 1 91.62 225 SER B C 1
ATOM 5997 O O . SER B 1 225 ? -15.719 -11.648 -28.75 1 91.62 225 SER B O 1
ATOM 5999 N N . ARG B 1 226 ? -14.812 -13.719 -29 1 91.06 226 ARG B N 1
ATOM 6000 C CA . ARG B 1 226 ? -16.047 -14.398 -29.344 1 91.06 226 ARG B CA 1
AT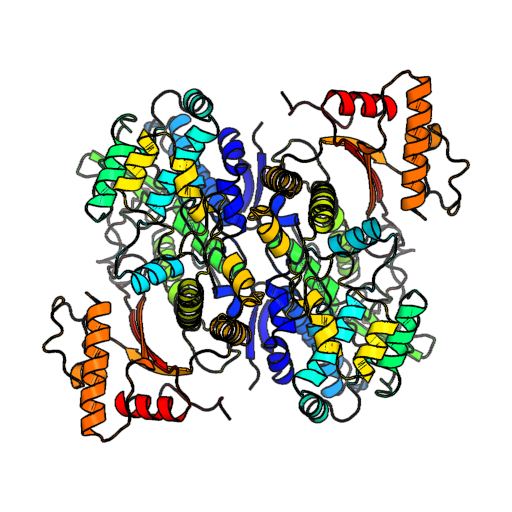OM 6001 C C . ARG B 1 226 ? -16 -15.867 -28.953 1 91.06 226 ARG B C 1
ATOM 6003 O O . ARG B 1 226 ? -14.93 -16.453 -28.875 1 91.06 226 ARG B O 1
ATOM 6010 N N . CYS B 1 227 ? -17.188 -16.375 -28.625 1 89.06 227 CYS B N 1
ATOM 6011 C CA . CYS B 1 227 ? -17.281 -17.812 -28.391 1 89.06 227 CYS B CA 1
ATOM 6012 C C . CYS B 1 227 ? -17.594 -18.562 -29.688 1 89.06 227 CYS B C 1
ATOM 6014 O O . CYS B 1 227 ? -18.594 -18.25 -30.359 1 89.06 227 CYS B O 1
ATOM 6016 N N . ILE B 1 228 ? -16.719 -19.469 -30 1 90.38 228 ILE B N 1
ATOM 6017 C CA . ILE B 1 228 ? -16.891 -20.25 -31.219 1 90.38 228 ILE B CA 1
ATOM 6018 C C . ILE B 1 228 ? -16.859 -21.734 -30.891 1 90.38 228 ILE B C 1
ATOM 6020 O O . ILE B 1 228 ? -16.078 -22.172 -30.047 1 90.38 228 ILE B O 1
ATOM 6024 N N . ARG B 1 229 ? -17.734 -22.453 -31.469 1 85 229 ARG B N 1
ATOM 6025 C CA . ARG B 1 229 ? -17.781 -23.891 -31.219 1 85 229 ARG B CA 1
ATOM 6026 C C . ARG B 1 229 ? -16.547 -24.578 -31.75 1 85 229 ARG B C 1
ATOM 6028 O O . ARG B 1 229 ? -16.109 -24.297 -32.875 1 85 229 ARG B O 1
ATOM 6035 N N . ASN B 1 230 ? -15.969 -25.422 -30.922 1 84.06 230 ASN B N 1
ATOM 6036 C CA . ASN B 1 230 ? -14.797 -26.172 -31.375 1 84.06 230 ASN B CA 1
ATOM 6037 C C . ASN B 1 230 ? -15.195 -27.5 -32 1 84.06 230 ASN B C 1
ATOM 6039 O O . ASN B 1 230 ? -16.375 -27.734 -32.281 1 84.06 230 ASN B O 1
ATOM 6043 N N . GLU B 1 231 ? -14.117 -28.328 -32.281 1 83.81 231 GLU B N 1
ATOM 6044 C CA . GLU B 1 231 ? -14.344 -29.594 -32.969 1 83.81 231 GLU B CA 1
ATOM 6045 C C . GLU B 1 231 ? -15.211 -30.531 -32.125 1 83.81 231 GLU B C 1
ATOM 6047 O O . GLU B 1 231 ? -15.938 -31.359 -32.688 1 83.81 231 GLU B O 1
ATOM 6052 N N . GLN B 1 232 ? -15.211 -30.391 -30.906 1 80 232 GLN B N 1
ATOM 6053 C CA . GLN B 1 232 ? -16 -31.219 -30 1 80 232 GLN B CA 1
ATOM 6054 C C . GLN B 1 232 ? -17.344 -30.578 -29.688 1 80 232 GLN B C 1
ATOM 6056 O O . GLN B 1 232 ? -18.016 -30.953 -28.719 1 80 232 GLN B O 1
ATOM 6061 N N . ASP B 1 233 ? -17.688 -29.531 -30.391 1 80.94 233 ASP B N 1
ATOM 6062 C CA . ASP B 1 233 ? -18.969 -28.828 -30.281 1 80.94 233 ASP B CA 1
ATOM 6063 C C . ASP B 1 233 ? -19.078 -28.109 -28.938 1 80.94 233 ASP B C 1
ATOM 6065 O O . ASP B 1 233 ? -20.156 -28.031 -28.359 1 80.94 233 ASP B O 1
ATOM 6069 N N . GLN B 1 234 ? -17.953 -27.781 -28.406 1 76.31 234 GLN B N 1
ATOM 6070 C CA . GLN B 1 234 ? -17.906 -27 -27.172 1 76.31 234 GLN B CA 1
ATOM 6071 C C . GLN B 1 234 ? -17.547 -25.531 -27.469 1 76.31 234 GLN B C 1
ATOM 6073 O O . GLN B 1 234 ? -16.766 -25.25 -28.375 1 76.31 234 GLN B O 1
ATOM 6078 N N . TRP B 1 235 ? -18.219 -24.688 -26.672 1 78.69 235 TRP B N 1
ATOM 6079 C CA . TRP B 1 235 ? -17.922 -23.266 -26.844 1 78.69 235 TRP B CA 1
ATOM 6080 C C . TRP B 1 235 ? -16.516 -22.953 -26.359 1 78.69 235 TRP B C 1
ATOM 6082 O O . TRP B 1 235 ? -16.094 -23.406 -25.281 1 78.69 235 TRP B O 1
ATOM 6092 N N . GLU B 1 236 ? -15.82 -22.234 -27.125 1 82.81 236 GLU B N 1
ATOM 6093 C CA . GLU B 1 236 ? -14.477 -21.781 -26.781 1 82.81 236 GLU B CA 1
ATOM 6094 C C . GLU B 1 236 ? -14.312 -20.281 -27.062 1 82.81 236 GLU B C 1
ATOM 6096 O O . GLU B 1 236 ? -14.789 -19.781 -28.078 1 82.81 236 GLU B O 1
ATOM 6101 N N . ILE B 1 237 ? -13.695 -19.656 -26.047 1 88.12 237 ILE B N 1
ATOM 6102 C CA . ILE B 1 237 ? -13.43 -18.234 -26.266 1 88.12 237 ILE B CA 1
ATOM 6103 C C . ILE B 1 237 ? -12.289 -18.062 -27.266 1 88.12 237 ILE B C 1
ATOM 6105 O O . ILE B 1 237 ? -11.211 -18.641 -27.078 1 88.12 237 ILE B O 1
ATOM 6109 N N . CYS B 1 238 ? -12.539 -17.375 -28.281 1 89.94 238 CYS B N 1
ATOM 6110 C CA . CYS B 1 238 ? -11.57 -17.062 -29.328 1 89.94 238 CYS B CA 1
ATOM 6111 C C . CYS B 1 238 ? -11.383 -15.562 -29.484 1 89.94 238 CYS B C 1
ATOM 6113 O O . CYS B 1 238 ? -12.203 -14.773 -29 1 89.94 238 CYS B O 1
ATOM 6115 N N . PHE B 1 239 ? -10.281 -15.18 -30.109 1 92.31 239 PHE B N 1
ATOM 6116 C CA . PHE B 1 239 ? -9.953 -13.766 -30.234 1 92.31 239 PHE B CA 1
ATOM 6117 C C . PHE B 1 239 ? -9.789 -13.375 -31.703 1 92.31 239 PHE B C 1
ATOM 6119 O O . PHE B 1 239 ? -9.391 -14.195 -32.531 1 92.31 239 PHE B O 1
ATOM 6126 N N . ASN B 1 240 ? -10.195 -12.164 -32 1 94.5 240 ASN B N 1
ATOM 6127 C CA . ASN B 1 240 ? -10.023 -11.688 -33.375 1 94.5 240 ASN B CA 1
ATOM 6128 C C . ASN B 1 240 ? -8.555 -11.703 -33.781 1 94.5 240 ASN B C 1
ATOM 6130 O O . ASN B 1 240 ? -7.676 -11.359 -32.969 1 94.5 240 ASN B O 1
ATOM 6134 N N . HIS B 1 241 ? -8.281 -12.07 -35 1 91.69 241 HIS B N 1
ATOM 6135 C CA . HIS B 1 241 ? -6.902 -12.148 -35.469 1 91.69 241 HIS B CA 1
ATOM 6136 C C . HIS B 1 241 ? -6.207 -10.797 -35.375 1 91.69 241 HIS B C 1
ATOM 6138 O O . HIS B 1 241 ? -4.98 -10.727 -35.312 1 91.69 241 HIS B O 1
ATOM 6144 N N . LYS B 1 242 ? -6.93 -9.703 -35.312 1 91.12 242 LYS B N 1
ATOM 6145 C CA . LYS B 1 242 ? -6.387 -8.352 -35.25 1 91.12 242 LYS B CA 1
ATOM 6146 C C . LYS B 1 242 ? -5.676 -8.094 -33.938 1 91.12 242 LYS B C 1
ATOM 6148 O O . LYS B 1 242 ? -4.844 -7.191 -33.844 1 91.12 242 LYS B O 1
ATOM 6153 N N . VAL B 1 243 ? -6.02 -8.898 -32.938 1 92.94 243 VAL B N 1
ATOM 6154 C CA . VAL B 1 243 ? -5.438 -8.633 -31.609 1 92.94 243 VAL B CA 1
ATOM 6155 C C . VAL B 1 243 ? -4.297 -9.609 -31.344 1 92.94 243 VAL B C 1
ATOM 6157 O O . VAL B 1 243 ? -3.863 -9.766 -30.203 1 92.94 243 VAL B O 1
ATOM 6160 N N . PHE B 1 244 ? -3.861 -10.258 -32.406 1 88.94 244 PHE B N 1
ATOM 6161 C CA . PHE B 1 244 ? -2.803 -11.25 -32.281 1 88.94 244 PHE B CA 1
ATOM 6162 C C . PHE B 1 244 ? -1.584 -10.656 -31.578 1 88.94 244 PHE B C 1
ATOM 6164 O O . PHE B 1 244 ? -1.046 -11.242 -30.641 1 88.94 244 PHE B O 1
ATOM 6171 N N . TYR B 1 245 ? -1.208 -9.5 -31.984 1 86.56 245 TYR B N 1
ATOM 6172 C CA . TYR B 1 245 ? -0.004 -8.898 -31.422 1 86.56 245 TYR B CA 1
ATOM 6173 C C . TYR B 1 245 ? -0.248 -8.414 -30 1 86.56 245 TYR B C 1
ATOM 6175 O O . TYR B 1 245 ? 0.667 -8.414 -29.172 1 86.56 245 TYR B O 1
ATOM 6183 N N . ASP B 1 246 ? -1.41 -8.047 -29.672 1 90.69 246 ASP B N 1
ATOM 6184 C CA . ASP B 1 246 ? -1.741 -7.711 -28.297 1 90.69 246 ASP B CA 1
ATOM 6185 C C . ASP B 1 246 ? -1.587 -8.922 -27.375 1 90.69 246 ASP B C 1
ATOM 6187 O O . ASP B 1 246 ? -1.121 -8.805 -26.25 1 90.69 246 ASP B O 1
ATOM 6191 N N . VAL B 1 247 ? -2.016 -10.039 -27.922 1 90 247 VAL B N 1
ATOM 6192 C CA . VAL B 1 247 ? -1.896 -11.289 -27.172 1 90 247 VAL B CA 1
ATOM 6193 C C . VAL B 1 247 ? -0.423 -11.625 -26.953 1 90 247 VAL B C 1
ATOM 6195 O O . VAL B 1 247 ? -0.02 -12 -25.844 1 90 247 VAL B O 1
ATOM 6198 N N . CYS B 1 248 ? 0.384 -11.445 -27.984 1 87 248 CYS B N 1
ATOM 6199 C CA . CYS B 1 248 ? 1.818 -11.672 -27.859 1 87 248 CYS B CA 1
ATOM 6200 C C . CYS B 1 248 ? 2.428 -10.734 -26.812 1 87 248 CYS B C 1
ATOM 6202 O O . CYS B 1 248 ? 3.232 -11.164 -25.984 1 87 2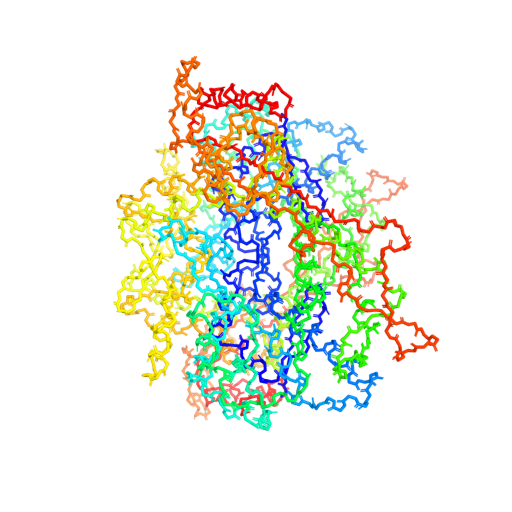48 CYS B O 1
ATOM 6204 N N . ASP B 1 249 ? 2.014 -9.516 -26.906 1 89.38 249 ASP B N 1
ATOM 6205 C CA . ASP B 1 249 ? 2.527 -8.508 -25.984 1 89.38 249 ASP B CA 1
ATOM 6206 C C . ASP B 1 249 ? 2.139 -8.828 -24.547 1 89.38 249 ASP B C 1
ATOM 6208 O O . ASP B 1 249 ? 2.893 -8.539 -23.609 1 89.38 249 ASP B O 1
ATOM 6212 N N . MET B 1 250 ? 1.027 -9.383 -24.406 1 91.25 250 MET B N 1
ATOM 6213 C CA . MET B 1 250 ? 0.573 -9.766 -23.062 1 91.25 250 MET B CA 1
ATOM 6214 C C . MET B 1 250 ? 1.51 -10.797 -22.453 1 91.25 250 MET B C 1
ATOM 6216 O O . MET B 1 250 ? 1.919 -10.656 -21.297 1 91.25 250 MET B O 1
ATOM 6220 N N . PHE B 1 251 ? 1.824 -11.812 -23.172 1 87.94 251 PHE B N 1
ATOM 6221 C CA . PHE B 1 251 ? 2.719 -12.852 -22.672 1 87.94 251 PHE B CA 1
ATOM 6222 C C . PHE B 1 251 ? 4.117 -12.289 -22.453 1 87.94 251 PHE B C 1
ATOM 6224 O O . PHE B 1 251 ? 4.805 -12.688 -21.5 1 87.94 251 PHE B O 1
ATOM 6231 N N . GLN B 1 252 ? 4.492 -11.391 -23.281 1 86.31 252 GLN B N 1
ATOM 6232 C CA . GLN B 1 252 ? 5.777 -10.727 -23.094 1 86.31 252 GLN B CA 1
ATOM 6233 C C . GLN B 1 252 ? 5.781 -9.875 -21.828 1 86.31 252 GLN B C 1
ATOM 6235 O O . GLN B 1 252 ? 6.793 -9.797 -21.125 1 86.31 252 GLN B O 1
ATOM 6240 N N . CYS B 1 253 ? 4.695 -9.195 -21.641 1 90.44 253 CYS B N 1
ATOM 6241 C CA . CYS B 1 253 ? 4.562 -8.398 -20.422 1 90.44 253 CYS B CA 1
ATOM 6242 C C . CYS B 1 253 ? 4.734 -9.266 -19.188 1 90.44 253 CYS B C 1
ATOM 6244 O O . CYS B 1 253 ? 5.41 -8.859 -18.234 1 90.44 253 CYS B O 1
ATOM 6246 N N . ARG B 1 254 ? 4.164 -10.414 -19.188 1 88.12 254 ARG B N 1
ATOM 6247 C CA . ARG B 1 254 ? 4.305 -11.328 -18.047 1 88.12 254 ARG B CA 1
ATOM 6248 C C . ARG B 1 254 ? 5.762 -11.727 -17.844 1 88.12 254 ARG B C 1
ATOM 6250 O O . ARG B 1 254 ? 6.246 -11.773 -16.719 1 88.12 254 ARG B O 1
ATOM 6257 N N . LEU B 1 255 ? 6.391 -12.031 -18.906 1 84.06 255 LEU B N 1
ATOM 6258 C CA . LEU B 1 255 ? 7.797 -12.406 -18.844 1 84.06 255 LEU B CA 1
ATOM 6259 C C . LEU B 1 255 ? 8.633 -11.258 -18.281 1 84.06 255 LEU B C 1
ATOM 6261 O O . LEU B 1 255 ? 9.531 -11.477 -17.469 1 84.06 255 LEU B O 1
ATOM 6265 N N . ASN B 1 256 ? 8.336 -10.094 -18.734 1 84.94 256 ASN B N 1
ATOM 6266 C CA . ASN B 1 256 ? 9.07 -8.93 -18.266 1 84.94 256 ASN B CA 1
ATOM 6267 C C . ASN B 1 256 ? 8.859 -8.695 -16.766 1 84.94 256 ASN B C 1
ATOM 6269 O O . ASN B 1 256 ? 9.797 -8.32 -16.062 1 84.94 256 ASN B O 1
ATOM 6273 N N . LEU B 1 257 ? 7.684 -8.859 -16.328 1 88.06 257 LEU B N 1
ATOM 6274 C CA . LEU B 1 257 ? 7.395 -8.719 -14.906 1 88.06 257 LEU B CA 1
ATOM 6275 C C . LEU B 1 257 ? 8.148 -9.766 -14.086 1 88.06 257 LEU B C 1
ATOM 6277 O O . LEU B 1 257 ? 8.664 -9.461 -13.008 1 88.06 257 LEU B O 1
ATOM 6281 N N . CYS B 1 258 ? 8.195 -10.93 -14.578 1 83.88 258 CYS B N 1
ATOM 6282 C CA . CYS B 1 258 ? 8.93 -11.992 -13.898 1 83.88 258 CYS B CA 1
ATOM 6283 C C . CYS B 1 258 ? 10.422 -11.664 -13.828 1 83.88 258 CYS B C 1
ATOM 6285 O O . CYS B 1 258 ? 11.039 -11.812 -12.773 1 83.88 258 CYS B O 1
ATOM 6287 N N . ARG B 1 259 ? 10.93 -11.164 -14.875 1 78.75 259 ARG B N 1
ATOM 6288 C CA . ARG B 1 259 ? 12.359 -10.891 -14.984 1 78.75 259 ARG B CA 1
ATOM 6289 C C . ARG B 1 259 ? 12.75 -9.672 -14.156 1 78.75 259 ARG B C 1
ATOM 6291 O O . ARG B 1 259 ? 13.82 -9.641 -13.547 1 78.75 259 ARG B O 1
ATOM 6298 N N . ARG B 1 260 ? 11.883 -8.797 -14.078 1 80.19 260 ARG B N 1
ATOM 6299 C CA . ARG B 1 260 ? 12.273 -7.508 -13.523 1 80.19 260 ARG B CA 1
ATOM 6300 C C . ARG B 1 260 ? 11.805 -7.371 -12.078 1 80.19 260 ARG B C 1
ATOM 6302 O O . ARG B 1 260 ? 12.406 -6.641 -11.289 1 80.19 260 ARG B O 1
ATOM 6309 N N . ALA B 1 261 ? 10.766 -8.055 -11.766 1 82.44 261 ALA B N 1
ATOM 6310 C CA . ALA B 1 261 ? 10.18 -7.75 -10.469 1 82.44 261 ALA B CA 1
ATOM 6311 C C . ALA B 1 261 ? 10.016 -9.016 -9.625 1 82.44 261 ALA B C 1
ATOM 6313 O O . ALA B 1 261 ? 10.469 -9.062 -8.484 1 82.44 261 ALA B O 1
ATOM 6314 N N . TYR B 1 262 ? 9.523 -10.039 -10.148 1 77.19 262 TYR B N 1
ATOM 6315 C CA . TYR B 1 262 ? 9.094 -11.172 -9.336 1 77.19 262 TYR B CA 1
ATOM 6316 C C . TYR B 1 262 ? 10.289 -12.008 -8.883 1 77.19 262 TYR B C 1
ATOM 6318 O O . TYR B 1 262 ? 10.297 -12.539 -7.773 1 77.19 262 TYR B O 1
ATOM 6326 N N . LEU B 1 263 ? 11.203 -12.18 -9.742 1 66.69 263 LEU B N 1
ATOM 6327 C CA . LEU B 1 263 ? 12.297 -13.094 -9.406 1 66.69 263 LEU B CA 1
ATOM 6328 C C . LEU B 1 263 ? 13.602 -12.328 -9.203 1 66.69 263 LEU B C 1
ATOM 6330 O O . LEU B 1 263 ? 14.328 -12.57 -8.242 1 66.69 263 LEU B O 1
ATOM 6334 N N . VAL B 1 264 ? 13.883 -11.43 -10.219 1 53.66 264 VAL B N 1
ATOM 6335 C CA . VAL B 1 264 ? 15.117 -10.664 -10.195 1 53.66 264 VAL B CA 1
ATOM 6336 C C . VAL B 1 264 ? 14.805 -9.172 -10.172 1 53.66 264 VAL B C 1
ATOM 6338 O O . VAL B 1 264 ? 13.938 -8.703 -10.922 1 53.66 264 VAL B O 1
ATOM 6341 N N . SER B 1 265 ? 14.93 -8.5 -9.047 1 50.88 265 SER B N 1
ATOM 6342 C CA . SER B 1 265 ? 14.586 -7.086 -9.023 1 50.88 265 SER B CA 1
ATOM 6343 C C . SER B 1 265 ? 15.781 -6.219 -9.406 1 50.88 265 SER B C 1
ATOM 6345 O O . SER B 1 265 ? 16.875 -6.414 -8.898 1 50.88 265 SER B O 1
ATOM 6347 N N . ASP B 1 266 ? 15.641 -5.562 -10.508 1 42.78 266 ASP B N 1
ATOM 6348 C CA . ASP B 1 266 ? 16.578 -4.52 -10.906 1 42.78 266 ASP B CA 1
ATOM 6349 C C . ASP B 1 266 ? 16.234 -3.189 -10.242 1 42.78 266 ASP B C 1
ATOM 6351 O O . ASP B 1 266 ? 16.922 -2.186 -10.461 1 42.78 266 ASP B O 1
ATOM 6355 N N . ALA B 1 267 ? 15.086 -3 -9.617 1 37.53 267 ALA B N 1
ATOM 6356 C CA . ALA B 1 267 ? 14.516 -1.693 -9.312 1 37.53 267 ALA B CA 1
ATOM 6357 C C . ALA B 1 267 ? 15.312 -0.987 -8.219 1 37.53 267 ALA B C 1
ATOM 6359 O O . ALA B 1 267 ? 15.383 0.244 -8.188 1 37.53 267 ALA B O 1
ATOM 6360 N N . LEU B 1 268 ? 15.367 -1.576 -7.027 1 44 268 LEU B N 1
ATOM 6361 C CA . LEU B 1 268 ? 16.141 -0.892 -6 1 44 268 LEU B CA 1
ATOM 6362 C C . LEU B 1 268 ? 17.609 -1.271 -6.086 1 44 268 LEU B C 1
ATOM 6364 O O . LEU B 1 268 ? 18 -2.379 -5.707 1 44 268 LEU B O 1
ATOM 6368 N N . ARG B 1 269 ? 18.344 -0.678 -7.172 1 45.25 269 ARG B N 1
ATOM 6369 C CA . ARG B 1 269 ? 19.797 -0.799 -7.191 1 45.25 269 ARG B CA 1
ATOM 6370 C C . ARG B 1 269 ? 20.422 -0.016 -6.047 1 45.25 269 ARG B C 1
ATOM 6372 O O . ARG B 1 269 ? 20.953 1.08 -6.25 1 45.25 269 ARG B O 1
ATOM 6379 N N . MET B 1 270 ? 19.734 -0.06 -4.973 1 39.22 270 MET B N 1
ATOM 6380 C CA . MET B 1 270 ? 20.656 0.521 -4.008 1 39.22 270 MET B CA 1
ATOM 6381 C C . MET B 1 270 ? 22.016 -0.178 -4.066 1 39.22 270 MET B C 1
ATOM 6383 O O . MET B 1 270 ? 22.984 0.304 -3.49 1 39.22 270 MET B O 1
ATOM 6387 N N . THR B 1 271 ? 22.031 -1.57 -4.316 1 37.25 271 THR B N 1
ATOM 6388 C CA . THR B 1 271 ? 23.328 -2.195 -4.551 1 37.25 271 THR B CA 1
ATOM 6389 C C . THR B 1 271 ? 23.531 -2.469 -6.035 1 37.25 271 THR B C 1
ATOM 6391 O O . THR B 1 271 ? 22.562 -2.549 -6.801 1 37.25 271 THR B O 1
ATOM 6394 N N . THR B 1 272 ? 24.625 -2.117 -6.648 1 34.75 272 THR B N 1
ATOM 6395 C CA . THR B 1 272 ? 25.156 -2.279 -8 1 34.75 272 THR B CA 1
ATOM 6396 C C . THR B 1 272 ? 24.5 -3.461 -8.703 1 34.75 272 THR B C 1
ATOM 6398 O O . THR B 1 272 ? 24.594 -3.594 -9.922 1 34.75 272 THR B O 1
ATOM 6401 N N . LEU B 1 273 ? 24.328 -4.684 -8.188 1 35.78 273 LEU B N 1
ATOM 6402 C CA . LEU B 1 273 ? 24.188 -5.926 -8.945 1 35.78 273 LEU B CA 1
ATOM 6403 C C . LEU B 1 273 ? 22.719 -6.309 -9.078 1 35.78 273 LEU B C 1
ATOM 6405 O O . LEU B 1 273 ? 21.891 -5.984 -8.219 1 35.78 273 LEU B O 1
ATOM 6409 N N . GLN B 1 274 ? 22.281 -6.59 -10.312 1 40.16 274 GLN B N 1
ATOM 6410 C CA . GLN B 1 274 ? 21.094 -7.344 -10.688 1 40.16 274 GLN B CA 1
ATOM 6411 C C . GLN B 1 274 ? 20.719 -8.359 -9.609 1 40.16 274 GLN B C 1
ATOM 6413 O O . GLN B 1 274 ? 21.203 -9.5 -9.633 1 40.16 274 GLN B O 1
ATOM 6418 N N . HIS B 1 275 ? 20.719 -8.094 -8.344 1 47.88 275 HIS B N 1
ATOM 6419 C CA . HIS B 1 275 ? 20.547 -9.102 -7.301 1 47.88 275 HIS B CA 1
ATOM 6420 C C . HIS B 1 275 ? 19.094 -9.523 -7.176 1 47.88 275 HIS B C 1
ATOM 6422 O O . HIS B 1 275 ? 18.188 -8.68 -7.219 1 47.88 275 HIS B O 1
ATOM 6428 N N . PRO B 1 276 ? 18.828 -10.82 -7.605 1 56.31 276 PRO B N 1
ATOM 6429 C CA . PRO B 1 276 ? 17.531 -11.445 -7.344 1 56.31 276 PRO B CA 1
ATOM 6430 C C . PRO B 1 276 ? 17.047 -11.219 -5.914 1 56.31 276 PRO B C 1
ATOM 6432 O O . PRO B 1 276 ? 17.125 -12.133 -5.086 1 56.31 276 PRO B O 1
ATOM 6435 N N . SER B 1 277 ? 16.547 -10 -5.582 1 64.62 277 SER B N 1
ATOM 6436 C CA . SER B 1 277 ? 16.359 -9.5 -4.227 1 64.62 277 SER B CA 1
ATOM 6437 C C . SER B 1 277 ? 15.078 -10.062 -3.604 1 64.62 277 SER B C 1
ATOM 6439 O O . SER B 1 277 ? 15.07 -10.445 -2.432 1 64.62 277 SER B O 1
ATOM 6441 N N . CYS B 1 278 ? 14.133 -10.453 -4.41 1 77 278 CYS B N 1
ATOM 6442 C CA . CYS B 1 278 ? 12.875 -10.852 -3.785 1 77 278 CYS B CA 1
ATOM 6443 C C . CYS B 1 278 ? 12.984 -12.25 -3.18 1 77 278 CYS B C 1
ATOM 6445 O O . CYS B 1 278 ? 12.562 -12.477 -2.045 1 77 278 CYS B O 1
ATOM 6447 N N . ARG B 1 279 ? 13.672 -13.102 -3.885 1 79.5 279 ARG B N 1
ATOM 6448 C CA . ARG B 1 279 ? 13.766 -14.484 -3.443 1 79.5 279 ARG B CA 1
ATOM 6449 C C . ARG B 1 279 ? 14.641 -14.609 -2.201 1 79.5 279 ARG B C 1
ATOM 6451 O O . ARG B 1 279 ? 14.406 -15.469 -1.349 1 79.5 279 ARG B O 1
ATOM 6458 N N . ILE B 1 280 ? 15.672 -13.844 -2.17 1 86.06 280 ILE B N 1
ATOM 6459 C CA . ILE B 1 280 ? 16.547 -13.922 -1.009 1 86.06 280 ILE B CA 1
ATOM 6460 C C . ILE B 1 280 ? 15.844 -13.344 0.214 1 86.06 280 ILE B C 1
ATOM 6462 O O . ILE B 1 280 ? 16.031 -13.82 1.335 1 86.06 280 ILE B O 1
ATOM 6466 N N . ILE B 1 281 ? 15.094 -12.273 -0.018 1 89.44 281 ILE B N 1
ATOM 6467 C CA . ILE B 1 281 ? 14.305 -11.711 1.07 1 89.44 281 ILE B CA 1
ATOM 6468 C C . ILE B 1 281 ? 13.344 -12.766 1.613 1 89.44 281 ILE B C 1
ATOM 6470 O O . ILE B 1 281 ? 13.227 -12.945 2.828 1 89.44 281 ILE B O 1
ATOM 6474 N N . GLU B 1 282 ? 12.734 -13.461 0.726 1 88.94 282 GLU B N 1
ATOM 6475 C CA . GLU B 1 282 ? 11.797 -14.508 1.126 1 88.94 282 GLU B CA 1
ATOM 6476 C C . GLU B 1 282 ? 12.508 -15.609 1.914 1 88.94 282 GLU B C 1
ATOM 6478 O O . GLU B 1 282 ? 11.969 -16.125 2.898 1 88.94 282 GLU B O 1
ATOM 6483 N N . ARG B 1 283 ? 13.672 -15.961 1.469 1 88.38 283 ARG B N 1
ATOM 6484 C CA . ARG B 1 283 ? 14.43 -17 2.172 1 88.38 283 ARG B CA 1
ATOM 6485 C C . ARG B 1 283 ? 14.766 -16.562 3.59 1 88.38 283 ARG B C 1
ATOM 6487 O O . ARG B 1 283 ? 14.672 -17.344 4.531 1 88.38 283 ARG B O 1
ATOM 6494 N N . MET B 1 284 ? 15.25 -15.375 3.686 1 92.19 284 MET B N 1
ATOM 6495 C CA . MET B 1 284 ? 15.594 -14.844 5 1 92.19 284 MET B CA 1
ATOM 6496 C C . MET B 1 284 ? 14.359 -14.773 5.895 1 92.19 284 MET B C 1
ATOM 6498 O O . MET B 1 284 ? 14.438 -15.062 7.09 1 92.19 284 MET B O 1
ATOM 6502 N N . LEU B 1 285 ? 13.219 -14.414 5.348 1 94.38 285 LEU B N 1
ATOM 6503 C CA . LEU B 1 285 ? 11.977 -14.375 6.109 1 94.38 285 LEU B CA 1
ATOM 6504 C C . LEU B 1 285 ? 11.562 -15.773 6.543 1 94.38 285 LEU B C 1
ATOM 6506 O O . LEU B 1 285 ? 11.078 -15.969 7.66 1 94.38 285 LEU B O 1
ATOM 6510 N N . ILE B 1 286 ? 11.711 -16.734 5.652 1 92.75 286 ILE B N 1
ATOM 6511 C CA . ILE B 1 286 ? 11.383 -18.125 5.98 1 92.75 286 ILE B CA 1
ATOM 6512 C C . ILE B 1 286 ? 12.203 -18.578 7.184 1 92.75 286 ILE B C 1
ATOM 6514 O O . ILE B 1 286 ? 11.68 -19.219 8.094 1 92.75 286 ILE B O 1
ATOM 6518 N N . GLU B 1 287 ? 13.484 -18.234 7.18 1 93.19 287 GLU B N 1
ATOM 6519 C CA . GLU B 1 287 ? 14.336 -18.578 8.312 1 93.19 287 GLU B CA 1
ATOM 6520 C C . GLU B 1 287 ? 13.852 -17.906 9.594 1 93.19 287 GLU B C 1
ATOM 6522 O O . GLU B 1 287 ? 13.828 -18.531 10.656 1 93.19 287 GLU B O 1
ATOM 6527 N N . ALA B 1 288 ? 13.477 -16.672 9.484 1 96.12 288 ALA B N 1
ATOM 6528 C CA . ALA B 1 288 ? 12.961 -15.953 10.641 1 96.12 288 ALA B CA 1
ATOM 6529 C C . ALA B 1 288 ? 11.695 -16.609 11.18 1 96.12 288 ALA B C 1
ATOM 6531 O O . ALA B 1 288 ? 11.523 -16.734 12.398 1 96.12 288 ALA B O 1
ATOM 6532 N N . PHE B 1 289 ? 10.805 -17.031 10.312 1 95.75 289 PHE B N 1
ATOM 6533 C CA . PHE B 1 289 ? 9.555 -17.672 10.695 1 95.75 289 PHE B CA 1
ATOM 6534 C C . PHE B 1 289 ? 9.82 -19.031 11.336 1 95.75 289 PHE B C 1
ATOM 6536 O O . PHE B 1 289 ? 9.125 -19.422 12.281 1 95.75 289 PHE B O 1
ATOM 6543 N N . GLN B 1 290 ? 10.828 -19.703 10.828 1 94.19 290 GLN B N 1
ATOM 6544 C CA . GLN B 1 290 ? 11.195 -21 11.398 1 94.19 290 GLN B CA 1
ATOM 6545 C C . GLN B 1 290 ? 11.68 -20.859 12.836 1 94.19 290 GLN B C 1
ATOM 6547 O O . GLN B 1 290 ? 11.297 -21.625 13.711 1 94.19 290 GLN B O 1
ATOM 6552 N N . ILE B 1 291 ? 12.523 -19.891 13.055 1 95.25 291 ILE B N 1
ATOM 6553 C CA . ILE B 1 291 ? 13.023 -19.609 14.398 1 95.25 291 ILE B CA 1
ATOM 6554 C C . ILE B 1 291 ? 11.859 -19.281 15.328 1 95.25 291 ILE B C 1
ATOM 6556 O O . ILE B 1 291 ? 11.789 -19.781 16.453 1 95.25 291 ILE B O 1
ATOM 6560 N N . ALA B 1 292 ? 10.953 -18.453 14.82 1 95.44 292 ALA B N 1
ATOM 6561 C CA . ALA B 1 292 ? 9.797 -18.047 15.617 1 95.44 292 ALA B CA 1
ATOM 6562 C C . ALA B 1 292 ? 8.938 -19.25 15.992 1 95.44 292 ALA B C 1
ATOM 6564 O O . ALA B 1 292 ? 8.531 -19.391 17.141 1 95.44 292 ALA B O 1
ATOM 6565 N N . GLU B 1 293 ? 8.688 -20.094 15.039 1 94.75 293 GLU B N 1
ATOM 6566 C CA . GLU B 1 293 ? 7.859 -21.266 15.297 1 94.75 293 GLU B CA 1
ATOM 6567 C C . GLU B 1 293 ? 8.531 -22.219 16.297 1 94.75 293 GLU B C 1
ATOM 6569 O O . GLU B 1 293 ? 7.859 -22.812 17.141 1 94.75 293 GLU B O 1
ATOM 6574 N N . GLU B 1 294 ? 9.82 -22.344 16.188 1 94.38 294 GLU B N 1
ATOM 6575 C CA . GLU B 1 294 ? 10.578 -23.203 17.094 1 94.38 294 GLU B CA 1
ATOM 6576 C C . GLU B 1 294 ? 10.492 -22.672 18.531 1 94.38 294 GLU B C 1
ATOM 6578 O O . GLU B 1 294 ? 10.57 -23.453 19.484 1 94.38 294 GLU B O 1
ATOM 6583 N N . GLN B 1 295 ? 10.305 -21.406 18.656 1 94.62 295 GLN B N 1
ATOM 6584 C CA . GLN B 1 295 ? 10.211 -20.797 19.969 1 94.62 295 GLN B CA 1
ATOM 6585 C C . GLN B 1 295 ? 8.766 -20.734 20.453 1 94.62 295 GLN B C 1
ATOM 6587 O O . GLN B 1 295 ? 8.461 -20.094 21.453 1 94.62 295 GLN B O 1
ATOM 6592 N N . GLY B 1 296 ? 7.871 -21.266 19.641 1 91.94 296 GLY B N 1
ATOM 6593 C CA . GLY B 1 296 ? 6.484 -21.391 20.062 1 91.94 296 GLY B CA 1
ATOM 6594 C C . GLY B 1 296 ? 5.617 -20.234 19.594 1 91.94 296 GLY B C 1
ATOM 6595 O O . GLY B 1 296 ? 4.465 -20.109 20 1 91.94 296 GLY B O 1
ATOM 6596 N N . VAL B 1 297 ? 6.152 -19.422 18.766 1 93.44 297 VAL B N 1
ATOM 6597 C CA . VAL B 1 297 ? 5.379 -18.312 18.234 1 93.44 297 VAL B CA 1
ATOM 6598 C C . VAL B 1 297 ? 4.512 -18.781 17.078 1 93.44 297 VAL B C 1
ATOM 6600 O O . VAL B 1 297 ? 4.965 -19.547 16.219 1 93.44 297 VAL B O 1
ATOM 6603 N N . GLY B 1 298 ? 3.305 -18.438 17.031 1 93.06 298 GLY B N 1
ATOM 6604 C CA . GLY B 1 298 ? 2.34 -18.75 15.992 1 93.06 298 GLY B CA 1
ATOM 6605 C C . GLY B 1 298 ? 1.15 -17.812 15.977 1 93.06 298 GLY B C 1
ATOM 6606 O O . GLY B 1 298 ? 1.272 -16.641 16.344 1 93.06 298 GLY B O 1
ATOM 6607 N N . ILE B 1 299 ? 0.103 -18.25 15.406 1 94.19 299 ILE B N 1
ATOM 6608 C CA . ILE B 1 299 ? -1.109 -17.438 15.359 1 94.19 299 ILE B CA 1
ATOM 6609 C C . ILE B 1 299 ? -1.978 -17.734 16.578 1 94.19 299 ILE B C 1
ATOM 6611 O O . ILE B 1 299 ? -2.324 -18.891 16.828 1 94.19 299 ILE B O 1
ATOM 6615 N N . GLN B 1 300 ? -2.293 -16.719 17.297 1 90.56 300 GLN B N 1
ATOM 6616 C CA . GLN B 1 300 ? -3.076 -16.859 18.531 1 90.56 300 GLN B CA 1
ATOM 6617 C C . GLN B 1 300 ? -4.57 -16.859 18.219 1 90.56 300 GLN B C 1
ATOM 6619 O O . GLN B 1 300 ? -5.051 -16.031 17.438 1 90.56 300 GLN B O 1
ATOM 6624 N N . THR B 1 301 ? -5.254 -17.844 18.734 1 90.62 301 THR B N 1
ATOM 6625 C CA . THR B 1 301 ? -6.707 -17.922 18.688 1 90.62 301 THR B CA 1
ATOM 6626 C C . THR B 1 301 ? -7.281 -18.141 20.078 1 90.62 301 THR B C 1
ATOM 6628 O O . THR B 1 301 ? -6.531 -18.266 21.062 1 90.62 301 THR B O 1
ATOM 6631 N N . ALA B 1 302 ? -8.609 -18.078 20.188 1 83.19 302 ALA B N 1
ATOM 6632 C CA . ALA B 1 302 ? -9.258 -18.312 21.484 1 83.19 302 ALA B CA 1
ATOM 6633 C C . ALA B 1 302 ? -8.945 -19.703 22.016 1 83.19 302 ALA B C 1
ATOM 6635 O O . ALA B 1 302 ? -8.906 -19.922 23.219 1 83.19 302 ALA B O 1
ATOM 6636 N N . ASN B 1 303 ? -8.641 -20.641 21.094 1 84.94 303 ASN B N 1
ATOM 6637 C CA . ASN B 1 303 ? -8.414 -22.031 21.469 1 84.94 303 ASN B CA 1
ATOM 6638 C C . ASN B 1 303 ? -6.922 -22.344 21.594 1 84.94 303 ASN B C 1
ATOM 6640 O O . ASN B 1 303 ? -6.539 -23.5 21.734 1 84.94 303 ASN B O 1
ATOM 6644 N N . GLY B 1 304 ? -6.098 -21.312 21.516 1 89.25 304 GLY B N 1
ATOM 6645 C CA . GLY B 1 304 ? -4.668 -21.516 21.641 1 89.25 304 GLY B CA 1
ATOM 6646 C C . GLY B 1 304 ? -3.877 -21 20.453 1 89.25 304 GLY B C 1
ATOM 6647 O O . GLY B 1 304 ? -4.426 -20.312 19.594 1 89.25 304 GLY B O 1
ATOM 6648 N N . THR B 1 305 ? -2.6 -21.391 20.562 1 93.25 305 THR B N 1
ATOM 6649 C CA . THR B 1 305 ? -1.697 -20.922 19.516 1 93.25 305 THR B CA 1
ATOM 6650 C C . THR B 1 305 ? -1.538 -21.984 18.422 1 93.25 305 THR B C 1
ATOM 6652 O O . THR B 1 305 ? -1.325 -23.156 18.719 1 93.25 305 THR B O 1
ATOM 6655 N N . VAL B 1 306 ? -1.663 -21.641 17.203 1 94.94 306 VAL B N 1
ATOM 6656 C CA . VAL B 1 306 ? -1.481 -22.547 16.062 1 94.94 306 VAL B CA 1
ATOM 6657 C C . VAL B 1 306 ? -0.146 -22.25 15.383 1 94.94 306 VAL B C 1
ATOM 6659 O O . VAL B 1 306 ? 0.176 -21.094 15.102 1 94.94 306 VAL B O 1
ATOM 6662 N N . LYS B 1 307 ? 0.561 -23.312 15.133 1 94.31 307 LYS B N 1
ATOM 6663 C CA . LYS B 1 307 ? 1.848 -23.188 14.453 1 94.31 307 LYS B CA 1
ATOM 6664 C C . LYS B 1 307 ? 1.669 -22.641 13.031 1 94.31 307 LYS B C 1
ATOM 6666 O O . LYS B 1 307 ? 0.703 -22.984 12.352 1 94.31 307 LYS B O 1
ATOM 6671 N N . LEU B 1 308 ? 2.643 -21.891 12.625 1 93.94 308 LEU B N 1
ATOM 6672 C CA . LEU B 1 308 ? 2.586 -21.312 11.281 1 93.94 308 LEU B CA 1
ATOM 6673 C C . LEU B 1 308 ? 2.547 -22.406 10.219 1 93.94 308 LEU B C 1
ATOM 6675 O O . LEU B 1 308 ? 1.841 -22.266 9.219 1 93.94 308 LEU B O 1
ATOM 6679 N N . SER B 1 309 ? 3.283 -23.469 10.391 1 93.25 309 SER B N 1
ATOM 6680 C CA . SER B 1 309 ? 3.379 -24.547 9.414 1 93.25 309 SER B CA 1
ATOM 6681 C C . SER B 1 309 ? 2.104 -25.375 9.391 1 93.25 309 SER B C 1
ATOM 6683 O O . SER B 1 309 ? 1.91 -26.203 8.492 1 93.25 309 SER B O 1
ATOM 6685 N N . GLU B 1 310 ? 1.17 -25.062 10.305 1 92.81 310 GLU B N 1
ATOM 6686 C CA . GLU B 1 310 ? -0.028 -25.891 10.43 1 92.81 310 GLU B CA 1
ATOM 6687 C C . GLU B 1 310 ? -1.289 -25.078 10.148 1 92.81 310 GLU B C 1
ATOM 6689 O O . GLU B 1 310 ? -2.393 -25.484 10.516 1 92.81 310 GLU B O 1
ATOM 6694 N N . LEU B 1 311 ? -1.134 -23.984 9.594 1 93.69 311 LEU B N 1
ATOM 6695 C CA . LEU B 1 311 ? -2.291 -23.156 9.297 1 93.69 311 LEU B CA 1
ATOM 6696 C C . LEU B 1 311 ? -3.191 -23.812 8.258 1 93.69 311 LEU B C 1
ATOM 6698 O O . LEU B 1 311 ? -4.41 -23.625 8.273 1 93.69 311 LEU B O 1
ATOM 6702 N N . ILE B 1 312 ? -2.6 -24.5 7.285 1 91.31 312 ILE B N 1
ATOM 6703 C CA . ILE B 1 312 ? -3.357 -25.281 6.305 1 91.31 312 ILE B CA 1
ATOM 6704 C C . ILE B 1 312 ? -3.465 -26.734 6.762 1 91.31 312 ILE B C 1
ATOM 6706 O O . ILE B 1 312 ? -2.451 -27.391 7 1 91.31 312 ILE B O 1
ATOM 6710 N N . ARG B 1 313 ? -4.633 -27.141 6.844 1 88.94 313 ARG B N 1
ATOM 6711 C CA . ARG B 1 313 ? -4.891 -28.484 7.344 1 88.94 313 ARG B CA 1
ATOM 6712 C C . ARG B 1 313 ? -5.094 -29.453 6.191 1 88.94 313 ARG B C 1
ATOM 6714 O O . ARG B 1 313 ? -5.031 -29.078 5.023 1 88.94 313 ARG B O 1
ATOM 6721 N N . SER B 1 314 ? -5.262 -30.734 6.547 1 84.31 314 SER B N 1
ATOM 6722 C CA . SER B 1 314 ? -5.496 -31.766 5.531 1 84.31 314 SER B CA 1
ATOM 6723 C C . SER B 1 314 ? -6.902 -31.656 4.953 1 84.31 314 SER B C 1
ATOM 6725 O O . SER B 1 314 ? -7.816 -31.141 5.613 1 84.31 314 SER B O 1
ATOM 6727 N N . PRO B 1 315 ? -7.051 -32.094 3.68 1 82.44 315 PRO B N 1
ATOM 6728 C CA . PRO B 1 315 ? -8.383 -32.094 3.08 1 82.44 315 PRO B CA 1
ATOM 6729 C C . PRO B 1 315 ? -9.414 -32.812 3.932 1 82.44 315 PRO B C 1
ATOM 6731 O O . PRO B 1 315 ? -10.57 -32.375 4.031 1 82.44 315 PRO B O 1
ATOM 6734 N N . GLU B 1 316 ? -9.008 -33.906 4.582 1 83.5 316 GLU B N 1
ATOM 6735 C CA . GLU B 1 316 ? -9.898 -34.688 5.418 1 83.5 316 GLU B CA 1
ATOM 6736 C C . GLU B 1 316 ? -10.398 -33.875 6.617 1 83.5 316 GLU B C 1
ATOM 6738 O O . GLU B 1 316 ? -11.57 -33.969 6.984 1 83.5 316 GLU B O 1
ATOM 6743 N N . GLU B 1 317 ? -9.547 -33.125 7.109 1 87.88 317 GLU B N 1
ATOM 6744 C CA . GLU B 1 317 ? -9.922 -32.312 8.258 1 87.88 317 GLU B CA 1
ATOM 6745 C C . GLU B 1 317 ? -10.93 -31.234 7.863 1 87.88 317 GLU B C 1
ATOM 6747 O O . GLU B 1 317 ? -11.852 -30.938 8.625 1 87.88 317 GLU B O 1
ATOM 6752 N N . TYR B 1 318 ? -10.758 -30.656 6.73 1 86.69 318 TYR B N 1
ATOM 6753 C CA . TYR B 1 318 ? -11.68 -29.641 6.273 1 86.69 318 TYR B CA 1
ATOM 6754 C C . TYR B 1 318 ? -13.055 -30.234 5.984 1 86.69 318 TYR B C 1
ATOM 6756 O O . TYR B 1 318 ? -14.078 -29.609 6.285 1 86.69 318 TYR B O 1
ATOM 6764 N N . ILE B 1 319 ? -13.055 -31.406 5.387 1 80 319 ILE B N 1
ATOM 6765 C CA . ILE B 1 319 ? -14.305 -32.094 5.078 1 80 319 ILE B CA 1
ATOM 6766 C C . ILE B 1 319 ? -15.047 -32.406 6.375 1 80 319 ILE B C 1
ATOM 6768 O O . ILE B 1 319 ? -16.266 -32.188 6.477 1 80 319 ILE B O 1
ATOM 6772 N N . GLN B 1 320 ? -14.312 -32.938 7.305 1 85.88 320 GLN B N 1
ATOM 6773 C CA . GLN B 1 320 ? -14.914 -33.25 8.594 1 85.88 320 GLN B CA 1
ATOM 6774 C C . GLN B 1 320 ? -15.445 -31.984 9.281 1 85.88 320 GLN B C 1
ATOM 6776 O O . GLN B 1 320 ? -16.547 -31.984 9.828 1 85.88 320 GLN B O 1
ATOM 6781 N N . ALA B 1 321 ? -14.633 -30.938 9.273 1 87.5 321 ALA B N 1
ATOM 6782 C CA . ALA B 1 321 ? -15.047 -29.688 9.883 1 87.5 321 ALA B CA 1
ATOM 6783 C C . ALA B 1 321 ? -16.312 -29.141 9.211 1 87.5 321 ALA B C 1
ATOM 6785 O O . ALA B 1 321 ? -17.172 -28.547 9.867 1 87.5 321 ALA B O 1
ATOM 6786 N N . PHE B 1 322 ? -16.406 -29.281 7.945 1 80.69 322 PHE B N 1
ATOM 6787 C CA . PHE B 1 322 ? -17.578 -28.812 7.207 1 80.69 322 PHE B CA 1
ATOM 6788 C C . PHE B 1 322 ? -18.812 -29.578 7.645 1 80.69 322 PHE B C 1
ATOM 6790 O O . PHE B 1 322 ? -19.875 -28.984 7.863 1 80.69 322 PHE B O 1
ATOM 6797 N N . LYS B 1 323 ? -18.672 -30.859 7.754 1 79.56 323 LYS B N 1
ATOM 6798 C CA . LYS B 1 323 ? -19.781 -31.703 8.164 1 79.56 323 LYS B CA 1
ATOM 6799 C C . LYS B 1 323 ? -20.25 -31.359 9.57 1 79.56 323 LYS B C 1
ATOM 6801 O O . LYS B 1 323 ? -21.438 -31.453 9.875 1 79.56 323 LYS B O 1
ATOM 6806 N N . GLU B 1 324 ? -19.375 -30.906 10.344 1 87.62 324 GLU B N 1
ATOM 6807 C CA . GLU B 1 324 ? -19.672 -30.609 11.734 1 87.62 324 GLU B CA 1
ATOM 6808 C C . GLU B 1 324 ? -20.016 -29.125 11.922 1 87.62 324 GLU B C 1
ATOM 6810 O O . GLU B 1 324 ? -20.156 -28.656 13.047 1 87.62 324 GLU B O 1
ATOM 6815 N N . ASN B 1 325 ? -20.062 -28.375 10.898 1 82.25 325 ASN B N 1
ATOM 6816 C CA . ASN B 1 325 ? -20.359 -26.953 10.922 1 82.25 325 ASN B CA 1
ATOM 6817 C C . ASN B 1 325 ? -19.328 -26.188 11.742 1 82.25 325 ASN B C 1
ATOM 6819 O O . ASN B 1 325 ? -19.688 -25.312 12.531 1 82.25 325 ASN B O 1
ATOM 6823 N N . ARG B 1 326 ? -18.094 -26.625 11.656 1 89.19 326 ARG B N 1
ATOM 6824 C CA . ARG B 1 326 ? -17 -26 12.398 1 89.19 326 ARG B CA 1
ATOM 6825 C C . ARG B 1 326 ? -15.922 -25.484 11.453 1 89.19 326 ARG B C 1
ATOM 6827 O O . ARG B 1 326 ? -14.766 -25.344 11.844 1 89.19 326 ARG B O 1
ATOM 6834 N N . LEU B 1 327 ? -16.234 -25.328 10.156 1 88.06 327 LEU B N 1
ATOM 6835 C CA . LEU B 1 327 ? -15.258 -24.906 9.156 1 88.06 327 LEU B CA 1
ATOM 6836 C C . LEU B 1 327 ? -14.727 -23.516 9.492 1 88.06 327 LEU B C 1
ATOM 6838 O O . LEU B 1 327 ? -13.539 -23.234 9.289 1 88.06 327 LEU B O 1
ATOM 6842 N N . ASP B 1 328 ? -15.578 -22.641 9.977 1 89.12 328 ASP B N 1
ATOM 6843 C CA . ASP B 1 328 ? -15.188 -21.281 10.32 1 89.12 328 ASP B CA 1
ATOM 6844 C C . ASP B 1 328 ? -14.133 -21.266 11.422 1 89.12 328 ASP B C 1
ATOM 6846 O O . ASP B 1 328 ? -13.133 -20.547 11.328 1 89.12 328 ASP B O 1
ATOM 6850 N N . SER B 1 329 ? -14.344 -22.078 12.391 1 90.81 329 SER B N 1
ATOM 6851 C CA . SER B 1 329 ? -13.398 -22.172 13.492 1 90.81 329 SER B CA 1
ATOM 6852 C C . SER B 1 329 ? -12.055 -22.719 13.031 1 90.81 329 SER B C 1
ATOM 6854 O O . SER B 1 329 ? -11 -22.297 13.508 1 90.81 329 SER B O 1
ATOM 6856 N N . LEU B 1 330 ? -12.148 -23.734 12.188 1 91.75 330 LEU B N 1
ATOM 6857 C CA . LEU B 1 330 ? -10.922 -24.375 11.695 1 91.75 330 LEU B CA 1
ATOM 6858 C C . LEU B 1 330 ? -10.125 -23.406 10.82 1 91.75 330 LEU B C 1
ATOM 6860 O O . LEU B 1 330 ? -8.898 -23.453 10.805 1 91.75 330 LEU B O 1
ATOM 6864 N N . LEU B 1 331 ? -10.797 -22.469 10.133 1 94.19 331 LEU B N 1
ATOM 6865 C CA . LEU B 1 331 ? -10.164 -21.562 9.195 1 94.19 331 LEU B CA 1
ATOM 6866 C C . LEU B 1 331 ? -9.672 -20.297 9.906 1 94.19 331 LEU B C 1
ATOM 6868 O O . LEU B 1 331 ? -8.898 -19.531 9.336 1 94.19 331 LEU B O 1
ATOM 6872 N N . GLU B 1 332 ? -10.023 -20.062 11.109 1 93.88 332 GLU B N 1
ATOM 6873 C CA . GLU B 1 332 ? -9.773 -18.812 11.828 1 93.88 332 GLU B CA 1
ATOM 6874 C C . GLU B 1 332 ? -8.289 -18.484 11.867 1 93.88 332 GLU B C 1
ATOM 6876 O O . GLU B 1 332 ? -7.891 -17.359 11.539 1 93.88 332 GLU B O 1
ATOM 6881 N N . PRO B 1 333 ? -7.422 -19.469 12.305 1 94.62 333 PRO B N 1
ATOM 6882 C CA . PRO B 1 333 ? -6 -19.141 12.328 1 94.62 333 PRO B CA 1
ATOM 6883 C C . PRO B 1 333 ? -5.457 -18.734 10.961 1 94.62 333 PRO B C 1
ATOM 6885 O O . PRO B 1 333 ? -4.621 -17.844 10.859 1 94.62 333 PRO B O 1
ATOM 6888 N N . TYR B 1 334 ? -5.926 -19.453 9.938 1 94.38 334 TYR B N 1
ATOM 6889 C CA . TYR B 1 334 ? -5.52 -19.156 8.57 1 94.38 334 TYR B CA 1
ATOM 6890 C C . TYR B 1 334 ? -5.918 -17.734 8.172 1 94.38 334 TYR B C 1
ATOM 6892 O O . TYR B 1 334 ? -5.133 -17.016 7.555 1 94.38 334 TYR B O 1
ATOM 6900 N N . LEU B 1 335 ? -7.074 -17.312 8.547 1 94.69 335 LEU B N 1
ATOM 6901 C CA . LEU B 1 335 ? -7.621 -16.016 8.195 1 94.69 335 LEU B CA 1
ATOM 6902 C C . LEU B 1 335 ? -6.953 -14.906 9 1 94.69 335 LEU B C 1
ATOM 6904 O O . LEU B 1 335 ? -6.879 -13.758 8.547 1 94.69 335 LEU B O 1
ATOM 6908 N N . LYS B 1 336 ? -6.383 -15.188 10.125 1 93.88 336 LYS B N 1
ATOM 6909 C CA . LYS B 1 336 ? -5.711 -14.211 10.977 1 93.88 336 LYS B CA 1
ATOM 6910 C C . LYS B 1 336 ? -4.266 -14 10.539 1 93.88 336 LYS B C 1
ATOM 6912 O O . LYS B 1 336 ? -3.639 -13 10.906 1 93.88 336 LYS B O 1
ATOM 6917 N N . ALA B 1 337 ? -3.754 -14.945 9.781 1 95.06 337 ALA B N 1
ATOM 6918 C CA . ALA B 1 337 ? -2.361 -14.883 9.344 1 95.06 337 ALA B CA 1
ATOM 6919 C C . ALA B 1 337 ? -2.199 -13.945 8.156 1 95.06 337 ALA B C 1
ATOM 6921 O O . ALA B 1 337 ? -2.406 -14.352 7.008 1 95.06 337 ALA B O 1
ATOM 6922 N N . THR B 1 338 ? -1.775 -12.703 8.391 1 94.56 338 THR B N 1
ATOM 6923 C CA . THR B 1 338 ? -1.568 -11.711 7.34 1 94.56 338 THR B CA 1
ATOM 6924 C C . THR B 1 338 ? -0.106 -11.281 7.285 1 94.56 338 THR B C 1
ATOM 6926 O O . THR B 1 338 ? 0.726 -11.789 8.039 1 94.56 338 THR B O 1
ATOM 6929 N N . ASP B 1 339 ? 0.238 -10.344 6.395 1 93.56 339 ASP B N 1
ATOM 6930 C CA . ASP B 1 339 ? 1.615 -9.914 6.184 1 93.56 339 ASP B CA 1
ATOM 6931 C C . ASP B 1 339 ? 2.172 -9.219 7.422 1 93.56 339 ASP B C 1
ATOM 6933 O O . ASP B 1 339 ? 3.389 -9.086 7.574 1 93.56 339 ASP B O 1
ATOM 6937 N N . TYR B 1 340 ? 1.309 -8.867 8.258 1 86.94 340 TYR B N 1
ATOM 6938 C CA . TYR B 1 340 ? 1.73 -8.07 9.398 1 86.94 340 TYR B CA 1
ATOM 6939 C C . TYR B 1 340 ? 2.383 -8.938 10.469 1 86.94 340 TYR B C 1
ATOM 6941 O O . TYR B 1 340 ? 2.916 -8.43 11.453 1 86.94 340 TYR B O 1
ATOM 6949 N N . PHE B 1 341 ? 2.4 -10.266 10.203 1 92.81 341 PHE B N 1
ATOM 6950 C CA . PHE B 1 341 ? 3.139 -11.156 11.094 1 92.81 341 PHE B CA 1
ATOM 6951 C C . PHE B 1 341 ? 4.605 -10.75 11.164 1 92.81 341 PHE B C 1
ATOM 6953 O O . PHE B 1 341 ? 5.25 -10.922 12.203 1 92.81 341 PHE B O 1
ATOM 6960 N N . ILE B 1 342 ? 5.141 -10.172 10.109 1 93.81 342 ILE B N 1
ATOM 6961 C CA . ILE B 1 342 ? 6.52 -9.695 10.07 1 93.81 342 ILE B CA 1
ATOM 6962 C C . ILE B 1 342 ? 6.734 -8.648 11.164 1 93.81 342 ILE B C 1
ATOM 6964 O O . ILE B 1 342 ? 7.738 -8.688 11.883 1 93.81 342 ILE B O 1
ATOM 6968 N N . LEU B 1 343 ? 5.766 -7.746 11.281 1 92.56 343 LEU B N 1
ATOM 6969 C CA . LEU B 1 343 ? 5.887 -6.676 12.266 1 92.56 343 LEU B CA 1
ATOM 6970 C C . LEU B 1 343 ? 5.715 -7.215 13.688 1 92.56 343 LEU B C 1
ATOM 6972 O O . LEU B 1 343 ? 6.332 -6.711 14.625 1 92.56 343 LEU B O 1
ATOM 6976 N N . GLN B 1 344 ? 4.867 -8.25 13.789 1 90.94 344 GLN B N 1
ATOM 6977 C CA . GLN B 1 344 ? 4.727 -8.914 15.086 1 90.94 344 GLN B CA 1
ATOM 6978 C C . GLN B 1 344 ? 6.062 -9.469 15.562 1 90.94 344 GLN B C 1
ATOM 6980 O O . GLN B 1 344 ? 6.422 -9.32 16.734 1 90.94 344 GLN B O 1
ATOM 6985 N N . LEU B 1 345 ? 6.75 -10.062 14.656 1 93 345 LEU B N 1
ATOM 6986 C CA . LEU B 1 345 ? 8.047 -10.633 15 1 93 345 LEU B CA 1
ATOM 6987 C C . LEU B 1 345 ? 9.078 -9.531 15.242 1 93 345 LEU B C 1
ATOM 6989 O O . LEU B 1 345 ? 9.852 -9.609 16.203 1 93 345 LEU B O 1
ATOM 6993 N N . ARG B 1 346 ? 9.078 -8.547 14.414 1 93.25 346 ARG B N 1
ATOM 6994 C CA . ARG B 1 346 ? 10.016 -7.43 14.531 1 93.25 346 ARG B CA 1
ATOM 6995 C C . ARG B 1 346 ? 9.898 -6.754 15.891 1 93.25 346 ARG B C 1
ATOM 6997 O O . ARG B 1 346 ? 10.906 -6.363 16.484 1 93.25 346 ARG B O 1
ATOM 7004 N N . ASN B 1 347 ? 8.664 -6.602 16.359 1 91.19 347 ASN B N 1
ATOM 7005 C CA . ASN B 1 347 ? 8.398 -5.84 17.578 1 91.19 347 ASN B CA 1
ATOM 7006 C C . ASN B 1 347 ? 8.352 -6.746 18.812 1 91.19 347 ASN B C 1
ATOM 7008 O O . ASN B 1 347 ? 8.125 -6.273 19.922 1 91.19 347 ASN B O 1
ATOM 7012 N N . SER B 1 348 ? 8.547 -8.047 18.594 1 91.12 348 SER B N 1
ATOM 7013 C CA . SER B 1 348 ? 8.5 -8.992 19.719 1 91.12 348 SER B CA 1
ATOM 7014 C C . SER B 1 348 ? 9.609 -8.703 20.719 1 91.12 348 SER B C 1
ATOM 7016 O O . SER B 1 348 ? 10.625 -8.102 20.375 1 91.12 348 SER B O 1
ATOM 7018 N N . VAL B 1 349 ? 9.359 -9.039 21.969 1 90.06 349 VAL B N 1
ATOM 7019 C CA . VAL B 1 349 ? 10.352 -8.812 23.016 1 90.06 349 VAL B CA 1
ATOM 7020 C C . VAL B 1 349 ? 10.672 -10.133 23.719 1 90.06 349 VAL B C 1
ATOM 7022 O O . VAL B 1 349 ? 11.523 -10.18 24.609 1 90.06 349 VAL B O 1
ATOM 7025 N N . GLU B 1 350 ? 9.992 -11.219 23.312 1 89.12 350 GLU B N 1
ATOM 7026 C CA . GLU B 1 350 ? 10.188 -12.516 23.969 1 89.12 350 GLU B CA 1
ATOM 7027 C C . GLU B 1 350 ? 11.609 -13.016 23.781 1 89.12 350 GLU B C 1
ATOM 7029 O O . GLU B 1 350 ? 12.195 -12.883 22.703 1 89.12 350 GLU B O 1
ATOM 7034 N N . PRO B 1 351 ? 12.102 -13.586 24.859 1 91.62 351 PRO B N 1
ATOM 7035 C CA . PRO B 1 351 ? 13.43 -14.188 24.719 1 91.62 351 PRO B CA 1
ATOM 7036 C C . PRO B 1 351 ? 13.445 -15.344 23.719 1 91.62 351 PRO B C 1
ATOM 7038 O O . PRO B 1 351 ? 12.477 -16.094 23.609 1 91.62 351 PRO B O 1
ATOM 7041 N N . GLY B 1 352 ? 14.469 -15.5 23.016 1 93.62 352 GLY B N 1
ATOM 7042 C CA . GLY B 1 352 ? 14.602 -16.562 22.031 1 93.62 352 GLY B CA 1
ATOM 7043 C C . GLY B 1 352 ? 14.328 -16.109 20.625 1 93.62 352 GLY B C 1
ATOM 7044 O O . GLY B 1 352 ? 14.656 -16.812 19.656 1 93.62 352 GLY B O 1
ATOM 7045 N N . LEU B 1 353 ? 13.75 -14.938 20.547 1 95.44 353 LEU B N 1
ATOM 7046 C CA . LEU B 1 353 ? 13.367 -14.461 19.219 1 95.44 353 LEU B CA 1
ATOM 7047 C C . LEU B 1 353 ? 14.367 -13.453 18.688 1 95.44 353 LEU B C 1
ATOM 7049 O O . LEU B 1 353 ? 14.117 -12.789 17.672 1 95.44 353 LEU B O 1
ATOM 7053 N N . GLU B 1 354 ? 15.508 -13.352 19.344 1 95.62 354 GLU B N 1
ATOM 7054 C CA . GLU B 1 354 ? 16.5 -12.352 18.969 1 95.62 354 GLU B CA 1
ATOM 7055 C C . GLU B 1 354 ? 17.016 -12.586 17.547 1 95.62 354 GLU B C 1
ATOM 7057 O O . GLU B 1 354 ? 17.156 -11.641 16.766 1 95.62 354 GLU B O 1
ATOM 7062 N N . ALA B 1 355 ? 17.281 -13.852 17.25 1 95.5 355 ALA B N 1
ATOM 7063 C CA . ALA B 1 355 ? 17.797 -14.172 15.922 1 95.5 355 ALA B CA 1
ATOM 7064 C C . ALA B 1 355 ? 16.781 -13.812 14.844 1 95.5 355 ALA B C 1
ATOM 7066 O O . ALA B 1 355 ? 17.156 -13.328 13.773 1 95.5 355 ALA B O 1
ATOM 7067 N N . ALA B 1 356 ? 15.516 -14.109 15.086 1 96.5 356 ALA B N 1
ATOM 7068 C CA . ALA B 1 356 ? 14.461 -13.773 14.133 1 96.5 356 ALA B CA 1
ATOM 7069 C C . ALA B 1 356 ? 14.352 -12.266 13.945 1 96.5 356 ALA B C 1
ATOM 7071 O O . ALA B 1 356 ? 14.25 -11.781 12.82 1 96.5 356 ALA B O 1
ATOM 7072 N N . ARG B 1 357 ? 14.375 -11.523 15.062 1 95.69 357 ARG B N 1
ATOM 7073 C CA . ARG B 1 357 ? 14.328 -10.062 15.008 1 95.69 357 ARG B CA 1
ATOM 7074 C C . ARG B 1 357 ? 15.516 -9.516 14.219 1 95.69 357 ARG B C 1
ATOM 7076 O O . ARG B 1 357 ? 15.359 -8.578 13.438 1 95.69 357 ARG B O 1
ATOM 7083 N N . HIS B 1 358 ? 16.625 -10.102 14.453 1 95.69 358 HIS B N 1
ATOM 7084 C CA . HIS B 1 358 ? 17.844 -9.664 13.766 1 95.69 358 HIS B CA 1
ATOM 7085 C C . HIS B 1 358 ? 17.719 -9.875 12.258 1 95.69 358 HIS B C 1
ATOM 7087 O O . HIS B 1 358 ? 18.141 -9.031 11.477 1 95.69 358 HIS B O 1
ATOM 7093 N N . LEU B 1 359 ? 17.219 -11 11.852 1 95.31 359 LEU B N 1
ATOM 7094 C CA . LEU B 1 359 ? 17.047 -11.289 10.43 1 95.31 359 LEU B CA 1
ATOM 7095 C C . LEU B 1 359 ? 16.109 -10.273 9.781 1 95.31 359 LEU B C 1
ATOM 7097 O O . LEU B 1 359 ? 16.375 -9.797 8.672 1 95.31 359 LEU B O 1
ATOM 7101 N N . ILE B 1 360 ? 15.023 -9.961 10.445 1 94.94 360 ILE B N 1
ATOM 7102 C CA . ILE B 1 360 ? 14.07 -9 9.914 1 94.94 360 ILE B CA 1
ATOM 7103 C C . ILE B 1 360 ? 14.727 -7.625 9.805 1 94.94 360 ILE B C 1
ATOM 7105 O O . ILE B 1 360 ? 14.531 -6.914 8.82 1 94.94 360 ILE B O 1
ATOM 7109 N N . GLN B 1 361 ? 15.477 -7.254 10.781 1 93.75 361 GLN B N 1
ATOM 7110 C CA . GLN B 1 361 ? 16.188 -5.984 10.742 1 93.75 361 GLN B CA 1
ATOM 7111 C C . GLN B 1 361 ? 17.172 -5.941 9.57 1 93.75 361 GLN B C 1
ATOM 7113 O O . GLN B 1 361 ? 17.312 -4.91 8.906 1 93.75 361 GLN B O 1
ATOM 7118 N N . ARG B 1 362 ? 17.875 -7.035 9.336 1 92.44 362 ARG B N 1
ATOM 7119 C CA . ARG B 1 362 ? 18.766 -7.113 8.188 1 92.44 362 ARG B CA 1
ATOM 7120 C C . ARG B 1 362 ? 18 -6.891 6.887 1 92.44 362 ARG B C 1
ATOM 7122 O O . ARG B 1 362 ? 18.469 -6.16 6.008 1 92.44 362 ARG B O 1
ATOM 7129 N N . ILE B 1 363 ? 16.891 -7.531 6.781 1 91.62 363 ILE B N 1
ATOM 7130 C CA . ILE B 1 363 ? 16.062 -7.383 5.586 1 91.62 363 ILE B CA 1
ATOM 7131 C C . ILE B 1 363 ? 15.688 -5.918 5.395 1 91.62 363 ILE B C 1
ATOM 7133 O O . ILE B 1 363 ? 15.828 -5.371 4.297 1 91.62 363 ILE B O 1
ATOM 7137 N N . GLU B 1 364 ? 15.242 -5.262 6.461 1 89.69 364 GLU B N 1
ATOM 7138 C CA . GLU B 1 364 ? 14.844 -3.857 6.402 1 89.69 364 GLU B CA 1
ATOM 7139 C C . GLU B 1 364 ? 16.016 -2.967 6.016 1 89.69 364 GLU B C 1
ATOM 7141 O O . GLU B 1 364 ? 15.852 -2.008 5.254 1 89.69 364 GLU B O 1
ATOM 7146 N N . MET B 1 365 ? 17.141 -3.328 6.422 1 89 365 MET B N 1
ATOM 7147 C CA . MET B 1 365 ? 18.328 -2.514 6.168 1 89 365 MET B CA 1
ATOM 7148 C C . MET B 1 365 ? 18.984 -2.9 4.848 1 89 365 MET B C 1
ATOM 7150 O O . MET B 1 365 ? 20.078 -2.416 4.527 1 89 365 MET B O 1
ATOM 7154 N N . HIS B 1 366 ? 18.406 -3.848 4.152 1 86.06 366 HIS B N 1
ATOM 7155 C CA . HIS B 1 366 ? 18.875 -4.332 2.861 1 86.06 366 HIS B CA 1
ATOM 7156 C C . HIS B 1 366 ? 20.234 -5.039 2.994 1 86.06 366 HIS B C 1
ATOM 7158 O O . HIS B 1 366 ? 21.094 -4.902 2.129 1 86.06 366 HIS B O 1
ATOM 7164 N N . ASP B 1 367 ? 20.438 -5.496 4.156 1 87.75 367 ASP B N 1
ATOM 7165 C CA . ASP B 1 367 ? 21.594 -6.367 4.391 1 87.75 367 ASP B CA 1
ATOM 7166 C C . ASP B 1 367 ? 21.234 -7.828 4.121 1 87.75 367 ASP B C 1
ATOM 7168 O O . ASP B 1 367 ? 21.094 -8.617 5.055 1 87.75 367 ASP B O 1
ATOM 7172 N N . TYR B 1 368 ? 21.172 -8.18 2.854 1 87.12 368 TYR B N 1
ATOM 7173 C CA . TYR B 1 368 ? 20.734 -9.508 2.428 1 87.12 368 TYR B CA 1
ATOM 7174 C C . TYR B 1 368 ? 21.906 -10.477 2.426 1 87.12 368 TYR B C 1
ATOM 7176 O O . TYR B 1 368 ? 23.078 -10.062 2.477 1 87.12 368 TYR B O 1
ATOM 7184 N N . TYR B 1 369 ? 21.562 -11.773 2.426 1 87.75 369 TYR B N 1
ATOM 7185 C CA . TYR B 1 369 ? 22.609 -12.758 2.193 1 87.75 369 TYR B CA 1
ATOM 7186 C C . TYR B 1 369 ? 23.359 -12.461 0.896 1 87.75 369 TYR B C 1
ATOM 7188 O O . TYR B 1 369 ? 22.734 -12.18 -0.131 1 87.75 369 TYR B O 1
ATOM 7196 N N . PRO B 1 370 ? 24.594 -12.438 0.96 1 84.06 370 PRO B N 1
ATOM 7197 C CA . PRO B 1 370 ? 25.375 -12.062 -0.223 1 84.06 370 PRO B CA 1
ATOM 7198 C C . PRO B 1 370 ? 25.172 -13.023 -1.391 1 84.06 370 PRO B C 1
ATOM 7200 O O . PRO B 1 370 ? 25.062 -14.234 -1.186 1 84.06 370 PRO B O 1
ATOM 7203 N N . PHE B 1 371 ? 25.219 -12.5 -2.576 1 82 371 PHE B N 1
ATOM 7204 C CA . PHE B 1 371 ? 25.109 -13.25 -3.822 1 82 371 PHE B CA 1
ATOM 7205 C C . PHE B 1 371 ? 26.438 -13.875 -4.203 1 82 371 PHE B C 1
ATOM 7207 O O . PHE B 1 371 ? 27.469 -13.188 -4.238 1 82 371 PHE B O 1
ATOM 7214 N N . VAL B 1 372 ? 26.438 -15.117 -4.438 1 83.19 372 VAL B N 1
ATOM 7215 C CA . VAL B 1 372 ? 27.672 -15.828 -4.797 1 83.19 372 VAL B CA 1
ATOM 7216 C C . VAL B 1 372 ? 27.812 -15.875 -6.312 1 83.19 372 VAL B C 1
ATOM 7218 O O . VAL B 1 372 ? 28.891 -15.633 -6.852 1 83.19 372 VAL B O 1
ATOM 7221 N N . GLY B 1 373 ? 26.719 -16.234 -6.973 1 80.38 373 GLY B N 1
ATOM 7222 C CA . GLY B 1 373 ? 26.75 -16.344 -8.422 1 80.38 373 GLY B CA 1
ATOM 7223 C C . GLY B 1 373 ? 25.5 -16.984 -8.992 1 80.38 373 GLY B C 1
ATOM 7224 O O . GLY B 1 373 ? 24.531 -17.25 -8.266 1 80.38 373 GLY B O 1
ATOM 7225 N N . ARG B 1 374 ? 25.5 -17.031 -10.32 1 82.81 374 ARG B N 1
ATOM 7226 C CA . ARG B 1 374 ? 24.375 -17.672 -11 1 82.81 374 ARG B CA 1
ATOM 7227 C C . ARG B 1 374 ? 24.859 -18.641 -12.062 1 82.81 374 ARG B C 1
ATOM 7229 O O . ARG B 1 374 ? 25.969 -18.5 -12.594 1 82.81 374 ARG B O 1
ATOM 7236 N N . ILE B 1 375 ? 24.125 -19.672 -12.305 1 84.38 375 ILE B N 1
ATOM 7237 C CA . ILE B 1 375 ? 24.375 -20.609 -13.391 1 84.38 375 ILE B CA 1
ATOM 7238 C C . ILE B 1 375 ? 23.156 -20.641 -14.328 1 84.38 375 ILE B C 1
ATOM 7240 O O . ILE B 1 375 ? 22.031 -20.812 -13.875 1 84.38 375 ILE B O 1
ATOM 7244 N N . LEU B 1 376 ? 23.469 -20.312 -15.578 1 84.06 376 LEU B N 1
ATOM 7245 C CA . LEU B 1 376 ? 22.438 -20.5 -16.594 1 84.06 376 LEU B CA 1
ATOM 7246 C C . LEU B 1 376 ? 22.25 -21.969 -16.922 1 84.06 376 LEU B C 1
ATOM 7248 O O . LEU B 1 376 ? 23.219 -22.703 -17.125 1 84.06 376 LEU B O 1
ATOM 7252 N N . VAL B 1 377 ? 21.031 -22.391 -16.922 1 86.12 377 VAL B N 1
ATOM 7253 C CA . VAL B 1 377 ? 20.766 -23.828 -17.031 1 86.12 377 VAL B CA 1
ATOM 7254 C C . VAL B 1 377 ? 20.094 -24.125 -18.375 1 86.12 377 VAL B C 1
ATOM 7256 O O . VAL B 1 377 ? 19.156 -23.422 -18.781 1 86.12 377 VAL B O 1
ATOM 7259 N N . THR B 1 378 ? 20.672 -25 -19.078 1 85.12 378 THR B N 1
ATOM 7260 C CA . THR B 1 378 ? 19.969 -25.672 -20.172 1 85.12 378 THR B CA 1
ATOM 7261 C C . THR B 1 378 ? 19.203 -26.891 -19.672 1 85.12 378 THR B C 1
ATOM 7263 O O . THR B 1 378 ? 19.812 -27.906 -19.328 1 85.12 378 THR B O 1
ATOM 7266 N N . ASN B 1 379 ? 17.969 -26.734 -19.641 1 84.12 379 ASN B N 1
ATOM 7267 C CA . ASN B 1 379 ? 17.141 -27.766 -19.016 1 84.12 379 ASN B CA 1
ATOM 7268 C C . ASN B 1 379 ? 17.156 -29.062 -19.828 1 84.12 379 ASN B C 1
ATOM 7270 O O . ASN B 1 379 ? 16.875 -29.047 -21.031 1 84.12 379 ASN B O 1
ATOM 7274 N N . GLN B 1 380 ? 17.516 -30.109 -19.125 1 78.25 380 GLN B N 1
ATOM 7275 C CA . GLN B 1 380 ? 17.562 -31.438 -19.75 1 78.25 380 GLN B CA 1
ATOM 7276 C C . GLN B 1 380 ? 16.297 -32.219 -19.438 1 78.25 380 GLN B C 1
ATOM 7278 O O . GLN B 1 380 ? 15.758 -32.156 -18.328 1 78.25 380 GLN B O 1
ATOM 7283 N N . GLU B 1 381 ? 15.688 -32.781 -20.422 1 71.62 381 GLU B N 1
ATOM 7284 C CA . GLU B 1 381 ? 14.445 -33.531 -20.25 1 71.62 381 GLU B CA 1
ATOM 7285 C C . GLU B 1 381 ? 14.719 -34.906 -19.688 1 71.62 381 GLU B C 1
ATOM 7287 O O . GLU B 1 381 ? 13.82 -35.75 -19.656 1 71.62 381 GLU B O 1
ATOM 7292 N N . ASN B 1 382 ? 15.82 -35.188 -19.141 1 63.66 382 ASN B N 1
ATOM 7293 C CA . ASN B 1 382 ? 16.172 -36.562 -18.766 1 63.66 382 ASN B CA 1
ATOM 7294 C C . ASN B 1 382 ? 15.586 -36.938 -17.406 1 63.66 382 ASN B C 1
ATOM 7296 O O . ASN B 1 382 ? 16.141 -37.75 -16.688 1 63.66 382 ASN B O 1
ATOM 7300 N N . GLY B 1 383 ? 14.43 -36.594 -17.062 1 65.62 383 GLY B N 1
ATOM 7301 C CA . GLY B 1 383 ? 13.703 -37.094 -15.922 1 65.62 383 GLY B CA 1
ATOM 7302 C C . GLY B 1 383 ? 14.242 -36.594 -14.594 1 65.62 383 GLY B C 1
ATOM 7303 O O . GLY B 1 383 ? 14.93 -35.562 -14.547 1 65.62 383 GLY B O 1
ATOM 7304 N N . ASP B 1 384 ? 13.906 -37.281 -13.414 1 67.5 384 ASP B N 1
ATOM 7305 C CA . ASP B 1 384 ? 14.195 -36.938 -12.031 1 67.5 384 ASP B CA 1
ATOM 7306 C C . ASP B 1 384 ? 15.398 -37.719 -11.508 1 67.5 384 ASP B C 1
ATOM 7308 O O . ASP B 1 384 ? 15.562 -37.875 -10.297 1 67.5 384 ASP B O 1
ATOM 7312 N N . ASP B 1 385 ? 16.125 -38.219 -12.352 1 72.75 385 ASP B N 1
ATOM 7313 C CA . ASP B 1 385 ? 17.266 -39 -11.867 1 72.75 385 ASP B CA 1
ATOM 7314 C C . ASP B 1 385 ? 18.531 -38.156 -11.875 1 72.75 385 ASP B C 1
ATOM 7316 O O . ASP B 1 385 ? 19.062 -37.844 -12.945 1 72.75 385 ASP B O 1
ATOM 7320 N N . TYR B 1 386 ? 19 -37.719 -10.719 1 83.44 386 TYR B N 1
ATOM 7321 C CA . TYR B 1 386 ? 20.156 -36.844 -10.594 1 83.44 386 TYR B CA 1
ATOM 7322 C C . TYR B 1 386 ? 21.391 -37.625 -10.133 1 83.44 386 TYR B C 1
ATOM 7324 O O . TYR B 1 386 ? 22.406 -37.031 -9.781 1 83.44 386 TYR B O 1
ATOM 7332 N N . GLU B 1 387 ? 21.281 -38.938 -10.047 1 83 387 GLU B N 1
ATOM 7333 C CA . GLU B 1 387 ? 22.375 -39.781 -9.539 1 83 387 GLU B CA 1
ATOM 7334 C C . GLU B 1 387 ? 23.625 -39.625 -10.391 1 83 387 GLU B C 1
ATOM 7336 O O . GLU B 1 387 ? 24.75 -39.625 -9.867 1 83 387 GLU B O 1
ATOM 7341 N N . ASN B 1 388 ? 23.438 -39.438 -11.656 1 85.31 388 ASN B N 1
ATOM 7342 C CA . ASN B 1 388 ? 24.578 -39.406 -12.555 1 85.31 388 ASN B CA 1
ATOM 7343 C C . ASN B 1 388 ? 25.016 -37.969 -12.82 1 85.31 388 ASN B C 1
ATOM 7345 O O . ASN B 1 388 ? 25.875 -37.719 -13.672 1 85.31 388 ASN B O 1
ATOM 7349 N N . LEU B 1 389 ? 24.438 -37.062 -12.141 1 90.69 389 LEU B N 1
ATOM 7350 C CA . LEU B 1 389 ? 24.828 -35.656 -12.305 1 90.69 389 LEU B CA 1
ATOM 7351 C C . LEU B 1 389 ? 26.25 -35.438 -11.812 1 90.69 389 LEU B C 1
ATOM 7353 O O . LEU B 1 389 ? 26.609 -35.875 -10.719 1 90.69 389 LEU B O 1
ATOM 7357 N N . THR B 1 390 ? 27.094 -34.812 -12.625 1 91.38 390 THR B N 1
ATOM 7358 C CA . THR B 1 390 ? 28.5 -34.562 -12.281 1 91.38 390 THR B CA 1
ATOM 7359 C C . THR B 1 390 ? 28.734 -33.094 -12.023 1 91.38 390 THR B C 1
ATOM 7361 O O . THR B 1 390 ? 27.891 -32.25 -12.344 1 91.38 390 THR B O 1
ATOM 7364 N N . TYR B 1 391 ? 29.859 -32.844 -11.43 1 92.62 391 TYR B N 1
ATOM 7365 C CA . TYR B 1 391 ? 30.297 -31.469 -11.203 1 92.62 391 TYR B CA 1
ATOM 7366 C C . TYR B 1 391 ? 30.375 -30.703 -12.516 1 92.62 391 TYR B C 1
ATOM 7368 O O . TYR B 1 391 ? 30 -29.531 -12.586 1 92.62 391 TYR B O 1
ATOM 7376 N N . ASP B 1 392 ? 30.812 -31.328 -13.531 1 89.5 392 ASP B N 1
ATOM 7377 C CA . ASP B 1 392 ? 30.938 -30.688 -14.836 1 89.5 392 ASP B CA 1
ATOM 7378 C C . ASP B 1 392 ? 29.562 -30.328 -15.398 1 89.5 392 ASP B C 1
ATOM 7380 O O . ASP B 1 392 ? 29.406 -29.297 -16.062 1 89.5 392 ASP B O 1
ATOM 7384 N N . ASP B 1 393 ? 28.656 -31.188 -15.148 1 90.25 393 ASP B N 1
ATOM 7385 C CA . ASP B 1 393 ? 27.297 -30.891 -15.578 1 90.25 393 ASP B CA 1
ATOM 7386 C C . ASP B 1 393 ? 26.766 -29.625 -14.891 1 90.25 393 ASP B C 1
ATOM 7388 O O . ASP B 1 393 ? 26.062 -28.828 -15.516 1 90.25 393 ASP B O 1
ATOM 7392 N N . LEU B 1 394 ? 27.047 -29.531 -13.633 1 91.12 394 LEU B N 1
ATOM 7393 C CA . LEU B 1 394 ? 26.609 -28.359 -12.859 1 91.12 394 LEU B CA 1
ATOM 7394 C C . LEU B 1 394 ? 27.234 -27.078 -13.414 1 91.12 394 LEU B C 1
ATOM 7396 O O . LEU B 1 394 ? 26.516 -26.125 -13.711 1 91.12 394 LEU B O 1
ATOM 7400 N N . ILE B 1 395 ? 28.516 -27.094 -13.617 1 88.5 395 ILE B N 1
ATOM 7401 C CA . ILE B 1 395 ? 29.234 -25.891 -14.031 1 88.5 395 ILE B CA 1
ATOM 7402 C C . ILE B 1 395 ? 28.828 -25.516 -15.453 1 88.5 395 ILE B C 1
ATOM 7404 O O . ILE B 1 395 ? 28.766 -24.328 -15.789 1 88.5 395 ILE B O 1
ATOM 7408 N N . ASN B 1 396 ? 28.453 -26.469 -16.219 1 87.38 396 ASN B N 1
ATOM 7409 C CA . ASN B 1 396 ? 28.078 -26.203 -17.609 1 87.38 396 ASN B CA 1
ATOM 7410 C C . ASN B 1 396 ? 26.578 -25.938 -17.719 1 87.38 396 ASN B C 1
ATOM 7412 O O . ASN B 1 396 ? 26.078 -25.641 -18.812 1 87.38 396 ASN B O 1
ATOM 7416 N N . GLY B 1 397 ? 25.906 -26.094 -16.641 1 88.69 397 GLY B N 1
ATOM 7417 C CA . GLY B 1 397 ? 24.484 -25.766 -16.609 1 88.69 397 GLY B CA 1
ATOM 7418 C C . GLY B 1 397 ? 23.609 -26.812 -17.266 1 88.69 397 GLY B C 1
ATOM 7419 O O . GLY B 1 397 ? 22.531 -26.5 -17.781 1 88.69 397 GLY B O 1
ATOM 7420 N N . LYS B 1 398 ? 24.156 -27.984 -17.422 1 88.69 398 LYS B N 1
ATOM 7421 C CA . LYS B 1 398 ? 23.359 -29.078 -17.984 1 88.69 398 LYS B CA 1
ATOM 7422 C C . LYS B 1 398 ? 22.594 -29.828 -16.891 1 88.69 398 LYS B C 1
ATOM 7424 O O . LYS B 1 398 ? 23.031 -30.875 -16.438 1 88.69 398 LYS B O 1
ATOM 7429 N N . LEU B 1 399 ? 21.484 -29.297 -16.531 1 89.94 399 LEU B N 1
ATOM 7430 C CA . LEU B 1 399 ? 20.719 -29.797 -15.391 1 89.94 399 LEU B CA 1
ATOM 7431 C C . LEU B 1 399 ? 19.25 -29.953 -15.742 1 89.94 399 LEU B C 1
ATOM 7433 O O . LEU B 1 399 ? 18.766 -29.312 -16.688 1 89.94 399 LEU B O 1
ATOM 7437 N N . SER B 1 400 ? 18.562 -30.781 -14.977 1 88.88 400 SER B N 1
ATOM 7438 C CA . SER B 1 400 ? 17.125 -30.953 -15.117 1 88.88 400 SER B CA 1
ATOM 7439 C C . SER B 1 400 ? 16.375 -30.266 -13.984 1 88.88 400 SER B C 1
ATOM 7441 O O . SER B 1 400 ? 16.672 -30.5 -12.812 1 88.88 400 SER B O 1
ATOM 7443 N N . PHE B 1 401 ? 15.352 -29.469 -14.312 1 86.94 401 PHE B N 1
ATOM 7444 C CA . PHE B 1 401 ? 14.57 -28.719 -13.32 1 86.94 401 PHE B CA 1
ATOM 7445 C C . PHE B 1 401 ? 13.289 -29.469 -12.977 1 86.94 401 PHE B C 1
ATOM 7447 O O . PHE B 1 401 ? 12.375 -28.891 -12.383 1 86.94 401 PHE B O 1
ATOM 7454 N N . ARG B 1 402 ? 13.188 -30.688 -13.359 1 82.44 402 ARG B N 1
ATOM 7455 C CA . ARG B 1 402 ? 11.984 -31.469 -13.102 1 82.44 402 ARG B CA 1
ATOM 7456 C C . ARG B 1 402 ? 11.695 -31.562 -11.609 1 82.44 402 ARG B C 1
ATOM 7458 O O . ARG B 1 402 ? 10.547 -31.422 -11.188 1 82.44 402 ARG B O 1
ATOM 7465 N N . ASN B 1 403 ? 12.68 -31.875 -10.875 1 85.56 403 ASN B N 1
ATOM 7466 C CA . ASN B 1 403 ? 12.602 -31.875 -9.414 1 85.56 403 ASN B CA 1
ATOM 7467 C C . ASN B 1 403 ? 13.688 -31.016 -8.789 1 85.56 403 ASN B C 1
ATOM 7469 O O . ASN B 1 403 ? 14.75 -31.516 -8.422 1 85.56 403 ASN B O 1
ATOM 7473 N N . THR B 1 404 ? 13.305 -29.828 -8.555 1 85.62 404 THR B N 1
ATOM 7474 C CA . THR B 1 404 ? 14.297 -28.844 -8.133 1 85.62 404 THR B CA 1
ATOM 7475 C C . THR B 1 404 ? 14.797 -29.141 -6.727 1 85.62 404 THR B C 1
ATOM 7477 O O . THR B 1 404 ? 15.945 -28.828 -6.391 1 85.62 404 THR B O 1
ATOM 7480 N N . ARG B 1 405 ? 14.078 -29.797 -5.918 1 83 405 ARG B N 1
ATOM 7481 C CA . ARG B 1 405 ? 14.508 -30.125 -4.562 1 83 405 ARG B CA 1
ATOM 7482 C C . ARG B 1 405 ? 15.625 -31.156 -4.586 1 83 405 ARG B C 1
ATOM 7484 O O . ARG B 1 405 ? 16.656 -30.984 -3.914 1 83 405 ARG B O 1
ATOM 7491 N N . LYS B 1 406 ? 15.328 -32.188 -5.316 1 85.88 406 LYS B N 1
ATOM 7492 C CA . LYS B 1 406 ? 16.344 -33.219 -5.445 1 85.88 406 LYS B CA 1
ATOM 7493 C C . LYS B 1 406 ? 17.594 -32.688 -6.117 1 85.88 406 LYS B C 1
ATOM 7495 O O . LYS B 1 406 ? 18.719 -33.062 -5.77 1 85.88 406 LYS B O 1
ATOM 7500 N N . LEU B 1 407 ? 17.312 -31.828 -7.023 1 90.88 407 LEU B N 1
ATOM 7501 C CA . LEU B 1 407 ? 18.438 -31.203 -7.727 1 90.88 407 LEU B CA 1
ATOM 7502 C C . LEU B 1 407 ? 19.312 -30.422 -6.762 1 90.88 407 LEU B C 1
ATOM 7504 O O . LEU B 1 407 ? 20.547 -30.562 -6.785 1 90.88 407 LEU B O 1
ATOM 7508 N N . ILE B 1 408 ? 18.75 -29.672 -5.875 1 90.19 408 ILE B N 1
ATOM 7509 C CA . ILE B 1 408 ? 19.484 -28.812 -4.945 1 90.19 408 ILE B CA 1
ATOM 7510 C C . ILE B 1 408 ? 20.266 -29.688 -3.961 1 90.19 408 ILE B C 1
ATOM 7512 O O . ILE B 1 408 ? 21.422 -29.375 -3.635 1 90.19 408 ILE B O 1
ATOM 7516 N N . VAL B 1 409 ? 19.656 -30.75 -3.523 1 89.5 409 VAL B N 1
ATOM 7517 C CA . VAL B 1 409 ? 20.344 -31.656 -2.615 1 89.5 409 VAL B CA 1
ATOM 7518 C C . VAL B 1 409 ? 21.578 -32.25 -3.305 1 89.5 409 VAL B C 1
ATOM 7520 O O . VAL B 1 409 ? 22.656 -32.312 -2.715 1 89.5 409 VAL B O 1
ATOM 7523 N N . LYS B 1 410 ? 21.375 -32.656 -4.508 1 92.5 410 LYS B N 1
ATOM 7524 C CA . LYS B 1 410 ? 22.469 -33.25 -5.262 1 92.5 410 LYS B CA 1
ATOM 7525 C C . LYS B 1 410 ? 23.578 -32.219 -5.52 1 92.5 410 LYS B C 1
ATOM 7527 O O . LYS B 1 410 ? 24.766 -32.562 -5.469 1 92.5 410 LYS B O 1
ATOM 7532 N N . ILE B 1 411 ? 23.234 -31.031 -5.824 1 93.31 411 ILE B N 1
ATOM 7533 C CA . ILE B 1 411 ? 24.219 -29.984 -6.07 1 93.31 411 ILE B CA 1
ATOM 7534 C C . ILE B 1 411 ? 25.062 -29.75 -4.816 1 93.31 411 ILE B C 1
ATOM 7536 O O . ILE B 1 411 ? 26.281 -29.625 -4.902 1 93.31 411 ILE B O 1
ATOM 7540 N N . LYS B 1 412 ? 24.453 -29.688 -3.709 1 92.5 412 LYS B N 1
ATOM 7541 C CA . LYS B 1 412 ? 25.172 -29.5 -2.457 1 92.5 412 LYS B CA 1
ATOM 7542 C C . LYS B 1 412 ? 26.141 -30.641 -2.189 1 92.5 412 LYS B C 1
ATOM 7544 O O . LYS B 1 412 ? 27.25 -30.438 -1.693 1 92.5 412 LYS B O 1
ATOM 7549 N N . GLU B 1 413 ? 25.719 -31.828 -2.535 1 93.12 413 GLU B N 1
ATOM 7550 C CA . GLU B 1 413 ? 26.594 -33 -2.395 1 93.12 413 GLU B CA 1
ATOM 7551 C C . GLU B 1 413 ? 27.797 -32.875 -3.316 1 93.12 413 GLU B C 1
ATOM 7553 O O . GLU B 1 413 ? 28.922 -33.156 -2.902 1 93.12 413 GLU B O 1
ATOM 7558 N N . LEU B 1 414 ? 27.531 -32.531 -4.504 1 93 414 LEU B N 1
ATOM 7559 C CA . LEU B 1 414 ? 28.594 -32.406 -5.488 1 93 414 LEU B CA 1
ATOM 7560 C C . LEU B 1 414 ? 29.609 -31.328 -5.059 1 93 414 LEU B C 1
ATOM 7562 O O . LEU B 1 414 ? 30.812 -31.531 -5.199 1 93 414 LEU B O 1
ATOM 7566 N N . LEU B 1 415 ? 29.094 -30.281 -4.562 1 92.25 415 LEU B N 1
ATOM 7567 C CA . LEU B 1 415 ? 29.969 -29.188 -4.145 1 92.25 415 LEU B CA 1
ATOM 7568 C C . LEU B 1 415 ? 30.781 -29.562 -2.916 1 92.25 415 LEU B C 1
ATOM 7570 O O . LEU B 1 415 ? 31.922 -29.141 -2.764 1 92.25 415 LEU B O 1
ATOM 7574 N N . LYS B 1 416 ? 30.156 -30.297 -2.076 1 92.62 416 LYS B N 1
ATOM 7575 C CA . LYS B 1 416 ? 30.891 -30.797 -0.911 1 92.62 416 LYS B CA 1
ATOM 7576 C C . LYS B 1 416 ? 32.062 -31.656 -1.329 1 92.62 416 LYS B C 1
ATOM 7578 O O . LYS B 1 416 ? 33.188 -31.516 -0.809 1 92.62 416 LYS B O 1
ATOM 7583 N N . LEU B 1 417 ? 31.828 -32.594 -2.186 1 92.62 417 LEU B N 1
ATOM 7584 C CA . LEU B 1 417 ? 32.875 -33.469 -2.688 1 92.62 417 LEU B CA 1
ATOM 7585 C C . LEU B 1 417 ? 34 -32.688 -3.371 1 92.62 417 LEU B C 1
ATOM 7587 O O . LEU B 1 417 ? 35.156 -32.969 -3.17 1 92.62 417 LEU B O 1
ATOM 7591 N N . LYS B 1 418 ? 33.594 -31.781 -4.207 1 92.81 418 LYS B N 1
ATOM 7592 C CA . LYS B 1 418 ? 34.562 -30.969 -4.914 1 92.81 418 LYS B CA 1
ATOM 7593 C C . LYS B 1 418 ? 35.375 -30.125 -3.938 1 92.81 418 LYS B C 1
ATOM 7595 O O . LYS B 1 418 ? 36.562 -29.906 -4.145 1 92.81 418 LYS B O 1
ATOM 7600 N N . ALA B 1 419 ? 34.75 -29.578 -2.965 1 92.69 419 ALA B N 1
ATOM 7601 C CA . ALA B 1 419 ? 35.406 -28.797 -1.941 1 92.69 419 ALA B CA 1
ATOM 7602 C C . ALA B 1 419 ? 36.469 -29.625 -1.225 1 92.69 419 ALA B C 1
ATOM 7604 O O . ALA B 1 419 ? 37.562 -29.125 -0.927 1 92.69 419 ALA B O 1
ATOM 7605 N N . GLU B 1 420 ? 36.094 -30.828 -0.903 1 93.12 420 GLU B N 1
ATOM 7606 C CA . GLU B 1 420 ? 37.062 -31.734 -0.277 1 93.12 420 GLU B CA 1
ATOM 7607 C C . GLU B 1 420 ? 38.25 -31.984 -1.188 1 93.12 420 GLU B C 1
ATOM 7609 O O . GLU B 1 420 ? 39.406 -32.031 -0.726 1 93.12 420 GLU B O 1
ATOM 7614 N N . GLU B 1 421 ? 38 -32.188 -2.387 1 93.19 421 GLU B N 1
ATOM 7615 C CA . GLU B 1 421 ? 39.062 -32.406 -3.369 1 93.19 421 GLU B CA 1
ATOM 7616 C C . GLU B 1 421 ? 40 -31.188 -3.459 1 93.19 421 GLU B C 1
ATOM 7618 O O . GLU B 1 421 ? 41.188 -31.344 -3.631 1 93.19 421 GLU B O 1
ATOM 7623 N N . MET B 1 422 ? 39.406 -30 -3.375 1 91.19 422 MET B N 1
ATOM 7624 C CA . MET B 1 422 ? 40.188 -28.766 -3.562 1 91.19 422 MET B CA 1
ATOM 7625 C C . MET B 1 422 ? 40.719 -28.266 -2.236 1 91.19 422 MET B C 1
ATOM 7627 O O . MET B 1 422 ? 41.531 -27.328 -2.209 1 91.19 422 MET B O 1
ATOM 7631 N N . GLY B 1 423 ? 40.344 -28.797 -1.108 1 90.12 423 GLY B N 1
ATOM 7632 C CA . GLY B 1 423 ? 40.781 -28.375 0.205 1 90.12 423 GLY B CA 1
ATOM 7633 C C . GLY B 1 423 ? 40.156 -27.062 0.656 1 90.12 423 GLY B C 1
ATOM 7634 O O . GLY B 1 423 ? 40.812 -26.25 1.296 1 90.12 423 GLY B O 1
ATOM 7635 N N . ILE B 1 424 ? 38.969 -26.766 0.193 1 89.25 424 ILE B N 1
ATOM 7636 C CA . ILE B 1 424 ? 38.25 -25.562 0.554 1 89.25 424 ILE B CA 1
ATOM 7637 C C . ILE B 1 424 ? 37.188 -25.875 1.615 1 89.25 424 ILE B C 1
ATOM 7639 O O . ILE B 1 424 ? 36.469 -26.859 1.491 1 89.25 424 ILE B O 1
ATOM 7643 N N . PRO B 1 425 ? 37.25 -25.125 2.648 1 85.94 425 PRO B N 1
ATOM 7644 C CA . PRO B 1 425 ? 36.188 -25.328 3.637 1 85.94 425 PRO B CA 1
ATOM 7645 C C . PRO B 1 425 ? 34.812 -25.047 3.072 1 85.94 425 PRO B C 1
ATOM 7647 O O . PRO B 1 425 ? 34.594 -24.016 2.412 1 85.94 425 PRO B O 1
ATOM 7650 N N . PHE B 1 426 ? 33.906 -26.016 3.193 1 86.62 426 PHE B N 1
ATOM 7651 C CA . PHE B 1 426 ? 32.562 -25.891 2.652 1 86.62 426 PHE B CA 1
ATOM 7652 C C . PHE B 1 426 ? 31.547 -26.422 3.639 1 86.62 426 PHE B C 1
ATOM 7654 O O . PHE B 1 426 ? 31.609 -27.594 4.039 1 86.62 426 PHE B O 1
ATOM 7661 N N . ASP B 1 427 ? 30.656 -25.531 4.094 1 87.88 427 ASP B N 1
ATOM 7662 C CA . ASP B 1 427 ? 29.484 -25.922 4.871 1 87.88 427 ASP B CA 1
ATOM 7663 C C . ASP B 1 427 ? 28.203 -25.75 4.062 1 87.88 427 ASP B C 1
ATOM 7665 O O . ASP B 1 427 ? 27.75 -24.609 3.842 1 87.88 427 ASP B O 1
ATOM 7669 N N . PRO B 1 428 ? 27.641 -26.891 3.67 1 87.38 428 PRO B N 1
ATOM 7670 C CA . PRO B 1 428 ? 26.438 -26.828 2.824 1 87.38 428 PRO B CA 1
ATOM 7671 C C . PRO B 1 428 ? 25.297 -26.047 3.479 1 87.38 428 PRO B C 1
ATOM 7673 O O . PRO B 1 428 ? 24.453 -25.484 2.779 1 87.38 428 PRO B O 1
ATOM 7676 N N . ALA B 1 429 ? 25.312 -25.938 4.785 1 84.94 429 ALA B N 1
ATOM 7677 C CA . ALA B 1 429 ? 24.234 -25.25 5.5 1 84.94 429 ALA B CA 1
ATOM 7678 C C . ALA B 1 429 ? 24.297 -23.75 5.277 1 84.94 429 ALA B C 1
ATOM 7680 O O . ALA B 1 429 ? 23.281 -23.047 5.441 1 84.94 429 ALA B O 1
ATOM 7681 N N . THR B 1 430 ? 25.375 -23.281 4.836 1 88.38 430 THR B N 1
ATOM 7682 C CA . THR B 1 430 ? 25.562 -21.844 4.66 1 88.38 430 THR B CA 1
ATOM 7683 C C . THR B 1 430 ? 25.297 -21.453 3.213 1 88.38 430 THR B C 1
ATOM 7685 O O . THR B 1 430 ? 25.297 -20.25 2.883 1 88.38 430 THR B O 1
ATOM 7688 N N . LEU B 1 431 ? 25.047 -22.469 2.395 1 89.44 431 LEU B N 1
ATOM 7689 C CA . LEU B 1 431 ? 24.797 -22.188 0.986 1 89.44 431 LEU B CA 1
ATOM 7690 C C . LEU B 1 431 ? 23.312 -22.266 0.678 1 89.44 431 LEU B C 1
ATOM 7692 O O . LEU B 1 431 ? 22.656 -23.281 0.977 1 89.44 431 LEU B O 1
ATOM 7696 N N . TYR B 1 432 ? 22.828 -21.203 0.14 1 88.31 432 TYR B N 1
ATOM 7697 C CA . TYR B 1 432 ? 21.453 -21.188 -0.327 1 88.31 432 TYR B CA 1
ATOM 7698 C C . TYR B 1 432 ? 21.391 -21.188 -1.85 1 88.31 432 TYR B C 1
ATOM 7700 O O . TYR B 1 432 ? 22.078 -20.422 -2.51 1 88.31 432 TYR B O 1
ATOM 7708 N N . ILE B 1 433 ? 20.625 -22.156 -2.354 1 89.44 433 ILE B N 1
ATOM 7709 C CA . ILE B 1 433 ? 20.469 -22.281 -3.797 1 89.44 433 ILE B CA 1
ATOM 7710 C C . ILE B 1 433 ? 19 -22.031 -4.172 1 89.44 433 ILE B C 1
ATOM 7712 O O . ILE B 1 433 ? 18.094 -22.594 -3.559 1 89.44 433 ILE B O 1
ATOM 7716 N N . ASP B 1 434 ? 18.781 -21.172 -5.086 1 86 434 ASP B N 1
ATOM 7717 C CA . ASP B 1 434 ? 17.438 -20.891 -5.598 1 86 434 ASP B CA 1
ATOM 7718 C C . ASP B 1 434 ? 17.312 -21.281 -7.07 1 86 434 ASP B C 1
ATOM 7720 O O . ASP B 1 434 ? 18.047 -20.75 -7.914 1 86 434 ASP B O 1
ATOM 7724 N N . ALA B 1 435 ? 16.469 -22.219 -7.324 1 85.94 435 ALA B N 1
ATOM 7725 C CA . ALA B 1 435 ? 16.188 -22.625 -8.703 1 85.94 435 ALA B CA 1
ATOM 7726 C C . ALA B 1 435 ? 15.023 -21.828 -9.273 1 85.94 435 ALA B C 1
ATOM 7728 O O . ALA B 1 435 ? 13.891 -21.922 -8.789 1 85.94 435 ALA B O 1
ATOM 7729 N N . CYS B 1 436 ? 15.312 -21.078 -10.258 1 81.69 436 CYS B N 1
ATOM 7730 C CA . CYS B 1 436 ? 14.305 -20.172 -10.812 1 81.69 436 CYS B CA 1
ATOM 7731 C C . CYS B 1 436 ? 13.961 -20.562 -12.25 1 81.69 436 CYS B C 1
ATOM 7733 O O . CYS B 1 436 ? 14.852 -20.797 -13.062 1 81.69 436 CYS B O 1
ATOM 7735 N N . LYS B 1 437 ? 12.742 -20.719 -12.453 1 81.56 437 LYS B N 1
ATOM 7736 C CA . LYS B 1 437 ? 12.188 -20.938 -13.781 1 81.56 437 LYS B CA 1
ATOM 7737 C C . LYS B 1 437 ? 11.336 -19.75 -14.227 1 81.56 437 LYS B C 1
ATOM 7739 O O . LYS B 1 437 ? 10.383 -19.375 -13.547 1 81.56 437 LYS B O 1
ATOM 7744 N N . MET B 1 438 ? 11.734 -19.094 -15.312 1 77.94 438 MET B N 1
ATOM 7745 C CA . MET B 1 438 ? 10.984 -17.953 -15.828 1 77.94 438 MET B CA 1
ATOM 7746 C C . MET B 1 438 ? 10.359 -18.281 -17.188 1 77.94 438 MET B C 1
ATOM 7748 O O . MET B 1 438 ? 11.062 -18.688 -18.109 1 77.94 438 MET B O 1
ATOM 7752 N N . ASP B 1 439 ? 9.109 -18.172 -17.188 1 78 439 ASP B N 1
ATOM 7753 C CA . ASP B 1 439 ? 8.398 -18.438 -18.438 1 78 439 ASP B CA 1
ATOM 7754 C C . ASP B 1 439 ? 7.266 -17.453 -18.656 1 78 439 ASP B C 1
ATOM 7756 O O . ASP B 1 439 ? 7.117 -16.484 -17.891 1 78 439 ASP B O 1
ATOM 7760 N N . MET B 1 440 ? 6.633 -17.578 -19.734 1 75 440 MET B N 1
ATOM 7761 C CA . MET B 1 440 ? 5.559 -16.672 -20.109 1 75 440 MET B CA 1
ATOM 7762 C C . MET B 1 440 ? 4.23 -17.109 -19.5 1 75 440 MET B C 1
ATOM 7764 O O . MET B 1 440 ? 3.166 -16.656 -19.938 1 75 440 MET B O 1
ATOM 7768 N N . GLY B 1 441 ? 4.293 -17.953 -18.562 1 68.12 441 GLY B N 1
ATOM 7769 C CA . GLY B 1 441 ? 3.082 -18.422 -17.906 1 68.12 441 GLY B CA 1
ATOM 7770 C C . GLY B 1 441 ? 2.5 -19.672 -18.531 1 68.12 441 GLY B C 1
ATOM 7771 O O . GLY B 1 441 ? 1.312 -19.953 -18.391 1 68.12 441 GLY B O 1
ATOM 7772 N N . SER B 1 442 ? 3.223 -20.359 -19.359 1 68.69 442 SER B N 1
ATOM 7773 C CA . SER B 1 442 ? 2.768 -21.562 -20.047 1 68.69 442 SER B CA 1
ATOM 7774 C C . SER B 1 442 ? 3.66 -22.75 -19.703 1 68.69 442 SER B C 1
ATOM 7776 O O . SER B 1 442 ? 3.904 -23.609 -20.562 1 68.69 442 SER B O 1
ATOM 7778 N N . LYS B 1 443 ? 4.16 -22.688 -18.547 1 67.38 443 LYS B N 1
ATOM 7779 C CA . LYS B 1 443 ? 4.977 -23.797 -18.047 1 67.38 443 LYS B CA 1
ATOM 7780 C C . LYS B 1 443 ? 6.094 -24.141 -19.031 1 67.38 443 LYS B C 1
ATOM 7782 O O . LYS B 1 443 ? 6.32 -25.312 -19.312 1 67.38 443 LYS B O 1
ATOM 7787 N N . GLY B 1 444 ? 6.578 -23.172 -19.656 1 67.81 444 GLY B N 1
ATOM 7788 C CA . GLY B 1 444 ? 7.738 -23.359 -20.516 1 67.81 444 GLY B CA 1
ATOM 7789 C C . GLY B 1 444 ? 7.379 -23.641 -21.953 1 67.81 444 GLY B C 1
ATOM 7790 O O . GLY B 1 444 ? 8.258 -23.703 -22.828 1 67.81 444 GLY B O 1
ATOM 7791 N N . LYS B 1 445 ? 6.129 -23.734 -22.219 1 73.12 445 LYS B N 1
ATOM 7792 C CA . LYS B 1 445 ? 5.676 -23.984 -23.578 1 73.12 445 LYS B CA 1
ATOM 7793 C C . LYS B 1 445 ? 5.27 -22.688 -24.266 1 73.12 445 LYS B C 1
ATOM 7795 O O . LYS B 1 445 ? 5.121 -21.641 -23.625 1 73.12 445 LYS B O 1
ATOM 7800 N N . ASN B 1 446 ? 5.324 -22.812 -25.547 1 77.06 446 ASN B N 1
ATOM 7801 C CA . ASN B 1 446 ? 4.762 -21.703 -26.312 1 77.06 446 ASN B CA 1
ATOM 7802 C C . ASN B 1 446 ? 3.301 -21.453 -25.938 1 77.06 446 ASN B C 1
ATOM 7804 O O . ASN B 1 446 ? 2.473 -22.359 -26.016 1 77.06 446 ASN B O 1
ATOM 7808 N N . PRO B 1 447 ? 3.031 -20.328 -25.531 1 83.19 447 PRO B N 1
ATOM 7809 C CA . PRO B 1 447 ? 1.673 -20.078 -25.047 1 83.19 447 PRO B CA 1
ATOM 7810 C C . PRO B 1 447 ? 0.664 -19.906 -26.188 1 83.19 447 PRO B C 1
ATOM 7812 O O . PRO B 1 447 ? -0.547 -19.938 -25.938 1 83.19 447 PRO B O 1
ATOM 7815 N N . LEU B 1 448 ? 1.004 -19.781 -27.422 1 82.5 448 LEU B N 1
ATOM 7816 C CA . LEU B 1 448 ? 0.135 -19.344 -28.5 1 82.5 448 LEU B CA 1
ATOM 7817 C C . LEU B 1 448 ? -0.704 -20.516 -29.031 1 82.5 448 LEU B C 1
ATOM 7819 O O . LEU B 1 448 ? -1.877 -20.328 -29.359 1 82.5 448 LEU B O 1
ATOM 7823 N N . PRO B 1 449 ? -0.159 -21.734 -29.031 1 80.94 449 PRO B N 1
ATOM 7824 C CA . PRO B 1 449 ? -0.875 -22.828 -29.703 1 80.94 449 PRO B CA 1
ATOM 7825 C C . PRO B 1 449 ? -2.244 -23.094 -29.078 1 80.94 449 PRO B C 1
ATOM 7827 O O . PRO B 1 449 ? -3.203 -23.391 -29.797 1 80.94 449 PRO B O 1
ATOM 7830 N N . PRO B 1 450 ? -2.363 -22.984 -27.859 1 82.69 450 PRO B N 1
ATOM 7831 C CA . PRO B 1 450 ? -3.686 -23.25 -27.297 1 82.69 450 PRO B CA 1
ATOM 7832 C C . PRO B 1 450 ? -4.703 -22.156 -27.609 1 82.69 450 PRO B C 1
ATOM 7834 O O . PRO B 1 450 ? -5.902 -22.344 -27.391 1 82.69 450 PRO B O 1
ATOM 7837 N N . ILE B 1 451 ? -4.316 -21.078 -28.125 1 87.31 451 ILE B N 1
ATOM 7838 C CA . ILE B 1 451 ? -5.195 -19.938 -28.328 1 87.31 451 ILE B CA 1
ATOM 7839 C C . ILE B 1 451 ? -5.785 -19.984 -29.734 1 87.31 451 ILE B C 1
ATOM 7841 O O . ILE B 1 451 ? -5.062 -20.203 -30.703 1 87.31 451 ILE B O 1
ATOM 7845 N N . SER B 1 452 ? -7.09 -19.812 -29.766 1 88.81 452 SER B N 1
ATOM 7846 C CA . SER B 1 452 ? -7.785 -19.781 -31.047 1 88.81 452 SER B CA 1
ATOM 7847 C C . SER B 1 452 ? -8.164 -18.359 -31.438 1 88.81 452 SER B C 1
ATOM 7849 O O . SER B 1 452 ? -8.539 -17.547 -30.578 1 88.81 452 SER B O 1
ATOM 7851 N N . PHE B 1 453 ? -8.062 -18.109 -32.75 1 92.31 453 PHE B N 1
ATOM 7852 C CA . PHE B 1 453 ? -8.406 -16.797 -33.312 1 92.31 453 PHE B CA 1
ATOM 7853 C C . PHE B 1 453 ? -9.508 -16.922 -34.344 1 92.31 453 PHE B C 1
ATOM 7855 O O . PHE B 1 453 ? -9.93 -18.031 -34.688 1 92.31 453 PHE B O 1
ATOM 7862 N N . PHE B 1 454 ? -10.078 -15.859 -34.719 1 94.12 454 PHE B N 1
ATOM 7863 C CA . PHE B 1 454 ? -11.062 -15.82 -35.781 1 94.12 454 PHE B CA 1
ATOM 7864 C C . PHE B 1 454 ? -10.891 -14.562 -36.625 1 94.12 454 PHE B C 1
ATOM 7866 O O . PHE B 1 454 ? -10.219 -13.617 -36.188 1 94.12 454 PHE B O 1
ATOM 7873 N N . SER B 1 455 ? -11.375 -14.594 -37.844 1 93.56 455 SER B N 1
ATOM 7874 C CA . SER B 1 455 ? -11.328 -13.445 -38.75 1 93.56 455 SER B CA 1
ATOM 7875 C C . SER B 1 455 ? -12.711 -12.82 -38.938 1 93.56 455 SER B C 1
ATOM 7877 O O . SER B 1 455 ? -13.727 -13.492 -38.75 1 93.56 455 SER B O 1
ATOM 7879 N N . ASP B 1 456 ? -12.703 -11.562 -39.312 1 91.81 456 ASP B N 1
ATOM 7880 C CA . ASP B 1 456 ? -13.969 -10.867 -39.562 1 91.81 456 ASP B CA 1
ATOM 7881 C C . ASP B 1 456 ? -14.695 -11.469 -40.75 1 91.81 456 ASP B C 1
ATOM 7883 O O . ASP B 1 456 ? -15.922 -11.391 -40.844 1 91.81 456 ASP B O 1
ATOM 7887 N N . ILE B 1 457 ? -13.961 -12.055 -41.656 1 91.12 457 ILE B N 1
ATOM 7888 C CA . ILE B 1 457 ? -14.523 -12.648 -42.875 1 91.12 457 ILE B CA 1
ATOM 7889 C C . ILE B 1 457 ? -15.32 -13.906 -42.5 1 91.12 457 ILE B C 1
ATOM 7891 O O . ILE B 1 457 ? -16.406 -14.133 -43.031 1 91.12 457 ILE B O 1
ATOM 7895 N N . ASN B 1 458 ? -14.75 -14.711 -41.688 1 91.38 458 ASN B N 1
ATOM 7896 C CA . ASN B 1 458 ? -15.414 -15.906 -41.156 1 91.38 458 ASN B CA 1
ATOM 7897 C C . ASN B 1 458 ? -15.422 -15.93 -39.625 1 91.38 458 ASN B C 1
ATOM 7899 O O . ASN B 1 458 ? -14.664 -16.688 -39.031 1 91.38 458 ASN B O 1
ATOM 7903 N N . PRO B 1 459 ? -16.328 -15.227 -39.094 1 91.69 459 PRO B N 1
ATOM 7904 C CA . PRO B 1 459 ? -16.312 -15.031 -37.656 1 91.69 459 PRO B CA 1
ATOM 7905 C C . PRO B 1 459 ? -16.625 -16.312 -36.875 1 91.69 459 PRO B C 1
ATOM 7907 O O . PRO B 1 459 ? -16.375 -16.391 -35.656 1 91.69 459 PRO B O 1
ATOM 7910 N N . ASP B 1 460 ? -17.141 -17.312 -37.531 1 90.69 460 ASP B N 1
ATOM 7911 C CA . ASP B 1 460 ? -17.547 -18.516 -36.844 1 90.69 460 ASP B CA 1
ATOM 7912 C C . ASP B 1 460 ? -16.547 -19.656 -37.094 1 90.69 460 ASP B C 1
ATOM 7914 O O . ASP B 1 460 ? -16.781 -20.797 -36.688 1 90.69 460 ASP B O 1
ATOM 7918 N N . LYS B 1 461 ? -15.461 -19.297 -37.688 1 92.12 461 LYS B N 1
ATOM 7919 C CA . LYS B 1 461 ? -14.422 -20.281 -37.938 1 92.12 461 LYS B CA 1
ATOM 7920 C C . LYS B 1 461 ? -13.18 -20 -37.125 1 92.12 461 LYS B C 1
ATOM 7922 O O . LYS B 1 461 ? -12.656 -18.875 -37.125 1 92.12 461 LYS B O 1
ATOM 7927 N N . ARG B 1 462 ? -12.773 -21.016 -36.406 1 91.62 462 ARG B N 1
ATOM 7928 C CA . ARG B 1 462 ? -11.562 -20.891 -35.594 1 91.62 462 ARG B CA 1
ATOM 7929 C C . ARG B 1 462 ? -10.312 -21.031 -36.469 1 91.62 462 ARG B C 1
ATOM 7931 O O . ARG B 1 462 ? -10.266 -21.859 -37.375 1 91.62 462 ARG B O 1
ATOM 7938 N N . ILE B 1 463 ? -9.359 -20.234 -36.188 1 89.31 463 ILE B N 1
ATOM 7939 C CA . ILE B 1 463 ? -8.07 -20.281 -36.875 1 89.31 463 ILE B CA 1
ATOM 7940 C C . ILE B 1 463 ? -6.949 -20.328 -35.844 1 89.31 463 ILE B C 1
ATOM 7942 O O . ILE B 1 463 ? -7.062 -19.734 -34.75 1 89.31 463 ILE B O 1
ATOM 7946 N N . LYS B 1 464 ? -5.984 -21.125 -36.062 1 85.5 464 LYS B N 1
ATOM 7947 C CA . LYS B 1 464 ? -4.781 -21.125 -35.25 1 85.5 464 LYS B CA 1
ATOM 7948 C C . LYS B 1 464 ? -3.689 -20.25 -35.844 1 85.5 464 LYS B C 1
ATOM 7950 O O . LYS B 1 464 ? -3.461 -20.281 -37.062 1 85.5 464 LYS B O 1
ATOM 7955 N N . MET B 1 465 ? -3.236 -19.359 -34.969 1 78.38 465 MET B N 1
ATOM 7956 C CA . MET B 1 465 ? -2.189 -18.453 -35.438 1 78.38 465 MET B CA 1
ATOM 7957 C C . MET B 1 465 ? -0.887 -18.688 -34.688 1 78.38 465 MET B C 1
ATOM 7959 O O . MET B 1 465 ? -0.904 -19.141 -33.531 1 78.38 465 MET B O 1
ATOM 7963 N N . GLY B 1 466 ? 0.404 -18.25 -35.156 1 65.56 466 GLY B N 1
ATOM 7964 C CA . GLY B 1 466 ? 1.644 -18.234 -34.375 1 65.56 466 GLY B CA 1
ATOM 7965 C C . GLY B 1 466 ? 2.781 -18.969 -35.094 1 65.56 466 GLY B C 1
ATOM 7966 O O . GLY B 1 466 ? 3.867 -18.406 -35.25 1 65.56 466 GLY B O 1
ATOM 7967 N N . LEU B 1 467 ? 2.668 -20.531 -35.312 1 56.03 467 LEU B N 1
ATOM 7968 C CA . LEU B 1 467 ? 3.875 -21.266 -35.688 1 56.03 467 LEU B CA 1
ATOM 7969 C C . LEU B 1 467 ? 4.355 -20.828 -37.062 1 56.03 467 LEU B C 1
ATOM 7971 O O . LEU B 1 467 ? 5.555 -20.641 -37.281 1 56.03 467 LEU B O 1
ATOM 7975 N N . GLU B 1 468 ? 3.562 -21.016 -38 1 48.62 468 GLU B N 1
ATOM 7976 C CA . GLU B 1 468 ? 3.998 -20.844 -39.375 1 48.62 468 GLU B CA 1
ATOM 7977 C C . GLU B 1 468 ? 4.363 -19.406 -39.688 1 48.62 468 GLU B C 1
ATOM 7979 O O . GLU B 1 468 ? 5.055 -19.125 -40.656 1 48.62 468 GLU B O 1
ATOM 7984 N N . GLU B 1 469 ? 3.652 -18.609 -39.094 1 46.12 469 GLU B N 1
ATOM 7985 C CA . GLU B 1 469 ? 3.912 -17.25 -39.562 1 46.12 469 GLU B CA 1
ATOM 7986 C C . GLU B 1 469 ? 5.215 -16.719 -38.969 1 46.12 469 GLU B C 1
ATOM 7988 O O . GLU B 1 469 ? 5.586 -15.57 -39.25 1 46.12 469 GLU B O 1
ATOM 7993 N N . GLY B 1 470 ? 6.332 -17.75 -38.688 1 43.25 470 GLY B N 1
ATOM 7994 C CA . GLY B 1 470 ? 7.73 -17.547 -38.344 1 43.25 470 GLY B CA 1
ATOM 7995 C C . GLY B 1 470 ? 7.922 -16.891 -36.969 1 43.25 470 GLY B C 1
ATOM 7996 O O . GLY B 1 470 ? 8.969 -17.047 -36.344 1 43.25 470 GLY B O 1
ATOM 7997 N N . ARG B 1 471 ? 7.758 -15.508 -36.594 1 45.28 471 ARG B N 1
ATOM 7998 C CA . ARG B 1 471 ? 8.633 -14.531 -35.969 1 45.28 471 ARG B CA 1
ATOM 7999 C C . ARG B 1 471 ? 8.359 -14.461 -34.469 1 45.28 471 ARG B C 1
ATOM 8001 O O . ARG B 1 471 ? 9.164 -13.914 -33.688 1 45.28 471 ARG B O 1
ATOM 8008 N N . VAL B 1 472 ? 7.18 -14.367 -33.875 1 52.16 472 VAL B N 1
ATOM 8009 C CA . VAL B 1 472 ? 7.238 -13.344 -32.844 1 52.16 472 VAL B CA 1
ATOM 8010 C C . VAL B 1 472 ? 7.555 -14 -31.5 1 52.16 472 VAL B C 1
ATOM 8012 O O . VAL B 1 472 ? 8.469 -13.57 -30.781 1 52.16 472 VAL B O 1
ATOM 8015 N N . LEU B 1 473 ? 6.5 -14.781 -30.797 1 60.59 473 LEU B N 1
ATOM 8016 C CA . LEU B 1 473 ? 6.746 -15.109 -29.406 1 60.59 473 LEU B CA 1
ATOM 8017 C C . LEU B 1 473 ? 7.32 -16.516 -29.266 1 60.59 473 LEU B C 1
ATOM 8019 O O . LEU B 1 473 ? 6.703 -17.484 -29.703 1 60.59 473 LEU B O 1
ATOM 8023 N N . GLY B 1 474 ? 8.672 -16.859 -29.547 1 60 474 GLY B N 1
ATOM 8024 C CA . GLY B 1 474 ? 9.25 -18.156 -29.266 1 60 474 GLY B CA 1
ATOM 8025 C C . GLY B 1 474 ? 9.016 -18.609 -27.828 1 60 474 GLY B C 1
ATOM 8026 O O . GLY B 1 474 ? 8.312 -17.938 -27.078 1 60 474 GLY B O 1
ATOM 8027 N N . SER B 1 475 ? 9.141 -19.984 -27.578 1 62.81 475 SER B N 1
ATOM 8028 C CA . SER B 1 475 ? 9.141 -20.5 -26.219 1 62.81 475 SER B CA 1
ATOM 8029 C C . SER B 1 475 ? 10.312 -19.953 -25.406 1 62.81 475 SER B C 1
ATOM 8031 O O . SER B 1 475 ? 11.469 -20.109 -25.812 1 62.81 475 SER B O 1
ATOM 8033 N N . TYR B 1 476 ? 10.023 -18.953 -24.719 1 68.75 476 TYR B N 1
ATOM 8034 C CA . TYR B 1 476 ? 11.109 -18.406 -23.906 1 68.75 476 TYR B CA 1
ATOM 8035 C C . TYR B 1 476 ? 11.016 -18.906 -22.469 1 68.75 476 TYR B C 1
ATOM 8037 O O . TYR B 1 476 ? 9.984 -18.719 -21.812 1 68.75 476 TYR B O 1
ATOM 8045 N N . VAL B 1 477 ? 11.875 -19.891 -22.188 1 77.06 477 VAL B N 1
ATOM 8046 C CA . VAL B 1 477 ? 12.008 -20.281 -20.781 1 77.06 477 VAL B CA 1
ATOM 8047 C C . VAL B 1 477 ? 13.453 -20.094 -20.328 1 77.06 477 VAL B C 1
ATOM 8049 O O . VAL B 1 477 ? 14.391 -20.531 -21 1 77.06 477 VAL B O 1
ATOM 8052 N N . ASP B 1 478 ? 13.586 -19.312 -19.312 1 78.12 478 ASP B N 1
ATOM 8053 C CA . ASP B 1 478 ? 14.891 -19.125 -18.688 1 78.12 478 ASP B CA 1
ATOM 8054 C C . ASP B 1 478 ? 14.984 -19.922 -17.375 1 78.12 478 ASP B C 1
ATOM 8056 O O . ASP B 1 478 ? 14.086 -19.844 -16.531 1 78.12 478 ASP B O 1
ATOM 8060 N N . TYR B 1 479 ? 16 -20.875 -17.438 1 82.69 479 TYR B N 1
ATOM 8061 C CA . TYR B 1 479 ? 16.312 -21.594 -16.203 1 82.69 479 TYR B CA 1
ATOM 8062 C C . TYR B 1 479 ? 17.609 -21.062 -15.586 1 82.69 479 TYR B C 1
ATOM 8064 O O . TYR B 1 479 ? 18.641 -20.984 -16.266 1 82.69 479 TYR B O 1
ATOM 8072 N N . LYS B 1 480 ? 17.516 -20.688 -14.359 1 83.81 480 LYS B N 1
ATOM 8073 C CA . LYS B 1 480 ? 18.703 -20.172 -13.688 1 83.81 480 LYS B CA 1
ATOM 8074 C C . LYS B 1 480 ? 18.812 -20.719 -12.266 1 83.81 480 LYS B C 1
ATOM 8076 O O . LYS B 1 480 ? 17.797 -20.922 -11.594 1 83.81 480 LYS B O 1
ATOM 8081 N N . LEU B 1 481 ? 19.984 -21 -11.867 1 86.75 481 LEU B N 1
ATOM 8082 C CA . LEU B 1 481 ? 20.297 -21.266 -10.461 1 86.75 481 LEU B CA 1
ATOM 8083 C C . LEU B 1 481 ? 21.016 -20.062 -9.836 1 86.75 481 LEU B C 1
ATOM 8085 O O . LEU B 1 481 ? 22 -19.578 -10.383 1 86.75 481 LEU B O 1
ATOM 8089 N N . PHE B 1 482 ? 20.469 -19.625 -8.773 1 84.62 482 PHE B N 1
ATOM 8090 C CA . PHE B 1 482 ? 21.109 -18.547 -8.016 1 84.62 482 PHE B CA 1
ATOM 8091 C C . PHE B 1 482 ? 21.703 -19.094 -6.719 1 84.62 482 PHE B C 1
ATOM 8093 O O . PHE B 1 482 ? 21.094 -19.922 -6.047 1 84.62 482 PHE B O 1
ATOM 8100 N N . PHE B 1 483 ? 22.922 -18.703 -6.43 1 87 483 PHE B N 1
ATOM 8101 C CA . PHE B 1 483 ? 23.625 -19.141 -5.23 1 87 483 PHE B CA 1
ATOM 8102 C C . PHE B 1 483 ? 23.875 -17.969 -4.285 1 87 483 PHE B C 1
ATOM 8104 O O . PHE B 1 483 ? 24.312 -16.906 -4.715 1 87 483 PHE B O 1
ATOM 8111 N N . TYR B 1 484 ? 23.5 -18.219 -2.988 1 87.31 484 TYR B N 1
ATOM 8112 C CA . TYR B 1 484 ? 23.719 -17.219 -1.941 1 87.31 484 TYR B CA 1
ATOM 8113 C C . TYR B 1 484 ? 24.453 -17.844 -0.752 1 87.31 484 TYR B C 1
ATOM 8115 O O . TYR B 1 484 ? 24.391 -19.047 -0.536 1 87.31 484 TYR B O 1
ATOM 8123 N N . SER B 1 485 ? 25.219 -16.984 -0.08 1 88.88 485 SER B N 1
ATOM 8124 C CA . SER B 1 485 ? 25.922 -17.453 1.11 1 88.88 485 SER B CA 1
ATOM 8125 C C . SER B 1 485 ? 25.391 -16.781 2.369 1 88.88 485 SER B C 1
ATOM 8127 O O . SER B 1 485 ? 25.094 -15.578 2.359 1 88.88 485 SER B O 1
ATOM 8129 N N . ARG B 1 486 ? 25.188 -17.531 3.359 1 86 486 ARG B N 1
ATOM 8130 C CA . ARG B 1 486 ? 24.844 -17.016 4.676 1 86 486 ARG B CA 1
ATOM 8131 C C . ARG B 1 486 ? 26.094 -16.531 5.41 1 86 486 ARG B C 1
ATOM 8133 O O . ARG B 1 486 ? 26 -15.805 6.402 1 86 486 ARG B O 1
ATOM 8140 N N . GLY B 1 487 ? 27.219 -16.938 4.844 1 74.88 487 GLY B N 1
ATOM 8141 C CA . GLY B 1 487 ? 28.469 -16.688 5.527 1 74.88 487 GLY B CA 1
ATOM 8142 C C . GLY B 1 487 ? 29.094 -15.352 5.156 1 74.88 487 GLY B C 1
ATOM 8143 O O . GLY B 1 487 ? 28.453 -14.516 4.516 1 74.88 487 GLY B O 1
ATOM 8144 N N . ASP B 1 488 ? 30.297 -15.203 5.73 1 77.5 488 ASP B N 1
ATOM 8145 C CA . ASP B 1 488 ? 31.047 -13.969 5.535 1 77.5 488 ASP B CA 1
ATOM 8146 C C . ASP B 1 488 ? 31.734 -13.953 4.172 1 77.5 488 ASP B C 1
ATOM 8148 O O . ASP B 1 488 ? 31.484 -14.828 3.342 1 77.5 488 ASP B O 1
ATOM 8152 N N . LYS B 1 489 ? 32.469 -12.969 3.957 1 79.5 489 LYS B N 1
ATOM 8153 C CA . LYS B 1 489 ? 33.125 -12.758 2.676 1 79.5 489 LYS B CA 1
ATOM 8154 C C . LYS B 1 489 ? 34.031 -13.945 2.316 1 79.5 489 LYS B C 1
ATOM 8156 O O . LYS B 1 489 ? 34.125 -14.328 1.147 1 79.5 489 LYS B O 1
ATOM 8161 N N . SER B 1 490 ? 34.656 -14.492 3.277 1 80.62 490 SER B N 1
ATOM 8162 C CA . SER B 1 490 ? 35.531 -15.633 3.021 1 80.62 490 SER B CA 1
ATOM 8163 C C . SER B 1 490 ? 34.75 -16.828 2.488 1 80.62 490 SER B C 1
ATOM 8165 O O . SER B 1 490 ? 35.219 -17.547 1.604 1 80.62 490 SER B O 1
ATOM 8167 N N . THR B 1 491 ? 33.562 -16.969 3.004 1 83.12 491 THR B N 1
ATOM 8168 C CA . THR B 1 491 ? 32.688 -18.047 2.561 1 83.12 491 THR B CA 1
ATOM 8169 C C . THR B 1 491 ? 32.219 -17.812 1.131 1 83.12 491 THR B C 1
ATOM 8171 O O . THR B 1 491 ? 32.125 -18.75 0.334 1 83.12 491 THR B O 1
ATOM 8174 N N . VAL B 1 492 ? 31.969 -16.562 0.821 1 85.06 492 VAL B N 1
ATOM 8175 C CA . VAL B 1 492 ? 31.531 -16.203 -0.522 1 85.06 492 VAL B CA 1
ATOM 8176 C C . VAL B 1 492 ? 32.625 -16.516 -1.53 1 85.06 492 VAL B C 1
ATOM 8178 O O . VAL B 1 492 ? 32.375 -17.109 -2.574 1 85.06 492 VAL B O 1
ATOM 8181 N N . ASP B 1 493 ? 33.844 -16.125 -1.162 1 83.5 493 ASP B N 1
ATOM 8182 C CA . ASP B 1 493 ? 35 -16.375 -2.039 1 83.5 493 ASP B CA 1
ATOM 8183 C C . ASP B 1 493 ? 35.219 -17.859 -2.26 1 83.5 493 ASP B C 1
ATOM 8185 O O . ASP B 1 493 ? 35.5 -18.297 -3.377 1 83.5 493 ASP B O 1
ATOM 8189 N N . ALA B 1 494 ? 35.094 -18.594 -1.247 1 85.06 494 ALA B N 1
ATOM 8190 C CA . ALA B 1 494 ? 35.25 -20.047 -1.329 1 85.06 494 ALA B CA 1
ATOM 8191 C C . ALA B 1 494 ? 34.219 -20.656 -2.254 1 85.06 494 ALA B C 1
ATOM 8193 O O . ALA B 1 494 ? 34.531 -21.516 -3.08 1 85.06 494 ALA B O 1
ATOM 8194 N N . PHE B 1 495 ? 33.062 -20.188 -2.139 1 85.94 495 PHE B N 1
ATOM 8195 C CA . PHE B 1 495 ? 31.969 -20.734 -2.945 1 85.94 495 PHE B CA 1
ATOM 8196 C C . PHE B 1 495 ? 32.125 -20.344 -4.41 1 85.94 495 PHE B C 1
ATOM 8198 O O . PHE B 1 495 ? 31.812 -21.125 -5.305 1 85.94 495 PHE B O 1
ATOM 8205 N N . GLN B 1 496 ? 32.594 -19.141 -4.59 1 86.19 496 GLN B N 1
ATOM 8206 C CA . GLN B 1 496 ? 32.844 -18.703 -5.957 1 86.19 496 GLN B CA 1
ATOM 8207 C C . GLN B 1 496 ? 33.906 -19.562 -6.633 1 86.19 496 GLN B C 1
ATOM 8209 O O . GLN B 1 496 ? 33.812 -19.859 -7.824 1 86.19 496 GLN B O 1
ATOM 8214 N N . LYS B 1 497 ? 34.906 -19.859 -5.887 1 86.12 497 LYS B N 1
ATOM 8215 C CA . LYS B 1 497 ? 35.938 -20.75 -6.406 1 86.12 497 LYS B CA 1
ATOM 8216 C C . LYS B 1 497 ? 35.375 -22.125 -6.742 1 86.12 497 LYS B C 1
ATOM 8218 O O . LYS B 1 497 ? 35.719 -22.719 -7.777 1 86.12 497 LYS B O 1
ATOM 8223 N N . LEU B 1 498 ? 34.562 -22.578 -5.945 1 87.25 498 LEU B N 1
ATOM 8224 C CA . LEU B 1 498 ? 33.969 -23.891 -6.125 1 87.25 498 LEU B CA 1
ATOM 8225 C C . LEU B 1 498 ? 33.062 -23.922 -7.348 1 87.25 498 LEU B C 1
ATOM 8227 O O . LEU B 1 498 ? 32.969 -24.938 -8.039 1 87.25 498 LEU B O 1
ATOM 8231 N N . LEU B 1 499 ? 32.375 -22.828 -7.578 1 84.62 499 LEU B N 1
ATOM 8232 C CA . LEU B 1 499 ? 31.406 -22.734 -8.68 1 84.62 499 LEU B CA 1
ATOM 8233 C C . LEU B 1 499 ? 32.094 -22.281 -9.961 1 84.62 499 LEU B C 1
ATOM 8235 O O . LEU B 1 499 ? 31.438 -22.156 -11 1 84.62 499 LEU B O 1
ATOM 8239 N N . ALA B 1 500 ? 33.469 -22.172 -9.961 1 73.88 500 ALA B N 1
ATOM 8240 C CA . ALA B 1 500 ? 34.25 -21.734 -11.117 1 73.88 500 ALA B CA 1
ATOM 8241 C C . ALA B 1 500 ? 33.625 -20.484 -11.742 1 73.88 500 ALA B C 1
ATOM 8243 O O . ALA B 1 500 ? 33.531 -20.391 -12.969 1 73.88 500 ALA B O 1
ATOM 8244 N N . ILE B 1 501 ? 32.844 -19.766 -11.039 1 65.12 501 ILE B N 1
ATOM 8245 C CA . ILE B 1 501 ? 32.219 -18.531 -11.523 1 65.12 501 ILE B CA 1
ATOM 8246 C C . ILE B 1 501 ? 33.281 -17.438 -11.633 1 65.12 501 ILE B C 1
ATOM 8248 O O . ILE B 1 501 ? 34 -17.141 -10.664 1 65.12 501 ILE B O 1
ATOM 8252 N N . GLY B 1 502 ? 34.25 -17.453 -12.672 1 48.91 502 GLY B N 1
ATOM 8253 C CA . GLY B 1 502 ? 35.188 -16.359 -12.852 1 48.91 502 GLY B CA 1
ATOM 8254 C C . GLY B 1 502 ? 34.594 -15 -12.508 1 48.91 502 GLY B C 1
ATOM 8255 O O . GLY B 1 502 ? 33.438 -14.898 -12.148 1 48.91 502 GLY B O 1
ATOM 8256 N N . ASP B 1 503 ? 35.562 -13.867 -12.453 1 42.81 503 ASP B N 1
ATOM 8257 C CA . ASP B 1 503 ? 35.281 -12.461 -12.219 1 42.81 503 ASP B CA 1
ATOM 8258 C C . ASP B 1 503 ? 34 -12.023 -12.938 1 42.81 503 ASP B C 1
ATOM 8260 O O . ASP B 1 503 ? 33.688 -10.836 -12.969 1 42.81 503 ASP B O 1
ATOM 8264 N N . THR B 1 504 ? 33.594 -12.648 -13.781 1 38.97 504 THR B N 1
ATOM 8265 C CA . THR B 1 504 ? 32.656 -12.055 -14.727 1 38.97 504 THR B CA 1
ATOM 8266 C C . THR B 1 504 ? 31.469 -11.461 -13.992 1 38.97 504 THR B C 1
ATOM 8268 O O . THR B 1 504 ? 31 -10.367 -14.328 1 38.97 504 THR B O 1
ATOM 8271 N N . LEU B 1 505 ? 30.484 -12.234 -13.562 1 41.38 505 LEU B N 1
ATOM 8272 C CA . LEU B 1 505 ? 29.172 -11.664 -13.266 1 41.38 505 LEU B CA 1
ATOM 8273 C C . LEU B 1 505 ? 29.156 -11.031 -11.875 1 41.38 505 LEU B C 1
ATOM 8275 O O . LEU B 1 505 ? 28.188 -10.367 -11.508 1 41.38 505 LEU B O 1
ATOM 8279 N N . CYS B 1 506 ? 29.953 -11.477 -10.914 1 38.66 506 CYS B N 1
ATOM 8280 C CA . CYS B 1 506 ? 29.875 -10.922 -9.562 1 38.66 506 CYS B CA 1
ATOM 8281 C C . CYS B 1 506 ? 30.766 -9.703 -9.422 1 38.66 506 CYS B C 1
ATOM 8283 O O . CYS B 1 506 ? 31.953 -9.828 -9.07 1 38.66 506 CYS B O 1
ATOM 8285 N N . SER B 1 507 ? 31.016 -8.797 -10.25 1 32.03 507 SER B N 1
ATOM 8286 C CA . SER B 1 507 ? 31.891 -7.77 -9.711 1 32.03 507 SER B CA 1
ATOM 8287 C C . SER B 1 507 ? 31.516 -7.41 -8.281 1 32.03 507 SER B C 1
ATOM 8289 O O . SER B 1 507 ? 30.375 -7.043 -8.008 1 32.03 507 SER B O 1
ATOM 8291 N N . SER B 1 508 ? 32.156 -7.926 -7.23 1 31.12 508 SER B N 1
ATOM 8292 C CA . SER B 1 508 ? 32.312 -7.68 -5.801 1 31.12 508 SER B CA 1
ATOM 8293 C C . SER B 1 508 ? 32.344 -6.188 -5.492 1 31.12 508 SER B C 1
ATOM 8295 O O . SER B 1 508 ? 32.531 -5.789 -4.344 1 31.12 508 SER B O 1
ATOM 8297 N N . SER B 1 509 ? 32.688 -5.215 -6.262 1 28.92 509 SER B N 1
ATOM 8298 C CA . SER B 1 509 ? 33.094 -3.947 -5.668 1 28.92 509 SER B CA 1
ATOM 8299 C C . SER B 1 509 ? 32.094 -3.486 -4.609 1 28.92 509 SER B C 1
ATOM 8301 O O . SER B 1 509 ? 32.312 -2.451 -3.971 1 28.92 509 SER B O 1
ATOM 8303 N N . ASN B 1 510 ? 30.891 -3.682 -4.426 1 29.12 510 ASN B N 1
ATOM 8304 C CA . ASN B 1 510 ? 30.531 -2.617 -3.498 1 29.12 510 ASN B CA 1
ATOM 8305 C C . ASN B 1 510 ? 31.016 -2.914 -2.086 1 29.12 510 ASN B C 1
ATOM 8307 O O . ASN B 1 510 ? 30.547 -2.324 -1.116 1 29.12 510 ASN B O 1
ATOM 8311 N N . TYR B 1 511 ? 31.594 -4.121 -1.582 1 25.73 511 TYR B N 1
ATOM 8312 C CA . TYR B 1 511 ? 31.609 -4.191 -0.125 1 25.73 511 TYR B CA 1
ATOM 8313 C C . TYR B 1 511 ? 32.594 -3.182 0.463 1 25.73 511 TYR B C 1
ATOM 8315 O O . TYR B 1 511 ? 32.656 -3.008 1.682 1 25.73 511 TYR B O 1
ATOM 8323 N N . ASN B 1 512 ? 33.75 -2.881 -0.133 1 21.48 512 ASN B N 1
ATOM 8324 C CA . ASN B 1 512 ? 34.562 -1.939 0.627 1 21.48 512 ASN B CA 1
ATOM 8325 C C . ASN B 1 512 ? 33.969 -0.533 0.594 1 21.48 512 ASN B C 1
ATOM 8327 O O . ASN B 1 512 ? 33.531 -0.061 -0.459 1 21.48 512 ASN B O 1
#

InterPro domains:
  IPR003607 HD/PDEase domain [SM00471] (47-212)
  IPR003607 HD/PDEase domain [cd00077] (49-211)
  IPR050135 Deoxyguanosinetriphosphate triphosphohydrolase-like [PTHR11373] (5-484)

Nearest PDB structures (foldseek):
  8gb1-assembly1_A  TM=7.842E-01  e=2.972E-25  Homo sapiens
  8gb1-assembly2_D  TM=7.830E-01  e=3.571E-25  Homo sapiens
  8tdv-assembly1_A  TM=7.782E-01  e=6.157E-24  Homo sapiens
  8gb1-assembly2_C  TM=7.839E-01  e=8.835E-23  Homo sapiens
  8gb1-assembly1_B  TM=7.510E-01  e=4.645E-23  Homo sapiens

Foldseek 3Di:
DFDWDQAPVPGIATDDNLLNVVCPDLLNVLQLQAQPQFPLCLQQVLSNHTVSSLLSQLLRLLLVLVVLQCVVPVVVVQDQLNSVLLSVCSNQQQSQAFARGPLLQVLLCVVPVDGFDDSRLSSLLVVVLCCVVVVCPVVSCVSRVFASLPQQALPPPPPVDDPLSSVLSPVRRPDGHPPPQCCPSQCVSLVLLLDHSSLVRCLVVVCVRRVHDQQADNCQFSNQWYWFQDPVRGTDIAGAPVCVVRSLSSLVSQLCCCQDGNQFPPRRPPPVASHRLPVQLSVLLSVLLVQCLVVPDAQQDPVGGDRSSPLGDTSVVCSVCVVVSNSCVSNVRRSRRYNCVLVVLLPDDDPSSVSSVVSSVCSSVVVTFDWLDKDWADADPPDDDCVPPALVCLLNRDYHVNPVVSVLVVNLVRLVVLCVVVVHDDDSVFKDKDKDKRWSSPSQQDSQQSHWHAHPVGRNDTDGDDDPVPDDRHRDMTIMMIMGGNDDPSNSVSVNVSSVVPCPRPVPPPPD/DFDWDQAPVPGIATDDNLLNVVCPDLLNVLQLQAQPQFPLCLQQVLSNHTVSSLLSQLLRLLLVLVVLQCVVPVVVVQDQLNSVLLSVCSNQQQSQAFARGPLLQVLLCVVPVDGFDDSRLSSLLVVVLVCLVVVCPVVSCVSRVFASLPQQALPPPPPVDDPLSSVLSPVRRPDGHPPPLCCPSFQVSLVLLLDHSSLVRCLVVVCVRRVHDQQADNCQFSNQWYWFQDPVRGTDIAGAPVCVVRSLSSLVSQLCCCQDGNQFPPRRPPPVASHRLPVQLSVLLSVLLVQCLVVPDAQQDPVGGDRSSPLGDTSVVCSVCVVVSNSCVSNVRRSRRYNCVLVVLLPDDDPSSVSSVVSSVCSSVVVTFDWLDKDWADADPPDDDCVPPALVCLLNRDYHVNPVVSVLVVNLVRLVVLCVVVVHDDDSVFKDKDKDKRWSSPSQQDSQQSHWHAHPVGRNDTDGDDVPVPDDRHRDMTIMMIMGGNDDPSNSVSVNVSSVVPCPRPVPPPPD

Organism: Blastocystis hominis (NCBI:txid12968)

Solvent-accessible surface area (backbone atoms only — not comparable to full-atom values): 54994 Å² total; per-residue (Å²): 129,47,20,31,40,35,34,48,85,76,39,77,40,79,34,55,53,70,55,43,56,51,53,27,31,63,77,45,40,50,26,67,47,24,41,64,57,37,73,38,33,82,43,29,58,37,39,43,54,26,40,39,53,48,22,53,45,14,20,52,45,33,43,54,45,50,50,46,47,38,69,76,37,58,86,68,65,69,46,72,39,57,49,50,42,29,22,50,48,21,44,43,51,66,57,24,56,42,30,39,46,74,50,42,54,52,42,27,27,70,73,66,73,41,85,65,79,50,39,59,59,40,10,52,53,50,51,52,34,46,34,63,73,69,61,38,55,61,58,46,37,68,61,22,63,88,45,62,47,68,77,14,60,35,71,74,70,74,63,84,43,60,77,50,51,48,50,45,38,27,69,63,3,52,79,66,31,74,62,66,84,55,78,45,71,26,34,79,46,30,56,74,42,66,59,29,36,49,58,50,36,51,51,50,50,49,20,57,33,45,43,46,86,65,74,43,52,60,64,62,46,56,75,37,47,46,75,31,63,45,96,82,70,39,78,36,79,25,29,37,55,88,37,50,63,40,54,48,29,42,36,48,43,47,33,47,45,41,55,42,52,63,46,25,26,62,40,40,28,54,50,94,60,80,42,46,48,40,54,53,50,48,51,50,48,43,53,24,50,50,47,32,40,74,70,68,46,51,41,66,46,92,91,43,72,40,49,68,73,56,45,69,70,56,49,68,56,51,53,51,24,48,76,65,74,38,38,57,69,64,41,44,55,37,71,67,39,36,46,59,53,58,56,52,49,55,58,54,68,61,86,80,40,59,67,29,28,48,45,51,51,28,54,54,39,66,56,62,68,47,79,43,47,72,41,64,37,52,72,44,84,74,56,80,70,62,84,80,65,46,66,66,32,59,70,68,11,58,41,42,70,77,40,55,66,63,42,52,54,47,50,46,52,46,50,46,54,51,23,60,74,70,71,43,87,71,60,67,89,36,52,45,75,46,81,44,76,45,36,50,74,39,88,48,42,55,54,47,73,62,35,41,22,22,42,90,90,44,67,75,43,81,38,80,60,66,78,84,75,72,65,78,79,69,59,55,56,50,38,36,38,38,34,30,24,72,54,55,70,69,51,36,53,46,49,25,61,72,56,66,56,62,77,70,83,56,72,66,68,79,78,118,131,46,19,32,40,35,34,48,84,78,38,77,40,82,34,55,52,69,56,43,56,51,53,29,31,64,77,45,41,49,25,66,48,23,41,63,58,35,73,38,33,83,44,29,58,36,40,42,54,25,38,39,53,49,22,54,44,15,21,51,45,31,43,55,44,49,51,47,46,38,68,76,36,58,88,69,65,70,47,72,40,57,48,49,45,31,23,49,49,22,45,42,50,67,55,24,58,41,30,40,46,75,51,42,54,52,41,28,28,70,73,65,73,42,85,65,79,51,40,59,59,40,10,52,54,52,50,51,33,47,33,64,74,68,60,38,56,60,58,47,38,68,61,22,65,88,47,64,45,68,78,14,60,36,70,75,67,74,63,84,44,60,79,50,53,48,50,44,38,26,71,62,2,53,79,64,31,74,63,61,81,60,76,43,71,29,32,79,45,29,57,74,42,64,58,28,35,51,57,48,35,52,51,50,51,48,18,58,33,46,45,46,85,64,72,43,51,60,64,62,47,56,74,38,46,45,75,33,64,45,99,83,71,39,75,34,79,25,30,38,56,85,37,49,62,42,54,48,30,43,37,47,42,48,32,48,44,41,55,41,51,63,46,26,26,61,43,40,27,56,51,93,60,80,43,46,49,42,53,52,51,47,51,51,49,43,53,25,51,50,47,34,40,74,70,68,46,50,42,65,48,92,91,43,72,41,49,68,73,56,43,69,69,54,47,67,56,52,53,50,24,49,75,66,73,37,38,57,67,66,42,43,54,38,72,67,41,37,46,59,53,58,55,52,49,55,56,52,69,60,85,81,39,58,66,27,28,49,47,50,50,29,54,55,38,67,55,62,68,46,76,43,47,72,41,64,36,50,73,43,85,73,56,79,68,62,84,81,64,46,66,66,31,58,71,68,11,57,42,42,70,78,40,56,66,63,42,51,55,48,49,47,51,45,49,46,54,49,23,60,74,71,71,45,87,72,60,65,88,37,51,43,75,47,82,43,76,46,35,52,74,38,89,48,44,55,54,47,75,64,36,42,21,22,42,89,89,45,67,74,43,80,39,81,59,64,76,82,78,68,70,77,79,68,58,56,56,48,38,37,38,38,36,29,23,72,54,56,70,68,52,34,53,46,48,24,62,73,57,66,56,61,78,71,84,56,73,65,67,79,78,119

Secondary structure (DSSP, 8-state):
--EEEEETTTEEEEE-HHHHHHHTSHHHHGGGGSBTTTTGGGT-TTTT-BHHHHHHHHHHHHHHHHHHHHHH-GGG---HHHHHHHHHHHHHTTTT--TTTTHHHHHHHHHHSSPPPPHHHHHHHHHHHHHHHTT-HHHHHHHSSS----TT-TT---S---HHHHHHHHHHHSSS----S-TT--SS-TTTTT--HHHHHHHHHHHHHHT------HHHHHHTEEEEE-TTS-EEEEEEGGGHHHHHHHHHHHHHHIIIIISSB-S-BTSSS-B-HHHHHHHHHHHHHHHHHHTT--EEETTEEE-GGGSS--HHHHHHHHHTT-HHHHHHHHHH--TTHHHHHHT---TT-HHHHHHHHHHHTT-PPPEEEEEEEEE--STT--TT--HHHHHHTEE--TTHHHHHHHHHHHHHHHHHHHT----GGGEEEEEEEE-SSSTTS-SSTT-EEE-SSSTTS-EE-SSTT--S-----EEEEEEEESS-HHHHHHHHHHTT--TTS---GGG-/--EEEEETTTEEEEE-HHHHHHHTSHHHHGGGGSBTTTTGGGT-TTTT-BHHHHHHHHHHHHHHHHHHHHHH-GGG---HHHHHHHHHHHHHTTTT--TTTTHHHHHHHHHHSSPPPPHHHHHHHHHHHHHHHTT-HHHHHHHSSS---GGG-TT---S---HHHHHHHHHHHSSS----S-TT--SS-TTTTT--HHHHHHHHHHHHHHT------HHHHHHTEEEEE-TTS-EEEEEEGGGHHHHHHHHHHHHHHIIIIISSB-S-BTSSS-B-HHHHHHHHHHHHHHHHHHTT--EEETTEEE-GGGSS--HHHHHHHHHTT-HHHHHHHHHH--TTHHHHHHT---TT-HHHHHHHHHHHTT-PPPEEEEEEEEE--STT--TT--HHHHHTTEE--TTHHHHHHHHHHHHHHHHHHHT----GGGEEEEEEEE-SSSTTS-SSTT-EEE-SSSTTS-EE-SSTT-SS-----EEEEEEEESS-HHHHHHHHHHTT--TTS---TT--

Sequence (1024 aa):
MGGFVRDPIYGMIEIHPLCEKIIRLPEFQRLHDLKQLGCLHYTYPGATHDRFQHCIGVYHLAEVFINHLQKAQPELEITEQEKLAVCIGGLVHDLGHVMLCHMYPRYVQYCKNELPLSHELMSVLIFRSVIQKWGLSKDFLDASNSSVILFSDPKTRDVPHSPGSARLAANFCSKSWPMRGFHWVGVKFIRRSGIDVDRFDYMVRDCYHLGLHCSYNYDNILLRSRCIRNEQDQWEICFNHKVFYDVCDMFQCRLNLCRRAYLVSDALRMTTLQHPSCRIIERMLIEAFQIAEEQGVGIQTANGTVKLSELIRSPEEYIQAFKENRLDSLLEPYLKATDYFILQLRNSVEPGLEAARHLIQRIEMHDYYPFVGRILVTNQENGDDYENLTYDDLINGKLSFRNTRKLIVKIKELLKLKAEEMGIPFDPATLYIDACKMDMGSKGKNPLPPISFFSDINPDKRIKMGLEEGRVLGSYVDYKLFFYSRGDKSTVDAFQKLLAIGDTLCSSSNYNMGGFVRDPIYGMIEIHPLCEKIIRLPEFQRLHDLKQLGCLHYTYPGATHDRFQHCIGVYHLAEVFINHLQKAQPELEITEQEKLAVCIGGLVHDLGHVMLCHMYPRYVQYCKNELPLSHELMSVLIFRSVIQKWGLSKDFLDASNSSVILFSDPKTRDVPHSPGSARLAANFCSKSWPMRGFHWVGVKFIRRSGIDVDRFDYMVRDCYHLGLHCSYNYDNILLRSRCIRNEQDQWEICFNHKVFYDVCDMFQCRLNLCRRAYLVSDALRMTTLQHPSCRIIERMLIEAFQIAEEQGVGIQTANGTVKLSELIRSPEEYIQAFKENRLDSLLEPYLKATDYFILQLRNSVEPGLEAARHLIQRIEMHDYYPFVGRILVTNQENGDDYENLTYDDLINGKLSFRNTRKLIVKIKELLKLKAEEMGIPFDPATLYIDACKMDMGSKGKNPLPPISFFSDINPDKRIKMGLEEGRVLGSYVDYKLFFYSRGDKSTVDAFQKLLAIGDTLCSSSNYN

pLDDT: mean 79.59, std 18.98, range [21.48, 97.31]